Protein AF-A0A2V2F3V0-F1 (afdb_monomer_lite)

pLDDT: mean 86.84, std 13.09, range [30.78, 98.62]

Sequence (1234 aa):
MKKHTIRAAALLLCVLLLLSALSLGVFAAREARAEGDYYVLSKADYANKTRAAYLAKLTSFFTDYKFVWNRDGSPRVALPDSWYGVMKGSDTQNNPYHQKVAKLFKNETTGIWESYVADSFGIDILNLYILRDMYEQYGTVTTKVMTEDWVKYDVWDMGGGHRTMGAYALSKNKGYVAPYVGRAEYGNHYSWCEEPWIETNTLGMVAAGMPNVAVDLTSVFGPFTGDTDNLGWTDYIAAMYAMAYYESDIPTLIRDAAAIFAEDSWEREVIAICMKLYKENPTDWRRSIVLAEDLCTRRNYHYYSRQSTVNEQSRVDINMAFSILGLLYGNGDFDATCKIFSLAGYDARGVCFLPVLGIIGGTEVLPEETNTYLWQDGKGIIVNTYVEEAANDKGIWMHHAGLPENYKLTDIMDMFRENFERVLVENGGKIVGDNYYIPKTNFRTYDYVKINNYNFETGDLTGWTALGSTAPEKSTYAFYGEYALKVNGDPKGESGAYQTVSGLKVGSTYRLDAYALSSKDATGYLFAKDASGKTQTASVSGQTDFVKRDLVFRATAETMQIGLMLPACDSTCYAIADELTLYRVEETTPSGMQVTLPMEAATVGTILNAEGKYENSLRITVDGKSTHEVLLKCTFANPSNAIVDAKITVNGKSFGTVPFYKTGALGKNGVDVAYIPVVLDKDVNTVDLAYSGKTLYMKNVEAVIERTRTVEADLNAITFREDVSTTPKTDGKTQVENANVVYLGGTGAGDGSTPEKAFNNLMAAYDALDLSKDCTIVVCGEFTQAKSFNHTANFTGSVTLTSVYDGVDYRKNGAAIVSPGARFVCNGKTIFKDIDFRLTGKYYCVVAQHNPLVFDTGVTMTSTDPGFIGTSFANGFDIIGGYQNGQATLYNGQPASKTSNAPVDITIKSGSHYVIAAYSRQVTSPAYNGDAMIRIGGDAQVGTLYFAPVNTGEEKPFTSTADVTIELRDKASIANIFGTTNSATLGSLTLNWYGGTIDFFDLTNYDKATVKVTNGTTLNYSEAAEKTSFFTKIAAKFDRKNAATDDGKFSFTRNYADNFTDVPANAWFYTYVRDAYRIGLANGTSATKFSPDGSFTVAQALTAAANIHTIYNGKTVDTAGAKNWYDPYVSYCVANGIIKADQFKDYNAPITRGDMAIVFANILPDSEYAAVRDGSNPDVTSALACYAAVQKLYKAGIVGGDAGTGNYRPNDGIKRSEACVIFTRIAMADMRAK

Secondary structure (DSSP, 8-state):
--SHHHHHHHHHHHHHHHHHHHHHTTTTT-PPEEETTEEEEEHHHHHHHHHHHHHHHHHHHHH---S-B-TTS-B--S--GGG--TT-STTBTT-SSS--S--EEE-TTT--EEEEP-TTTHHHHHHHHHHHHHHHHHSS--HHHHHHHHHHTTEE-SGGG-TTTSHHHHHHHH-B-GGGTS-GGGT-TTTTSSHHHHHSTTHHHHTTT-HHHHHHHHHHHGGGT--STHHHHHHHHHHHHHHTTT---HHHHHHHHGGGS-TTSHHHHHHHHHHHHHHHSTT-HHHHHHHHHHHT--SEEHHHHHSTT--GGG-HHHHHHHHHHHHHHHTT-HHHHHHHHHHH-TT--HHHHHHHHHHHHGGGGS-HHHIIIIIGGGT-EEE-S--GGGGGSTT---EETTS-SEEEHHHHHHHHHHHHHHHHHHTT-EEETTEEEEEP---EEE-EE--TTTT-TTSS-TT-EEESSSPPEEES--SEES-EEEEE-BTTB-EEEEEEEE---TT-EEEEEEEEEE-TT-EEEEEEE-TT--EEEEEEES--S-EEEEEEEE-SSSEEEEEEEE-S--TT-EEEEEEEEEEEEEEEPPTT-EEE-------SS---TTTTEEEEEEEEEEES--SS-EEEEEEEE--SSS-EEEEEEETTEEEEEEEE-----GGGT--EEEEEEE---SSEEEEEEEEEEEEEEEEEEEEEEEEE-EEE--GGG----S-S--S---SSS---TTBSEEEE-TT--S-SSSGGG-BSSHHHHHHTB-TTSEEEEEE-SEEE--S-EE-SS--SSEEEEESEETTEEGGGGT-EEEESS-EEE-SSEEEEESEEEEESSS-EEEE-TTS-EEE-TTEEEEESSTT--SSSTTSSEEEESS-BTTPPPPTTS--S-SEE-SPEEEEE-S-S-EEEESS-BS-SS-EE-S-EEEEE-TT-EEEEEESS-BS--SSS-EE----EEEEE-TT-EEEEEES-SS-EEES-EEEEE-SSEEEEEESEETTTEEEEESS-EEEEE-HHHHTSTTHHHHHTT-SEEEE--TT-SS---S---S--TTS-TTSTTHHHHHHHHHHTS---SSSS---TTSBPBHHHHHHHHHHHHHHHHT-----TT-SSTTHHHHHHHHHTTSS-TTS-S-SSSBPBHHHHHHHHTTSS-GGGG--------TT--TTSTTHHHHHHHHHTTSS-PPTTT----TTSB-BHHHHHHHHHHHH-GGGS--

Foldseek 3Di:
DPPPVVVVVVVVVVVVVVVVCVVVVPQVPQFFDDDPQWGKHFLVLLLQLLLLLLLLLVQLVQFAAAPDADPVGHFDFQFDLVQGDTSQYQQDPNHPPNHDPHQWDQDPVVRAIAGADALQALLLLLLLVLLVVCCVPQVDDAQLSVLVSLQLLQFDHPQQRPCCFHLSVCSVVFQAGQLCSLWVQVRRLRQVPLSLQRHLLSVLSLLALNLQLLLVSSVSVSSSRHDDPSSLNNSLLSSLSNCLLRDVFLVLSLLLSCLQDDCPDLLLLLSLLLVLLCVVVVQCLRLSLVLSLFQQDFPDAQSCVVDPDDRPLRDPSSLVSQLSNLSSNCRLQLSSSSSSQNRRTRPNSSSRRSSSSSNSPGNVNDDPVSCRRACVVQAGKHAQFDDVVCVVPPDGTGHRNSDDRIHRSVVSSVSSVVSSQSSQVVVPWDDDPRMTTHGDDFDWYFQFFDDPCQQVQVVDDPQKDKDDDFDWDWDCSGNTHRTWIKWFAALVWKIWIWHKTAQDDAQFKKKKKKWKAKAQQWKKWFWKADPVGDIFTAIHHNGHGTTITIGIDGHHDRIIITGMMTTHDDRRIMMIIGNIIMGTKDKDFPPQKDKDWDPDDDDPDDDDSPQQKDPQKTKIKIAAADSGKKWWKWWKAFQDPAWFWWFKDKQNHGRGTHTDDHQHDVVVVRIGIDIDIDHGHDSMMMIMTGRGRGMMRTPDIGTIDMDRDIDRDPSVPRDRDPPRDSDGDDPDDDAQAADQEFEEEQVAPANRPDPNRHHQDPQSVVRRHNLQENHEYAQQYEHEPAEADDHLAAGEYEYEYANDDPNDRSVVVVRAYEYCEYEYEARAHYEYELHEHEYAHQEYEYADQLHAYYDAPNYEYDYPYPQQQLQDRVGFHEYAQRWEAPDPAHSVRHGRDLEEQREGHYYYADYESYAYAQHYELAANHHYAHAGEHEYHHAYEHNEYAQHYENHDAPHAAEYLYEYEYEYYYAYEYAEYEHYQAEYEYNEYEYHAEAHYYNYYDQDDDPHYHYHYDNFYEYEYEPRLCPYPCSVVRVVRGPYYHDDPPDQLQDQPDACPLQAPVLDPPPPLNVLQRVCVRSPLADAPDSHHNQQQDFDFQLNLLVSLQVLLCSNVVHDFDQPPDPDSRVSSVVSCCVVVLDPPPPDPDRRDFDFQLVSLSSLQPSDDLVLQDFPDDDAAPPQDPVDPSNVSRRSCVRSQQAWADPPRGHRRRGDGDGSSNVSSNSCCSSPVVSGHD

Structure (mmCIF, N/CA/C/O backbone):
data_AF-A0A2V2F3V0-F1
#
_entry.id   AF-A0A2V2F3V0-F1
#
loop_
_atom_site.group_PDB
_atom_site.id
_atom_site.type_symbol
_atom_site.label_atom_id
_atom_site.label_alt_id
_atom_site.label_comp_id
_atom_site.label_asym_id
_atom_site.label_entity_id
_atom_site.label_seq_id
_atom_site.pdbx_PDB_ins_code
_atom_site.Cartn_x
_atom_site.Cartn_y
_atom_site.Cartn_z
_atom_site.occupancy
_atom_site.B_iso_or_equiv
_atom_site.auth_seq_id
_atom_site.auth_comp_id
_atom_site.auth_asym_id
_atom_site.auth_atom_id
_atom_site.pdbx_PDB_model_num
ATOM 1 N N . MET A 1 1 ? -7.787 -29.450 -51.374 1.00 41.91 1 MET A N 1
ATOM 2 C CA . MET A 1 1 ? -7.921 -28.414 -50.319 1.00 41.91 1 MET A CA 1
ATOM 3 C C . MET A 1 1 ? -8.650 -28.854 -49.031 1.00 41.91 1 MET A C 1
ATOM 5 O O . MET A 1 1 ? -8.922 -27.994 -48.214 1.00 41.91 1 MET A O 1
ATOM 9 N N . LYS A 1 2 ? -8.923 -30.149 -48.761 1.00 45.22 2 LYS A N 1
ATOM 10 C CA . LYS A 1 2 ? -9.611 -30.574 -47.509 1.00 45.22 2 LYS A CA 1
ATOM 11 C C . LYS A 1 2 ? -8.779 -31.409 -46.514 1.00 45.22 2 LYS A C 1
ATOM 13 O O . LYS A 1 2 ? -9.260 -31.685 -45.428 1.00 45.22 2 LYS A O 1
ATOM 18 N N . LYS A 1 3 ? -7.533 -31.791 -46.837 1.00 39.12 3 LYS A N 1
ATOM 19 C CA . LYS A 1 3 ? -6.667 -32.583 -45.930 1.00 39.12 3 LYS A CA 1
ATOM 20 C C . LYS A 1 3 ? -5.617 -31.769 -45.157 1.00 39.12 3 LYS A C 1
ATOM 22 O O . LYS A 1 3 ? -5.161 -32.232 -44.118 1.00 39.12 3 LYS A O 1
ATOM 27 N N . HIS A 1 4 ? -5.268 -30.562 -45.611 1.00 42.28 4 HIS A N 1
ATOM 28 C CA . HIS A 1 4 ? -4.272 -29.715 -44.934 1.00 42.28 4 HIS A CA 1
ATOM 29 C C . HIS A 1 4 ? -4.873 -28.796 -43.859 1.00 42.28 4 HIS A C 1
ATOM 31 O O . HIS A 1 4 ? -4.230 -28.558 -42.844 1.00 42.28 4 HIS A O 1
ATOM 37 N N . THR A 1 5 ? -6.132 -28.382 -44.003 1.00 48.06 5 THR A N 1
ATOM 38 C CA . THR A 1 5 ? -6.828 -27.524 -43.028 1.00 48.06 5 THR A CA 1
ATOM 39 C C . THR A 1 5 ? -7.222 -28.272 -41.749 1.00 48.06 5 THR A C 1
ATOM 41 O O . THR A 1 5 ? -7.181 -27.702 -40.668 1.00 48.06 5 THR A O 1
ATOM 44 N N . ILE A 1 6 ? -7.517 -29.575 -41.846 1.00 53.19 6 ILE A N 1
ATOM 45 C CA . ILE A 1 6 ? -7.885 -30.411 -40.688 1.00 53.19 6 ILE A CA 1
ATOM 46 C C . ILE A 1 6 ? -6.656 -30.741 -39.826 1.00 53.19 6 ILE A C 1
ATOM 48 O O . ILE A 1 6 ? -6.755 -30.782 -38.606 1.00 53.19 6 ILE A O 1
ATOM 52 N N . ARG A 1 7 ? -5.474 -30.911 -40.438 1.00 45.62 7 ARG A N 1
ATOM 53 C CA . ARG A 1 7 ? -4.224 -31.141 -39.693 1.00 45.62 7 ARG A CA 1
ATOM 54 C C . ARG A 1 7 ? -3.719 -29.885 -38.989 1.00 45.62 7 ARG A C 1
ATOM 56 O O . ARG A 1 7 ? -3.236 -30.010 -37.876 1.00 45.62 7 ARG A O 1
ATOM 63 N N . ALA A 1 8 ? -3.872 -28.703 -39.587 1.00 49.50 8 ALA A N 1
ATOM 64 C CA . ALA A 1 8 ? -3.507 -27.443 -38.937 1.00 49.50 8 ALA A CA 1
ATOM 65 C C . ALA A 1 8 ? -4.435 -27.115 -37.754 1.00 49.50 8 ALA A C 1
ATOM 67 O O . ALA A 1 8 ? -3.948 -26.745 -36.693 1.00 49.50 8 ALA A O 1
ATOM 68 N N . ALA A 1 9 ? -5.748 -27.339 -37.894 1.00 53.31 9 ALA A N 1
ATOM 69 C CA . ALA A 1 9 ? -6.703 -27.148 -36.801 1.00 53.31 9 ALA A CA 1
ATOM 70 C C . ALA A 1 9 ? -6.518 -28.171 -35.664 1.00 53.31 9 ALA A C 1
ATOM 72 O O . ALA A 1 9 ? -6.596 -27.800 -34.499 1.00 53.31 9 ALA A O 1
ATOM 73 N N . ALA A 1 10 ? -6.209 -29.435 -35.980 1.00 54.59 10 ALA A N 1
ATOM 74 C CA . ALA A 1 10 ? -5.915 -30.454 -34.971 1.00 54.59 10 ALA A CA 1
ATOM 75 C C . ALA A 1 10 ? -4.581 -30.202 -34.248 1.00 54.59 10 ALA A C 1
ATOM 77 O O . ALA A 1 10 ? -4.500 -30.427 -33.047 1.00 54.59 10 ALA A O 1
ATOM 78 N N . LEU A 1 11 ? -3.555 -29.690 -34.943 1.00 56.56 11 LEU A N 1
ATOM 79 C CA . LEU A 1 11 ? -2.291 -29.306 -34.306 1.00 56.56 11 LEU A CA 1
ATOM 80 C C . LEU A 1 11 ? -2.473 -28.084 -33.399 1.00 56.56 11 LEU A C 1
ATOM 82 O O . LEU A 1 11 ? -1.921 -28.064 -32.309 1.00 56.56 11 LEU A O 1
ATOM 86 N N . LEU A 1 12 ? -3.279 -27.101 -33.817 1.00 57.53 12 LEU A N 1
ATOM 87 C CA . LEU A 1 12 ? -3.594 -25.927 -33.002 1.00 57.53 12 LEU A CA 1
ATOM 88 C C . LEU A 1 12 ? -4.415 -26.311 -31.764 1.00 57.53 12 LEU A C 1
ATOM 90 O O . LEU A 1 12 ? -4.128 -25.822 -30.681 1.00 57.53 12 LEU A O 1
ATOM 94 N N . LEU A 1 13 ? -5.379 -27.230 -31.903 1.00 54.91 13 LEU A N 1
ATOM 95 C CA . LEU A 1 13 ? -6.176 -27.747 -30.788 1.00 54.91 13 LEU A CA 1
ATOM 96 C C . LEU A 1 13 ? -5.332 -28.608 -29.838 1.00 54.91 13 LEU A C 1
ATOM 98 O O . LEU A 1 13 ? -5.490 -28.494 -28.632 1.00 54.91 13 LEU A O 1
ATOM 102 N N . CYS A 1 14 ? -4.404 -29.422 -30.352 1.00 52.41 14 CYS A N 1
ATOM 103 C CA . CYS A 1 14 ? -3.456 -30.167 -29.523 1.00 52.41 14 CYS A CA 1
ATOM 104 C C . CYS A 1 14 ? -2.461 -29.245 -28.818 1.00 52.41 14 CYS A C 1
ATOM 106 O O . CYS A 1 14 ? -2.153 -29.509 -27.670 1.00 52.41 14 CYS A O 1
ATOM 108 N N . VAL A 1 15 ? -1.986 -28.172 -29.457 1.00 58.81 15 VAL A N 1
ATOM 109 C CA . VAL A 1 15 ? -1.098 -27.180 -28.826 1.00 58.81 15 VAL A CA 1
ATOM 110 C C . VAL A 1 15 ? -1.854 -26.344 -27.792 1.00 58.81 15 VAL A C 1
ATOM 112 O O . VAL A 1 15 ? -1.304 -26.103 -26.730 1.00 58.81 15 VAL A O 1
ATOM 115 N N . LEU A 1 16 ? -3.120 -25.984 -28.032 1.00 48.06 16 LEU A N 1
ATOM 116 C CA . LEU A 1 16 ? -3.993 -25.345 -27.037 1.00 48.06 16 LEU A CA 1
ATOM 117 C C . LEU A 1 16 ? -4.328 -26.283 -25.871 1.00 48.06 16 LEU A C 1
ATOM 119 O O . LEU A 1 16 ? -4.288 -25.841 -24.732 1.00 48.06 16 LEU A O 1
ATOM 123 N N . LEU A 1 17 ? -4.582 -27.570 -26.136 1.00 44.25 17 LEU A N 1
ATOM 124 C CA . LEU A 1 17 ? -4.812 -28.590 -25.105 1.00 44.25 17 LEU A CA 1
ATOM 125 C C . LEU A 1 17 ? -3.534 -28.947 -24.337 1.00 44.25 17 LEU A C 1
ATOM 127 O O . LEU A 1 17 ? -3.614 -29.248 -23.154 1.00 44.25 17 LEU A O 1
ATOM 131 N N . LEU A 1 18 ? -2.360 -28.902 -24.976 1.00 41.38 18 LEU A N 1
ATOM 132 C CA . LEU A 1 18 ? -1.058 -29.076 -24.326 1.00 41.38 18 LEU A CA 1
ATOM 133 C C . LEU A 1 18 ? -0.647 -27.829 -23.546 1.00 41.38 18 LEU A C 1
ATOM 135 O O . LEU A 1 18 ? -0.080 -27.987 -22.480 1.00 41.38 18 LEU A O 1
ATOM 139 N N . LEU A 1 19 ? -0.958 -26.618 -24.015 1.00 42.94 19 LEU A N 1
ATOM 140 C CA . LEU A 1 19 ? -0.742 -25.378 -23.262 1.00 42.94 19 LEU A CA 1
ATOM 141 C C . LEU A 1 19 ? -1.691 -25.288 -22.064 1.00 42.94 19 LEU A C 1
ATOM 143 O O . LEU A 1 19 ? -1.233 -24.949 -20.980 1.00 42.94 19 LEU A O 1
ATOM 147 N N . SER A 1 20 ? -2.959 -25.691 -22.213 1.00 37.44 20 SER A N 1
ATOM 148 C CA . SER A 1 20 ? -3.879 -25.805 -21.077 1.00 37.44 20 SER A CA 1
ATOM 149 C C . SER A 1 20 ? -3.491 -26.953 -20.143 1.00 37.44 20 SER A C 1
ATOM 151 O O . SER A 1 20 ? -3.602 -26.812 -18.938 1.00 37.44 20 SER A O 1
ATOM 153 N N . ALA A 1 21 ? -2.993 -28.083 -20.657 1.00 31.47 21 ALA A N 1
ATOM 154 C CA . ALA A 1 21 ? -2.526 -29.195 -19.826 1.00 31.47 21 ALA A CA 1
ATOM 155 C C . ALA A 1 21 ? -1.137 -28.957 -19.208 1.00 31.47 21 ALA A C 1
ATOM 157 O O . ALA A 1 21 ? -0.820 -29.594 -18.216 1.00 31.47 21 ALA A O 1
ATOM 158 N N . LEU A 1 22 ? -0.314 -28.047 -19.735 1.00 37.38 22 LEU A N 1
ATOM 159 C CA . LEU A 1 22 ? 0.952 -27.634 -19.116 1.00 37.38 22 LEU A CA 1
ATOM 160 C C . LEU A 1 22 ? 0.740 -26.537 -18.062 1.00 37.38 22 LEU A C 1
ATOM 162 O O . LEU A 1 22 ? 1.533 -26.462 -17.132 1.00 37.38 22 LEU A O 1
ATOM 166 N N . SER A 1 23 ? -0.346 -25.757 -18.145 1.00 35.94 23 SER A N 1
ATOM 167 C CA . SER A 1 23 ? -0.772 -24.842 -17.074 1.00 35.94 23 SER A CA 1
ATOM 168 C C . SER A 1 23 ? -1.687 -25.494 -16.024 1.00 35.94 23 SER A C 1
ATOM 170 O O . SER A 1 23 ? -1.822 -24.957 -14.934 1.00 35.94 23 SER A O 1
ATOM 172 N N . LEU A 1 24 ? -2.304 -26.649 -16.317 1.00 36.53 24 LEU A N 1
ATOM 173 C CA . LEU A 1 24 ? -3.223 -27.365 -15.405 1.00 36.53 24 LEU A CA 1
ATOM 174 C C . LEU A 1 24 ? -2.724 -28.762 -14.971 1.00 36.53 24 LEU A C 1
ATOM 176 O O . LEU A 1 24 ? -3.393 -29.446 -14.202 1.00 36.53 24 LEU A O 1
ATOM 180 N N . GLY A 1 25 ? -1.568 -29.228 -15.454 1.00 32.19 25 GLY A N 1
ATOM 181 C CA . GLY A 1 25 ? -1.187 -30.651 -15.398 1.00 32.19 25 GLY A CA 1
ATOM 182 C C . GLY A 1 25 ? -0.316 -31.120 -14.236 1.00 32.19 25 GLY A C 1
ATOM 183 O O . GLY A 1 25 ? 0.005 -32.305 -14.201 1.00 32.19 25 GLY A O 1
ATOM 184 N N . VAL A 1 26 ? 0.070 -30.250 -13.298 1.00 36.75 26 VAL A N 1
ATOM 185 C CA . VAL A 1 26 ? 0.785 -30.668 -12.068 1.00 36.75 26 VAL A CA 1
ATOM 186 C C . VAL A 1 26 ? 0.015 -30.304 -10.791 1.00 36.75 26 VAL A C 1
ATOM 188 O O . VAL A 1 26 ? 0.166 -30.978 -9.779 1.00 36.75 26 VAL A O 1
ATOM 191 N N . PHE A 1 27 ? -0.909 -29.339 -10.846 1.00 40.53 27 PHE A N 1
ATOM 192 C CA . PHE A 1 27 ? -1.685 -28.905 -9.675 1.00 40.53 27 PHE A CA 1
ATOM 193 C C . PHE A 1 27 ? -3.019 -29.652 -9.472 1.00 40.53 27 PHE A C 1
ATOM 195 O O . PHE A 1 27 ? -3.536 -29.688 -8.360 1.00 40.53 27 PHE A O 1
ATOM 202 N N . ALA A 1 28 ? -3.551 -30.334 -10.492 1.00 35.00 28 ALA A N 1
ATOM 203 C CA . ALA A 1 28 ? -4.903 -30.914 -10.470 1.00 35.00 28 ALA A CA 1
ATOM 204 C C . ALA A 1 28 ? -5.087 -32.219 -9.647 1.00 35.00 28 ALA A C 1
ATOM 206 O O . ALA A 1 28 ? -6.072 -32.928 -9.847 1.00 35.00 28 ALA A O 1
ATOM 207 N N . ALA A 1 29 ? -4.168 -32.585 -8.743 1.00 37.44 29 ALA A N 1
ATOM 208 C CA . ALA A 1 29 ? -4.209 -33.876 -8.032 1.00 37.44 29 ALA A CA 1
ATOM 209 C C . ALA A 1 29 ? -4.195 -33.805 -6.489 1.00 37.44 29 ALA A C 1
ATOM 211 O O . ALA A 1 29 ? -4.070 -34.850 -5.851 1.00 37.44 29 ALA A O 1
ATOM 212 N N . ARG A 1 30 ? -4.327 -32.620 -5.868 1.00 50.72 30 ARG A N 1
ATOM 213 C CA . ARG A 1 30 ? -4.274 -32.459 -4.393 1.00 50.72 30 ARG A CA 1
ATOM 214 C C . ARG A 1 30 ? -5.354 -31.548 -3.796 1.00 50.72 30 ARG A C 1
ATOM 216 O O . ARG A 1 30 ? -5.175 -31.002 -2.708 1.00 50.72 30 ARG A O 1
ATOM 223 N N . GLU A 1 31 ? -6.463 -31.356 -4.499 1.00 52.94 31 GLU A N 1
ATOM 224 C CA . GLU A 1 31 ? -7.590 -30.597 -3.954 1.00 52.94 31 GLU A CA 1
ATOM 225 C C . GLU A 1 31 ? -8.404 -31.454 -2.980 1.00 52.94 31 GLU A C 1
ATOM 227 O O . GLU A 1 31 ? -8.617 -32.652 -3.200 1.00 52.94 31 GLU A O 1
ATOM 232 N N . ALA A 1 32 ? -8.853 -30.836 -1.884 1.00 58.69 32 ALA A N 1
ATOM 233 C CA . ALA A 1 32 ? -9.730 -31.481 -0.921 1.00 58.69 32 ALA A CA 1
ATOM 234 C C . ALA A 1 32 ? -10.999 -31.977 -1.630 1.00 58.69 32 ALA A C 1
ATOM 236 O O . ALA A 1 32 ? -11.715 -31.222 -2.288 1.00 58.69 32 ALA A O 1
ATOM 237 N N . ARG A 1 33 ? -11.304 -33.268 -1.494 1.00 72.00 33 ARG A N 1
ATOM 238 C CA . ARG A 1 33 ? -12.478 -33.858 -2.142 1.00 72.00 33 ARG A CA 1
ATOM 239 C C . ARG A 1 33 ? -13.734 -33.520 -1.345 1.00 72.00 33 ARG A C 1
ATOM 241 O O . ARG A 1 33 ? -13.774 -33.675 -0.131 1.00 72.00 33 ARG A O 1
ATOM 248 N N . ALA A 1 34 ? -14.800 -33.131 -2.032 1.00 78.75 34 ALA A N 1
ATOM 249 C CA . ALA A 1 34 ? -16.119 -32.982 -1.430 1.00 78.75 34 ALA A CA 1
ATOM 250 C C . ALA A 1 34 ? -16.783 -34.352 -1.174 1.00 78.75 34 ALA A C 1
ATOM 252 O O . ALA A 1 34 ? -17.022 -35.109 -2.117 1.00 78.75 34 ALA A O 1
ATOM 253 N N . GLU A 1 35 ? -17.162 -34.637 0.075 1.00 85.12 35 GLU A N 1
ATOM 254 C CA . GLU A 1 35 ? -17.992 -35.794 0.442 1.00 85.12 35 GLU A CA 1
ATOM 255 C C . GLU A 1 35 ? -19.152 -35.365 1.351 1.00 85.12 35 GLU A C 1
ATOM 257 O O . GLU A 1 35 ? -18.971 -35.095 2.539 1.00 85.12 35 GLU A O 1
ATOM 262 N N . GLY A 1 36 ? -20.362 -35.287 0.783 1.00 87.25 36 GLY A N 1
ATOM 263 C CA . GLY A 1 36 ? -21.530 -34.747 1.486 1.00 87.25 36 GLY A CA 1
ATOM 264 C C . GLY A 1 36 ? -21.256 -33.335 2.015 1.00 87.25 36 GLY A C 1
ATOM 265 O O . GLY A 1 36 ? -20.738 -32.483 1.282 1.00 87.25 36 GLY A O 1
ATOM 266 N N . ASP A 1 37 ? -21.533 -33.133 3.302 1.00 90.31 37 ASP A N 1
ATOM 267 C CA . ASP A 1 37 ? -21.366 -31.860 4.017 1.00 90.31 37 ASP A CA 1
ATOM 268 C C . ASP A 1 37 ? -19.920 -31.590 4.473 1.00 90.31 37 ASP A C 1
ATOM 270 O O . ASP A 1 37 ? -19.680 -30.674 5.255 1.00 90.31 37 ASP A O 1
ATOM 274 N N . TYR A 1 38 ? -18.942 -32.370 3.998 1.00 93.56 38 TYR A N 1
ATOM 275 C CA . TYR A 1 38 ? -17.540 -32.246 4.395 1.00 93.56 38 TYR A CA 1
ATOM 276 C C . TYR A 1 38 ? -16.604 -32.032 3.199 1.00 93.56 38 TYR A C 1
ATOM 278 O O . TYR A 1 38 ? -16.795 -32.602 2.117 1.00 93.56 38 TYR A O 1
ATOM 286 N N . TYR A 1 39 ? -15.567 -31.222 3.404 1.00 92.44 39 TYR A N 1
ATOM 287 C CA . TYR A 1 39 ? -14.313 -31.307 2.660 1.00 92.44 39 TYR A CA 1
ATOM 288 C C . TYR A 1 39 ? -13.449 -32.404 3.282 1.00 92.44 39 TYR A C 1
ATOM 290 O O . TYR A 1 39 ? -13.357 -32.510 4.504 1.00 92.44 39 TYR A O 1
ATOM 298 N N . VAL A 1 40 ? -12.820 -33.232 2.456 1.00 94.12 40 VAL A N 1
ATOM 299 C CA . VAL A 1 40 ? -11.943 -34.314 2.905 1.00 94.12 40 VAL A CA 1
ATOM 300 C C . VAL A 1 40 ? -10.503 -33.952 2.577 1.00 94.12 40 VAL A C 1
ATOM 302 O O . VAL A 1 40 ? -10.155 -33.798 1.406 1.00 94.12 40 VAL A O 1
ATOM 305 N N . LEU A 1 41 ? -9.677 -33.833 3.615 1.00 94.75 41 LEU A N 1
ATOM 306 C CA . LEU A 1 41 ? -8.252 -33.518 3.533 1.00 94.75 41 LEU A CA 1
ATOM 307 C C . LEU A 1 41 ? -7.453 -34.650 4.180 1.00 94.75 41 LEU A C 1
ATOM 309 O O . LEU A 1 41 ? -7.724 -35.019 5.322 1.00 94.75 41 LEU A O 1
ATOM 313 N N . SER A 1 42 ? -6.467 -35.213 3.482 1.00 95.75 42 SER A N 1
ATOM 314 C CA . SER A 1 42 ? -5.638 -36.260 4.084 1.00 95.75 42 SER A CA 1
ATOM 315 C C . SER A 1 42 ? -4.706 -35.681 5.156 1.00 95.75 42 SER A C 1
ATOM 317 O O . SER A 1 42 ? -4.292 -34.520 5.086 1.00 95.75 42 SER A O 1
ATOM 319 N N . LYS A 1 43 ? -4.319 -36.498 6.144 1.00 96.88 43 LYS A N 1
ATOM 320 C CA . LYS A 1 43 ? -3.321 -36.106 7.154 1.00 96.88 43 LYS A CA 1
ATOM 321 C C . LYS A 1 43 ? -1.997 -35.691 6.513 1.00 96.88 43 LYS A C 1
ATOM 323 O O . LYS A 1 43 ? -1.353 -34.756 6.984 1.00 96.88 43 LYS A O 1
ATOM 328 N N . ALA A 1 44 ? -1.614 -36.377 5.435 1.00 96.69 44 ALA A N 1
ATOM 329 C CA . ALA A 1 44 ? -0.404 -36.088 4.678 1.00 96.69 44 ALA A CA 1
ATOM 330 C C . ALA A 1 44 ? -0.495 -34.745 3.939 1.00 96.69 44 ALA A C 1
ATOM 332 O O . ALA A 1 44 ? 0.465 -33.978 3.975 1.00 96.69 44 ALA A O 1
ATOM 333 N N . ASP A 1 45 ? -1.639 -34.433 3.324 1.00 95.75 45 ASP A N 1
ATOM 334 C CA . ASP A 1 45 ? -1.836 -33.161 2.624 1.00 95.75 45 ASP A CA 1
ATOM 335 C C . ASP A 1 45 ? -1.885 -31.987 3.595 1.00 95.75 45 ASP A C 1
ATOM 337 O O . ASP A 1 45 ? -1.234 -30.979 3.333 1.00 95.75 45 ASP A O 1
ATOM 341 N N . TYR A 1 46 ? -2.572 -32.125 4.737 1.00 97.62 46 TYR A N 1
ATOM 342 C CA . TYR A 1 46 ? -2.510 -31.128 5.809 1.00 97.62 46 TYR A CA 1
ATOM 343 C C . TYR A 1 46 ? -1.054 -30.885 6.218 1.00 97.62 46 TYR A C 1
ATOM 345 O O . TYR A 1 46 ? -0.554 -29.776 6.071 1.00 97.62 46 TYR A O 1
ATOM 353 N N . ALA A 1 47 ? -0.327 -31.936 6.615 1.00 98.00 47 ALA A N 1
ATOM 354 C CA . ALA A 1 47 ? 1.065 -31.804 7.043 1.00 98.00 47 ALA A CA 1
ATOM 355 C C . ALA A 1 47 ? 1.958 -31.163 5.964 1.00 98.00 47 ALA A C 1
ATOM 357 O O . ALA A 1 47 ? 2.797 -30.321 6.277 1.00 98.00 47 ALA A O 1
ATOM 358 N N . ASN A 1 48 ? 1.768 -31.523 4.691 1.00 98.06 48 ASN A N 1
ATOM 359 C CA . ASN A 1 48 ? 2.511 -30.961 3.568 1.00 98.06 48 ASN A CA 1
ATOM 360 C C . ASN A 1 48 ? 2.219 -29.465 3.365 1.00 98.06 48 ASN A C 1
ATOM 362 O O . ASN A 1 48 ? 3.152 -28.662 3.314 1.00 98.06 48 ASN A O 1
ATOM 366 N N . LYS A 1 49 ? 0.937 -29.093 3.275 1.00 97.94 49 LYS A N 1
ATOM 367 C CA . LYS A 1 49 ? 0.474 -27.717 3.041 1.00 97.94 49 LYS A CA 1
ATOM 368 C C . LYS A 1 49 ? 0.807 -26.803 4.221 1.00 97.94 49 LYS A C 1
ATOM 370 O O . LYS A 1 49 ? 1.367 -25.731 4.022 1.00 97.94 49 LYS A O 1
ATOM 375 N N . THR A 1 50 ? 0.559 -27.250 5.452 1.00 98.19 50 THR A N 1
ATOM 376 C CA . THR A 1 50 ? 0.872 -26.502 6.679 1.00 98.19 50 THR A CA 1
ATOM 377 C C . THR A 1 50 ? 2.378 -26.275 6.823 1.00 98.19 50 THR A C 1
ATOM 379 O O . THR A 1 50 ? 2.812 -25.148 7.061 1.00 98.19 50 THR A O 1
ATOM 382 N N . ARG A 1 51 ? 3.203 -27.308 6.597 1.00 98.12 51 ARG A N 1
ATOM 383 C CA . ARG A 1 51 ? 4.666 -27.161 6.603 1.00 98.12 51 ARG A CA 1
ATOM 384 C C . ARG A 1 51 ? 5.137 -26.180 5.542 1.00 98.12 51 ARG A C 1
ATOM 386 O O . ARG A 1 51 ? 5.981 -25.336 5.827 1.00 98.12 51 ARG A O 1
ATOM 393 N N . ALA A 1 52 ? 4.595 -26.284 4.335 1.00 98.50 52 ALA A N 1
ATOM 394 C CA . ALA A 1 52 ? 4.950 -25.388 3.250 1.00 98.50 52 ALA A CA 1
ATOM 395 C C . ALA A 1 52 ? 4.595 -23.933 3.555 1.00 98.50 52 ALA A C 1
ATOM 397 O O . ALA A 1 52 ? 5.426 -23.056 3.353 1.00 98.50 52 ALA A O 1
ATOM 398 N N . ALA A 1 53 ? 3.412 -23.686 4.112 1.00 98.31 53 ALA A N 1
ATOM 399 C CA . ALA A 1 53 ? 2.965 -22.360 4.518 1.00 98.31 53 ALA A CA 1
ATOM 400 C C . ALA A 1 53 ? 3.884 -21.733 5.578 1.00 98.31 53 ALA A C 1
ATOM 402 O O . ALA A 1 53 ? 4.348 -20.606 5.411 1.00 98.31 53 ALA A O 1
ATOM 403 N N . TYR A 1 54 ? 4.216 -22.480 6.637 1.00 98.00 54 TYR A N 1
ATOM 404 C CA . TYR A 1 54 ? 5.088 -21.969 7.697 1.00 98.00 54 TYR A CA 1
ATOM 405 C C . TYR A 1 54 ? 6.523 -21.733 7.203 1.00 98.00 54 TYR A C 1
ATOM 407 O O . TYR A 1 54 ? 7.155 -20.736 7.539 1.00 98.00 54 TYR A O 1
ATOM 415 N N . LEU A 1 55 ? 7.045 -22.617 6.349 1.00 98.12 55 LEU A N 1
ATOM 416 C CA . LEU A 1 55 ? 8.362 -22.422 5.744 1.00 98.12 55 LEU A CA 1
ATOM 417 C C . LEU A 1 55 ? 8.375 -21.270 4.732 1.00 98.12 55 LEU A C 1
ATOM 419 O O . LEU A 1 55 ? 9.371 -20.555 4.657 1.00 98.12 55 LEU A O 1
ATOM 423 N N . ALA A 1 56 ? 7.288 -21.048 3.992 1.00 97.94 56 ALA A N 1
ATOM 424 C CA . ALA A 1 56 ? 7.128 -19.899 3.105 1.00 97.94 56 ALA A CA 1
ATOM 425 C C . ALA A 1 56 ? 7.127 -18.579 3.887 1.00 97.94 56 ALA A C 1
ATOM 427 O O . ALA A 1 56 ? 7.790 -17.630 3.470 1.00 97.94 56 ALA A O 1
ATOM 428 N N . LYS A 1 57 ? 6.467 -18.548 5.054 1.00 96.00 57 LYS A N 1
ATOM 429 C CA . LYS A 1 57 ? 6.487 -17.414 5.990 1.00 96.00 57 LYS A CA 1
ATOM 430 C C . LYS A 1 57 ? 7.923 -17.027 6.347 1.00 96.00 57 LYS A C 1
ATOM 432 O O . LYS A 1 57 ? 8.355 -15.907 6.079 1.00 96.00 57 LYS A O 1
ATOM 437 N N . LEU A 1 58 ? 8.690 -17.986 6.865 1.00 95.94 58 LEU A N 1
ATOM 438 C CA . LEU A 1 58 ? 10.096 -17.780 7.220 1.00 95.94 58 LEU A CA 1
ATOM 439 C C . LEU A 1 58 ? 10.955 -17.419 5.996 1.00 95.94 58 LEU A C 1
ATOM 441 O O . LEU A 1 58 ? 11.799 -16.530 6.071 1.00 95.94 58 LEU A O 1
ATOM 445 N N . THR A 1 59 ? 10.715 -18.068 4.853 1.00 96.38 59 THR A N 1
ATOM 446 C CA . THR A 1 59 ? 11.447 -17.799 3.604 1.00 96.38 59 THR A CA 1
ATOM 447 C C . THR A 1 59 ? 11.257 -16.354 3.151 1.00 96.38 59 THR A C 1
ATOM 449 O O . THR A 1 59 ? 12.243 -15.699 2.813 1.00 96.38 59 THR A O 1
ATOM 452 N N . SER A 1 60 ? 10.028 -15.826 3.188 1.00 95.19 60 SER A N 1
ATOM 453 C CA . SER A 1 60 ? 9.772 -14.422 2.849 1.00 95.19 60 SER A CA 1
ATOM 454 C C . SER A 1 60 ? 10.495 -13.488 3.809 1.00 95.19 60 SER A C 1
ATOM 456 O O . SER A 1 60 ? 11.244 -12.629 3.359 1.00 95.19 60 SER A O 1
ATOM 458 N N . PHE A 1 61 ? 10.371 -13.715 5.123 1.00 93.38 61 PHE A N 1
ATOM 459 C CA . PHE A 1 61 ? 11.018 -12.873 6.133 1.00 93.38 61 PHE A CA 1
ATOM 460 C C . PHE A 1 61 ? 12.523 -12.694 5.869 1.00 93.38 61 PHE A C 1
ATOM 462 O O . PHE A 1 61 ? 13.030 -11.575 5.888 1.00 93.38 61 PHE A O 1
ATOM 469 N N . PHE A 1 62 ? 13.230 -13.780 5.544 1.00 93.75 62 PHE A N 1
ATOM 470 C CA . PHE A 1 62 ? 14.665 -13.739 5.246 1.00 93.75 62 PHE A CA 1
ATOM 471 C C . PHE A 1 62 ? 15.014 -13.322 3.809 1.00 93.75 62 PHE A C 1
ATOM 473 O O . PHE A 1 62 ? 16.195 -13.188 3.478 1.00 93.75 62 PHE A O 1
ATOM 480 N N . THR A 1 63 ? 14.020 -13.109 2.951 1.00 93.94 63 THR A N 1
ATOM 481 C CA . THR A 1 63 ? 14.183 -12.633 1.569 1.00 93.94 63 THR A CA 1
ATOM 482 C C . THR A 1 63 ? 13.844 -11.144 1.422 1.00 93.94 63 THR A C 1
ATOM 484 O O . THR A 1 63 ? 14.351 -10.492 0.510 1.00 93.94 63 THR A O 1
ATOM 487 N N . ASP A 1 64 ? 13.046 -10.574 2.325 1.00 89.88 64 ASP A N 1
ATOM 488 C CA . ASP A 1 64 ? 12.485 -9.231 2.163 1.00 89.88 64 ASP A CA 1
ATOM 489 C C . ASP A 1 64 ? 13.493 -8.086 2.431 1.00 89.88 64 ASP A C 1
ATOM 491 O O . ASP A 1 64 ? 14.299 -8.110 3.374 1.00 89.88 64 ASP A O 1
ATOM 495 N N . TYR A 1 65 ? 13.430 -7.030 1.607 1.00 88.62 65 TYR A N 1
ATOM 496 C CA . TYR A 1 65 ? 14.130 -5.762 1.841 1.00 88.62 65 TYR A CA 1
ATOM 497 C C . TYR A 1 65 ? 13.182 -4.730 2.441 1.00 88.62 65 TYR A C 1
ATOM 499 O O . TYR A 1 65 ? 12.460 -4.039 1.727 1.00 88.62 65 TYR A O 1
ATOM 507 N N . LYS A 1 66 ? 13.217 -4.612 3.769 1.00 84.56 66 LYS A N 1
ATOM 508 C CA . LYS A 1 66 ? 12.279 -3.790 4.531 1.00 84.56 66 LYS A CA 1
ATOM 509 C C . LYS A 1 66 ? 12.901 -2.469 4.953 1.00 84.56 66 LYS A C 1
ATOM 511 O O . LYS A 1 66 ? 14.090 -2.416 5.289 1.00 84.56 66 LYS A O 1
ATOM 516 N N . PHE A 1 67 ? 12.076 -1.430 5.052 1.00 86.12 67 PHE A N 1
ATOM 517 C CA . PHE A 1 67 ? 12.465 -0.122 5.593 1.00 86.12 67 PHE A CA 1
ATOM 518 C C . PHE A 1 67 ? 13.627 0.533 4.834 1.00 86.12 67 PHE A C 1
ATOM 520 O O . PHE A 1 67 ? 14.548 1.089 5.437 1.00 86.12 67 PHE A O 1
ATOM 527 N N . VAL A 1 68 ? 13.607 0.435 3.505 1.00 85.38 68 VAL A N 1
ATOM 528 C CA . VAL A 1 68 ? 14.649 1.000 2.646 1.00 85.38 68 VAL A CA 1
ATOM 529 C C . VAL A 1 68 ? 14.314 2.458 2.354 1.00 85.38 68 VAL A C 1
ATOM 531 O O . VAL A 1 68 ? 13.206 2.783 1.940 1.00 85.38 68 VAL A O 1
ATOM 534 N N . TRP A 1 69 ? 15.279 3.353 2.548 1.00 82.25 69 TRP A N 1
ATOM 535 C CA . TRP A 1 69 ? 15.080 4.795 2.385 1.00 82.25 69 TRP A CA 1
ATOM 536 C C . TRP A 1 69 ? 15.843 5.351 1.185 1.00 82.25 69 TRP A C 1
ATOM 538 O O . TRP A 1 69 ? 16.952 4.918 0.853 1.00 82.25 69 TRP A O 1
ATOM 548 N N . ASN A 1 70 ? 15.264 6.360 0.541 1.00 71.62 70 ASN A N 1
ATOM 549 C CA . ASN A 1 70 ? 15.989 7.256 -0.344 1.00 71.62 70 ASN A CA 1
ATOM 550 C C . ASN A 1 70 ? 16.868 8.220 0.471 1.00 71.62 70 ASN A C 1
ATOM 552 O O . ASN A 1 70 ? 16.672 8.447 1.662 1.00 71.62 70 ASN A O 1
ATOM 556 N N . ARG A 1 71 ? 17.851 8.839 -0.193 1.00 65.25 71 ARG A N 1
ATOM 557 C CA . ARG A 1 71 ? 18.766 9.809 0.441 1.00 65.25 71 ARG A CA 1
ATOM 558 C C . ARG A 1 71 ? 18.057 11.071 0.959 1.00 65.25 71 ARG A C 1
ATOM 560 O O . ARG A 1 71 ? 18.606 11.749 1.819 1.00 65.25 71 ARG A O 1
ATOM 567 N N . ASP A 1 72 ? 16.891 11.395 0.411 1.00 62.81 72 ASP A N 1
ATOM 568 C CA . ASP A 1 72 ? 16.043 12.518 0.832 1.00 62.81 72 ASP A CA 1
ATOM 569 C C . ASP A 1 72 ? 15.142 12.180 2.033 1.00 62.81 72 ASP A C 1
ATOM 571 O O . ASP A 1 72 ? 14.438 13.059 2.519 1.00 62.81 72 ASP A O 1
ATOM 575 N N . GLY A 1 73 ? 15.189 10.941 2.532 1.00 67.25 73 GLY A N 1
ATOM 576 C CA . GLY A 1 73 ? 14.367 10.483 3.647 1.00 67.25 73 GLY A CA 1
ATOM 577 C C . GLY A 1 73 ? 12.990 9.954 3.246 1.00 67.25 73 GLY A C 1
ATOM 578 O O . GLY A 1 73 ? 12.266 9.515 4.128 1.00 67.25 73 GLY A O 1
ATOM 579 N N . SER A 1 74 ? 12.633 9.939 1.956 1.00 74.31 74 SER A N 1
ATOM 580 C CA . SER A 1 74 ? 11.407 9.273 1.489 1.00 74.31 74 SER A CA 1
ATOM 581 C C . SER A 1 74 ? 11.565 7.745 1.461 1.00 74.31 74 SER A C 1
ATOM 583 O O . SER A 1 74 ? 12.681 7.245 1.240 1.00 74.31 74 SER A O 1
ATOM 585 N N . PRO A 1 75 ? 10.482 6.974 1.654 1.00 80.75 75 PRO A N 1
ATOM 586 C CA . PRO A 1 75 ? 10.480 5.537 1.411 1.00 80.75 75 PRO A CA 1
ATOM 587 C C . PRO A 1 75 ? 10.957 5.180 -0.000 1.00 80.75 75 PRO A C 1
ATOM 589 O O . PRO A 1 75 ? 10.690 5.883 -0.976 1.00 80.75 75 PRO A O 1
ATOM 592 N N . ARG A 1 76 ? 11.705 4.083 -0.128 1.00 81.12 76 ARG A N 1
ATOM 593 C CA . ARG A 1 76 ? 12.150 3.584 -1.430 1.00 81.12 76 ARG A CA 1
ATOM 594 C C . ARG A 1 76 ? 11.288 2.407 -1.859 1.00 81.12 76 ARG A C 1
ATOM 596 O O . ARG A 1 76 ? 11.457 1.304 -1.348 1.00 81.12 76 ARG A O 1
ATOM 603 N N . VAL A 1 77 ? 10.448 2.638 -2.860 1.00 85.19 77 VAL A N 1
ATOM 604 C CA . VAL A 1 77 ? 9.607 1.611 -3.488 1.00 85.19 77 VAL A CA 1
ATOM 605 C C . VAL A 1 77 ? 10.213 1.053 -4.777 1.00 85.19 77 VAL A C 1
ATOM 607 O O . VAL A 1 77 ? 11.126 1.648 -5.359 1.00 85.19 77 VAL A O 1
ATOM 610 N N . ALA A 1 78 ? 9.701 -0.098 -5.224 1.00 82.88 78 ALA A N 1
ATOM 611 C CA . ALA A 1 78 ? 10.043 -0.743 -6.495 1.00 82.88 78 ALA A CA 1
ATOM 612 C C . ALA A 1 78 ? 11.565 -0.920 -6.711 1.00 82.88 78 ALA A C 1
ATOM 614 O O . ALA A 1 78 ? 12.147 -0.498 -7.718 1.00 82.88 78 ALA A O 1
ATOM 615 N N . LEU A 1 79 ? 12.218 -1.569 -5.746 1.00 82.38 79 LEU A N 1
ATOM 616 C CA . LEU A 1 79 ? 13.643 -1.887 -5.726 1.00 82.38 79 LEU A CA 1
ATOM 617 C C . LEU A 1 79 ? 14.091 -2.646 -6.997 1.00 82.38 79 LEU A C 1
ATOM 619 O O . LEU A 1 79 ? 13.302 -3.343 -7.651 1.00 82.38 79 LEU A O 1
ATOM 623 N N . PRO A 1 80 ? 15.367 -2.497 -7.405 1.00 79.00 80 PRO A N 1
ATOM 624 C CA . PRO A 1 80 ? 15.864 -3.087 -8.643 1.00 79.00 80 PRO A CA 1
ATOM 625 C C . PRO A 1 80 ? 15.995 -4.610 -8.540 1.00 79.00 80 PRO A C 1
ATOM 627 O O . PRO A 1 80 ? 16.392 -5.141 -7.508 1.00 79.00 80 PRO A O 1
ATOM 630 N N . ASP A 1 81 ? 15.779 -5.301 -9.662 1.00 81.06 81 ASP A N 1
ATOM 631 C CA . ASP A 1 81 ? 15.885 -6.766 -9.766 1.00 81.06 81 ASP A CA 1
ATOM 632 C C . ASP A 1 81 ? 17.218 -7.331 -9.258 1.00 81.06 81 ASP A C 1
ATOM 634 O O . ASP A 1 81 ? 17.256 -8.447 -8.754 1.00 81.06 81 ASP A O 1
ATOM 638 N N . SER A 1 82 ? 18.309 -6.564 -9.358 1.00 82.81 82 SER A N 1
ATOM 639 C CA . SER A 1 82 ? 19.632 -6.995 -8.900 1.00 82.81 82 SER A CA 1
ATOM 640 C C . SER A 1 82 ? 19.738 -7.183 -7.386 1.00 82.81 82 SER A C 1
ATOM 642 O O . SER A 1 82 ? 20.750 -7.704 -6.930 1.00 82.81 82 SER A O 1
ATOM 644 N N . TRP A 1 83 ? 18.760 -6.706 -6.611 1.00 85.12 83 TRP A N 1
ATOM 645 C CA . TRP A 1 83 ? 18.710 -6.930 -5.167 1.00 85.12 83 TRP A CA 1
ATOM 646 C C . TRP A 1 83 ? 18.084 -8.282 -4.834 1.00 85.12 83 TRP A C 1
ATOM 648 O O . TRP A 1 83 ? 18.436 -8.864 -3.820 1.00 85.12 83 TRP A O 1
ATOM 658 N N . TYR A 1 84 ? 17.216 -8.824 -5.690 1.00 91.69 84 TYR A N 1
ATOM 659 C CA . TYR A 1 84 ? 16.493 -10.042 -5.354 1.00 91.69 84 TYR A CA 1
ATOM 660 C C . TYR A 1 84 ? 17.405 -11.267 -5.256 1.00 91.69 84 TYR A C 1
ATOM 662 O O . TYR A 1 84 ? 18.206 -11.564 -6.147 1.00 91.69 84 TYR A O 1
ATOM 670 N N . GLY A 1 85 ? 17.209 -12.022 -4.182 1.00 92.12 85 GLY A N 1
ATOM 671 C CA . GLY A 1 85 ? 17.661 -13.394 -4.050 1.00 92.12 85 GLY A CA 1
ATOM 672 C C . GLY A 1 85 ? 17.036 -14.032 -2.818 1.00 92.12 85 GLY A C 1
ATOM 673 O O . GLY A 1 85 ? 16.996 -13.418 -1.753 1.00 92.12 85 GLY A O 1
ATOM 674 N N . VAL A 1 86 ? 16.564 -15.268 -2.966 1.00 94.06 86 VAL A N 1
ATOM 675 C CA . VAL A 1 86 ? 15.943 -16.028 -1.876 1.00 94.06 86 VAL A CA 1
ATOM 676 C C . VAL A 1 86 ? 16.923 -16.152 -0.704 1.00 94.06 86 VAL A C 1
ATOM 678 O O . VAL A 1 86 ? 18.095 -16.480 -0.898 1.00 94.06 86 VAL A O 1
ATOM 681 N N . MET A 1 87 ? 16.456 -15.860 0.512 1.00 92.06 87 MET A N 1
ATOM 682 C CA . MET A 1 87 ? 17.253 -15.847 1.750 1.00 92.06 87 MET A CA 1
ATOM 683 C C . MET A 1 87 ? 18.436 -14.851 1.750 1.00 92.06 87 MET A C 1
ATOM 685 O O . MET A 1 87 ? 19.442 -15.093 2.429 1.00 92.06 87 MET A O 1
ATOM 689 N N . LYS A 1 88 ? 18.344 -13.747 0.985 1.00 91.12 88 LYS A N 1
ATOM 690 C CA . LYS A 1 88 ? 19.359 -12.665 0.897 1.00 91.12 88 LYS A CA 1
ATOM 691 C C . LYS A 1 88 ? 18.861 -11.285 1.364 1.00 91.12 88 LYS A C 1
ATOM 693 O O . LYS A 1 88 ? 19.520 -10.284 1.089 1.00 91.12 88 LYS A O 1
ATOM 698 N N . GLY A 1 89 ? 17.718 -11.236 2.048 1.00 89.75 89 GLY A N 1
ATOM 699 C CA . GLY A 1 89 ? 17.063 -10.017 2.529 1.00 89.75 89 GLY A CA 1
ATOM 700 C C . GLY A 1 89 ? 17.743 -9.343 3.727 1.00 89.75 89 GLY A C 1
ATOM 701 O O . GLY A 1 89 ? 18.891 -9.615 4.068 1.00 89.75 89 GLY A O 1
ATOM 702 N N . SER A 1 90 ? 17.019 -8.443 4.392 1.00 87.44 90 SER A N 1
ATOM 703 C CA . SER A 1 90 ? 17.582 -7.522 5.400 1.00 87.44 90 SER A CA 1
ATOM 704 C C . SER A 1 90 ? 18.172 -8.222 6.632 1.00 87.44 90 SER A C 1
ATOM 706 O O . SER A 1 90 ? 19.209 -7.785 7.132 1.00 87.44 90 SER A O 1
ATOM 708 N N . ASP A 1 91 ? 17.546 -9.313 7.079 1.00 87.31 91 ASP A N 1
ATOM 709 C CA . ASP A 1 91 ? 17.799 -9.987 8.363 1.00 87.31 91 ASP A CA 1
ATOM 710 C C . ASP A 1 91 ? 18.639 -11.277 8.233 1.00 87.31 91 ASP A C 1
ATOM 712 O O . ASP A 1 91 ? 18.613 -12.147 9.103 1.00 87.31 91 ASP A O 1
ATOM 716 N N . THR A 1 92 ? 19.403 -11.440 7.153 1.00 87.19 92 THR A N 1
ATOM 717 C CA . THR A 1 92 ? 20.282 -12.607 6.929 1.00 87.19 92 THR A CA 1
ATOM 718 C C . THR A 1 92 ? 21.755 -12.208 6.885 1.00 87.19 92 THR A C 1
ATOM 720 O O . THR A 1 92 ? 22.114 -11.118 6.437 1.00 87.19 92 THR A O 1
ATOM 723 N N . GLN A 1 93 ? 22.643 -13.115 7.307 1.00 80.75 93 GLN A N 1
ATOM 724 C CA . GLN A 1 93 ? 24.091 -12.916 7.177 1.00 80.75 93 GLN A CA 1
ATOM 725 C C . GLN A 1 93 ? 24.551 -12.815 5.710 1.00 80.75 93 GLN A C 1
ATOM 727 O O . GLN A 1 93 ? 25.599 -12.245 5.423 1.00 80.75 93 GLN A O 1
ATOM 732 N N . ASN A 1 94 ? 23.780 -13.378 4.773 1.00 73.38 94 ASN A N 1
ATOM 733 C CA . ASN A 1 94 ? 24.139 -13.462 3.356 1.00 73.38 94 ASN A CA 1
ATOM 734 C C . ASN A 1 94 ? 23.611 -12.261 2.556 1.00 73.38 94 ASN A C 1
ATOM 736 O O . ASN A 1 94 ? 23.382 -12.383 1.351 1.00 73.38 94 ASN A O 1
ATOM 740 N N . ASN A 1 95 ? 23.388 -11.124 3.219 1.00 77.88 95 ASN A N 1
ATOM 741 C CA . ASN A 1 95 ? 22.806 -9.942 2.608 1.00 77.88 95 ASN A CA 1
ATOM 742 C C . ASN A 1 95 ? 23.855 -9.101 1.842 1.00 77.88 95 ASN A C 1
ATOM 744 O O . ASN A 1 95 ? 24.767 -8.547 2.459 1.00 77.88 95 ASN A O 1
ATOM 748 N N . PRO A 1 96 ? 23.723 -8.934 0.514 1.00 71.00 96 PRO A N 1
ATOM 749 C CA . PRO A 1 96 ? 24.587 -8.045 -0.260 1.00 71.00 96 PRO A CA 1
ATOM 750 C C . PRO A 1 96 ? 24.241 -6.543 -0.147 1.00 71.00 96 PRO A C 1
ATOM 752 O O . PRO A 1 96 ? 25.061 -5.709 -0.539 1.00 71.00 96 PRO A O 1
ATOM 755 N N . TYR A 1 97 ? 23.052 -6.175 0.348 1.00 69.06 97 TYR A N 1
ATOM 756 C CA . TYR A 1 97 ? 22.488 -4.819 0.311 1.00 69.06 97 TYR A CA 1
ATOM 757 C C . TYR A 1 97 ? 21.638 -4.483 1.557 1.00 69.06 97 TYR A C 1
ATOM 759 O O . TYR A 1 97 ? 20.690 -5.179 1.873 1.00 69.06 97 TYR A O 1
ATOM 767 N N . HIS A 1 98 ? 21.867 -3.348 2.229 1.00 71.44 98 HIS A N 1
ATOM 768 C CA . HIS A 1 98 ? 21.005 -2.904 3.350 1.00 71.44 98 HIS A CA 1
ATOM 769 C C . HIS A 1 98 ? 20.913 -3.932 4.505 1.00 71.44 98 HIS A C 1
ATOM 771 O O . HIS A 1 98 ? 19.834 -4.343 4.929 1.00 71.44 98 HIS A O 1
ATOM 777 N N . GLN A 1 99 ? 22.074 -4.375 4.992 1.00 70.75 99 GLN A N 1
ATOM 778 C CA . GLN A 1 99 ? 22.164 -5.352 6.074 1.00 70.75 99 GLN A CA 1
ATOM 779 C C . GLN A 1 99 ? 21.696 -4.751 7.407 1.00 70.75 99 GLN A C 1
ATOM 781 O O . GLN A 1 99 ? 22.228 -3.733 7.856 1.00 70.75 99 GLN A O 1
ATOM 786 N N . LYS A 1 100 ? 20.705 -5.397 8.029 1.00 75.81 100 LYS A N 1
ATOM 787 C CA . LYS A 1 100 ? 20.335 -5.203 9.435 1.00 75.81 100 LYS A CA 1
ATOM 788 C C . LYS A 1 100 ? 21.051 -6.243 10.301 1.00 75.81 100 LYS A C 1
ATOM 790 O O . LYS A 1 100 ? 21.880 -7.006 9.808 1.00 75.81 100 LYS A O 1
ATOM 795 N N . VAL A 1 101 ? 20.744 -6.277 11.596 1.00 79.25 101 VAL A N 1
ATOM 796 C CA . VAL A 1 101 ? 21.210 -7.363 12.466 1.00 79.25 101 VAL A CA 1
ATOM 797 C C . VAL A 1 101 ? 20.755 -8.699 11.875 1.00 79.25 101 VAL A C 1
ATOM 799 O O . VAL A 1 101 ? 19.563 -8.918 11.671 1.00 79.25 101 VAL A O 1
ATOM 802 N N . ALA A 1 102 ? 21.710 -9.578 11.575 1.00 83.56 102 ALA A N 1
ATOM 803 C CA . ALA A 1 102 ? 21.408 -10.883 11.011 1.00 83.56 102 ALA A CA 1
ATOM 804 C C . ALA A 1 102 ? 20.724 -11.769 12.064 1.00 83.56 102 ALA A C 1
ATOM 806 O O . ALA A 1 102 ? 21.240 -11.958 13.163 1.00 83.56 102 ALA A O 1
ATOM 807 N N . LYS A 1 103 ? 19.576 -12.343 11.701 1.00 87.75 103 LYS A N 1
ATOM 808 C CA . LYS A 1 103 ? 18.821 -13.325 12.492 1.00 87.75 103 LYS A CA 1
ATOM 809 C C . LYS A 1 103 ? 18.906 -14.736 11.907 1.00 87.75 103 LYS A C 1
ATOM 811 O O . LYS A 1 103 ? 18.387 -15.666 12.503 1.00 87.75 103 LYS A O 1
ATOM 816 N N . LEU A 1 104 ? 19.549 -14.917 10.758 1.00 90.81 104 LEU A N 1
ATOM 817 C CA . LEU A 1 104 ? 19.817 -16.228 10.170 1.00 90.81 104 LEU A CA 1
ATOM 818 C C . LEU A 1 104 ? 21.312 -16.390 9.939 1.00 90.81 104 LEU A C 1
ATOM 820 O O . LEU A 1 104 ? 21.893 -15.643 9.145 1.00 90.81 104 LEU A O 1
ATOM 824 N N . PHE A 1 105 ? 21.915 -17.382 10.590 1.00 88.25 105 PHE A N 1
ATOM 825 C CA . PHE A 1 105 ? 23.334 -17.681 10.431 1.00 88.25 105 PHE A CA 1
ATOM 826 C C . PHE A 1 105 ? 23.657 -19.158 10.589 1.00 88.25 105 PHE A C 1
ATOM 828 O O . PHE A 1 105 ? 22.873 -19.943 11.117 1.00 88.25 105 PHE A O 1
ATOM 835 N N . LYS A 1 106 ? 24.828 -19.550 10.087 1.00 89.75 106 LYS A N 1
ATOM 836 C CA . LYS A 1 106 ? 25.311 -20.922 10.208 1.00 89.75 106 LYS A CA 1
ATOM 837 C C . LYS A 1 106 ? 26.100 -21.073 11.499 1.00 89.75 106 LYS A C 1
ATOM 839 O O . LYS A 1 106 ? 27.156 -20.466 11.647 1.00 89.75 106 LYS A O 1
ATOM 844 N N . ASN A 1 107 ? 25.633 -21.926 12.397 1.00 88.56 107 ASN A N 1
ATOM 845 C CA . ASN A 1 107 ? 26.385 -22.280 13.587 1.00 88.56 107 ASN A CA 1
ATOM 846 C C . ASN A 1 107 ? 27.563 -23.180 13.193 1.00 88.56 107 ASN A C 1
ATOM 848 O O . ASN A 1 107 ? 27.386 -24.301 12.715 1.00 88.56 107 ASN A O 1
ATOM 852 N N . GLU A 1 108 ? 28.787 -22.687 13.377 1.00 89.44 108 GLU A N 1
ATOM 853 C CA . GLU A 1 108 ? 30.003 -23.406 12.979 1.00 89.44 108 GLU A CA 1
ATOM 854 C C . GLU A 1 108 ? 30.237 -24.687 13.792 1.00 89.44 108 GLU A C 1
ATOM 856 O O . GLU A 1 108 ? 30.864 -25.625 13.300 1.00 89.44 108 GLU A O 1
ATOM 861 N N . THR A 1 109 ? 29.708 -24.752 15.018 1.00 90.38 109 THR A N 1
ATOM 862 C CA . THR A 1 109 ? 29.873 -25.908 15.910 1.00 90.38 109 THR A CA 1
ATOM 863 C C . THR A 1 109 ? 28.918 -27.036 15.539 1.00 90.38 109 THR A C 1
ATOM 865 O O . THR A 1 109 ? 29.325 -28.196 15.472 1.00 90.38 109 THR A O 1
ATOM 868 N N . THR A 1 110 ? 27.642 -26.719 15.303 1.00 89.50 110 THR A N 1
ATOM 869 C CA . THR A 1 110 ? 26.613 -27.722 14.978 1.00 89.50 110 THR A CA 1
ATOM 870 C C . THR A 1 110 ? 26.528 -28.003 13.477 1.00 89.50 110 THR A C 1
ATOM 872 O O . THR A 1 110 ? 26.036 -29.054 13.068 1.00 89.50 110 THR A O 1
ATOM 875 N N . GLY A 1 111 ? 27.018 -27.079 12.647 1.00 90.50 111 GLY A N 1
ATOM 876 C CA . GLY A 1 111 ? 26.898 -27.106 11.191 1.00 90.50 111 GLY A CA 1
ATOM 877 C C . GLY A 1 111 ? 25.497 -26.769 10.672 1.00 90.50 111 GLY A C 1
ATOM 878 O O . GLY A 1 111 ? 25.294 -26.819 9.456 1.00 90.50 111 GLY A O 1
ATOM 879 N N . ILE A 1 112 ? 24.560 -26.439 11.566 1.00 92.81 112 ILE A N 1
ATOM 880 C CA . ILE A 1 112 ? 23.148 -26.158 11.285 1.00 92.81 112 ILE A CA 1
ATOM 881 C C . ILE A 1 112 ? 22.962 -24.651 11.075 1.00 92.81 112 ILE A C 1
ATOM 883 O O . ILE A 1 112 ? 23.617 -23.833 11.719 1.00 92.81 112 ILE A O 1
ATOM 887 N N . TRP A 1 113 ? 22.074 -24.280 10.160 1.00 94.12 113 TRP A N 1
ATOM 888 C CA . TRP A 1 113 ? 21.567 -22.916 10.049 1.00 94.12 113 TRP A CA 1
ATOM 889 C C . TRP A 1 113 ? 20.518 -22.651 11.125 1.00 94.12 113 TRP A C 1
ATOM 891 O O . TRP A 1 113 ? 19.550 -23.399 11.258 1.00 94.12 113 TRP A O 1
ATOM 901 N N . GLU A 1 114 ? 20.723 -21.593 11.892 1.00 92.50 114 GLU A N 1
ATOM 902 C CA . GLU A 1 114 ? 19.895 -21.214 13.028 1.00 92.50 114 GLU A CA 1
ATOM 903 C C . GLU A 1 114 ? 19.143 -19.927 12.691 1.00 92.50 114 GLU A C 1
ATOM 905 O O . GLU A 1 114 ? 19.746 -18.920 12.314 1.00 92.50 114 GLU A O 1
ATOM 910 N N . SER A 1 115 ? 17.813 -19.983 12.798 1.00 92.81 115 SER A N 1
ATOM 911 C CA . SER A 1 115 ? 16.925 -18.828 12.658 1.00 92.81 115 SER A CA 1
ATOM 912 C C . SER A 1 115 ? 16.596 -18.297 14.045 1.00 92.81 115 SER A C 1
ATOM 914 O O . SER A 1 115 ? 15.960 -18.986 14.827 1.00 92.81 115 SER A O 1
ATOM 916 N N . TYR A 1 116 ? 16.958 -17.070 14.364 1.00 91.75 116 TYR A N 1
ATOM 917 C CA . TYR A 1 116 ? 16.589 -16.431 15.621 1.00 91.75 116 TYR A CA 1
ATOM 918 C C . TYR A 1 116 ? 15.157 -15.918 15.541 1.00 91.75 116 TYR A C 1
ATOM 920 O O . TYR A 1 116 ? 14.686 -15.509 14.476 1.00 91.75 116 TYR A O 1
ATOM 928 N N . VAL A 1 117 ? 14.451 -15.980 16.667 1.00 89.62 117 VAL A N 1
ATOM 929 C CA . VAL A 1 117 ? 13.068 -15.513 16.758 1.00 89.62 117 VAL A CA 1
ATOM 930 C C . VAL A 1 117 ? 12.958 -14.021 16.403 1.00 89.62 117 VAL A C 1
ATOM 932 O O . VAL A 1 117 ? 13.863 -13.221 16.660 1.00 89.62 117 VAL A O 1
ATOM 935 N N . ALA A 1 118 ? 11.849 -13.648 15.766 1.00 86.31 118 ALA A N 1
ATOM 936 C CA . ALA A 1 118 ? 11.564 -12.289 15.329 1.00 86.31 118 ALA A CA 1
ATOM 937 C C . ALA A 1 118 ? 10.097 -11.923 15.577 1.00 86.31 118 ALA A C 1
ATOM 939 O O . ALA A 1 118 ? 9.246 -12.805 15.621 1.00 86.31 118 ALA A O 1
ATOM 940 N N . ASP A 1 119 ? 9.828 -10.623 15.598 1.00 81.75 119 ASP A N 1
ATOM 941 C CA . ASP A 1 119 ? 8.537 -9.918 15.657 1.00 81.75 119 ASP A CA 1
ATOM 942 C C . ASP A 1 119 ? 7.586 -10.222 14.482 1.00 81.75 119 ASP A C 1
ATOM 944 O O . ASP A 1 119 ? 6.581 -9.559 14.284 1.00 81.75 119 ASP A O 1
ATOM 948 N N . SER A 1 120 ? 7.922 -11.175 13.610 1.00 85.69 120 SER A N 1
ATOM 949 C CA . SER A 1 120 ? 7.071 -11.591 12.487 1.00 85.69 120 SER A CA 1
ATOM 950 C C . SER A 1 120 ? 6.627 -13.052 12.577 1.00 85.69 120 SER A C 1
ATOM 952 O O . SER A 1 120 ? 5.952 -13.524 11.664 1.00 85.69 120 SER A O 1
ATOM 954 N N . PHE A 1 121 ? 7.049 -13.787 13.613 1.00 88.88 121 PHE A N 1
ATOM 955 C CA . PHE A 1 121 ? 6.654 -15.185 13.841 1.00 88.88 121 PHE A CA 1
ATOM 956 C C . PHE A 1 121 ? 6.846 -15.680 15.287 1.00 88.88 121 PHE A C 1
ATOM 958 O O . PHE A 1 121 ? 6.562 -16.841 15.585 1.00 88.88 121 PHE A O 1
ATOM 965 N N . GLY A 1 122 ? 7.338 -14.847 16.205 1.00 89.88 122 GLY A N 1
ATOM 966 C CA . GLY A 1 122 ? 7.524 -15.199 17.607 1.00 89.88 122 GLY A CA 1
ATOM 967 C C . GLY A 1 122 ? 6.195 -15.330 18.344 1.00 89.88 122 GLY A C 1
ATOM 968 O O . GLY A 1 122 ? 6.008 -16.301 19.084 1.00 89.88 122 GLY A O 1
ATOM 969 N N . ILE A 1 123 ? 5.265 -14.394 18.138 1.00 91.06 123 ILE A N 1
ATOM 970 C CA . ILE A 1 123 ? 3.920 -14.471 18.727 1.00 91.06 123 ILE A CA 1
ATOM 971 C C . ILE A 1 123 ? 3.087 -15.587 18.070 1.00 91.06 123 ILE A C 1
ATOM 973 O O . ILE A 1 123 ? 2.311 -16.232 18.771 1.00 91.06 123 ILE A O 1
ATOM 977 N N . ASP A 1 124 ? 3.306 -15.937 16.795 1.00 91.88 124 ASP A N 1
ATOM 978 C CA . ASP A 1 124 ? 2.632 -17.100 16.184 1.00 91.88 124 ASP A CA 1
ATOM 979 C C . ASP A 1 124 ? 2.945 -18.395 16.939 1.00 91.88 124 ASP A C 1
ATOM 981 O O . ASP A 1 124 ? 2.049 -19.181 17.250 1.00 91.88 124 ASP A O 1
ATOM 985 N N . ILE A 1 125 ? 4.225 -18.617 17.262 1.00 94.56 125 ILE A N 1
ATOM 986 C CA . ILE A 1 125 ? 4.652 -19.797 18.020 1.00 94.56 125 ILE A CA 1
ATOM 987 C C . ILE A 1 125 ? 4.016 -19.763 19.410 1.00 94.56 125 ILE A C 1
ATOM 989 O O . ILE A 1 125 ? 3.446 -20.763 19.840 1.00 94.56 125 ILE A O 1
ATOM 993 N N . LEU A 1 126 ? 4.061 -18.614 20.092 1.00 94.94 126 LEU A N 1
ATOM 994 C CA . LEU A 1 126 ? 3.410 -18.424 21.389 1.00 94.94 126 LEU A CA 1
ATOM 995 C C . LEU A 1 126 ? 1.910 -18.761 21.329 1.00 94.94 126 LEU A C 1
ATOM 997 O O . LEU A 1 126 ? 1.413 -19.462 22.209 1.00 94.94 126 LEU A O 1
ATOM 1001 N N . ASN A 1 127 ? 1.202 -18.325 20.286 1.00 95.56 127 ASN A N 1
ATOM 1002 C CA . ASN A 1 127 ? -0.225 -18.583 20.107 1.00 95.56 127 ASN A CA 1
ATOM 1003 C C . ASN A 1 127 ? -0.532 -20.087 20.038 1.00 95.56 127 ASN A C 1
ATOM 1005 O O . ASN A 1 127 ? -1.547 -20.523 20.579 1.00 95.56 127 ASN A O 1
ATOM 1009 N N . LEU A 1 128 ? 0.361 -20.910 19.471 1.00 97.50 128 LEU A N 1
ATOM 1010 C CA . LEU A 1 128 ? 0.211 -22.372 19.489 1.00 97.50 128 LEU A CA 1
ATOM 1011 C C . LEU A 1 128 ? 0.310 -22.959 20.903 1.00 97.50 128 LEU A C 1
ATOM 1013 O O . LEU A 1 128 ? -0.452 -23.872 21.234 1.00 97.50 128 LEU A O 1
ATOM 1017 N N . TYR A 1 129 ? 1.220 -22.439 21.731 1.00 97.75 129 TYR A N 1
ATOM 1018 C CA . TYR A 1 129 ? 1.351 -22.843 23.134 1.00 97.75 129 TYR A CA 1
ATOM 1019 C C . TYR A 1 129 ? 0.131 -22.416 23.950 1.00 97.75 129 TYR A C 1
ATOM 1021 O O . TYR A 1 129 ? -0.442 -23.246 24.650 1.00 97.75 129 TYR A O 1
ATOM 1029 N N . ILE A 1 130 ? -0.304 -21.161 23.809 1.00 97.44 130 ILE A N 1
ATOM 1030 C CA . ILE A 1 130 ? -1.491 -20.638 24.498 1.00 97.44 130 ILE A CA 1
ATOM 1031 C C . ILE A 1 130 ? -2.725 -21.456 24.115 1.00 97.44 130 ILE A C 1
ATOM 1033 O O . ILE A 1 130 ? -3.486 -21.872 24.982 1.00 97.44 130 ILE A O 1
ATOM 1037 N N . LEU A 1 131 ? -2.923 -21.731 22.823 1.00 97.38 131 LEU A N 1
ATOM 1038 C CA . LEU A 1 131 ? -4.076 -22.499 22.366 1.00 97.38 131 LEU A CA 1
ATOM 1039 C C . LEU A 1 131 ? -4.046 -23.942 22.885 1.00 97.38 131 LEU A C 1
ATOM 1041 O O . LEU A 1 131 ? -5.076 -24.459 23.319 1.00 97.38 131 LEU A O 1
ATOM 1045 N N . ARG A 1 132 ? -2.874 -24.589 22.905 1.00 97.19 132 ARG A N 1
ATOM 1046 C CA . ARG A 1 132 ? -2.724 -25.912 23.526 1.00 97.19 132 ARG A CA 1
ATOM 1047 C C . ARG A 1 132 ? -3.126 -25.860 25.000 1.00 97.19 132 ARG A C 1
ATOM 1049 O O . ARG A 1 132 ? -3.918 -26.690 25.439 1.00 97.19 132 ARG A O 1
ATOM 1056 N N . ASP A 1 133 ? -2.625 -24.875 25.736 1.00 97.56 133 ASP A N 1
ATOM 1057 C CA . ASP A 1 133 ? -2.887 -24.713 27.163 1.00 97.56 133 ASP A CA 1
ATOM 1058 C C . ASP A 1 133 ? -4.367 -24.377 27.447 1.00 97.56 133 ASP A C 1
ATOM 1060 O O . ASP A 1 133 ? -4.920 -24.869 28.431 1.00 97.56 133 ASP A O 1
ATOM 1064 N N . MET A 1 134 ? -5.045 -23.623 26.568 1.00 95.56 134 MET A N 1
ATOM 1065 C CA . MET A 1 134 ? -6.502 -23.415 26.611 1.00 95.56 134 MET A CA 1
ATOM 1066 C C . MET A 1 134 ? -7.253 -24.750 26.570 1.00 95.56 134 MET A C 1
ATOM 1068 O O . MET A 1 134 ? -8.076 -25.028 27.445 1.00 95.56 134 MET A O 1
ATOM 1072 N N . TYR A 1 135 ? -6.933 -25.612 25.602 1.00 95.56 135 TYR A N 1
ATOM 1073 C CA . TYR A 1 135 ? -7.568 -26.924 25.486 1.00 95.56 135 TYR A CA 1
ATOM 1074 C C . TYR A 1 135 ? -7.190 -27.880 26.619 1.00 95.56 135 TYR A C 1
ATOM 1076 O O . TYR A 1 135 ? -8.046 -28.629 27.084 1.00 95.56 135 TYR A O 1
ATOM 1084 N N . GLU A 1 136 ? -5.942 -27.873 27.085 1.00 95.38 136 GLU A N 1
ATOM 1085 C CA . GLU A 1 136 ? -5.512 -28.724 28.201 1.00 95.38 136 GLU A CA 1
ATOM 1086 C C . GLU A 1 136 ? -6.209 -28.352 29.515 1.00 95.38 136 GLU A C 1
ATOM 1088 O O . GLU A 1 136 ? -6.559 -29.237 30.298 1.00 95.38 136 GLU A O 1
ATOM 1093 N N . GLN A 1 137 ? -6.430 -27.057 29.756 1.00 92.69 137 GLN A N 1
ATOM 1094 C CA . GLN A 1 137 ? -7.023 -26.572 31.001 1.00 92.69 137 GLN A CA 1
ATOM 1095 C C . GLN A 1 137 ? -8.556 -26.547 30.972 1.00 92.69 137 GLN A C 1
ATOM 1097 O O . GLN A 1 137 ? -9.185 -26.865 31.982 1.00 92.69 137 GLN A O 1
ATOM 1102 N N . TYR A 1 138 ? -9.159 -26.174 29.839 1.00 90.94 138 TYR A N 1
ATOM 1103 C CA . TYR A 1 138 ? -10.600 -25.909 29.740 1.00 90.94 138 TYR A CA 1
ATOM 1104 C C . TYR A 1 138 ? -11.316 -26.734 28.665 1.00 90.94 138 TYR A C 1
ATOM 1106 O O . TYR A 1 138 ? -12.543 -26.772 28.653 1.00 90.94 138 TYR A O 1
ATOM 1114 N N . GLY A 1 139 ? -10.589 -27.424 27.781 1.00 91.69 139 GLY A N 1
ATOM 1115 C CA . GLY A 1 139 ? -11.178 -28.223 26.699 1.00 91.69 139 GLY A CA 1
ATOM 1116 C C . GLY A 1 139 ? -11.792 -27.405 25.557 1.00 91.69 139 GLY A C 1
ATOM 1117 O O . GLY A 1 139 ? -12.420 -27.991 24.682 1.00 91.69 139 GLY A O 1
ATOM 1118 N N . THR A 1 140 ? -11.612 -26.083 25.565 1.00 91.06 140 THR A N 1
ATOM 1119 C CA . THR A 1 140 ? -12.171 -25.117 24.608 1.00 91.06 140 THR A CA 1
ATOM 1120 C C . THR A 1 140 ? -11.294 -23.866 24.578 1.00 91.06 140 THR A C 1
ATOM 1122 O O . THR A 1 140 ? -10.533 -23.613 25.517 1.00 91.06 140 THR A O 1
ATOM 1125 N N . VAL A 1 141 ? -11.438 -23.042 23.541 1.00 90.75 141 VAL A N 1
ATOM 1126 C CA . VAL A 1 141 ? -10.858 -21.690 23.502 1.00 90.75 141 VAL A CA 1
ATOM 1127 C C . VAL A 1 141 ? -11.437 -20.828 24.636 1.00 90.75 141 VAL A C 1
ATOM 1129 O O . VAL A 1 141 ? -12.648 -20.815 24.860 1.00 90.75 141 VAL A O 1
ATOM 1132 N N . THR A 1 142 ? -10.578 -20.105 25.363 1.00 90.31 142 THR A N 1
ATOM 1133 C CA . THR A 1 142 ? -10.971 -19.200 26.462 1.00 90.31 142 THR A CA 1
ATOM 1134 C C . THR A 1 142 ? -9.970 -18.059 26.625 1.00 90.31 142 THR A C 1
ATOM 1136 O O . THR A 1 142 ? -8.757 -18.274 26.609 1.00 90.31 142 THR A O 1
ATOM 1139 N N . THR A 1 143 ? -10.464 -16.837 26.843 1.00 90.88 143 THR A N 1
ATOM 1140 C CA . THR A 1 143 ? -9.592 -15.666 27.023 1.00 90.88 143 THR A CA 1
ATOM 1141 C C . THR A 1 143 ? -8.848 -15.676 28.358 1.00 90.88 143 THR A C 1
ATOM 1143 O O . THR A 1 143 ? -7.793 -15.051 28.483 1.00 90.88 143 THR A O 1
ATOM 1146 N N . LYS A 1 144 ? -9.344 -16.425 29.352 1.00 89.00 144 LYS A N 1
ATOM 1147 C CA . LYS A 1 144 ? -8.728 -16.556 30.679 1.00 89.00 144 LYS A CA 1
ATOM 1148 C C . LYS A 1 144 ? -7.242 -16.932 30.624 1.00 89.00 144 LYS A C 1
ATOM 1150 O O . LYS A 1 144 ? -6.439 -16.352 31.358 1.00 89.00 144 LYS A O 1
ATOM 1155 N N . VAL A 1 145 ? -6.885 -17.881 29.763 1.00 93.94 145 VAL A N 1
ATOM 1156 C CA . VAL A 1 145 ? -5.514 -18.403 29.662 1.00 93.94 145 VAL A CA 1
ATOM 1157 C C . VAL A 1 145 ? -4.564 -17.374 29.049 1.00 93.94 145 VAL A C 1
ATOM 1159 O O . VAL A 1 145 ? -3.406 -17.321 29.439 1.00 93.94 145 VAL A O 1
ATOM 1162 N N . MET A 1 146 ? -5.042 -16.483 28.174 1.00 92.44 146 MET A N 1
ATOM 1163 C CA . MET A 1 146 ? -4.187 -15.535 27.444 1.00 92.44 146 MET A CA 1
ATOM 1164 C C . MET A 1 146 ? -3.375 -14.623 28.368 1.00 92.44 146 MET A C 1
ATOM 1166 O O . MET A 1 146 ? -2.153 -14.550 28.252 1.00 92.44 146 MET A O 1
ATOM 1170 N N . THR A 1 147 ? -4.046 -13.950 29.311 1.00 91.69 147 THR A N 1
ATOM 1171 C CA . THR A 1 147 ? -3.386 -13.041 30.262 1.00 91.69 147 THR A CA 1
ATOM 1172 C C . THR A 1 147 ? -2.363 -13.786 31.120 1.00 91.69 147 THR A C 1
ATOM 1174 O O . THR A 1 147 ? -1.291 -13.254 31.409 1.00 91.69 147 THR A O 1
ATOM 1177 N N . GLU A 1 148 ? -2.685 -15.008 31.550 1.00 93.50 148 GLU A N 1
ATOM 1178 C CA . GLU A 1 148 ? -1.798 -15.810 32.397 1.00 93.50 148 GLU A CA 1
ATOM 1179 C C . GLU A 1 148 ? -0.591 -16.313 31.619 1.00 93.50 148 GLU A C 1
ATOM 1181 O O . GLU A 1 148 ? 0.534 -16.194 32.102 1.00 93.50 148 GLU A O 1
ATOM 1186 N N . ASP A 1 149 ? -0.808 -16.812 30.408 1.00 96.06 149 ASP A N 1
ATOM 1187 C CA . ASP A 1 149 ? 0.237 -17.441 29.620 1.00 96.06 149 ASP A CA 1
ATOM 1188 C C . ASP A 1 149 ? 1.223 -16.433 29.039 1.00 96.06 149 ASP A C 1
ATOM 1190 O O . ASP A 1 149 ? 2.419 -16.709 29.008 1.00 96.06 149 ASP A O 1
ATOM 1194 N N . TRP A 1 150 ? 0.784 -15.220 28.696 1.00 93.88 150 TRP A N 1
ATOM 1195 C CA . TRP A 1 150 ? 1.714 -14.141 28.354 1.00 93.88 150 TRP A CA 1
ATOM 1196 C C . TRP A 1 150 ? 2.684 -13.825 29.501 1.00 93.88 150 TRP A C 1
ATOM 1198 O O . TRP A 1 150 ? 3.863 -13.554 29.268 1.00 93.88 150 TRP A O 1
ATOM 1208 N N . VAL A 1 151 ? 2.217 -13.896 30.753 1.00 94.56 151 VAL A N 1
ATOM 1209 C CA . VAL A 1 151 ? 3.068 -13.704 31.938 1.00 94.56 151 VAL A CA 1
ATOM 1210 C C . VAL A 1 151 ? 3.913 -14.949 32.222 1.00 94.56 151 VAL A C 1
ATOM 1212 O O . VAL A 1 151 ? 5.108 -14.818 32.480 1.00 94.56 151 VAL A O 1
ATOM 1215 N N . LYS A 1 152 ? 3.318 -16.145 32.150 1.00 95.75 152 LYS A N 1
ATOM 1216 C CA . LYS A 1 152 ? 3.964 -17.454 32.359 1.00 95.75 152 LYS A CA 1
ATOM 1217 C C . LYS A 1 152 ? 5.121 -17.680 31.394 1.00 95.75 152 LYS A C 1
ATOM 1219 O O . LYS A 1 152 ? 6.190 -18.108 31.819 1.00 95.75 152 LYS A O 1
ATOM 1224 N N . TYR A 1 153 ? 4.904 -17.393 30.113 1.00 95.19 153 TYR A N 1
ATOM 1225 C CA . TYR A 1 153 ? 5.894 -17.571 29.056 1.00 95.19 153 TYR A CA 1
ATOM 1226 C C . TYR A 1 153 ? 6.883 -16.415 28.952 1.00 95.19 153 TYR A C 1
ATOM 1228 O O . TYR A 1 153 ? 7.809 -16.472 28.148 1.00 95.19 153 TYR A O 1
ATOM 1236 N N . ASP A 1 154 ? 6.741 -15.422 29.831 1.00 92.25 154 ASP A N 1
ATOM 1237 C CA . ASP A 1 154 ? 7.642 -14.290 29.957 1.00 92.25 154 ASP A CA 1
ATOM 1238 C C . ASP A 1 154 ? 7.921 -13.620 28.606 1.00 92.25 154 ASP A C 1
ATOM 1240 O O . ASP A 1 154 ? 9.069 -13.466 28.190 1.00 92.25 154 ASP A O 1
ATOM 1244 N N . VAL A 1 155 ? 6.839 -13.266 27.910 1.00 90.50 155 VAL A N 1
ATOM 1245 C CA . VAL A 1 155 ? 6.880 -12.750 26.540 1.00 90.50 155 VAL A CA 1
ATOM 1246 C C . VAL A 1 155 ? 7.695 -11.466 26.479 1.00 90.50 155 VAL A C 1
ATOM 1248 O O . VAL A 1 155 ? 7.438 -10.510 27.217 1.00 90.50 155 VAL A O 1
ATOM 1251 N N . TRP A 1 156 ? 8.676 -11.440 25.583 1.00 87.19 156 TRP A N 1
ATOM 1252 C CA . TRP A 1 156 ? 9.344 -10.227 25.149 1.00 87.19 156 TRP A CA 1
ATOM 1253 C C . TRP A 1 156 ? 9.225 -10.112 23.635 1.00 87.19 156 TRP A C 1
ATOM 1255 O O . TRP A 1 156 ? 9.766 -10.935 22.901 1.00 87.19 156 TRP A O 1
ATOM 1265 N N . ASP A 1 157 ? 8.584 -9.038 23.191 1.00 83.56 157 ASP A N 1
ATOM 1266 C CA . ASP A 1 157 ? 8.493 -8.654 21.787 1.00 83.56 157 ASP A CA 1
ATOM 1267 C C . ASP A 1 157 ? 8.453 -7.117 21.653 1.00 83.56 157 ASP A C 1
ATOM 1269 O O . ASP A 1 157 ? 8.192 -6.411 22.640 1.00 83.56 157 ASP A O 1
ATOM 1273 N N . MET A 1 158 ? 8.751 -6.595 20.460 1.00 73.44 158 MET A N 1
ATOM 1274 C CA . MET A 1 158 ? 8.428 -5.205 20.116 1.00 73.44 158 MET A CA 1
ATOM 1275 C C . MET A 1 158 ? 6.897 -5.042 20.108 1.00 73.44 158 MET A C 1
ATOM 1277 O O . MET A 1 158 ? 6.167 -5.996 19.906 1.00 73.44 158 MET A O 1
ATOM 1281 N N . GLY A 1 159 ? 6.370 -3.862 20.435 1.00 76.12 159 GLY A N 1
ATOM 1282 C CA . GLY A 1 159 ? 4.914 -3.674 20.436 1.00 76.12 159 GLY A CA 1
ATOM 1283 C C . GLY A 1 159 ? 4.179 -4.386 21.585 1.00 76.12 159 GLY A C 1
ATOM 1284 O O . GLY A 1 159 ? 4.410 -4.084 22.765 1.00 76.12 159 GLY A O 1
ATOM 1285 N N . GLY A 1 160 ? 3.268 -5.312 21.270 1.00 77.12 160 GLY A N 1
ATOM 1286 C CA . GLY A 1 160 ? 2.453 -6.048 22.247 1.00 77.12 160 GLY A CA 1
ATOM 1287 C C . GLY A 1 160 ? 3.258 -6.673 23.402 1.00 77.12 160 GLY A C 1
ATOM 1288 O O . GLY A 1 160 ? 2.860 -6.571 24.568 1.00 77.12 160 GLY A O 1
ATOM 1289 N N . GLY A 1 161 ? 4.434 -7.247 23.131 1.00 81.75 161 GLY A N 1
ATOM 1290 C CA . GLY A 1 161 ? 5.320 -7.851 24.144 1.00 81.75 161 GLY A CA 1
ATOM 1291 C C . GLY A 1 161 ? 6.114 -6.874 25.015 1.00 81.75 161 GLY A C 1
ATOM 1292 O O . GLY A 1 161 ? 6.894 -7.306 25.870 1.00 81.75 161 GLY A O 1
ATOM 1293 N N . HIS A 1 162 ? 5.938 -5.560 24.846 1.00 85.56 162 HIS A N 1
ATOM 1294 C CA . HIS A 1 162 ? 6.777 -4.575 25.519 1.00 85.56 162 HIS A CA 1
ATOM 1295 C C . HIS A 1 162 ? 6.599 -4.584 27.046 1.00 85.56 162 HIS A C 1
ATOM 1297 O O . HIS A 1 162 ? 5.500 -4.410 27.586 1.00 85.56 162 HIS A O 1
ATOM 1303 N N . ARG A 1 163 ? 7.718 -4.695 27.774 1.00 84.38 163 ARG A N 1
ATOM 1304 C CA . ARG A 1 163 ? 7.723 -4.973 29.223 1.00 84.38 163 ARG A CA 1
ATOM 1305 C C . ARG A 1 163 ? 7.192 -3.858 30.121 1.00 84.38 163 ARG A C 1
ATOM 1307 O O . ARG A 1 163 ? 6.813 -4.134 31.259 1.00 84.38 163 ARG A O 1
ATOM 1314 N N . THR A 1 164 ? 7.165 -2.613 29.647 1.00 85.12 164 THR A N 1
ATOM 1315 C CA . THR A 1 164 ? 6.719 -1.464 30.459 1.00 85.12 164 THR A CA 1
ATOM 1316 C C . THR A 1 164 ? 5.392 -0.857 30.016 1.00 85.12 164 THR A C 1
ATOM 1318 O O . THR A 1 164 ? 4.742 -0.206 30.829 1.00 85.12 164 THR A O 1
ATOM 1321 N N . MET A 1 165 ? 5.006 -1.019 28.746 1.00 84.31 165 MET A N 1
ATOM 1322 C CA . MET A 1 165 ? 3.992 -0.170 28.094 1.00 84.31 165 MET A CA 1
ATOM 1323 C C . MET A 1 165 ? 3.160 -0.907 27.021 1.00 84.31 165 MET A C 1
ATOM 1325 O O . MET A 1 165 ? 2.432 -0.253 26.280 1.00 84.31 165 MET A O 1
ATOM 1329 N N . GLY A 1 166 ? 3.277 -2.240 26.925 1.00 88.75 166 GLY A N 1
ATOM 1330 C CA . GLY A 1 166 ? 2.515 -3.091 25.998 1.00 88.75 166 GLY A CA 1
ATOM 1331 C C . GLY A 1 166 ? 1.546 -4.050 26.703 1.00 88.75 166 GLY A C 1
ATOM 1332 O O . GLY A 1 166 ? 1.366 -3.993 27.927 1.00 88.75 166 GLY A O 1
ATOM 1333 N N . ALA A 1 167 ? 0.968 -4.975 25.938 1.00 91.50 167 ALA A N 1
ATOM 1334 C CA . ALA A 1 167 ? 0.061 -6.022 26.411 1.00 91.50 167 ALA A CA 1
ATOM 1335 C C . ALA A 1 167 ? 0.668 -6.880 27.537 1.00 91.50 167 ALA A C 1
ATOM 1337 O O . ALA A 1 167 ? 0.012 -7.135 28.555 1.00 91.50 167 ALA A O 1
ATOM 1338 N N . TYR A 1 168 ? 1.950 -7.250 27.426 1.00 92.94 168 TYR A N 1
ATOM 1339 C CA . TYR A 1 168 ? 2.653 -7.966 28.499 1.00 92.94 168 TYR A CA 1
ATOM 1340 C C . TYR A 1 168 ? 2.695 -7.150 29.802 1.00 92.94 168 TYR A C 1
ATOM 1342 O O . TYR A 1 168 ? 2.417 -7.675 30.882 1.00 92.94 168 TYR A O 1
ATOM 1350 N N . ALA A 1 169 ? 3.019 -5.853 29.729 1.00 92.25 169 ALA A N 1
ATOM 1351 C CA . ALA A 1 169 ? 3.115 -4.993 30.909 1.00 92.25 169 ALA A CA 1
ATOM 1352 C C . ALA A 1 169 ? 1.771 -4.852 31.631 1.00 92.25 169 ALA A C 1
ATOM 1354 O O . ALA A 1 169 ? 1.725 -4.887 32.863 1.00 92.25 169 ALA A O 1
ATOM 1355 N N . LEU A 1 170 ? 0.678 -4.715 30.878 1.00 94.38 170 LEU A N 1
ATOM 1356 C CA . LEU A 1 170 ? -0.672 -4.667 31.437 1.00 94.38 170 LEU A CA 1
ATOM 1357 C C . LEU A 1 170 ? -1.065 -6.014 32.050 1.00 94.38 170 LEU A C 1
ATOM 1359 O O . LEU A 1 170 ? -1.552 -6.057 33.181 1.00 94.38 170 LEU A O 1
ATOM 1363 N N . SER A 1 171 ? -0.759 -7.119 31.376 1.00 94.50 171 SER A N 1
ATOM 1364 C CA . SER A 1 171 ? -1.000 -8.467 31.901 1.00 94.50 171 SER A CA 1
ATOM 1365 C C . SER A 1 171 ? -0.240 -8.707 33.211 1.00 94.50 171 SER A C 1
ATOM 1367 O O . SER A 1 171 ? -0.833 -9.116 34.206 1.00 94.50 171 SER A O 1
ATOM 1369 N N . LYS A 1 172 ? 1.048 -8.350 33.277 1.00 94.62 172 LYS A N 1
ATOM 1370 C CA . LYS A 1 172 ? 1.892 -8.550 34.466 1.00 94.62 172 LYS A CA 1
ATOM 1371 C C . LYS A 1 172 ? 1.562 -7.608 35.622 1.00 94.62 172 LYS A C 1
ATOM 1373 O O . LYS A 1 172 ? 1.468 -8.043 36.766 1.00 94.62 172 LYS A O 1
ATOM 1378 N N . ASN A 1 173 ? 1.443 -6.310 35.345 1.00 94.44 173 ASN A N 1
ATOM 1379 C CA . ASN A 1 173 ? 1.373 -5.287 36.392 1.00 94.44 173 ASN A CA 1
ATOM 1380 C C . ASN A 1 173 ? -0.064 -4.992 36.834 1.00 94.44 173 ASN A C 1
ATOM 1382 O O . ASN A 1 173 ? -0.279 -4.553 37.966 1.00 94.44 173 ASN A O 1
ATOM 1386 N N . LYS A 1 174 ? -1.043 -5.197 35.945 1.00 93.31 174 LYS A N 1
ATOM 1387 C CA . LYS A 1 174 ? -2.464 -4.945 36.216 1.00 93.31 174 LYS A CA 1
ATOM 1388 C C . LYS A 1 174 ? -3.293 -6.223 36.290 1.00 93.31 174 LYS A C 1
ATOM 1390 O O . LYS A 1 174 ? -4.316 -6.228 36.977 1.00 93.31 174 LYS A O 1
ATOM 1395 N N . GLY A 1 175 ? -2.861 -7.300 35.633 1.00 94.69 175 GLY A N 1
ATOM 1396 C CA . GLY A 1 175 ? -3.641 -8.533 35.538 1.00 94.69 175 GLY A CA 1
ATOM 1397 C C . GLY A 1 175 ? -4.920 -8.342 34.732 1.00 94.69 175 GLY A C 1
ATOM 1398 O O . GLY A 1 175 ? -5.922 -8.977 35.055 1.00 94.69 175 GLY A O 1
ATOM 1399 N N . TYR A 1 176 ? -4.932 -7.419 33.762 1.00 95.88 176 TYR A N 1
ATOM 1400 C CA . TYR A 1 176 ? -6.141 -7.148 32.987 1.00 95.88 176 TYR A CA 1
ATOM 1401 C C . TYR A 1 176 ? -6.594 -8.377 32.207 1.00 95.88 176 TYR A C 1
ATOM 1403 O O . TYR A 1 176 ? -5.785 -9.082 31.604 1.00 95.88 176 TYR A O 1
ATOM 1411 N N . VAL A 1 177 ? -7.902 -8.625 32.224 1.00 95.12 177 VAL A N 1
ATOM 1412 C CA . VAL A 1 177 ? -8.506 -9.680 31.408 1.00 95.12 177 VAL A CA 1
ATOM 1413 C C . VAL A 1 177 ? -8.382 -9.336 29.922 1.00 95.12 177 VAL A C 1
ATOM 1415 O O . VAL A 1 177 ? -8.482 -8.167 29.541 1.00 95.12 177 VAL A O 1
ATOM 1418 N N . ALA A 1 178 ? -8.157 -10.367 29.107 1.00 92.56 178 ALA A N 1
ATOM 1419 C CA . ALA A 1 178 ? -7.720 -10.279 27.712 1.00 92.56 178 ALA A CA 1
ATOM 1420 C C . ALA A 1 178 ? -8.425 -9.202 26.854 1.00 92.56 178 ALA A C 1
ATOM 1422 O O . ALA A 1 178 ? -7.710 -8.423 26.222 1.00 92.56 178 ALA A O 1
ATOM 1423 N N . PRO A 1 179 ? -9.772 -9.051 26.887 1.00 89.69 179 PRO A N 1
ATOM 1424 C CA . PRO A 1 179 ? -10.486 -8.074 26.049 1.00 89.69 179 PRO A CA 1
ATOM 1425 C C . PRO A 1 179 ? -10.095 -6.598 26.250 1.00 89.69 179 PRO A C 1
ATOM 1427 O O . PRO A 1 179 ? -10.446 -5.744 25.433 1.00 89.69 179 PRO A O 1
ATOM 1430 N N . TYR A 1 180 ? -9.400 -6.276 27.345 1.00 92.31 180 TYR A N 1
ATOM 1431 C CA . TYR A 1 180 ? -8.984 -4.911 27.683 1.00 92.31 180 TYR A CA 1
ATOM 1432 C C . TYR A 1 180 ? -7.477 -4.684 27.545 1.00 92.31 180 TYR A C 1
ATOM 1434 O O . TYR A 1 180 ? -7.022 -3.552 27.695 1.00 92.31 180 TYR A O 1
ATOM 1442 N N . VAL A 1 181 ? -6.696 -5.735 27.285 1.00 93.19 181 VAL A N 1
ATOM 1443 C CA . VAL A 1 181 ? -5.229 -5.663 27.284 1.00 93.19 181 VAL A CA 1
ATOM 1444 C C . VAL A 1 181 ? -4.712 -4.876 26.079 1.00 93.19 181 VAL A C 1
ATOM 1446 O O . VAL A 1 181 ? -3.862 -4.006 26.249 1.00 93.19 181 VAL A O 1
ATOM 1449 N N . GLY A 1 182 ? -5.259 -5.109 24.884 1.00 91.00 182 GLY A N 1
ATOM 1450 C CA . GLY A 1 182 ? -4.793 -4.448 23.663 1.00 91.00 182 GLY A CA 1
ATOM 1451 C C . GLY A 1 182 ? -5.175 -2.972 23.550 1.00 91.00 182 GLY A C 1
ATOM 1452 O O . GLY A 1 182 ? -4.636 -2.278 22.693 1.00 91.00 182 GLY A O 1
ATOM 1453 N N . ARG A 1 183 ? -6.057 -2.457 24.417 1.00 90.19 183 ARG A N 1
ATOM 1454 C CA . ARG A 1 183 ? -6.688 -1.143 24.229 1.00 90.19 183 ARG A CA 1
ATOM 1455 C C . ARG A 1 183 ? -5.829 0.040 24.680 1.00 90.19 183 ARG A C 1
ATOM 1457 O O . ARG A 1 183 ? -5.301 0.065 25.798 1.00 90.19 183 ARG A O 1
ATOM 1464 N N . ALA A 1 184 ? -5.786 1.087 23.853 1.00 89.25 184 ALA A N 1
ATOM 1465 C CA . ALA A 1 184 ? -5.022 2.310 24.128 1.00 89.25 184 ALA A CA 1
ATOM 1466 C C . ALA A 1 184 ? -5.466 3.010 25.426 1.00 89.25 184 ALA A C 1
ATOM 1468 O O . ALA A 1 184 ? -4.641 3.517 26.190 1.00 89.25 184 ALA A O 1
ATOM 1469 N N . GLU A 1 185 ? -6.776 3.005 25.694 1.00 90.44 185 GLU A N 1
ATOM 1470 C CA . GLU A 1 185 ? -7.395 3.663 26.850 1.00 90.44 185 GLU A CA 1
ATOM 1471 C C . GLU A 1 185 ? -6.821 3.194 28.195 1.00 90.44 185 GLU A C 1
ATOM 1473 O O . GLU A 1 185 ? -6.706 3.986 29.134 1.00 90.44 185 GLU A O 1
ATOM 1478 N N . TYR A 1 186 ? -6.431 1.923 28.293 1.00 91.69 186 TYR A N 1
ATOM 1479 C CA . TYR A 1 186 ? -5.978 1.323 29.549 1.00 91.69 186 TYR A CA 1
ATOM 1480 C C . TYR A 1 186 ? -4.457 1.294 29.702 1.00 91.69 186 TYR A C 1
ATOM 1482 O O . TYR A 1 186 ? -3.950 0.729 30.674 1.00 91.69 186 TYR A O 1
ATOM 1490 N N . GLY A 1 187 ? -3.739 1.957 28.791 1.00 88.38 187 GLY A N 1
ATOM 1491 C CA . GLY A 1 187 ? -2.295 2.147 28.869 1.00 88.38 187 GLY A CA 1
ATOM 1492 C C . GLY A 1 187 ? -1.476 1.248 27.946 1.00 88.38 187 GLY A C 1
ATOM 1493 O O . GLY A 1 187 ? -0.284 1.093 28.205 1.00 88.38 187 GLY A O 1
ATOM 1494 N N . ASN A 1 188 ? -2.062 0.668 26.890 1.00 89.69 188 ASN A N 1
ATOM 1495 C CA . ASN A 1 188 ? -1.277 0.034 25.829 1.00 89.69 188 ASN A CA 1
ATOM 1496 C C . ASN A 1 188 ? -0.789 1.098 24.832 1.00 89.69 188 ASN A C 1
ATOM 1498 O O . ASN A 1 188 ? -1.554 1.601 24.004 1.00 89.69 188 ASN A O 1
ATOM 1502 N N . HIS A 1 189 ? 0.497 1.438 24.894 1.00 86.62 189 HIS A N 1
ATOM 1503 C CA . HIS A 1 189 ? 1.110 2.428 24.001 1.00 86.62 189 HIS A CA 1
ATOM 1504 C C . HIS A 1 189 ? 1.377 1.890 22.588 1.00 86.62 189 HIS A C 1
ATOM 1506 O O . HIS A 1 189 ? 1.673 2.676 21.686 1.00 86.62 189 HIS A O 1
ATOM 1512 N N . TYR A 1 190 ? 1.256 0.576 22.412 1.00 84.12 190 TYR A N 1
ATOM 1513 C CA . TYR A 1 190 ? 1.490 -0.156 21.171 1.00 84.12 190 TYR A CA 1
ATOM 1514 C C . TYR A 1 190 ? 0.195 -0.746 20.601 1.00 84.12 190 TYR A C 1
ATOM 1516 O O . TYR A 1 190 ? 0.213 -1.650 19.784 1.00 84.12 190 TYR A O 1
ATOM 1524 N N . SER A 1 191 ? -0.949 -0.198 21.001 1.00 85.19 191 SER A N 1
ATOM 1525 C CA . SER A 1 191 ? -2.284 -0.565 20.504 1.00 85.19 191 SER A CA 1
ATOM 1526 C C . SER A 1 191 ? -2.458 -0.443 18.976 1.00 85.19 191 SER A C 1
ATOM 1528 O O . SER A 1 191 ? -3.359 -1.045 18.389 1.00 85.19 191 SER A O 1
ATOM 1530 N N . TRP A 1 192 ? -1.586 0.338 18.339 1.00 81.06 192 TRP A N 1
ATOM 1531 C CA . TRP A 1 192 ? -1.504 0.564 16.895 1.00 81.06 192 TRP A CA 1
ATOM 1532 C C . TRP A 1 192 ? -0.531 -0.368 16.173 1.00 81.06 192 TRP A C 1
ATOM 1534 O O . TRP A 1 192 ? -0.485 -0.348 14.945 1.00 81.06 192 TRP A O 1
ATOM 1544 N N . CYS A 1 193 ? 0.289 -1.119 16.909 1.00 79.81 193 CYS A N 1
ATOM 1545 C CA . CYS A 1 193 ? 1.331 -1.932 16.311 1.00 79.81 193 CYS A CA 1
ATOM 1546 C C . CYS A 1 193 ? 0.756 -3.065 15.456 1.00 79.81 193 CYS A C 1
ATOM 1548 O O . CYS A 1 193 ? -0.398 -3.477 15.595 1.00 79.81 193 CYS A O 1
ATOM 1550 N N . GLU A 1 194 ? 1.593 -3.541 14.540 1.00 82.75 194 GLU A N 1
ATOM 1551 C CA . GLU A 1 194 ? 1.215 -4.454 13.464 1.00 82.75 194 GLU A CA 1
ATOM 1552 C C . GLU A 1 194 ? 1.047 -5.911 13.935 1.00 82.75 194 GLU A C 1
ATOM 1554 O O . GLU A 1 194 ? 0.497 -6.716 13.184 1.00 82.75 194 GLU A O 1
ATOM 1559 N N . GLU A 1 195 ? 1.434 -6.249 15.177 1.00 84.50 195 GLU A N 1
ATOM 1560 C CA . GLU A 1 195 ? 1.435 -7.625 15.719 1.00 84.50 195 GLU A CA 1
ATOM 1561 C C . GLU A 1 195 ? 0.166 -8.447 15.427 1.00 84.50 195 GLU A C 1
ATOM 1563 O O . GLU A 1 195 ? 0.321 -9.616 15.051 1.00 84.50 195 GLU A O 1
ATOM 1568 N N . PRO A 1 196 ? -1.075 -7.905 15.530 1.00 88.56 196 PRO A N 1
ATOM 1569 C CA . PRO A 1 196 ? -2.269 -8.676 15.198 1.00 88.56 196 PRO A CA 1
ATOM 1570 C C . PRO A 1 196 ? -2.164 -9.364 13.832 1.00 88.56 196 PRO A C 1
ATOM 1572 O O . PRO A 1 196 ? -2.284 -10.586 13.739 1.00 88.56 196 PRO A O 1
ATOM 1575 N N . TRP A 1 197 ? -1.841 -8.623 12.773 1.00 87.06 197 TRP A N 1
ATOM 1576 C CA . TRP A 1 197 ? -1.927 -9.156 11.415 1.00 87.06 197 TRP A CA 1
ATOM 1577 C C . TRP A 1 197 ? -0.639 -9.816 10.938 1.00 87.06 197 TRP A C 1
ATOM 1579 O O . TRP A 1 197 ? -0.682 -10.539 9.943 1.00 87.06 197 TRP A O 1
ATOM 1589 N N . ILE A 1 198 ? 0.485 -9.621 11.634 1.00 87.00 198 ILE A N 1
ATOM 1590 C CA . ILE A 1 198 ? 1.770 -10.241 11.280 1.00 87.00 198 ILE A CA 1
ATOM 1591 C C . ILE A 1 198 ? 2.017 -11.567 12.001 1.00 87.00 198 ILE A C 1
ATOM 1593 O O . ILE A 1 198 ? 2.629 -12.457 11.404 1.00 87.00 198 ILE A O 1
ATOM 1597 N N . GLU A 1 199 ? 1.462 -11.751 13.204 1.00 89.12 199 GLU A N 1
ATOM 1598 C CA . GLU A 1 199 ? 1.751 -12.905 14.073 1.00 89.12 199 GLU A CA 1
ATOM 1599 C C . GLU A 1 199 ? 0.520 -13.619 14.662 1.00 89.12 199 GLU A C 1
ATOM 1601 O O . GLU A 1 199 ? 0.638 -14.480 15.537 1.00 89.12 199 GLU A O 1
ATOM 1606 N N . THR A 1 200 ? -0.681 -13.293 14.178 1.00 92.50 200 THR A N 1
ATOM 1607 C CA . THR A 1 200 ? -1.910 -14.043 14.517 1.00 92.50 200 THR A CA 1
ATOM 1608 C C . THR A 1 200 ? -2.515 -14.755 13.300 1.00 92.50 200 THR A C 1
ATOM 1610 O O . THR A 1 200 ? -3.342 -15.656 13.439 1.00 92.50 200 THR A O 1
ATOM 1613 N N . ASN A 1 201 ? -2.059 -14.426 12.085 1.00 92.38 201 ASN A N 1
ATOM 1614 C CA . ASN A 1 201 ? -2.579 -14.995 10.836 1.00 92.38 201 ASN A CA 1
ATOM 1615 C C . ASN A 1 201 ? -2.404 -16.523 10.715 1.00 92.38 201 ASN A C 1
ATOM 1617 O O . ASN A 1 201 ? -3.217 -17.181 10.060 1.00 92.38 201 ASN A O 1
ATOM 1621 N N . THR A 1 202 ? -1.402 -17.123 11.373 1.00 95.81 202 THR A N 1
ATOM 1622 C CA . THR A 1 202 ? -1.174 -18.580 11.306 1.00 95.81 202 THR A CA 1
ATOM 1623 C C . THR A 1 202 ? -2.267 -19.400 11.992 1.00 95.81 202 THR A C 1
ATOM 1625 O O . THR A 1 202 ? -2.379 -20.599 11.729 1.00 95.81 202 THR A O 1
ATOM 1628 N N . LEU A 1 203 ? -3.159 -18.780 12.775 1.00 97.56 203 LEU A N 1
ATOM 1629 C CA . LEU A 1 203 ? -4.371 -19.441 13.268 1.00 97.56 203 LEU A CA 1
ATOM 1630 C C . LEU A 1 203 ? -5.286 -19.904 12.119 1.00 97.56 203 LEU A C 1
ATOM 1632 O O . LEU A 1 203 ? -5.991 -20.898 12.272 1.00 97.56 203 LEU A O 1
ATOM 1636 N N . GLY A 1 204 ? -5.189 -19.302 10.927 1.00 97.62 204 GLY A N 1
ATOM 1637 C CA . GLY A 1 204 ? -5.829 -19.825 9.714 1.00 97.62 204 GLY A CA 1
ATOM 1638 C C . GLY A 1 204 ? -5.313 -21.207 9.284 1.00 97.62 204 GLY A C 1
ATOM 1639 O O . GLY A 1 204 ? -6.045 -21.983 8.673 1.00 97.62 204 GLY A O 1
ATOM 1640 N N . MET A 1 205 ? -4.080 -21.571 9.654 1.00 98.25 205 MET A N 1
ATOM 1641 C CA . MET A 1 205 ? -3.536 -22.920 9.451 1.00 98.25 205 MET A CA 1
ATOM 1642 C C . MET A 1 205 ? -4.076 -23.903 10.497 1.00 98.25 205 MET A C 1
ATOM 1644 O O . MET A 1 205 ? -4.347 -25.053 10.166 1.00 98.25 205 MET A O 1
ATOM 1648 N N . VAL A 1 206 ? -4.287 -23.437 11.732 1.00 98.38 206 VAL A N 1
ATOM 1649 C CA . VAL A 1 206 ? -4.949 -24.202 12.804 1.00 98.38 206 VAL A CA 1
ATOM 1650 C C . VAL A 1 206 ? -6.442 -24.406 12.516 1.00 98.38 206 VAL A C 1
ATOM 1652 O O . VAL A 1 206 ? -7.031 -25.377 12.973 1.00 98.38 206 VAL A O 1
ATOM 1655 N N . ALA A 1 207 ? -7.055 -23.530 11.724 1.00 97.88 207 ALA A N 1
ATOM 1656 C CA . ALA A 1 207 ? -8.430 -23.639 11.247 1.00 97.88 207 ALA A CA 1
ATOM 1657 C C . ALA A 1 207 ? -8.499 -24.026 9.757 1.00 97.88 207 ALA A C 1
ATOM 1659 O O . ALA A 1 207 ? -9.368 -23.549 9.027 1.00 97.88 207 ALA A O 1
ATOM 1660 N N . ALA A 1 208 ? -7.585 -24.886 9.287 1.00 97.31 208 ALA A N 1
ATOM 1661 C CA . ALA A 1 208 ? -7.510 -25.301 7.885 1.00 97.31 208 ALA A CA 1
ATOM 1662 C C . ALA A 1 208 ? -8.876 -25.743 7.328 1.00 97.31 208 ALA A C 1
ATOM 1664 O O . ALA A 1 208 ? -9.545 -26.616 7.884 1.00 97.31 208 ALA A O 1
ATOM 1665 N N . GLY A 1 209 ? -9.301 -25.132 6.220 1.00 95.19 209 GLY A N 1
ATOM 1666 C CA . GLY A 1 209 ? -10.595 -25.398 5.591 1.00 95.19 209 GLY A CA 1
ATOM 1667 C C . GLY A 1 209 ? -11.818 -24.799 6.305 1.00 95.19 209 GLY A C 1
ATOM 1668 O O . GLY A 1 209 ? -12.933 -24.963 5.814 1.00 95.19 209 GLY A O 1
ATOM 1669 N N . MET A 1 210 ? -11.642 -24.102 7.435 1.00 97.19 210 MET A N 1
ATOM 1670 C CA . MET A 1 210 ? -12.711 -23.533 8.269 1.00 97.19 210 MET A CA 1
ATOM 1671 C C . MET A 1 210 ? -12.539 -22.011 8.438 1.00 97.19 210 MET A C 1
ATOM 1673 O O . MET A 1 210 ? -12.203 -21.543 9.526 1.00 97.19 210 MET A O 1
ATOM 1677 N N . PRO A 1 211 ? -12.789 -21.199 7.394 1.00 95.81 211 PRO A N 1
ATOM 1678 C CA . PRO A 1 211 ? -12.486 -19.765 7.432 1.00 95.81 211 PRO A CA 1
ATOM 1679 C C . PRO A 1 211 ? -13.270 -18.983 8.491 1.00 95.81 211 PRO A C 1
ATOM 1681 O O . PRO A 1 211 ? -12.723 -18.062 9.081 1.00 95.81 211 PRO A O 1
ATOM 1684 N N . ASN A 1 212 ? -14.505 -19.382 8.814 1.00 94.88 212 ASN A N 1
ATOM 1685 C CA . ASN A 1 212 ? -15.250 -18.772 9.924 1.00 94.88 212 ASN A CA 1
ATOM 1686 C C . ASN A 1 212 ? -14.564 -19.015 11.280 1.00 94.88 212 ASN A C 1
ATOM 1688 O O . ASN A 1 212 ? -14.473 -18.108 12.095 1.00 94.88 212 ASN A O 1
ATOM 1692 N N . VAL A 1 213 ? -14.037 -20.224 11.496 1.00 95.81 213 VAL A N 1
ATOM 1693 C CA . VAL A 1 213 ? -13.320 -20.578 12.730 1.00 95.81 213 VAL A CA 1
ATOM 1694 C C . VAL A 1 213 ? -11.982 -19.844 12.803 1.00 95.81 213 VAL A C 1
ATOM 1696 O O . VAL A 1 213 ? -11.561 -19.446 13.883 1.00 95.81 213 VAL A O 1
ATOM 1699 N N . ALA A 1 214 ? -11.326 -19.624 11.659 1.00 96.62 214 ALA A N 1
ATOM 1700 C CA . ALA A 1 214 ? -10.120 -18.807 11.589 1.00 96.62 214 ALA A CA 1
ATOM 1701 C C . ALA A 1 214 ? -10.389 -17.375 12.082 1.00 96.62 214 ALA A C 1
ATOM 1703 O O . ALA A 1 214 ? -9.646 -16.894 12.932 1.00 96.62 214 ALA A O 1
ATOM 1704 N N . VAL A 1 215 ? -11.477 -16.750 11.614 1.00 94.44 215 VAL A N 1
ATOM 1705 C CA . VAL A 1 215 ? -11.917 -15.414 12.060 1.00 94.44 215 VAL A CA 1
ATOM 1706 C C . VAL A 1 215 ? -12.300 -15.412 13.544 1.00 94.44 215 VAL A C 1
ATOM 1708 O O . VAL A 1 215 ? -11.908 -14.515 14.286 1.00 94.44 215 VAL A O 1
ATOM 1711 N N . ASP A 1 216 ? -13.010 -16.438 14.023 1.00 92.38 216 ASP A N 1
ATOM 1712 C CA . ASP A 1 216 ? -13.363 -16.544 15.444 1.00 92.38 216 ASP A CA 1
ATOM 1713 C C . ASP A 1 216 ? -12.099 -16.613 16.326 1.00 92.38 216 ASP A C 1
ATOM 1715 O O . ASP A 1 216 ? -12.011 -15.924 17.344 1.00 92.38 216 ASP A O 1
ATOM 1719 N N . LEU A 1 217 ? -11.079 -17.376 15.913 1.00 94.94 217 LEU A N 1
ATOM 1720 C CA . LEU A 1 217 ? -9.791 -17.447 16.606 1.00 94.94 217 LEU A CA 1
ATOM 1721 C C . LEU A 1 217 ? -9.048 -16.102 16.578 1.00 94.94 217 LEU A C 1
ATOM 1723 O O . LEU A 1 217 ? -8.574 -15.646 17.619 1.00 94.94 217 LEU A O 1
ATOM 1727 N N . THR A 1 218 ? -8.955 -15.430 15.429 1.00 94.50 218 THR A N 1
ATOM 1728 C CA . THR A 1 218 ? -8.270 -14.129 15.346 1.00 94.50 218 THR A CA 1
ATOM 1729 C C . THR A 1 218 ? -9.001 -13.030 16.114 1.00 94.50 218 THR A C 1
ATOM 1731 O O . THR A 1 218 ? -8.338 -12.183 16.709 1.00 94.50 218 THR A O 1
ATOM 1734 N N . SER A 1 219 ? -10.331 -13.097 16.231 1.00 89.69 219 SER A N 1
ATOM 1735 C CA . SER A 1 219 ? -11.124 -12.182 17.065 1.00 89.69 219 SER A CA 1
ATOM 1736 C C . SER A 1 219 ? -10.835 -12.318 18.569 1.00 89.69 219 SER A C 1
ATOM 1738 O O . SER A 1 219 ? -11.067 -11.382 19.334 1.00 89.69 219 SER A O 1
ATOM 1740 N N . VAL A 1 220 ? -10.291 -13.463 18.999 1.00 90.75 220 VAL A N 1
ATOM 1741 C CA . VAL A 1 220 ? -9.833 -13.697 20.375 1.00 90.75 220 VAL A CA 1
ATOM 1742 C C . VAL A 1 220 ? -8.392 -13.217 20.553 1.00 90.75 220 VAL A C 1
ATOM 1744 O O . VAL A 1 220 ? -8.090 -12.512 21.515 1.00 90.75 220 VAL A O 1
ATOM 1747 N N . PHE A 1 221 ? -7.501 -13.585 19.631 1.00 93.69 221 PHE A N 1
ATOM 1748 C CA . PHE A 1 221 ? -6.063 -13.350 19.775 1.00 93.69 221 PHE A CA 1
ATOM 1749 C C . PHE A 1 221 ? -5.608 -11.946 19.352 1.00 93.69 221 PHE A C 1
ATOM 1751 O O . PHE A 1 221 ? -4.816 -11.328 20.060 1.00 93.69 221 PHE A O 1
ATOM 1758 N N . GLY A 1 222 ? -6.129 -11.409 18.248 1.00 92.38 222 GLY A N 1
ATOM 1759 C CA . GLY A 1 222 ? -5.724 -10.112 17.697 1.00 92.38 222 GLY A CA 1
ATOM 1760 C C . GLY A 1 222 ? -5.965 -8.934 18.653 1.00 92.38 222 GLY A C 1
ATOM 1761 O O . GLY A 1 222 ? -5.026 -8.180 18.922 1.00 92.38 222 GLY A O 1
ATOM 1762 N N . PRO A 1 223 ? -7.170 -8.783 19.247 1.00 91.25 223 PRO A N 1
ATOM 1763 C CA . PRO A 1 223 ? -7.468 -7.682 20.169 1.00 91.25 223 PRO A CA 1
ATOM 1764 C C . PRO A 1 223 ? -6.633 -7.661 21.456 1.00 91.25 223 PRO A C 1
ATOM 1766 O O . PRO A 1 223 ? -6.722 -6.717 22.243 1.00 91.25 223 PRO A O 1
ATOM 1769 N N . PHE A 1 224 ? -5.842 -8.706 21.713 1.00 92.62 224 PHE A N 1
ATOM 1770 C CA . PHE A 1 224 ? -4.957 -8.761 22.868 1.00 92.62 224 PHE A CA 1
ATOM 1771 C C . PHE A 1 224 ? -3.755 -7.825 22.733 1.00 92.62 224 PHE A C 1
ATOM 1773 O O . PHE A 1 224 ? -3.297 -7.274 23.734 1.00 92.62 224 PHE A O 1
ATOM 1780 N N . THR A 1 225 ? -3.247 -7.629 21.514 1.00 90.00 225 THR A N 1
ATOM 1781 C CA . THR A 1 225 ? -2.061 -6.802 21.249 1.00 90.00 225 THR A CA 1
ATOM 1782 C C . THR A 1 225 ? -2.409 -5.418 20.704 1.00 90.00 225 THR A C 1
ATOM 1784 O O . THR A 1 225 ? -1.681 -4.471 21.003 1.00 90.00 225 THR A O 1
ATOM 1787 N N . GLY A 1 226 ? -3.551 -5.258 20.021 1.00 89.12 226 GLY A N 1
ATOM 1788 C CA . GLY A 1 226 ? -3.980 -3.975 19.453 1.00 89.12 226 GLY A CA 1
ATOM 1789 C C . GLY A 1 226 ? -5.493 -3.743 19.422 1.00 89.12 226 GLY A C 1
ATOM 1790 O O . GLY A 1 226 ? -6.281 -4.656 19.643 1.00 89.12 226 GLY A O 1
ATOM 1791 N N . ASP A 1 227 ? -5.911 -2.504 19.150 1.00 87.94 227 ASP A N 1
ATOM 1792 C CA . ASP A 1 227 ? -7.326 -2.102 19.043 1.00 87.94 227 ASP A CA 1
ATOM 1793 C C . ASP A 1 227 ? -7.623 -1.223 17.814 1.00 87.94 227 ASP A C 1
ATOM 1795 O O . ASP A 1 227 ? -8.610 -0.484 17.796 1.00 87.94 227 ASP A O 1
ATOM 1799 N N . THR A 1 228 ? -6.781 -1.329 16.784 1.00 86.75 228 THR A N 1
ATOM 1800 C CA . THR A 1 228 ? -6.806 -0.562 15.525 1.00 86.75 228 THR A CA 1
ATOM 1801 C C . THR A 1 228 ? -7.363 -1.367 14.339 1.00 86.75 228 THR A C 1
ATOM 1803 O O . THR A 1 228 ? -7.778 -2.517 14.491 1.00 86.75 228 THR A O 1
ATOM 1806 N N . ASP A 1 229 ? -7.394 -0.770 13.146 1.00 79.25 229 ASP A N 1
ATOM 1807 C CA . ASP A 1 229 ? -7.825 -1.393 11.880 1.00 79.25 229 ASP A CA 1
ATOM 1808 C C . ASP A 1 229 ? -6.994 -2.619 11.459 1.00 79.25 229 ASP A C 1
ATOM 1810 O O . ASP A 1 229 ? -7.474 -3.473 10.712 1.00 79.25 229 ASP A O 1
ATOM 1814 N N . ASN A 1 230 ? -5.802 -2.792 12.038 1.00 85.38 230 ASN A N 1
ATOM 1815 C CA . ASN A 1 230 ? -5.004 -4.021 11.958 1.00 85.38 230 ASN A CA 1
ATOM 1816 C C . ASN A 1 230 ? -5.821 -5.299 12.240 1.00 85.38 230 ASN A C 1
ATOM 1818 O O . ASN A 1 230 ? -5.524 -6.361 11.690 1.00 85.38 230 ASN A O 1
ATOM 1822 N N . LEU A 1 231 ? -6.853 -5.219 13.087 1.00 89.44 231 LEU A N 1
ATOM 1823 C CA . LEU A 1 231 ? -7.696 -6.363 13.440 1.00 89.44 231 LEU A CA 1
ATOM 1824 C C . LEU A 1 231 ? -8.479 -6.907 12.238 1.00 89.44 231 LEU A C 1
ATOM 1826 O O . LEU A 1 231 ? -8.479 -8.114 12.013 1.00 89.44 231 LEU A O 1
ATOM 1830 N N . GLY A 1 232 ? -9.074 -6.032 11.422 1.00 90.62 232 GLY A N 1
ATOM 1831 C CA . GLY A 1 232 ? -9.818 -6.458 10.234 1.00 90.62 232 GLY A CA 1
ATOM 1832 C C . GLY A 1 232 ? -8.906 -7.136 9.209 1.00 90.62 232 GLY A C 1
ATOM 1833 O O . GLY A 1 232 ? -9.229 -8.194 8.675 1.00 90.62 232 GLY A O 1
ATOM 1834 N N . TRP A 1 233 ? -7.710 -6.590 8.992 1.00 93.31 233 TRP A N 1
ATOM 1835 C CA . TRP A 1 233 ? -6.721 -7.224 8.119 1.00 93.31 233 TRP A CA 1
ATOM 1836 C C . TRP A 1 233 ? -6.201 -8.564 8.651 1.00 93.31 233 TRP A C 1
ATOM 1838 O O . TRP A 1 233 ? -5.894 -9.459 7.864 1.00 93.31 233 TRP A O 1
ATOM 1848 N N . THR A 1 234 ? -6.141 -8.737 9.973 1.00 94.06 234 THR A N 1
ATOM 1849 C CA . THR A 1 234 ? -5.799 -10.025 10.596 1.00 94.06 234 THR A CA 1
ATOM 1850 C C . THR A 1 234 ? -6.820 -11.097 10.220 1.00 94.06 234 THR A C 1
ATOM 1852 O O . THR A 1 234 ? -6.437 -12.170 9.744 1.00 94.06 234 THR A O 1
ATOM 1855 N N . ASP A 1 235 ? -8.108 -10.781 10.379 1.00 94.38 235 ASP A N 1
ATOM 1856 C CA . ASP A 1 235 ? -9.221 -11.665 10.024 1.00 94.38 235 ASP A CA 1
ATOM 1857 C C . ASP A 1 235 ? -9.180 -12.026 8.528 1.00 94.38 235 ASP A C 1
ATOM 1859 O O . ASP A 1 235 ? -9.335 -13.193 8.163 1.00 94.38 235 ASP A O 1
ATOM 1863 N N . TYR A 1 236 ? -8.895 -11.045 7.661 1.00 95.94 236 TYR A N 1
ATOM 1864 C CA . TYR A 1 236 ? -8.796 -11.233 6.210 1.00 95.94 236 TYR A CA 1
ATOM 1865 C C . TYR A 1 236 ? -7.720 -12.259 5.832 1.00 95.94 236 TYR A C 1
ATOM 1867 O O . TYR A 1 236 ? -7.980 -13.193 5.069 1.00 95.94 236 TYR A O 1
ATOM 1875 N N . ILE A 1 237 ? -6.515 -12.124 6.393 1.00 96.50 237 ILE A N 1
ATOM 1876 C CA . ILE A 1 237 ? -5.385 -13.006 6.070 1.00 96.50 237 ILE A CA 1
ATOM 1877 C C . ILE A 1 237 ? -5.624 -14.419 6.623 1.00 96.50 237 ILE A C 1
ATOM 1879 O O . ILE A 1 237 ? -5.401 -15.403 5.915 1.00 96.50 237 ILE A O 1
ATOM 1883 N N . ALA A 1 238 ? -6.122 -14.544 7.858 1.00 97.31 238 ALA A N 1
ATOM 1884 C CA . ALA A 1 238 ? -6.446 -15.842 8.453 1.00 97.31 238 ALA A CA 1
ATOM 1885 C C . ALA A 1 238 ? -7.566 -16.576 7.694 1.00 97.31 238 ALA A C 1
ATOM 1887 O O . ALA A 1 238 ? -7.456 -17.784 7.454 1.00 97.31 238 ALA A O 1
ATOM 1888 N N . ALA A 1 239 ? -8.611 -15.861 7.262 1.00 97.25 239 ALA A N 1
ATOM 1889 C CA . ALA A 1 239 ? -9.656 -16.422 6.409 1.00 97.25 239 ALA A CA 1
ATOM 1890 C C . ALA A 1 239 ? -9.074 -16.914 5.078 1.00 97.25 239 ALA A C 1
ATOM 1892 O O . ALA A 1 239 ? -9.333 -18.051 4.678 1.00 97.25 239 ALA A O 1
ATOM 1893 N N . MET A 1 240 ? -8.227 -16.106 4.436 1.00 97.19 240 MET A N 1
ATOM 1894 C CA . MET A 1 240 ? -7.560 -16.466 3.185 1.00 97.19 240 MET A CA 1
ATOM 1895 C C . MET A 1 240 ? -6.679 -17.719 3.339 1.00 97.19 240 MET A C 1
ATOM 1897 O O . MET A 1 240 ? -6.723 -18.600 2.483 1.00 97.19 240 MET A O 1
ATOM 1901 N N . TYR A 1 241 ? -5.943 -17.868 4.449 1.00 98.00 241 TYR A N 1
ATOM 1902 C CA . TYR A 1 241 ? -5.180 -19.090 4.746 1.00 98.00 241 TYR A CA 1
ATOM 1903 C C . TYR A 1 241 ? -6.083 -20.321 4.856 1.00 98.00 241 TYR A C 1
ATOM 1905 O O . TYR A 1 241 ? -5.792 -21.363 4.269 1.00 98.00 241 TYR A O 1
ATOM 1913 N N . ALA A 1 242 ? -7.185 -20.215 5.598 1.00 97.88 242 ALA A N 1
ATOM 1914 C CA . ALA A 1 242 ? -8.115 -21.324 5.768 1.00 97.88 242 ALA A CA 1
ATOM 1915 C C . ALA A 1 242 ? -8.799 -21.714 4.443 1.00 97.88 242 ALA A C 1
ATOM 1917 O O . ALA A 1 242 ? -8.975 -22.908 4.187 1.00 97.88 242 ALA A O 1
ATOM 1918 N N . MET A 1 243 ? -9.141 -20.736 3.595 1.00 96.25 243 MET A N 1
ATOM 1919 C CA . MET A 1 243 ? -9.708 -20.950 2.255 1.00 96.25 243 MET A CA 1
ATOM 1920 C C . MET A 1 243 ? -8.709 -21.599 1.286 1.00 96.25 243 MET A C 1
ATOM 1922 O O . MET A 1 243 ? -9.076 -22.508 0.542 1.00 96.25 243 MET A O 1
ATOM 1926 N N . ALA A 1 244 ? -7.429 -21.217 1.344 1.00 96.81 244 ALA A N 1
ATOM 1927 C CA . ALA A 1 244 ? -6.379 -21.698 0.439 1.00 96.81 244 ALA A CA 1
ATOM 1928 C C . ALA A 1 244 ? -6.132 -23.224 0.488 1.00 96.81 244 ALA A C 1
ATOM 1930 O O . ALA A 1 244 ? -5.476 -23.793 -0.388 1.00 96.81 244 ALA A O 1
ATOM 1931 N N . TYR A 1 245 ? -6.658 -23.928 1.500 1.00 95.75 245 TYR A N 1
ATOM 1932 C CA . TYR A 1 245 ? -6.620 -25.395 1.544 1.00 95.75 245 TYR A CA 1
ATOM 1933 C C . TYR A 1 245 ? -7.487 -26.055 0.459 1.00 95.75 245 TYR A C 1
ATOM 1935 O O . TYR A 1 245 ? -7.232 -27.216 0.126 1.00 95.75 245 TYR A O 1
ATOM 1943 N N . TYR A 1 246 ? -8.482 -25.346 -0.084 1.00 90.50 246 TYR A N 1
ATOM 1944 C CA . TYR A 1 246 ? -9.407 -25.857 -1.101 1.00 90.50 246 TYR A CA 1
ATOM 1945 C C . TYR A 1 246 ? -9.669 -24.901 -2.274 1.00 90.50 246 TYR A C 1
ATOM 1947 O O . TYR A 1 246 ? -10.234 -25.344 -3.266 1.00 90.50 246 TYR A O 1
ATOM 1955 N N . GLU A 1 247 ? -9.262 -23.636 -2.186 1.00 92.25 247 GLU A N 1
ATOM 1956 C CA . GLU A 1 247 ? -9.301 -22.678 -3.292 1.00 92.25 247 GLU A CA 1
ATOM 1957 C C . GLU A 1 247 ? -7.870 -22.338 -3.728 1.00 92.25 247 GLU A C 1
ATOM 1959 O O . GLU A 1 247 ? -7.015 -22.026 -2.899 1.00 92.25 247 GLU A O 1
ATOM 1964 N N . SER A 1 248 ? -7.600 -22.431 -5.029 1.00 92.31 248 SER A N 1
ATOM 1965 C CA . SER A 1 248 ? -6.271 -22.225 -5.613 1.00 92.31 248 SER A CA 1
ATOM 1966 C C . SER A 1 248 ? -6.185 -20.987 -6.509 1.00 92.31 248 SER A C 1
ATOM 1968 O O . SER A 1 248 ? -5.079 -20.532 -6.810 1.00 92.31 248 SER A O 1
ATOM 1970 N N . ASP A 1 249 ? -7.320 -20.404 -6.903 1.00 93.62 249 ASP A N 1
ATOM 1971 C CA . ASP A 1 249 ? -7.382 -19.177 -7.687 1.00 93.62 249 ASP A CA 1
ATOM 1972 C C . ASP A 1 249 ? -7.179 -17.945 -6.792 1.00 93.62 249 ASP A C 1
ATOM 1974 O O . ASP A 1 249 ? -8.018 -17.586 -5.965 1.00 93.62 249 ASP A O 1
ATOM 1978 N N . ILE A 1 250 ? -6.041 -17.270 -6.968 1.00 94.81 250 ILE A N 1
ATOM 1979 C CA . ILE A 1 250 ? -5.638 -16.115 -6.151 1.00 94.81 250 ILE A CA 1
ATOM 1980 C C . ILE A 1 250 ? -6.641 -14.952 -6.228 1.00 94.81 250 ILE A C 1
ATOM 1982 O O . ILE A 1 250 ? -7.010 -14.436 -5.170 1.00 94.81 250 ILE A O 1
ATOM 1986 N N . PRO A 1 251 ? -7.109 -14.510 -7.416 1.00 94.56 251 PRO A N 1
ATOM 1987 C CA . PRO A 1 251 ? -8.125 -13.464 -7.491 1.00 94.56 251 PRO A CA 1
ATOM 1988 C C . PRO A 1 251 ? -9.415 -13.832 -6.750 1.00 94.56 251 PRO A C 1
ATOM 1990 O O . PRO A 1 251 ? -10.006 -12.973 -6.096 1.00 94.56 251 PRO A O 1
ATOM 1993 N N . THR A 1 252 ? -9.837 -15.098 -6.818 1.00 93.94 252 THR A N 1
ATOM 1994 C CA . THR A 1 252 ? -10.994 -15.607 -6.074 1.00 93.94 252 THR A CA 1
ATOM 1995 C C . THR A 1 252 ? -10.751 -15.600 -4.568 1.00 93.94 252 THR A C 1
ATOM 1997 O O . THR A 1 252 ? -11.600 -15.085 -3.848 1.00 93.94 252 THR A O 1
ATOM 2000 N N . LEU A 1 253 ? -9.585 -16.045 -4.086 1.00 95.12 253 LEU A N 1
ATOM 2001 C CA . LEU A 1 253 ? -9.220 -15.952 -2.664 1.00 95.12 253 LEU A CA 1
ATOM 2002 C C . LEU A 1 253 ? -9.282 -14.514 -2.142 1.00 95.12 253 LEU A C 1
ATOM 2004 O O . LEU A 1 253 ? -9.896 -14.263 -1.108 1.00 95.12 253 LEU A O 1
ATOM 2008 N N . ILE A 1 254 ? -8.677 -13.571 -2.874 1.00 96.56 254 ILE A N 1
ATOM 2009 C CA . ILE A 1 254 ? -8.682 -12.142 -2.526 1.00 96.56 254 ILE A CA 1
ATOM 2010 C C . ILE A 1 254 ? -10.119 -11.612 -2.479 1.00 96.56 254 ILE A C 1
ATOM 2012 O O . ILE A 1 254 ? -10.505 -10.933 -1.528 1.00 96.56 254 ILE A O 1
ATOM 2016 N N . ARG A 1 255 ? -10.936 -11.940 -3.489 1.00 95.44 255 ARG A N 1
ATOM 2017 C CA . ARG A 1 255 ? -12.344 -11.527 -3.558 1.00 95.44 255 ARG A CA 1
ATOM 2018 C C . ARG A 1 255 ? -13.163 -12.086 -2.396 1.00 95.44 255 ARG A C 1
ATOM 2020 O O . ARG A 1 255 ? -13.880 -11.328 -1.746 1.00 95.44 255 ARG A O 1
ATOM 2027 N N . ASP A 1 256 ? -13.071 -13.386 -2.150 1.00 95.12 256 ASP A N 1
ATOM 2028 C CA . ASP A 1 256 ? -13.954 -14.090 -1.222 1.00 95.12 256 ASP A CA 1
ATOM 2029 C C . ASP A 1 256 ? -13.583 -13.812 0.235 1.00 95.12 256 ASP A C 1
ATOM 2031 O O . ASP A 1 256 ? -14.469 -13.574 1.057 1.00 95.12 256 ASP A O 1
ATOM 2035 N N . ALA A 1 257 ? -12.288 -13.734 0.558 1.00 95.38 257 ALA A N 1
ATOM 2036 C CA . ALA A 1 257 ? -11.846 -13.316 1.886 1.00 95.38 257 ALA A CA 1
ATOM 2037 C C . ALA A 1 257 ? -12.258 -11.864 2.187 1.00 95.38 257 ALA A C 1
ATOM 2039 O O . ALA A 1 257 ? -12.592 -11.544 3.327 1.00 95.38 257 ALA A O 1
ATOM 2040 N N . ALA A 1 258 ? -12.338 -10.992 1.172 1.00 95.31 258 ALA A N 1
ATOM 2041 C CA . ALA A 1 258 ? -12.761 -9.600 1.341 1.00 95.31 258 ALA A CA 1
ATOM 2042 C C . ALA A 1 258 ? -14.240 -9.451 1.737 1.00 95.31 258 ALA A C 1
ATOM 2044 O O . ALA A 1 258 ? -14.691 -8.324 1.952 1.00 95.31 258 ALA A O 1
ATOM 2045 N N . ALA A 1 259 ? -15.006 -10.546 1.821 1.00 92.62 259 ALA A N 1
ATOM 2046 C CA . ALA A 1 259 ? -16.369 -10.538 2.342 1.00 92.62 259 ALA A CA 1
ATOM 2047 C C . ALA A 1 259 ? -16.445 -10.082 3.803 1.00 92.62 259 ALA A C 1
ATOM 2049 O O . ALA A 1 259 ? -17.500 -9.617 4.219 1.00 92.62 259 ALA A O 1
ATOM 2050 N N . ILE A 1 260 ? -15.368 -10.217 4.588 1.00 90.56 260 ILE A N 1
ATOM 2051 C CA . ILE A 1 260 ? -15.385 -9.826 6.005 1.00 90.56 260 ILE A CA 1
ATOM 2052 C C . ILE A 1 260 ? -15.565 -8.321 6.212 1.00 90.56 260 ILE A C 1
ATOM 2054 O O . ILE A 1 260 ? -16.041 -7.910 7.263 1.00 90.56 260 ILE A O 1
ATOM 2058 N N . PHE A 1 261 ? -15.183 -7.508 5.228 1.00 90.38 261 PHE A N 1
ATOM 2059 C CA . PHE A 1 261 ? -15.223 -6.056 5.316 1.00 90.38 261 PHE A CA 1
ATOM 2060 C C . PHE A 1 261 ? -16.586 -5.527 4.867 1.00 90.38 261 PHE A C 1
ATOM 2062 O O . PHE A 1 261 ? -17.220 -6.094 3.973 1.00 90.38 261 PHE A O 1
ATOM 2069 N N . ALA A 1 262 ? -17.021 -4.405 5.444 1.00 86.38 262 ALA A N 1
ATOM 2070 C CA . ALA A 1 262 ? -18.199 -3.692 4.956 1.00 86.38 262 ALA A CA 1
ATOM 2071 C C . ALA A 1 262 ? -17.970 -3.219 3.511 1.00 86.38 262 ALA A C 1
ATOM 2073 O O . ALA A 1 262 ? -16.875 -2.784 3.177 1.00 86.38 262 ALA A O 1
ATOM 2074 N N . GLU A 1 263 ? -18.989 -3.287 2.648 1.00 86.06 263 GLU A N 1
ATOM 2075 C CA . GLU A 1 263 ? -18.850 -3.036 1.201 1.00 86.06 263 GLU A CA 1
ATOM 2076 C C . GLU A 1 263 ? -18.249 -1.660 0.860 1.00 86.06 263 GLU A C 1
ATOM 2078 O O . GLU A 1 263 ? -17.481 -1.539 -0.096 1.00 86.06 263 GLU A O 1
ATOM 2083 N N . ASP A 1 264 ? -18.584 -0.637 1.646 1.00 85.56 264 ASP A N 1
ATOM 2084 C CA . ASP A 1 264 ? -18.118 0.742 1.507 1.00 85.56 264 ASP A CA 1
ATOM 2085 C C . ASP A 1 264 ? -16.902 1.077 2.383 1.00 85.56 264 ASP A C 1
ATOM 2087 O O . ASP A 1 264 ? -16.551 2.251 2.504 1.00 85.56 264 ASP A O 1
ATOM 2091 N N . SER A 1 265 ? -16.246 0.069 2.970 1.00 88.94 265 SER A N 1
ATOM 2092 C CA . SER A 1 265 ? -15.082 0.279 3.823 1.00 88.94 265 SER A CA 1
ATOM 2093 C C . SER A 1 265 ? -13.832 0.691 3.044 1.00 88.94 265 SER A C 1
ATOM 2095 O O . SER A 1 265 ? -13.684 0.452 1.840 1.00 88.94 265 SER A O 1
ATOM 2097 N N . TRP A 1 266 ? -12.879 1.273 3.765 1.00 90.50 266 TRP A N 1
ATOM 2098 C CA . TRP A 1 266 ? -11.572 1.618 3.218 1.00 90.50 266 TRP A CA 1
ATOM 2099 C C . TRP A 1 266 ? -10.765 0.403 2.774 1.00 90.50 266 TRP A C 1
ATOM 2101 O O . TRP A 1 266 ? -10.127 0.443 1.729 1.00 90.50 266 TRP A O 1
ATOM 2111 N N . GLU A 1 267 ? -10.832 -0.702 3.509 1.00 92.50 267 GLU A N 1
ATOM 2112 C CA . GLU A 1 267 ? -10.166 -1.950 3.141 1.00 92.50 267 GLU A CA 1
ATOM 2113 C C . GLU A 1 267 ? -10.692 -2.474 1.799 1.00 92.50 267 GLU A C 1
ATOM 2115 O O . GLU A 1 267 ? -9.907 -2.852 0.925 1.00 92.50 267 GLU A O 1
ATOM 2120 N N . ARG A 1 268 ? -12.014 -2.408 1.575 1.00 92.31 268 ARG A N 1
ATOM 2121 C CA . ARG A 1 268 ? -12.624 -2.719 0.270 1.00 92.31 268 ARG A CA 1
ATOM 2122 C C . ARG A 1 268 ? -12.171 -1.767 -0.828 1.00 92.31 268 ARG A C 1
ATOM 2124 O O . ARG A 1 268 ? -12.010 -2.206 -1.967 1.00 92.31 268 ARG A O 1
ATOM 2131 N N . GLU A 1 269 ? -11.970 -0.491 -0.511 1.00 92.94 269 GLU A N 1
ATOM 2132 C CA . GLU A 1 269 ? -11.441 0.495 -1.454 1.00 92.94 269 GLU A CA 1
ATOM 2133 C C . GLU A 1 269 ? -9.984 0.203 -1.833 1.00 92.94 269 GLU A C 1
ATOM 2135 O O . GLU A 1 269 ? -9.678 0.163 -3.023 1.00 92.94 269 GLU A O 1
ATOM 2140 N N . VAL A 1 270 ? -9.115 -0.106 -0.864 1.00 94.94 270 VAL A N 1
ATOM 2141 C CA . VAL A 1 270 ? -7.719 -0.513 -1.105 1.00 94.94 270 VAL A CA 1
ATOM 2142 C C . VAL A 1 270 ? -7.665 -1.750 -2.003 1.00 94.94 270 VAL A C 1
ATOM 2144 O O . VAL A 1 270 ? -6.959 -1.749 -3.013 1.00 94.94 270 VAL A O 1
ATOM 2147 N N . ILE A 1 271 ? -8.459 -2.785 -1.705 1.00 96.88 271 ILE A N 1
ATOM 2148 C CA . ILE A 1 271 ? -8.514 -3.998 -2.536 1.00 96.88 271 ILE A CA 1
ATOM 2149 C C . ILE A 1 271 ? -9.024 -3.662 -3.946 1.00 96.88 271 ILE A C 1
ATOM 2151 O O . ILE A 1 271 ? -8.448 -4.125 -4.931 1.00 96.88 271 ILE A O 1
ATOM 2155 N N . ALA A 1 272 ? -10.060 -2.827 -4.072 1.00 96.31 272 ALA A N 1
ATOM 2156 C CA . ALA A 1 272 ? -10.581 -2.399 -5.369 1.00 96.31 272 ALA A CA 1
ATOM 2157 C C . ALA A 1 272 ? -9.531 -1.639 -6.199 1.00 96.31 272 ALA A C 1
ATOM 2159 O O . ALA A 1 272 ? -9.387 -1.918 -7.392 1.00 96.31 272 ALA A O 1
ATOM 2160 N N . ILE A 1 273 ? -8.760 -0.740 -5.574 1.00 96.75 273 ILE A N 1
ATOM 2161 C CA . ILE A 1 273 ? -7.636 -0.040 -6.210 1.00 96.75 273 ILE A CA 1
ATOM 2162 C C . ILE A 1 273 ? -6.611 -1.059 -6.713 1.00 96.75 273 ILE A C 1
ATOM 2164 O O . ILE A 1 273 ? -6.244 -1.012 -7.885 1.00 96.75 273 ILE A O 1
ATOM 2168 N N . CYS A 1 274 ? -6.198 -2.025 -5.888 1.00 97.44 274 CYS A N 1
ATOM 2169 C CA . CYS A 1 274 ? -5.246 -3.061 -6.298 1.00 97.44 274 CYS A CA 1
ATOM 2170 C C . CYS A 1 274 ? -5.754 -3.895 -7.483 1.00 97.44 274 CYS A C 1
ATOM 2172 O O . CYS A 1 274 ? -5.025 -4.096 -8.455 1.00 97.44 274 CYS A O 1
ATOM 2174 N N . MET A 1 275 ? -7.013 -4.340 -7.438 1.00 95.75 275 MET A N 1
ATOM 2175 C CA . MET A 1 275 ? -7.638 -5.113 -8.518 1.00 95.75 275 MET A CA 1
ATOM 2176 C C . MET A 1 275 ? -7.720 -4.303 -9.819 1.00 95.75 275 MET A C 1
ATOM 2178 O O . MET A 1 275 ? -7.467 -4.833 -10.905 1.00 95.75 275 MET A O 1
ATOM 2182 N N . LYS A 1 276 ? -8.029 -3.004 -9.726 1.00 95.12 276 LYS A N 1
ATOM 2183 C CA . LYS A 1 276 ? -8.081 -2.103 -10.880 1.00 95.12 276 LYS A CA 1
ATOM 2184 C C . LYS A 1 276 ? -6.690 -1.817 -11.447 1.00 95.12 276 LYS A C 1
ATOM 2186 O O . LYS A 1 276 ? -6.507 -1.936 -12.655 1.00 95.12 276 LYS A O 1
ATOM 2191 N N . LEU A 1 277 ? -5.699 -1.536 -10.601 1.00 89.19 277 LEU A N 1
ATOM 2192 C CA . LEU A 1 277 ? -4.303 -1.355 -11.012 1.00 89.19 277 LEU A CA 1
ATOM 2193 C C . LEU A 1 277 ? -3.745 -2.603 -11.702 1.00 89.19 277 LEU A C 1
ATOM 2195 O O . LEU A 1 277 ? -3.078 -2.484 -12.727 1.00 89.19 277 LEU A O 1
ATOM 2199 N N . TYR A 1 278 ? -4.061 -3.795 -11.190 1.00 94.56 278 TYR A N 1
ATOM 2200 C CA . TYR A 1 278 ? -3.695 -5.060 -11.824 1.00 94.56 278 TYR A CA 1
ATOM 2201 C C . TYR A 1 278 ? -4.311 -5.205 -13.225 1.00 94.56 278 TYR A C 1
ATOM 2203 O O . TYR A 1 278 ? -3.619 -5.574 -14.173 1.00 94.56 278 TYR A O 1
ATOM 2211 N N . LYS A 1 279 ? -5.589 -4.840 -13.387 1.00 90.06 279 LYS A N 1
ATOM 2212 C CA . LYS A 1 279 ? -6.291 -4.841 -14.683 1.00 90.06 279 LYS A CA 1
ATOM 2213 C C . LYS A 1 279 ? -5.715 -3.812 -15.667 1.00 90.06 279 LYS A C 1
ATOM 2215 O O . LYS A 1 279 ? -5.604 -4.109 -16.855 1.00 90.06 279 LYS A O 1
ATOM 2220 N N . GLU A 1 280 ? -5.372 -2.615 -15.195 1.00 84.56 280 GLU A N 1
ATOM 2221 C CA . GLU A 1 280 ? -4.883 -1.501 -16.024 1.00 84.56 280 GLU A CA 1
ATOM 2222 C C . GLU A 1 280 ? -3.397 -1.622 -16.386 1.00 84.56 280 GLU A C 1
ATOM 2224 O O . GLU A 1 280 ? -2.995 -1.221 -17.479 1.00 84.56 280 GLU A O 1
ATOM 2229 N N . ASN A 1 281 ? -2.588 -2.227 -15.514 1.00 81.56 281 ASN A N 1
ATOM 2230 C CA . ASN A 1 281 ? -1.147 -2.406 -15.697 1.00 81.56 281 ASN A CA 1
ATOM 2231 C C . ASN A 1 281 ? -0.770 -3.903 -15.691 1.00 81.56 281 ASN A C 1
ATOM 2233 O O . ASN A 1 281 ? 0.032 -4.319 -14.855 1.00 81.56 281 ASN A O 1
ATOM 2237 N N . PRO A 1 282 ? -1.288 -4.747 -16.601 1.00 77.50 282 PRO A N 1
ATOM 2238 C CA . PRO A 1 282 ? -1.273 -6.212 -16.463 1.00 77.50 282 PRO A CA 1
ATOM 2239 C C . PRO A 1 282 ? 0.117 -6.861 -16.382 1.00 77.50 282 PRO A C 1
ATOM 2241 O O . PRO A 1 282 ? 0.239 -8.004 -15.952 1.00 77.50 282 PRO A O 1
ATOM 2244 N N . THR A 1 283 ? 1.178 -6.158 -16.784 1.00 76.44 283 THR A N 1
ATOM 2245 C CA . THR A 1 283 ? 2.559 -6.670 -16.760 1.00 76.44 283 THR A CA 1
ATOM 2246 C C . THR A 1 283 ? 3.532 -5.792 -15.975 1.00 76.44 283 THR A C 1
ATOM 2248 O O . THR A 1 283 ? 4.722 -6.095 -15.949 1.00 76.44 283 THR A O 1
ATOM 2251 N N . ASP A 1 284 ? 3.067 -4.694 -15.374 1.00 78.12 284 ASP A N 1
ATOM 2252 C CA . ASP A 1 284 ? 3.930 -3.703 -14.722 1.00 78.12 284 ASP A CA 1
ATOM 2253 C C . ASP A 1 284 ? 3.563 -3.528 -13.248 1.00 78.12 284 ASP A C 1
ATOM 2255 O O . ASP A 1 284 ? 2.936 -2.553 -12.827 1.00 78.12 284 ASP A O 1
ATOM 2259 N N . TRP A 1 285 ? 3.986 -4.504 -12.446 1.00 88.69 285 TRP A N 1
ATOM 2260 C CA . TRP A 1 285 ? 3.793 -4.464 -11.001 1.00 88.69 285 TRP A CA 1
ATOM 2261 C C . TRP A 1 285 ? 4.490 -3.263 -10.358 1.00 88.69 285 TRP A C 1
ATOM 2263 O O . TRP A 1 285 ? 3.986 -2.734 -9.374 1.00 88.69 285 TRP A O 1
ATOM 2273 N N . ARG A 1 286 ? 5.614 -2.784 -10.914 1.00 83.69 286 ARG A N 1
ATOM 2274 C CA . ARG A 1 286 ? 6.355 -1.645 -10.351 1.00 83.69 286 ARG A CA 1
ATOM 2275 C C . ARG A 1 286 ? 5.552 -0.364 -10.457 1.00 83.69 286 ARG A C 1
ATOM 2277 O O . ARG A 1 286 ? 5.478 0.379 -9.482 1.00 83.69 286 ARG A O 1
ATOM 2284 N N . ARG A 1 287 ? 4.922 -0.131 -11.610 1.00 80.75 287 ARG A N 1
ATOM 2285 C CA . ARG A 1 287 ? 3.987 0.981 -11.786 1.00 80.75 287 ARG A CA 1
ATOM 2286 C C . ARG A 1 287 ? 2.834 0.888 -10.794 1.00 80.75 287 ARG A C 1
ATOM 2288 O O . ARG A 1 287 ? 2.527 1.882 -10.150 1.00 80.75 287 ARG A O 1
ATOM 2295 N N . SER A 1 288 ? 2.246 -0.293 -10.622 1.00 85.00 288 SER A N 1
ATOM 2296 C CA . SER A 1 288 ? 1.157 -0.483 -9.659 1.00 85.00 288 SER A CA 1
ATOM 2297 C C . SER A 1 288 ? 1.592 -0.273 -8.208 1.00 85.00 288 SER A C 1
ATOM 2299 O O . SER A 1 288 ? 0.830 0.311 -7.455 1.00 85.00 288 SER A O 1
ATOM 2301 N N . ILE A 1 289 ? 2.811 -0.665 -7.820 1.00 86.88 289 ILE A N 1
ATOM 2302 C CA . ILE A 1 289 ? 3.372 -0.377 -6.489 1.00 86.88 289 ILE A CA 1
ATOM 2303 C C . ILE A 1 289 ? 3.546 1.132 -6.278 1.00 86.88 289 ILE A C 1
ATOM 2305 O O . ILE A 1 289 ? 3.097 1.654 -5.266 1.00 86.88 289 ILE A O 1
ATOM 2309 N N . VAL A 1 290 ? 4.127 1.849 -7.246 1.00 83.44 290 VAL A N 1
ATOM 2310 C CA . VAL A 1 290 ? 4.297 3.313 -7.161 1.00 83.44 290 VAL A CA 1
ATOM 2311 C C . VAL A 1 290 ? 2.947 4.032 -7.091 1.00 83.44 290 VAL A C 1
ATOM 2313 O O . VAL A 1 290 ? 2.785 4.965 -6.315 1.00 83.44 290 VAL A O 1
ATOM 2316 N N . LEU A 1 291 ? 1.962 3.597 -7.881 1.00 82.94 291 LEU A N 1
ATOM 2317 C CA . LEU A 1 291 ? 0.616 4.168 -7.837 1.00 82.94 291 LEU A CA 1
ATOM 2318 C C . LEU A 1 291 ? -0.093 3.837 -6.521 1.00 82.94 291 LEU A C 1
ATOM 2320 O O . LEU A 1 291 ? -0.726 4.711 -5.944 1.00 82.94 291 LEU A O 1
ATOM 2324 N N . ALA A 1 292 ? 0.019 2.601 -6.033 1.00 90.06 292 ALA A N 1
ATOM 2325 C CA . ALA A 1 292 ? -0.600 2.180 -4.781 1.00 90.06 292 ALA A CA 1
ATOM 2326 C C . ALA A 1 292 ? -0.001 2.885 -3.559 1.00 90.06 292 ALA A C 1
ATOM 2328 O O . ALA A 1 292 ? -0.748 3.158 -2.626 1.00 90.06 292 ALA A O 1
ATOM 2329 N N . GLU A 1 293 ? 1.297 3.217 -3.570 1.00 88.50 293 GLU A N 1
ATOM 2330 C CA . GLU A 1 293 ? 1.924 4.014 -2.505 1.00 88.50 293 GLU A CA 1
ATOM 2331 C C . GLU A 1 293 ? 1.141 5.307 -2.270 1.00 88.50 293 GLU A C 1
ATOM 2333 O O . GLU A 1 293 ? 0.822 5.650 -1.141 1.00 88.50 293 GLU A O 1
ATOM 2338 N N . ASP A 1 294 ? 0.758 5.996 -3.338 1.00 83.56 294 ASP A N 1
ATOM 2339 C CA . ASP A 1 294 ? 0.034 7.256 -3.249 1.00 83.56 294 ASP A CA 1
ATOM 2340 C C . ASP A 1 294 ? -1.490 7.049 -3.099 1.00 83.56 294 ASP A C 1
ATOM 2342 O O . ASP A 1 294 ? -2.116 7.578 -2.177 1.00 83.56 294 ASP A O 1
ATOM 2346 N N . LEU A 1 295 ? -2.095 6.207 -3.941 1.00 87.19 295 LEU A N 1
ATOM 2347 C CA . LEU A 1 295 ? -3.544 5.973 -3.975 1.00 87.19 295 LEU A CA 1
ATOM 2348 C C . LEU A 1 295 ? -4.077 5.330 -2.694 1.00 87.19 295 LEU A C 1
ATOM 2350 O O . LEU A 1 295 ? -5.164 5.686 -2.234 1.00 87.19 295 LEU A O 1
ATOM 2354 N N . CYS A 1 296 ? -3.324 4.405 -2.104 1.00 90.62 296 CYS A N 1
ATOM 2355 C CA . CYS A 1 296 ? -3.735 3.690 -0.903 1.00 90.62 296 CYS A CA 1
ATOM 2356 C C . CYS A 1 296 ? -3.273 4.383 0.382 1.00 90.62 296 CYS A C 1
ATOM 2358 O O . CYS A 1 296 ? -3.501 3.828 1.444 1.00 90.62 296 CYS A O 1
ATOM 2360 N N . THR A 1 297 ? -2.683 5.584 0.323 1.00 83.25 297 THR A N 1
ATOM 2361 C CA . THR A 1 297 ? -2.298 6.328 1.532 1.00 83.25 297 THR A CA 1
ATOM 2362 C C . THR A 1 297 ? -3.476 7.090 2.144 1.00 83.25 297 THR A C 1
ATOM 2364 O O . THR A 1 297 ? -4.135 7.899 1.474 1.00 83.25 297 THR A O 1
ATOM 2367 N N . ARG A 1 298 ? -3.674 6.917 3.458 1.00 79.12 298 ARG A N 1
ATOM 2368 C CA . ARG A 1 298 ? -4.358 7.880 4.342 1.00 79.12 298 ARG A CA 1
ATOM 2369 C C . ARG A 1 298 ? -3.346 8.803 5.031 1.00 79.12 298 ARG A C 1
ATOM 2371 O O . ARG A 1 298 ? -2.503 8.361 5.811 1.00 79.12 298 ARG A O 1
ATOM 2378 N N . ARG A 1 299 ? -3.400 10.107 4.731 1.00 67.44 299 ARG A N 1
ATOM 2379 C CA . ARG A 1 299 ? -2.317 11.058 5.059 1.00 67.44 299 ARG A CA 1
ATOM 2380 C C . ARG A 1 299 ? -2.088 11.252 6.560 1.00 67.44 299 ARG A C 1
ATOM 2382 O O . ARG A 1 299 ? -0.931 11.167 6.979 1.00 67.44 299 ARG A O 1
ATOM 2389 N N . ASN A 1 300 ? -3.139 11.436 7.371 1.00 68.56 300 ASN A N 1
ATOM 2390 C CA . ASN A 1 300 ? -2.982 11.413 8.828 1.00 68.56 300 ASN A CA 1
ATOM 2391 C C . ASN A 1 300 ? -3.311 10.042 9.399 1.00 68.56 300 ASN A C 1
ATOM 2393 O O . ASN A 1 300 ? -4.284 9.385 9.038 1.00 68.56 300 ASN A O 1
ATOM 2397 N N . TYR A 1 301 ? -2.473 9.645 10.341 1.00 72.56 301 TYR A N 1
ATOM 2398 C CA . TYR A 1 301 ? -2.642 8.442 11.123 1.00 72.56 301 TYR A CA 1
ATOM 2399 C C . TYR A 1 301 ? -2.280 8.832 12.547 1.00 72.56 301 TYR A C 1
ATOM 2401 O O . TYR A 1 301 ? -1.119 9.113 12.857 1.00 72.56 301 TYR A O 1
ATOM 2409 N N . HIS A 1 302 ? -3.288 8.963 13.401 1.00 71.94 302 HIS A N 1
ATOM 2410 C CA . HIS A 1 302 ? -3.175 9.653 14.682 1.00 71.94 302 HIS A CA 1
ATOM 2411 C C . HIS A 1 302 ? -2.010 9.152 15.547 1.00 71.94 302 HIS A C 1
ATOM 2413 O O . HIS A 1 302 ? -1.256 9.950 16.107 1.00 71.94 302 HIS A O 1
ATOM 2419 N N . TYR A 1 303 ? -1.753 7.844 15.582 1.00 65.75 303 TYR A N 1
ATOM 2420 C CA . TYR A 1 303 ? -0.633 7.292 16.353 1.00 65.75 303 TYR A CA 1
ATOM 2421 C C . TYR A 1 303 ? 0.753 7.625 15.793 1.00 65.75 303 TYR A C 1
ATOM 2423 O O . TYR A 1 303 ? 1.687 7.782 16.581 1.00 65.75 303 TYR A O 1
ATOM 2431 N N . TYR A 1 304 ? 0.887 7.831 14.480 1.00 59.66 304 TYR A N 1
ATOM 2432 C CA . TYR A 1 304 ? 2.140 8.297 13.877 1.00 59.66 304 TYR A CA 1
ATOM 2433 C C . TYR A 1 304 ? 2.474 9.727 14.321 1.00 59.66 304 TYR A C 1
ATOM 2435 O O . TYR A 1 304 ? 3.642 10.091 14.398 1.00 59.66 304 TYR A O 1
ATOM 2443 N N . SER A 1 305 ? 1.463 10.516 14.707 1.00 52.38 305 SER A N 1
ATOM 2444 C CA . SER A 1 305 ? 1.658 11.849 15.291 1.00 52.38 305 SER A CA 1
ATOM 2445 C C . SER A 1 305 ? 2.027 11.830 16.785 1.00 52.38 305 SER A C 1
ATOM 2447 O O . SER A 1 305 ? 2.607 12.795 17.287 1.00 52.38 305 SER A O 1
ATOM 2449 N N . ARG A 1 306 ? 1.729 10.737 17.512 1.00 56.44 306 ARG A N 1
ATOM 2450 C CA . ARG A 1 306 ? 1.998 10.606 18.959 1.00 56.44 306 ARG A CA 1
ATOM 2451 C C . ARG A 1 306 ? 3.452 10.271 19.295 1.00 56.44 306 ARG A C 1
ATOM 2453 O O . ARG A 1 306 ? 3.866 10.515 20.429 1.00 56.44 306 ARG A O 1
ATOM 2460 N N . GLN A 1 307 ? 4.226 9.709 18.367 1.00 53.22 307 GLN A N 1
ATOM 2461 C CA . GLN A 1 307 ? 5.647 9.434 18.590 1.00 53.22 307 GLN A CA 1
ATOM 2462 C C . GLN A 1 307 ? 6.479 10.065 17.478 1.00 53.22 307 GLN A C 1
ATOM 2464 O O . GLN A 1 307 ? 6.219 9.851 16.302 1.00 53.22 307 GLN A O 1
ATOM 2469 N N . SER A 1 308 ? 7.542 10.783 17.841 1.00 43.84 308 SER A N 1
ATOM 2470 C CA . SER A 1 308 ? 8.475 11.415 16.896 1.00 43.84 308 SER A CA 1
ATOM 2471 C C . SER A 1 308 ? 9.309 10.419 16.065 1.00 43.84 308 SER A C 1
ATOM 2473 O O . SER A 1 308 ? 10.305 10.817 15.467 1.00 43.84 308 SER A O 1
ATOM 2475 N N . THR A 1 309 ? 8.975 9.126 16.102 1.00 48.59 309 THR A N 1
ATOM 2476 C CA . T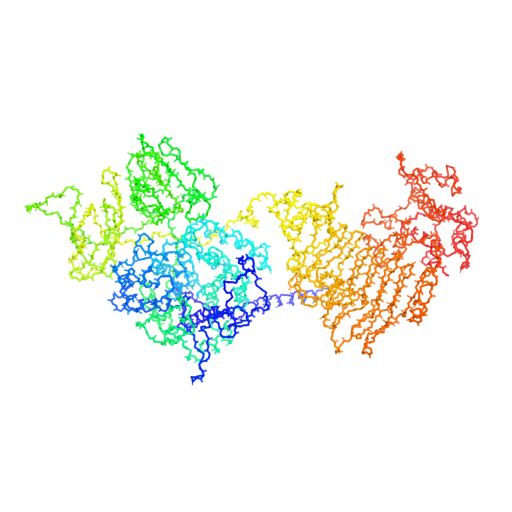HR A 1 309 ? 9.785 8.004 15.606 1.00 48.59 309 THR A CA 1
ATOM 2477 C C . THR A 1 309 ? 8.977 6.924 14.878 1.00 48.59 309 THR A C 1
ATOM 2479 O O . THR A 1 309 ? 9.565 5.901 14.534 1.00 48.59 309 THR A O 1
ATOM 2482 N N . VAL A 1 310 ? 7.662 7.087 14.657 1.00 56.16 310 VAL A N 1
ATOM 2483 C CA . VAL A 1 310 ? 6.896 6.059 13.926 1.00 56.16 310 VAL A CA 1
ATOM 2484 C C . VAL A 1 310 ? 7.288 6.083 12.449 1.00 56.16 310 VAL A C 1
ATOM 2486 O O . VAL A 1 310 ? 7.340 7.138 11.818 1.00 56.16 310 VAL A O 1
ATOM 2489 N N . ASN A 1 311 ? 7.626 4.910 11.925 1.00 72.81 311 ASN A N 1
ATOM 2490 C CA . ASN A 1 311 ? 8.205 4.735 10.605 1.00 72.81 311 ASN A CA 1
ATOM 2491 C C . ASN A 1 311 ? 7.116 4.769 9.529 1.00 72.81 311 ASN A C 1
ATOM 2493 O O . ASN A 1 311 ? 6.294 3.868 9.488 1.00 72.81 311 ASN A O 1
ATOM 2497 N N . GLU A 1 312 ? 7.139 5.749 8.623 1.00 77.00 312 GLU A N 1
ATOM 2498 C CA . GLU A 1 312 ? 6.185 5.850 7.504 1.00 77.00 312 GLU A CA 1
ATOM 2499 C C . GLU A 1 312 ? 6.048 4.555 6.677 1.00 77.00 312 GLU A C 1
ATOM 2501 O O . GLU A 1 312 ? 4.989 4.285 6.121 1.00 77.00 312 GLU A O 1
ATOM 2506 N N . GLN A 1 313 ? 7.075 3.701 6.665 1.00 83.19 313 GLN A N 1
ATOM 2507 C CA . GLN A 1 313 ? 7.052 2.413 5.973 1.00 83.19 313 GLN A CA 1
ATOM 2508 C C . GLN A 1 313 ? 6.243 1.298 6.673 1.00 83.19 313 GLN A C 1
ATOM 2510 O O . GLN A 1 313 ? 6.103 0.211 6.117 1.00 83.19 313 GLN A O 1
ATOM 2515 N N . SER A 1 314 ? 5.686 1.570 7.857 1.00 82.12 314 SER A N 1
ATOM 2516 C CA . SER A 1 314 ? 4.795 0.680 8.627 1.00 82.12 314 SER A CA 1
ATOM 2517 C C . SER A 1 314 ? 3.301 0.867 8.316 1.00 82.12 314 SER A C 1
ATOM 2519 O O . SER A 1 314 ? 2.441 0.261 8.956 1.00 82.12 314 SER A O 1
ATOM 2521 N N . ARG A 1 315 ? 2.953 1.731 7.355 1.00 83.00 315 ARG A N 1
ATOM 2522 C CA . ARG A 1 315 ? 1.556 2.016 6.996 1.00 83.00 315 ARG A CA 1
ATOM 2523 C C . ARG A 1 315 ? 0.838 0.751 6.513 1.00 83.00 315 ARG A C 1
ATOM 2525 O O . ARG A 1 315 ? 1.238 0.140 5.522 1.00 83.00 315 ARG A O 1
ATOM 2532 N N . VAL A 1 316 ? -0.218 0.359 7.232 1.00 86.25 316 VAL A N 1
ATOM 2533 C CA . VAL A 1 316 ? -0.927 -0.909 7.000 1.00 86.25 316 VAL A CA 1
ATOM 2534 C C . VAL A 1 316 ? -1.610 -0.935 5.636 1.00 86.25 316 VAL A C 1
ATOM 2536 O O . VAL A 1 316 ? -1.464 -1.908 4.908 1.00 86.25 316 VAL A O 1
ATOM 2539 N N . ASP A 1 317 ? -2.272 0.148 5.237 1.00 88.25 317 ASP A N 1
ATOM 2540 C CA . ASP A 1 317 ? -2.956 0.292 3.949 1.00 88.25 317 ASP A CA 1
ATOM 2541 C C . ASP A 1 317 ? -2.003 0.095 2.757 1.00 88.25 317 ASP A C 1
ATOM 2543 O O . ASP A 1 317 ? -2.297 -0.686 1.847 1.00 88.25 317 ASP A O 1
ATOM 2547 N N . ILE A 1 318 ? -0.819 0.712 2.802 1.00 90.56 318 ILE A N 1
ATOM 2548 C CA . ILE A 1 318 ? 0.228 0.552 1.780 1.00 90.56 318 ILE A CA 1
ATOM 2549 C C . ILE A 1 318 ? 0.803 -0.870 1.794 1.00 90.56 318 ILE A C 1
ATOM 2551 O O . ILE A 1 318 ? 0.902 -1.509 0.744 1.00 90.56 318 ILE A O 1
ATOM 2555 N N . ASN A 1 319 ? 1.146 -1.403 2.972 1.00 91.88 319 ASN A N 1
ATOM 2556 C CA . ASN A 1 319 ? 1.724 -2.744 3.092 1.00 91.88 319 ASN A CA 1
ATOM 2557 C C . ASN A 1 319 ? 0.747 -3.836 2.618 1.00 91.88 319 ASN A C 1
ATOM 2559 O O . ASN A 1 319 ? 1.164 -4.793 1.954 1.00 91.88 319 ASN A O 1
ATOM 2563 N N . MET A 1 320 ? -0.552 -3.679 2.890 1.00 93.50 320 MET A N 1
ATOM 2564 C CA . MET A 1 320 ? -1.608 -4.554 2.373 1.00 93.50 320 MET A CA 1
ATOM 2565 C C . MET A 1 320 ? -1.737 -4.426 0.862 1.00 93.50 320 MET A C 1
ATOM 2567 O O . MET A 1 320 ? -1.751 -5.444 0.169 1.00 93.50 320 MET A O 1
ATOM 2571 N N . ALA A 1 321 ? -1.757 -3.200 0.331 1.00 95.81 321 ALA A N 1
ATOM 2572 C CA . ALA A 1 321 ? -1.838 -2.971 -1.105 1.00 95.81 321 ALA A CA 1
ATOM 2573 C C . ALA A 1 321 ? -0.670 -3.631 -1.854 1.00 95.81 321 ALA A C 1
ATOM 2575 O O . ALA A 1 321 ? -0.876 -4.329 -2.849 1.00 95.81 321 ALA A O 1
ATOM 2576 N N . PHE A 1 322 ? 0.556 -3.477 -1.348 1.00 96.12 322 PHE A N 1
ATOM 2577 C CA . PHE A 1 322 ? 1.748 -4.087 -1.939 1.00 96.12 322 PHE A CA 1
ATOM 2578 C C . PHE A 1 322 ? 1.686 -5.615 -1.885 1.00 96.12 322 PHE A C 1
ATOM 2580 O O . PHE A 1 322 ? 2.046 -6.283 -2.856 1.00 96.12 322 PHE A O 1
ATOM 2587 N N . SER A 1 323 ? 1.174 -6.170 -0.785 1.00 95.62 323 SER A N 1
ATOM 2588 C CA . SER A 1 323 ? 1.045 -7.618 -0.606 1.00 95.62 323 SER A CA 1
ATOM 2589 C C . SER A 1 323 ? -0.050 -8.228 -1.497 1.00 95.62 323 SER A C 1
ATOM 2591 O O . SER A 1 323 ? 0.142 -9.282 -2.104 1.00 95.62 323 SER A O 1
ATOM 2593 N N . ILE A 1 324 ? -1.181 -7.542 -1.666 1.00 97.44 324 ILE A N 1
ATOM 2594 C CA . ILE A 1 324 ? -2.243 -7.952 -2.597 1.00 97.44 324 ILE A CA 1
ATOM 2595 C C . ILE A 1 324 ? -1.728 -7.902 -4.040 1.00 97.44 324 ILE A C 1
ATOM 2597 O O . ILE A 1 324 ? -1.890 -8.865 -4.789 1.00 97.44 324 ILE A O 1
ATOM 2601 N N . LEU A 1 325 ? -1.059 -6.811 -4.430 1.00 97.62 325 LEU A N 1
ATOM 2602 C CA . LEU A 1 325 ? -0.468 -6.686 -5.764 1.00 97.62 325 LEU A CA 1
ATOM 2603 C C . LEU A 1 325 ? 0.589 -7.767 -6.013 1.00 97.62 325 LEU A C 1
ATOM 2605 O O . LEU A 1 325 ? 0.605 -8.353 -7.093 1.00 97.62 325 LEU A O 1
ATOM 2609 N N . GLY A 1 326 ? 1.434 -8.082 -5.029 1.00 96.88 326 GLY A N 1
ATOM 2610 C CA . GLY A 1 326 ? 2.423 -9.149 -5.171 1.00 96.88 326 GLY A CA 1
ATOM 2611 C C . GLY A 1 326 ? 1.799 -10.525 -5.410 1.00 96.88 326 GLY A C 1
ATOM 2612 O O . GLY A 1 326 ? 2.271 -11.234 -6.296 1.00 96.88 326 GLY A O 1
ATOM 2613 N N . LEU A 1 327 ? 0.695 -10.868 -4.731 1.00 97.00 327 LEU A N 1
ATOM 2614 C CA . LEU A 1 327 ? -0.061 -12.093 -5.030 1.00 97.00 327 LEU A CA 1
ATOM 2615 C C . LEU A 1 327 ? -0.647 -12.085 -6.451 1.00 97.00 327 LEU A C 1
ATOM 2617 O O . LEU A 1 327 ? -0.502 -13.065 -7.183 1.00 97.00 327 LEU A O 1
ATOM 2621 N N . LEU A 1 328 ? -1.287 -10.983 -6.856 1.00 97.31 328 LEU A N 1
ATOM 2622 C CA . LEU A 1 328 ? -1.934 -10.860 -8.168 1.00 97.31 328 LEU A CA 1
ATOM 2623 C C . LEU A 1 328 ? -0.931 -10.969 -9.325 1.00 97.31 328 LEU A C 1
ATOM 2625 O O . LEU A 1 328 ? -1.151 -11.715 -10.279 1.00 97.31 328 LEU A O 1
ATOM 2629 N N . TYR A 1 329 ? 0.184 -10.242 -9.244 1.00 95.94 329 TYR A N 1
ATOM 2630 C CA . TYR A 1 329 ? 1.222 -10.252 -10.278 1.00 95.94 329 TYR A CA 1
ATOM 2631 C C . TYR A 1 329 ? 2.096 -11.501 -10.246 1.00 95.94 329 TYR A C 1
ATOM 2633 O O . TYR A 1 329 ? 2.594 -11.916 -11.291 1.00 95.94 329 TYR A O 1
ATOM 2641 N N . GLY A 1 330 ? 2.279 -12.098 -9.069 1.00 94.69 330 GLY A N 1
ATOM 2642 C CA . GLY A 1 330 ? 2.948 -13.381 -8.927 1.00 94.69 330 GLY A CA 1
ATOM 2643 C C . GLY A 1 330 ? 2.136 -14.541 -9.507 1.00 94.69 330 GLY A C 1
ATOM 2644 O O . GLY A 1 330 ? 2.718 -15.503 -9.999 1.00 94.69 330 GLY A O 1
ATOM 2645 N N . ASN A 1 331 ? 0.801 -14.425 -9.530 1.00 91.38 331 ASN A N 1
ATOM 2646 C CA . ASN A 1 331 ? -0.117 -15.316 -10.250 1.00 91.38 331 ASN A CA 1
ATOM 2647 C C . ASN A 1 331 ? 0.133 -16.817 -9.981 1.00 91.38 331 ASN A C 1
ATOM 2649 O O . ASN A 1 331 ? 0.152 -17.641 -10.896 1.00 91.38 331 ASN A O 1
ATOM 2653 N N . GLY A 1 332 ? 0.375 -17.164 -8.716 1.00 89.69 332 GLY A N 1
ATOM 2654 C CA . GLY A 1 332 ? 0.603 -18.542 -8.267 1.00 89.69 332 GLY A CA 1
ATOM 2655 C C . GLY A 1 332 ? 2.056 -19.005 -8.330 1.00 89.69 332 GLY A C 1
ATOM 2656 O O . GLY A 1 332 ? 2.371 -20.055 -7.777 1.00 89.69 332 GLY A O 1
ATOM 2657 N N . ASP A 1 333 ? 2.953 -18.230 -8.944 1.00 95.25 333 ASP A N 1
ATOM 2658 C CA . ASP A 1 333 ? 4.382 -18.530 -8.972 1.00 95.25 333 ASP A CA 1
ATOM 2659 C C . ASP A 1 333 ? 5.066 -18.035 -7.690 1.00 95.25 333 ASP A C 1
ATOM 2661 O O . ASP A 1 333 ? 5.034 -16.846 -7.356 1.00 95.25 333 ASP A O 1
ATOM 2665 N N . PHE A 1 334 ? 5.674 -18.962 -6.948 1.00 95.56 334 PHE A N 1
ATOM 2666 C CA . PHE A 1 334 ? 6.271 -18.677 -5.645 1.00 95.56 334 PHE A CA 1
ATOM 2667 C C . PHE A 1 334 ? 7.456 -17.710 -5.735 1.00 95.56 334 PHE A C 1
ATOM 2669 O O . PHE A 1 334 ? 7.525 -16.764 -4.950 1.00 95.56 334 PHE A O 1
ATOM 2676 N N . ASP A 1 335 ? 8.371 -17.922 -6.686 1.00 94.75 335 ASP A N 1
ATOM 2677 C CA . ASP A 1 335 ? 9.579 -17.103 -6.851 1.00 94.75 335 ASP A CA 1
ATOM 2678 C C . ASP A 1 335 ? 9.211 -15.691 -7.317 1.00 94.75 335 ASP A C 1
ATOM 2680 O O . ASP A 1 335 ? 9.638 -14.707 -6.715 1.00 94.75 335 ASP A O 1
ATOM 2684 N N . ALA A 1 336 ? 8.320 -15.571 -8.305 1.00 95.88 336 ALA A N 1
ATOM 2685 C CA . ALA A 1 336 ? 7.834 -14.286 -8.794 1.00 95.88 336 ALA A CA 1
ATOM 2686 C C . ALA A 1 336 ? 7.107 -13.495 -7.699 1.00 95.88 336 ALA A C 1
ATOM 2688 O O . ALA A 1 336 ? 7.366 -12.302 -7.528 1.00 95.88 336 ALA A O 1
ATOM 2689 N N . THR A 1 337 ? 6.242 -14.154 -6.924 1.00 96.94 337 THR A N 1
ATOM 2690 C CA . THR A 1 337 ? 5.533 -13.534 -5.794 1.00 96.94 337 THR A CA 1
ATOM 2691 C C . THR A 1 337 ? 6.518 -13.070 -4.720 1.00 96.94 337 THR A C 1
ATOM 2693 O O . THR A 1 337 ? 6.492 -11.912 -4.303 1.00 96.94 337 THR A O 1
ATOM 2696 N N . CYS A 1 338 ? 7.439 -13.950 -4.312 1.00 96.19 338 CYS A N 1
ATOM 2697 C CA . CYS A 1 338 ? 8.468 -13.653 -3.317 1.00 96.19 338 CYS A CA 1
ATOM 2698 C C . CYS A 1 338 ? 9.387 -12.506 -3.772 1.00 96.19 338 CYS A C 1
ATOM 2700 O O . CYS A 1 338 ? 9.720 -11.621 -2.985 1.00 96.19 338 CYS A O 1
ATOM 2702 N N . LYS A 1 339 ? 9.737 -12.460 -5.062 1.00 95.19 339 LYS A N 1
ATOM 2703 C CA . LYS A 1 339 ? 10.483 -11.358 -5.674 1.00 95.19 339 LYS A CA 1
ATOM 2704 C C . LYS A 1 339 ? 9.749 -10.034 -5.571 1.00 95.19 339 LYS A C 1
ATOM 2706 O O . LYS A 1 339 ? 10.375 -9.028 -5.246 1.00 95.19 339 LYS A O 1
ATOM 2711 N N . ILE A 1 340 ? 8.451 -10.010 -5.863 1.00 95.75 340 ILE A N 1
ATOM 2712 C CA . ILE A 1 340 ? 7.676 -8.769 -5.797 1.00 95.75 340 ILE A CA 1
ATOM 2713 C C . ILE A 1 340 ? 7.603 -8.271 -4.354 1.00 95.75 340 ILE A C 1
ATOM 2715 O O . ILE A 1 340 ? 7.893 -7.101 -4.129 1.00 95.75 340 ILE A O 1
ATOM 2719 N N . PHE A 1 341 ? 7.315 -9.143 -3.381 1.00 95.44 341 PHE A N 1
ATOM 2720 C CA . PHE A 1 341 ? 7.323 -8.765 -1.962 1.00 95.44 341 PHE A CA 1
ATOM 2721 C C . PHE A 1 341 ? 8.672 -8.201 -1.524 1.00 95.44 341 PHE A C 1
ATOM 2723 O O . PHE A 1 341 ? 8.733 -7.094 -0.994 1.00 95.44 341 PHE A O 1
ATOM 2730 N N . SER A 1 342 ? 9.759 -8.898 -1.858 1.00 93.75 342 SER A N 1
ATOM 2731 C CA . SER A 1 342 ? 11.115 -8.479 -1.512 1.00 93.75 342 SER A CA 1
ATOM 2732 C C . SER A 1 342 ? 11.500 -7.127 -2.114 1.00 93.75 342 SER A C 1
ATOM 2734 O O . SER A 1 342 ? 12.256 -6.370 -1.505 1.00 93.75 342 SER A O 1
ATOM 2736 N N . LEU A 1 343 ? 10.982 -6.804 -3.303 1.00 91.56 343 LEU A N 1
ATOM 2737 C CA . LEU A 1 343 ? 11.358 -5.607 -4.048 1.00 91.56 343 LEU A CA 1
ATOM 2738 C C . LEU A 1 343 ? 10.327 -4.471 -3.995 1.00 91.56 343 LEU A C 1
ATOM 2740 O O . LEU A 1 343 ? 10.601 -3.402 -4.538 1.00 91.56 343 LEU A O 1
ATOM 2744 N N . ALA A 1 344 ? 9.162 -4.649 -3.376 1.00 90.69 344 ALA A N 1
ATOM 2745 C CA . ALA A 1 344 ? 8.129 -3.615 -3.340 1.00 90.69 344 ALA A CA 1
ATOM 2746 C C . ALA A 1 344 ? 8.582 -2.354 -2.577 1.00 90.69 344 ALA A C 1
ATOM 2748 O O . ALA A 1 344 ? 8.223 -1.247 -2.979 1.00 90.69 344 ALA A O 1
ATOM 2749 N N . GLY A 1 345 ? 9.447 -2.506 -1.567 1.00 87.31 345 GLY A N 1
ATOM 2750 C CA . GLY A 1 345 ? 9.797 -1.455 -0.605 1.00 87.31 345 GLY A CA 1
ATOM 2751 C C . GLY A 1 345 ? 8.876 -1.493 0.615 1.00 87.31 345 GLY A C 1
ATOM 2752 O O . GLY A 1 345 ? 8.134 -2.455 0.790 1.00 87.31 345 GLY A O 1
ATOM 2753 N N . TYR A 1 346 ? 8.909 -0.455 1.456 1.00 90.06 346 TYR A N 1
ATOM 2754 C CA . TYR A 1 346 ? 8.155 -0.417 2.719 1.00 90.06 346 TYR A CA 1
ATOM 2755 C C . TYR A 1 346 ? 8.489 -1.612 3.629 1.00 90.06 346 TYR A C 1
ATOM 2757 O O . TYR A 1 346 ? 9.545 -2.231 3.489 1.00 90.06 346 TYR A O 1
ATOM 2765 N N . ASP A 1 347 ? 7.638 -1.918 4.601 1.00 83.88 347 ASP A N 1
ATOM 2766 C CA . ASP A 1 347 ? 7.588 -3.235 5.223 1.00 83.88 347 ASP A CA 1
ATOM 2767 C C . ASP A 1 347 ? 6.584 -4.124 4.474 1.00 83.88 347 ASP A C 1
ATOM 2769 O O . ASP A 1 347 ? 5.653 -4.659 5.072 1.00 83.88 347 ASP A O 1
ATOM 2773 N N . ALA A 1 348 ? 6.734 -4.251 3.144 1.00 72.69 348 ALA A N 1
ATOM 2774 C CA . ALA A 1 348 ? 5.889 -5.125 2.333 1.00 72.69 348 ALA A CA 1
ATOM 2775 C C . ALA A 1 348 ? 5.910 -6.544 2.924 1.00 72.69 348 ALA A C 1
ATOM 2777 O O . ALA A 1 348 ? 6.910 -7.261 2.854 1.00 72.69 348 ALA A O 1
ATOM 2778 N N . ARG A 1 349 ? 4.810 -6.932 3.581 1.00 80.25 349 ARG A N 1
ATOM 2779 C CA . ARG A 1 349 ? 4.753 -8.109 4.455 1.00 80.25 349 ARG A CA 1
ATOM 2780 C C . ARG A 1 349 ? 4.489 -9.387 3.659 1.00 80.25 349 ARG A C 1
ATOM 2782 O O . ARG A 1 349 ? 3.504 -10.090 3.897 1.00 80.25 349 ARG A O 1
ATOM 2789 N N . GLY A 1 350 ? 5.421 -9.759 2.781 1.00 86.06 350 GLY A N 1
ATOM 2790 C CA . GLY A 1 350 ? 5.393 -11.064 2.115 1.00 86.06 350 GLY A CA 1
ATOM 2791 C C . GLY A 1 350 ? 5.309 -12.233 3.104 1.00 86.06 350 GLY A C 1
ATOM 2792 O O . GLY A 1 350 ? 4.634 -13.227 2.843 1.00 86.06 350 GLY A O 1
ATOM 2793 N N . VAL A 1 351 ? 5.873 -12.052 4.303 1.00 91.12 351 VAL A N 1
ATOM 2794 C CA . VAL A 1 351 ? 5.760 -12.951 5.465 1.00 91.12 351 VAL A CA 1
ATOM 2795 C C . VAL A 1 351 ? 4.314 -13.359 5.817 1.00 91.12 351 VAL A C 1
ATOM 2797 O O . VAL A 1 351 ? 4.107 -14.456 6.330 1.00 91.12 351 VAL A O 1
ATOM 2800 N N . CYS A 1 352 ? 3.309 -12.538 5.495 1.00 94.19 352 CYS A N 1
ATOM 2801 C CA . CYS A 1 352 ? 1.892 -12.815 5.764 1.00 94.19 352 CYS A CA 1
ATOM 2802 C C . CYS A 1 352 ? 1.101 -13.299 4.542 1.00 94.19 352 CYS A C 1
ATOM 2804 O O . CYS A 1 352 ? -0.011 -13.786 4.694 1.00 94.19 352 CYS A O 1
ATOM 2806 N N . PHE A 1 353 ? 1.620 -13.137 3.324 1.00 96.12 353 PHE A N 1
ATOM 2807 C CA . PHE A 1 353 ? 0.861 -13.424 2.099 1.00 96.12 353 PHE A CA 1
ATOM 2808 C C . PHE A 1 353 ? 1.473 -14.561 1.278 1.00 96.12 353 PHE A C 1
ATOM 2810 O O . PHE A 1 353 ? 0.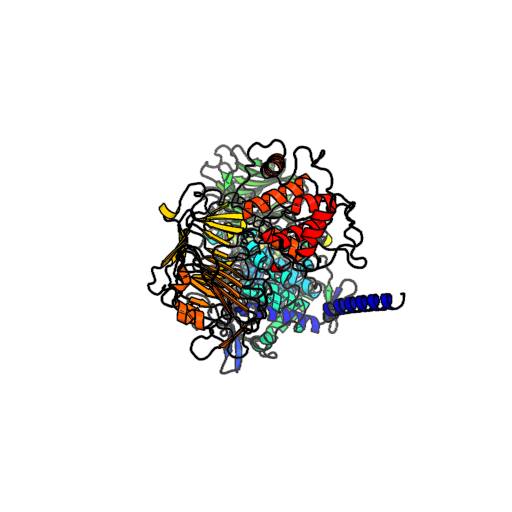741 -15.369 0.710 1.00 96.12 353 PHE A O 1
ATOM 2817 N N . LEU A 1 354 ? 2.800 -14.717 1.281 1.00 96.75 354 LEU A N 1
ATOM 2818 C CA . LEU A 1 354 ? 3.483 -15.837 0.628 1.00 96.75 354 LEU A CA 1
ATOM 2819 C C . LEU A 1 354 ? 3.055 -17.222 1.159 1.00 96.75 354 LEU A C 1
ATOM 2821 O O . LEU A 1 354 ? 3.010 -18.163 0.360 1.00 96.75 354 LEU A O 1
ATOM 2825 N N . PRO A 1 355 ? 2.680 -17.392 2.448 1.00 97.75 355 PRO A N 1
ATOM 2826 C CA . PRO A 1 355 ? 2.173 -18.670 2.943 1.00 97.75 355 PRO A CA 1
ATOM 2827 C C . PRO A 1 355 ? 0.939 -19.187 2.208 1.00 97.75 355 PRO A C 1
ATOM 2829 O O . PRO A 1 355 ? 0.795 -20.402 2.115 1.00 97.75 355 PRO A O 1
ATOM 2832 N N . VAL A 1 356 ? 0.111 -18.315 1.613 1.00 97.94 356 VAL A N 1
ATOM 2833 C CA . VAL A 1 356 ? -1.020 -18.723 0.758 1.00 97.94 356 VAL A CA 1
ATOM 2834 C C . VAL A 1 356 ? -0.547 -19.674 -0.343 1.00 97.94 356 VAL A C 1
ATOM 2836 O O . VAL A 1 356 ? -1.135 -20.737 -0.535 1.00 97.94 356 VAL A O 1
ATOM 2839 N N . LEU A 1 357 ? 0.571 -19.364 -1.006 1.00 97.56 357 LEU A N 1
ATOM 2840 C CA . LEU A 1 357 ? 1.126 -20.218 -2.061 1.00 97.56 357 LEU A CA 1
ATOM 2841 C C . LEU A 1 357 ? 1.702 -21.524 -1.510 1.00 97.56 357 LEU A C 1
ATOM 2843 O O . LEU A 1 357 ? 1.586 -22.565 -2.155 1.00 97.56 357 LEU A O 1
ATOM 2847 N N . GLY A 1 358 ? 2.263 -21.493 -0.298 1.00 97.56 358 GLY A N 1
ATOM 2848 C CA . GLY A 1 358 ? 2.669 -22.701 0.419 1.00 97.56 358 GLY A CA 1
ATOM 2849 C C . GLY A 1 358 ? 1.481 -23.622 0.721 1.00 97.56 358 GLY A C 1
ATOM 2850 O O . GLY A 1 358 ? 1.575 -24.831 0.515 1.00 97.56 358 GLY A O 1
ATOM 2851 N N . ILE A 1 359 ? 0.337 -23.069 1.139 1.00 98.31 359 ILE A N 1
ATOM 2852 C CA . ILE A 1 359 ? -0.893 -23.843 1.368 1.00 98.31 359 ILE A CA 1
ATOM 2853 C C . ILE A 1 359 ? -1.417 -24.417 0.046 1.00 98.31 359 ILE A C 1
ATOM 2855 O O . ILE A 1 359 ? -1.760 -25.599 -0.013 1.00 98.31 359 ILE A O 1
ATOM 2859 N N . ILE A 1 360 ? -1.455 -23.624 -1.027 1.00 96.00 360 ILE A N 1
ATOM 2860 C CA . ILE A 1 360 ? -1.957 -24.071 -2.334 1.00 96.00 360 ILE A CA 1
ATOM 2861 C C . ILE A 1 360 ? -1.072 -25.194 -2.893 1.00 96.00 360 ILE A C 1
ATOM 2863 O O . ILE A 1 360 ? -1.569 -26.289 -3.169 1.00 96.00 360 ILE A O 1
ATOM 2867 N N . GLY A 1 361 ? 0.238 -24.953 -2.999 1.00 93.06 361 GLY A N 1
ATOM 2868 C CA . GLY A 1 361 ? 1.181 -25.827 -3.701 1.00 93.06 361 GLY A CA 1
ATOM 2869 C C . GLY A 1 361 ? 1.874 -26.902 -2.855 1.00 93.06 361 GLY A C 1
ATOM 2870 O O . GLY A 1 361 ? 2.448 -27.842 -3.406 1.00 93.06 361 GLY A O 1
ATOM 2871 N N . GLY A 1 362 ? 1.824 -26.818 -1.523 1.00 96.69 362 GLY A N 1
ATOM 2872 C CA . GLY A 1 362 ? 2.591 -27.706 -0.642 1.00 96.69 362 GLY A CA 1
ATOM 2873 C C . GLY A 1 362 ? 4.105 -27.500 -0.781 1.00 96.69 362 GLY A C 1
ATOM 2874 O O . GLY A 1 362 ? 4.564 -26.511 -1.341 1.00 96.69 362 GLY A O 1
ATOM 2875 N N . THR A 1 363 ? 4.933 -28.422 -0.274 1.00 96.44 363 THR A N 1
ATOM 2876 C CA . THR A 1 363 ? 6.393 -28.187 -0.253 1.00 96.44 363 THR A CA 1
ATOM 2877 C C . THR A 1 363 ? 7.065 -28.185 -1.624 1.00 96.44 363 THR A C 1
ATOM 2879 O O . THR A 1 363 ? 8.250 -27.893 -1.704 1.00 96.44 363 THR A O 1
ATOM 2882 N N . GLU A 1 364 ? 6.341 -28.513 -2.693 1.00 94.69 364 GLU A N 1
ATOM 2883 C CA . GLU A 1 364 ? 6.866 -28.528 -4.064 1.00 94.69 364 GLU A CA 1
ATOM 2884 C C . GLU A 1 364 ? 7.102 -27.128 -4.633 1.00 94.69 364 GLU A C 1
ATOM 2886 O O . GLU A 1 364 ? 7.920 -26.985 -5.535 1.00 94.69 364 GLU A O 1
ATOM 2891 N N . VAL A 1 365 ? 6.422 -26.105 -4.103 1.00 95.62 365 VAL A N 1
ATOM 2892 C CA . VAL A 1 365 ? 6.635 -24.715 -4.539 1.00 95.62 365 VAL A CA 1
ATOM 2893 C C . VAL A 1 365 ? 7.792 -24.030 -3.816 1.00 95.62 365 VAL A C 1
ATOM 2895 O O . VAL A 1 365 ? 8.184 -22.932 -4.200 1.00 95.62 365 VAL A O 1
ATOM 2898 N N . LEU A 1 366 ? 8.328 -24.646 -2.757 1.00 97.19 366 LEU A N 1
ATOM 2899 C CA . LEU A 1 366 ? 9.405 -24.049 -1.978 1.00 97.19 366 LEU A CA 1
ATOM 2900 C C . LEU A 1 366 ? 10.743 -24.152 -2.727 1.00 97.19 366 LEU A C 1
ATOM 2902 O O . LEU A 1 366 ? 11.066 -25.221 -3.252 1.00 97.19 366 LEU A O 1
ATOM 2906 N N . PRO A 1 367 ? 11.559 -23.088 -2.720 1.00 96.50 367 PRO A N 1
ATOM 2907 C CA . PRO A 1 367 ? 12.896 -23.119 -3.298 1.00 96.50 367 PRO A CA 1
ATOM 2908 C C . PRO A 1 367 ? 13.852 -24.005 -2.476 1.00 96.50 367 PRO A C 1
ATOM 2910 O O . PRO A 1 367 ? 13.640 -24.262 -1.286 1.00 96.50 367 PRO A O 1
ATOM 2913 N N . GLU A 1 368 ? 14.939 -24.470 -3.099 1.00 96.31 368 GLU A N 1
ATOM 2914 C CA . GLU A 1 368 ? 15.943 -25.346 -2.465 1.00 96.31 368 GLU A CA 1
ATOM 2915 C C . GLU A 1 368 ? 16.591 -24.684 -1.235 1.00 96.31 368 GLU A C 1
ATOM 2917 O O . GLU A 1 368 ? 16.892 -25.338 -0.228 1.00 96.31 368 GLU A O 1
ATOM 2922 N N . GLU A 1 369 ? 16.747 -23.362 -1.286 1.00 95.88 369 GLU A N 1
ATOM 2923 C CA . GLU A 1 369 ? 17.226 -22.519 -0.201 1.00 95.88 369 GLU A CA 1
ATOM 2924 C C . GLU A 1 369 ? 16.399 -22.720 1.075 1.00 95.88 369 GLU A C 1
ATOM 2926 O O . GLU A 1 369 ? 16.963 -22.820 2.164 1.00 95.88 369 GLU A O 1
ATOM 2931 N N . THR A 1 370 ? 15.077 -22.875 0.972 1.00 97.12 370 THR A N 1
ATOM 2932 C CA . THR A 1 370 ? 14.221 -23.102 2.141 1.00 97.12 370 THR A CA 1
ATOM 2933 C C . THR A 1 370 ? 14.605 -24.387 2.878 1.00 97.12 370 THR A C 1
ATOM 2935 O O . THR A 1 370 ? 14.655 -24.397 4.111 1.00 97.12 370 THR A O 1
ATOM 2938 N N . ASN A 1 371 ? 14.943 -25.470 2.165 1.00 97.62 371 ASN A N 1
ATOM 2939 C CA . ASN A 1 371 ? 15.470 -26.664 2.829 1.00 97.62 371 ASN A CA 1
ATOM 2940 C C . ASN A 1 371 ? 16.877 -26.424 3.379 1.00 97.62 371 ASN A C 1
ATOM 2942 O O . ASN A 1 371 ? 17.162 -26.785 4.514 1.00 97.62 371 ASN A O 1
ATOM 2946 N N . THR A 1 372 ? 17.742 -25.782 2.601 1.00 95.56 372 THR A N 1
ATOM 2947 C CA . THR A 1 372 ? 19.144 -25.554 2.972 1.00 95.56 372 THR A CA 1
ATOM 2948 C C . THR A 1 372 ? 19.297 -24.739 4.257 1.00 95.56 372 THR A C 1
ATOM 2950 O O . THR A 1 372 ? 20.144 -25.060 5.090 1.00 95.56 372 THR A O 1
ATOM 2953 N N . TYR A 1 373 ? 18.491 -23.689 4.416 1.00 95.50 373 TYR A N 1
ATOM 2954 C CA . TYR A 1 373 ? 18.650 -22.702 5.484 1.00 95.50 373 TYR A CA 1
ATOM 2955 C C . TYR A 1 373 ? 17.656 -22.868 6.633 1.00 95.50 373 TYR A C 1
ATOM 2957 O O . TYR A 1 373 ? 17.969 -22.478 7.753 1.00 95.50 373 TYR A O 1
ATOM 2965 N N . LEU A 1 374 ? 16.466 -23.420 6.379 1.00 96.69 374 LEU A N 1
ATOM 2966 C CA . LEU A 1 374 ? 15.405 -23.499 7.384 1.00 96.69 374 LEU A CA 1
ATOM 2967 C C . LEU A 1 374 ? 15.110 -24.949 7.756 1.00 96.69 374 LEU A C 1
ATOM 2969 O O . LEU A 1 374 ? 15.450 -25.358 8.860 1.00 96.69 374 LEU A O 1
ATOM 2973 N N . TRP A 1 375 ? 14.526 -25.748 6.857 1.00 97.62 375 TRP A N 1
ATOM 2974 C CA . TRP A 1 375 ? 14.031 -27.093 7.203 1.00 97.62 375 TRP A CA 1
ATOM 2975 C C . TRP A 1 375 ? 15.143 -28.103 7.525 1.00 97.62 375 TRP A C 1
ATOM 2977 O O . TRP A 1 375 ? 15.025 -28.867 8.487 1.00 97.62 375 TRP A O 1
ATOM 2987 N N . GLN A 1 376 ? 16.223 -28.095 6.743 1.00 97.06 376 GLN A N 1
ATOM 2988 C CA . GLN A 1 376 ? 17.439 -28.898 6.909 1.00 97.06 376 GLN A CA 1
ATOM 2989 C C . GLN A 1 376 ? 17.155 -30.386 7.125 1.00 97.06 376 GLN A C 1
ATOM 2991 O O . GLN A 1 376 ? 17.619 -30.996 8.092 1.00 97.06 376 GLN A O 1
ATOM 2996 N N . ASP A 1 377 ? 16.333 -30.958 6.242 1.00 95.31 377 ASP A N 1
ATOM 2997 C CA . ASP A 1 377 ? 15.874 -32.350 6.316 1.00 95.31 377 ASP A CA 1
ATOM 2998 C C . ASP A 1 377 ? 15.248 -32.707 7.682 1.00 95.31 377 ASP A C 1
ATOM 3000 O O . ASP A 1 377 ? 15.428 -33.807 8.209 1.00 95.31 377 ASP A O 1
ATOM 3004 N N . GLY A 1 378 ? 14.521 -31.755 8.279 1.00 95.69 378 GLY A N 1
ATOM 3005 C CA . GLY A 1 378 ? 13.837 -31.897 9.568 1.00 95.69 378 GLY A CA 1
ATOM 3006 C C . GLY A 1 378 ? 14.696 -31.580 10.795 1.00 95.69 378 GLY A C 1
ATOM 3007 O O . GLY A 1 378 ? 14.248 -31.806 11.916 1.00 95.69 378 GLY A O 1
ATOM 3008 N N . LYS A 1 379 ? 15.919 -31.068 10.613 1.00 96.19 379 LYS A N 1
ATOM 3009 C CA . LYS A 1 379 ? 16.818 -30.671 11.715 1.00 96.19 379 LYS A CA 1
ATOM 3010 C C . LYS A 1 379 ? 16.724 -29.191 12.079 1.00 96.19 379 LYS A C 1
ATOM 3012 O O . LYS A 1 379 ? 17.342 -28.780 13.056 1.00 96.19 379 LYS A O 1
ATOM 3017 N N . GLY A 1 380 ? 15.998 -28.406 11.287 1.00 96.31 380 GLY A N 1
ATOM 3018 C CA . GLY A 1 380 ? 15.859 -26.969 11.468 1.00 96.31 380 GLY A CA 1
ATOM 3019 C C . GLY A 1 380 ? 15.315 -26.561 12.831 1.00 96.31 380 GLY A C 1
ATOM 3020 O O . GLY A 1 380 ? 14.385 -27.187 13.355 1.00 96.31 380 GLY A O 1
ATOM 3021 N N . ILE A 1 381 ? 15.866 -25.475 13.369 1.00 95.81 381 ILE A N 1
ATOM 3022 C CA . ILE A 1 381 ? 15.452 -24.890 14.642 1.00 95.81 381 ILE A CA 1
ATOM 3023 C C . ILE A 1 381 ? 15.243 -23.380 14.521 1.00 95.81 381 ILE A C 1
ATOM 3025 O O . ILE A 1 381 ? 15.919 -22.707 13.738 1.00 95.81 381 ILE A O 1
ATOM 3029 N N . ILE A 1 382 ? 14.323 -22.861 15.334 1.00 95.56 382 ILE A N 1
ATOM 3030 C CA . ILE A 1 382 ? 14.231 -21.442 15.663 1.00 95.56 382 ILE A CA 1
ATOM 3031 C C . ILE A 1 382 ? 14.802 -21.246 17.070 1.00 95.56 382 ILE A C 1
ATOM 3033 O O . ILE A 1 382 ? 14.342 -21.890 18.013 1.00 95.56 382 ILE A O 1
ATOM 3037 N N . VAL A 1 383 ? 15.790 -20.370 17.216 1.00 93.62 383 VAL A N 1
ATOM 3038 C CA . VAL A 1 383 ? 16.433 -20.051 18.493 1.00 93.62 383 VAL A CA 1
ATOM 3039 C C . VAL A 1 383 ? 15.630 -18.953 19.193 1.00 93.62 383 VAL A C 1
ATOM 3041 O O . VAL A 1 383 ? 15.520 -17.825 18.713 1.00 93.62 383 VAL A O 1
ATOM 3044 N N . ASN A 1 384 ? 15.050 -19.296 20.337 1.00 92.94 384 ASN A N 1
ATOM 3045 C CA . ASN A 1 384 ? 14.246 -18.441 21.204 1.00 92.94 384 ASN A CA 1
ATOM 3046 C C . ASN A 1 384 ? 15.132 -17.698 22.213 1.00 92.94 384 ASN A C 1
ATOM 3048 O O . ASN A 1 384 ? 15.029 -17.860 23.430 1.00 92.94 384 ASN A O 1
ATOM 3052 N N . THR A 1 385 ? 16.052 -16.905 21.685 1.00 87.25 385 THR A N 1
ATOM 3053 C CA . THR A 1 385 ? 16.890 -16.000 22.466 1.00 87.25 385 THR A CA 1
ATOM 3054 C C . THR A 1 385 ? 17.208 -14.770 21.627 1.00 87.25 385 THR A C 1
ATOM 3056 O O . THR A 1 385 ? 16.940 -14.731 20.425 1.00 87.25 385 THR A O 1
ATOM 3059 N N . TYR A 1 386 ? 17.775 -13.747 22.253 1.00 77.19 386 TYR A N 1
ATOM 3060 C CA . TYR A 1 386 ? 18.213 -12.555 21.540 1.00 77.19 386 TYR A CA 1
ATOM 3061 C C . TYR A 1 386 ? 19.547 -12.798 20.817 1.00 77.19 386 TYR A C 1
ATOM 3063 O O . TYR A 1 386 ? 20.372 -13.606 21.242 1.00 77.19 386 TYR A O 1
ATOM 3071 N N . VAL A 1 387 ? 19.795 -12.051 19.741 1.00 76.56 387 VAL A N 1
ATOM 3072 C CA . VAL A 1 387 ? 21.112 -12.011 19.086 1.00 76.56 387 VAL A CA 1
ATOM 3073 C C . VAL A 1 387 ? 22.017 -11.063 19.881 1.00 76.56 387 VAL A C 1
ATOM 3075 O O . VAL A 1 387 ? 21.675 -9.894 20.042 1.00 76.56 387 VAL A O 1
ATOM 3078 N N . GLU A 1 388 ? 23.168 -11.526 20.385 1.00 68.88 388 GLU A N 1
ATOM 3079 C CA . GLU A 1 388 ? 24.054 -10.704 21.237 1.00 68.88 388 GLU A CA 1
ATOM 3080 C C . GLU A 1 388 ? 24.542 -9.415 20.551 1.00 68.88 388 GLU A C 1
ATOM 3082 O O . GLU A 1 388 ? 24.671 -8.384 21.205 1.00 68.88 388 GLU A O 1
ATOM 3087 N N . GLU A 1 389 ? 24.746 -9.421 19.231 1.00 61.66 389 GLU A N 1
ATOM 3088 C CA . GLU A 1 389 ? 25.118 -8.219 18.466 1.00 61.66 389 GLU A CA 1
ATOM 3089 C C . GLU A 1 389 ? 24.024 -7.132 18.491 1.00 61.66 389 GLU A C 1
ATOM 3091 O O . GLU A 1 389 ? 24.341 -5.943 18.424 1.00 61.66 389 GLU A O 1
ATOM 3096 N N . ALA A 1 390 ? 22.753 -7.514 18.682 1.00 55.00 390 ALA A N 1
ATOM 3097 C CA . ALA A 1 390 ? 21.637 -6.585 18.877 1.00 55.00 390 ALA A CA 1
ATOM 3098 C C . ALA A 1 390 ? 21.643 -5.923 20.266 1.00 55.00 390 ALA A C 1
ATOM 3100 O O . ALA A 1 390 ? 20.960 -4.923 20.463 1.00 55.00 390 ALA A O 1
ATOM 3101 N N . ALA A 1 391 ? 22.408 -6.444 21.235 1.00 49.53 391 ALA A N 1
ATOM 3102 C CA . ALA A 1 391 ? 22.394 -5.971 22.622 1.00 49.53 391 ALA A CA 1
ATOM 3103 C C . ALA A 1 391 ? 22.921 -4.535 22.794 1.00 49.53 391 ALA A C 1
ATOM 3105 O O . ALA A 1 391 ? 22.605 -3.873 23.786 1.00 49.53 391 ALA A O 1
ATOM 3106 N N . ASN A 1 392 ? 23.723 -4.050 21.839 1.00 48.06 392 ASN A N 1
ATOM 3107 C CA . ASN A 1 392 ? 24.288 -2.699 21.849 1.00 48.06 392 ASN A CA 1
ATOM 3108 C C . ASN A 1 392 ? 23.374 -1.649 21.199 1.00 48.06 392 ASN A C 1
ATOM 3110 O O . ASN A 1 392 ? 23.594 -0.453 21.406 1.00 48.06 392 ASN A O 1
ATOM 3114 N N . ASP A 1 393 ? 22.345 -2.077 20.460 1.00 44.09 393 ASP A N 1
ATOM 3115 C CA . ASP A 1 393 ? 21.324 -1.199 19.898 1.00 44.09 393 ASP A CA 1
ATOM 3116 C C . ASP A 1 393 ? 20.077 -1.277 20.781 1.00 44.09 393 ASP A C 1
ATOM 3118 O O . ASP A 1 393 ? 19.548 -2.346 21.076 1.00 44.09 393 ASP A O 1
ATOM 3122 N N . LYS A 1 394 ? 19.634 -0.136 21.299 1.00 46.19 394 LYS A N 1
ATOM 3123 C CA . LYS A 1 394 ? 18.615 -0.046 22.353 1.00 46.19 394 LYS A CA 1
ATOM 3124 C C . LYS A 1 394 ? 17.252 -0.637 21.929 1.00 46.19 394 LYS A C 1
ATOM 3126 O O . LYS A 1 394 ? 16.355 0.130 21.596 1.00 46.19 394 LYS A O 1
ATOM 3131 N N . GLY A 1 395 ? 17.042 -1.954 22.055 1.00 49.06 395 GLY A N 1
ATOM 3132 C CA . GLY A 1 395 ? 15.705 -2.506 22.317 1.00 49.06 395 GLY A CA 1
ATOM 3133 C C . GLY A 1 395 ? 15.184 -3.714 21.534 1.00 49.06 395 GLY A C 1
ATOM 3134 O O . GLY A 1 395 ? 14.031 -4.049 21.776 1.00 49.06 395 GLY A O 1
ATOM 3135 N N . ILE A 1 396 ? 15.934 -4.405 20.668 1.00 56.75 396 ILE A N 1
ATOM 3136 C CA . ILE A 1 396 ? 15.364 -5.543 19.905 1.00 56.75 396 ILE A CA 1
ATOM 3137 C C . ILE A 1 396 ? 15.650 -6.900 20.565 1.00 56.75 396 ILE A C 1
ATOM 3139 O O . ILE A 1 396 ? 16.315 -7.769 20.006 1.00 56.75 396 ILE A O 1
ATOM 3143 N N . TRP A 1 397 ? 15.141 -7.086 21.779 1.00 67.31 397 TRP A N 1
ATOM 3144 C CA . TRP A 1 397 ? 15.072 -8.406 22.407 1.00 67.31 397 TRP A CA 1
ATOM 3145 C C . TRP A 1 397 ? 13.745 -9.004 21.951 1.00 67.31 397 TRP A C 1
ATOM 3147 O O . TRP A 1 397 ? 12.719 -8.396 22.190 1.00 67.31 397 TRP A O 1
ATOM 3157 N N . MET A 1 398 ? 13.725 -10.126 21.249 1.00 79.44 398 MET A N 1
ATOM 3158 C CA . MET A 1 398 ? 12.483 -10.858 20.972 1.00 79.44 398 MET A CA 1
ATOM 3159 C C . MET A 1 398 ? 12.765 -12.265 21.461 1.00 79.44 398 MET A C 1
ATOM 3161 O O . MET A 1 398 ? 13.732 -12.859 21.001 1.00 79.44 398 MET A O 1
ATOM 3165 N N . HIS A 1 399 ? 12.062 -12.717 22.496 1.00 88.06 399 HIS A N 1
ATOM 3166 C CA . HIS A 1 399 ? 12.139 -14.081 23.028 1.00 88.06 399 HIS A CA 1
ATOM 3167 C C . HIS A 1 399 ? 11.107 -14.274 24.139 1.00 88.06 399 HIS A C 1
ATOM 3169 O O . HIS A 1 399 ? 10.704 -13.332 24.823 1.00 88.06 399 HIS A O 1
ATOM 3175 N N . HIS A 1 400 ? 10.756 -15.529 24.381 1.00 91.38 400 HIS A N 1
ATOM 3176 C CA . HIS A 1 400 ? 9.802 -15.933 25.405 1.00 91.38 400 HIS A CA 1
ATOM 3177 C C . HIS A 1 400 ? 10.535 -16.806 26.415 1.00 91.38 400 HIS A C 1
ATOM 3179 O O . HIS A 1 400 ? 10.677 -18.011 26.209 1.00 91.38 400 HIS A O 1
ATOM 3185 N N . ALA A 1 401 ? 11.069 -16.209 27.482 1.00 90.44 401 ALA A N 1
ATOM 3186 C CA . ALA A 1 401 ? 12.002 -16.900 28.381 1.00 90.44 401 ALA A CA 1
ATOM 3187 C C . ALA A 1 401 ? 11.375 -18.089 29.137 1.00 90.44 401 ALA A C 1
ATOM 3189 O O . ALA A 1 401 ? 12.093 -18.952 29.641 1.00 90.44 401 ALA A O 1
ATOM 3190 N N . GLY A 1 402 ? 10.042 -18.150 29.222 1.00 93.06 402 GLY A N 1
ATOM 3191 C CA . GLY A 1 402 ? 9.324 -19.295 29.785 1.00 93.06 402 GLY A CA 1
ATOM 3192 C C . GLY A 1 402 ? 9.108 -20.457 28.804 1.00 93.06 402 GLY A C 1
ATOM 3193 O O . GLY A 1 402 ? 8.546 -21.477 29.200 1.00 93.06 402 GLY A O 1
ATOM 3194 N N . LEU A 1 403 ? 9.521 -20.321 27.541 1.00 94.00 403 LEU A N 1
ATOM 3195 C CA . LEU A 1 403 ? 9.449 -21.358 26.508 1.00 94.00 403 LEU A CA 1
ATOM 3196 C C . LEU A 1 403 ? 10.833 -21.976 26.223 1.00 94.00 403 LEU A C 1
ATOM 3198 O O . LEU A 1 403 ? 11.850 -21.406 26.618 1.00 94.00 403 LEU A O 1
ATOM 3202 N N . PRO A 1 404 ? 10.907 -23.146 25.548 1.00 95.06 404 PRO A N 1
ATOM 3203 C CA . PRO A 1 404 ? 12.185 -23.761 25.191 1.00 95.06 404 PRO A CA 1
ATOM 3204 C C . PRO A 1 404 ? 13.107 -22.805 24.428 1.00 95.06 404 PRO A C 1
ATOM 3206 O O . PRO A 1 404 ? 12.645 -22.050 23.578 1.00 95.06 404 PRO A O 1
ATOM 3209 N N . GLU A 1 405 ? 14.412 -22.882 24.694 1.00 93.75 405 GLU A N 1
ATOM 3210 C CA . GLU A 1 405 ? 15.428 -22.063 24.013 1.00 93.75 405 GLU A CA 1
ATOM 3211 C C . GLU A 1 405 ? 15.535 -22.383 22.515 1.00 93.75 405 GLU A C 1
ATOM 3213 O O . GLU A 1 405 ? 15.883 -21.521 21.722 1.00 93.75 405 GLU A O 1
ATOM 3218 N N . ASN A 1 406 ? 15.198 -23.608 22.106 1.00 94.56 406 ASN A N 1
ATOM 3219 C CA . ASN A 1 406 ? 15.207 -24.024 20.707 1.00 94.56 406 ASN A CA 1
ATOM 3220 C C . ASN A 1 406 ? 13.858 -24.637 20.332 1.00 94.56 406 ASN A C 1
ATOM 3222 O O . ASN A 1 406 ? 13.488 -25.695 20.851 1.00 94.56 406 ASN A O 1
ATOM 3226 N N . TYR A 1 407 ? 13.152 -24.012 19.394 1.00 95.94 407 TYR A N 1
ATOM 3227 C CA . TYR A 1 407 ? 11.963 -24.578 18.772 1.00 95.94 407 TYR A CA 1
ATOM 3228 C C . TYR A 1 407 ? 12.374 -25.425 17.577 1.00 95.94 407 TYR A C 1
ATOM 3230 O O . TYR A 1 407 ? 12.818 -24.900 16.557 1.00 95.94 407 TYR A O 1
ATOM 3238 N N . LYS A 1 408 ? 12.206 -26.743 17.658 1.00 96.69 408 LYS A N 1
ATOM 3239 C CA . LYS A 1 408 ? 12.371 -27.578 16.467 1.00 96.69 408 LYS A CA 1
ATOM 3240 C C . LYS A 1 408 ? 11.212 -27.319 15.522 1.00 96.69 408 LYS A C 1
ATOM 3242 O O . LYS A 1 408 ? 10.055 -27.343 15.941 1.00 96.69 408 LYS A O 1
ATOM 3247 N N . LEU A 1 409 ? 11.508 -27.136 14.238 1.00 97.56 409 LEU A N 1
ATOM 3248 C CA . LEU A 1 409 ? 10.460 -26.916 13.241 1.00 97.56 409 LEU A CA 1
ATOM 3249 C C . LEU A 1 409 ? 9.487 -28.103 13.177 1.00 97.56 409 LEU A C 1
ATOM 3251 O O . LEU A 1 409 ? 8.296 -27.895 12.978 1.00 97.56 409 LEU A O 1
ATOM 3255 N N . THR A 1 410 ? 9.964 -29.330 13.411 1.00 97.69 410 THR A N 1
ATOM 3256 C CA . THR A 1 410 ? 9.117 -30.532 13.517 1.00 97.69 410 THR A CA 1
ATOM 3257 C C . THR A 1 410 ? 8.106 -30.437 14.654 1.00 97.69 410 THR A C 1
ATOM 3259 O O . THR A 1 410 ? 6.941 -30.755 14.449 1.00 97.69 410 THR A O 1
ATOM 3262 N N . ASP A 1 411 ? 8.526 -29.939 15.817 1.00 98.12 411 ASP A N 1
ATOM 3263 C CA . ASP A 1 411 ? 7.677 -29.850 17.007 1.00 98.12 411 ASP A CA 1
ATOM 3264 C C . ASP A 1 411 ? 6.611 -28.756 16.811 1.00 98.12 411 ASP A C 1
ATOM 3266 O O . ASP A 1 411 ? 5.462 -28.919 17.213 1.00 98.12 411 ASP A O 1
ATOM 3270 N N . ILE A 1 412 ? 6.954 -27.668 16.107 1.00 98.00 412 ILE A N 1
ATOM 3271 C CA . ILE A 1 412 ? 5.978 -26.658 15.669 1.00 98.00 412 ILE A CA 1
ATOM 3272 C C . ILE A 1 412 ? 4.933 -27.286 14.734 1.00 98.00 412 ILE A C 1
ATOM 3274 O O . ILE A 1 412 ? 3.741 -27.019 14.887 1.00 98.00 412 ILE A O 1
ATOM 3278 N N . MET A 1 413 ? 5.344 -28.143 13.790 1.00 98.12 413 MET A N 1
ATOM 3279 C CA . MET A 1 413 ? 4.399 -28.814 12.884 1.00 98.12 413 MET A CA 1
ATOM 3280 C C . MET A 1 413 ? 3.464 -29.767 13.635 1.00 98.12 413 MET A C 1
ATOM 3282 O O . MET A 1 413 ? 2.272 -29.829 13.323 1.00 98.12 413 MET A O 1
ATOM 3286 N N . ASP A 1 414 ? 3.978 -30.470 14.646 1.00 98.19 414 ASP A N 1
ATOM 3287 C CA . ASP A 1 414 ? 3.160 -31.309 15.520 1.00 98.19 414 ASP A CA 1
ATOM 3288 C C . ASP A 1 414 ? 2.151 -30.474 16.316 1.00 98.19 414 ASP A C 1
ATOM 3290 O O . ASP A 1 414 ? 0.975 -30.832 16.352 1.00 98.19 414 ASP A O 1
ATOM 3294 N N . MET A 1 415 ? 2.552 -29.318 16.856 1.00 98.12 415 MET A N 1
ATOM 3295 C CA . MET A 1 415 ? 1.629 -28.415 17.556 1.00 98.12 415 MET A CA 1
ATOM 3296 C C . MET A 1 415 ? 0.538 -27.856 16.638 1.00 98.12 415 MET A C 1
ATOM 3298 O O . MET A 1 415 ? -0.627 -27.827 17.034 1.00 98.12 415 MET A O 1
ATOM 3302 N N . PHE A 1 416 ? 0.870 -27.464 15.401 1.00 98.62 416 PHE A N 1
ATOM 3303 C CA . PHE A 1 416 ? -0.146 -27.082 14.414 1.00 98.62 416 PHE A CA 1
ATOM 3304 C C . PHE A 1 416 ? -1.145 -28.216 14.184 1.00 98.62 416 PHE A C 1
ATOM 3306 O O . PHE A 1 416 ? -2.349 -27.975 14.167 1.00 98.62 416 PHE A O 1
ATOM 3313 N N . ARG A 1 417 ? -0.670 -29.455 14.005 1.00 98.31 417 ARG A N 1
ATOM 3314 C CA . ARG A 1 417 ? -1.538 -30.627 13.819 1.00 98.31 417 ARG A CA 1
ATOM 3315 C C . ARG A 1 417 ? -2.426 -30.875 15.033 1.00 98.31 417 ARG A C 1
ATOM 3317 O O . ARG A 1 417 ? -3.624 -31.052 14.863 1.00 98.31 417 ARG A O 1
ATOM 3324 N N . GLU A 1 418 ? -1.861 -30.888 16.234 1.00 98.25 418 GLU A N 1
ATOM 3325 C CA . GLU A 1 418 ? -2.603 -31.155 17.470 1.00 98.25 418 GLU A CA 1
ATOM 3326 C C . GLU A 1 418 ? -3.673 -30.097 17.740 1.00 98.25 418 GLU A C 1
ATOM 3328 O O . GLU A 1 418 ? -4.807 -30.434 18.079 1.00 98.25 418 GLU A O 1
ATOM 3333 N N . ASN A 1 419 ? -3.338 -28.819 17.556 1.00 98.50 419 ASN A N 1
ATOM 3334 C CA . ASN A 1 419 ? -4.300 -27.737 17.717 1.00 98.50 419 ASN A CA 1
ATOM 3335 C C . ASN A 1 419 ? -5.376 -27.777 16.626 1.00 98.50 419 ASN A C 1
ATOM 3337 O O . ASN A 1 419 ? -6.551 -27.636 16.954 1.00 98.50 419 ASN A O 1
ATOM 3341 N N . PHE A 1 420 ? -5.017 -28.059 15.369 1.00 98.50 420 PHE A N 1
ATOM 3342 C CA . PHE A 1 420 ? -6.006 -28.252 14.306 1.00 98.50 420 PHE A CA 1
ATOM 3343 C C . PHE A 1 420 ? -6.939 -29.426 14.600 1.00 98.50 420 PHE A C 1
ATOM 3345 O O . PHE A 1 420 ? -8.146 -29.279 14.462 1.00 98.50 420 PHE A O 1
ATOM 3352 N N . GLU A 1 421 ? -6.428 -30.576 15.050 1.00 98.38 421 GLU A N 1
ATOM 3353 C CA . GLU A 1 421 ? -7.261 -31.736 15.387 1.00 98.38 421 GLU A CA 1
ATOM 3354 C C . GLU A 1 421 ? -8.267 -31.404 16.513 1.00 98.38 421 GLU A C 1
ATOM 3356 O O . GLU A 1 421 ? -9.421 -31.831 16.439 1.00 98.38 421 GLU A O 1
ATOM 3361 N N . ARG A 1 422 ? -7.874 -30.600 17.514 1.00 97.62 422 ARG A N 1
ATOM 3362 C CA . ARG A 1 422 ? -8.769 -30.119 18.587 1.00 97.62 422 ARG A CA 1
ATOM 3363 C C . ARG A 1 422 ? -9.831 -29.151 18.060 1.00 97.62 422 ARG A C 1
ATOM 3365 O O . ARG A 1 422 ? -11.021 -29.391 18.265 1.00 97.62 422 ARG A O 1
ATOM 3372 N N . VAL A 1 423 ? -9.406 -28.120 17.328 1.00 97.62 423 VAL A N 1
ATOM 3373 C CA . VAL A 1 423 ? -10.287 -27.101 16.731 1.00 97.62 423 VAL A CA 1
ATOM 3374 C C . VAL A 1 423 ? -11.268 -27.735 15.741 1.00 97.62 423 VAL A C 1
ATOM 3376 O O . VAL A 1 423 ? -12.454 -27.409 15.745 1.00 97.62 423 VAL A O 1
ATOM 3379 N N . LEU A 1 424 ? -10.808 -28.688 14.929 1.00 97.94 424 LEU A N 1
ATOM 3380 C CA . LEU A 1 424 ? -11.627 -29.445 13.985 1.00 97.94 424 LEU A CA 1
ATOM 3381 C C . LEU A 1 424 ? -12.757 -30.193 14.695 1.00 97.94 424 LEU A C 1
ATOM 3383 O O . LEU A 1 424 ? -13.905 -30.112 14.261 1.00 97.94 424 LEU A O 1
ATOM 3387 N N . VAL A 1 425 ? -12.443 -30.930 15.764 1.00 96.81 425 VAL A N 1
ATOM 3388 C CA . VAL A 1 425 ? -13.435 -31.728 16.499 1.00 96.81 425 VAL A CA 1
ATOM 3389 C C . VAL A 1 425 ? -14.435 -30.833 17.230 1.00 96.81 425 VAL A C 1
ATOM 3391 O O . VAL A 1 425 ? -15.634 -31.103 17.168 1.00 96.81 425 VAL A O 1
ATOM 3394 N N . GLU A 1 426 ? -13.974 -29.753 17.868 1.00 94.75 426 GLU A N 1
ATOM 3395 C CA . GLU A 1 426 ? -14.855 -28.781 18.531 1.00 94.75 426 GLU A CA 1
ATOM 3396 C C . GLU A 1 426 ? -15.872 -28.171 17.554 1.00 94.75 426 GLU A C 1
ATOM 3398 O O . GLU A 1 426 ? -17.040 -27.988 17.896 1.00 94.75 426 GLU A O 1
ATOM 3403 N N . ASN A 1 427 ? -15.460 -27.942 16.305 1.00 94.81 427 ASN A N 1
ATOM 3404 C CA . ASN A 1 427 ? -16.285 -27.312 15.277 1.00 94.81 427 ASN A CA 1
ATOM 3405 C C . ASN A 1 427 ? -17.059 -28.309 14.394 1.00 94.81 427 ASN A C 1
ATOM 3407 O O . ASN A 1 427 ? -17.525 -27.953 13.314 1.00 94.81 427 ASN A O 1
ATOM 3411 N N . GLY A 1 428 ? -17.247 -29.555 14.849 1.00 95.12 428 GLY A N 1
ATOM 3412 C CA . GLY A 1 428 ? -18.111 -30.550 14.194 1.00 95.12 428 GLY A CA 1
ATOM 3413 C C . GLY A 1 428 ? -17.446 -31.370 13.081 1.00 95.12 428 GLY A C 1
ATOM 3414 O O . GLY A 1 428 ? -18.117 -32.133 12.374 1.00 95.12 428 GLY A O 1
ATOM 3415 N N . GLY A 1 429 ? -16.131 -31.231 12.917 1.00 96.88 429 GLY A N 1
ATOM 3416 C CA . GLY A 1 429 ? -15.316 -32.088 12.068 1.00 96.88 429 GLY A CA 1
ATOM 3417 C C . GLY A 1 429 ? -15.037 -33.452 12.696 1.00 96.88 429 GLY A C 1
ATOM 3418 O O . GLY A 1 429 ? -15.320 -33.712 13.866 1.00 96.88 429 GLY A O 1
ATOM 3419 N N . LYS A 1 430 ? -14.480 -34.366 11.898 1.00 96.38 430 LYS A N 1
ATOM 3420 C CA . LYS A 1 430 ? -14.135 -35.722 12.357 1.00 96.38 430 LYS A CA 1
ATOM 3421 C C . LYS A 1 430 ? -12.839 -36.224 11.730 1.00 96.38 430 LYS A C 1
ATOM 3423 O O . LYS A 1 430 ? -12.516 -35.904 10.589 1.00 96.38 430 LYS A O 1
ATOM 3428 N N . ILE A 1 431 ? -12.134 -37.068 12.476 1.00 97.69 431 ILE A N 1
ATOM 3429 C CA . ILE A 1 431 ? -10.886 -37.714 12.062 1.00 97.69 431 ILE A CA 1
ATOM 3430 C C . ILE A 1 431 ? -11.189 -39.196 11.842 1.00 97.69 431 ILE A C 1
ATOM 3432 O O . ILE A 1 431 ? -11.590 -39.889 12.777 1.00 97.69 431 ILE A O 1
ATOM 3436 N N . VAL A 1 432 ? -11.039 -39.690 10.611 1.00 96.44 432 VAL A N 1
ATOM 3437 C CA . VAL A 1 432 ? -11.344 -41.088 10.266 1.00 96.44 432 VAL A CA 1
ATOM 3438 C C . VAL A 1 432 ? -10.207 -41.671 9.435 1.00 96.44 432 VAL A C 1
ATOM 3440 O O . VAL A 1 432 ? -10.007 -41.288 8.282 1.00 96.44 432 VAL A O 1
ATOM 3443 N N . GLY A 1 433 ? -9.474 -42.621 10.022 1.00 95.06 433 GLY A N 1
ATOM 3444 C CA . GLY A 1 433 ? -8.258 -43.168 9.418 1.00 95.06 433 GLY A CA 1
ATOM 3445 C C . GLY A 1 433 ? -7.236 -42.061 9.150 1.00 95.06 433 GLY A C 1
ATOM 3446 O O . GLY A 1 433 ? -6.945 -41.254 10.035 1.00 95.06 433 GLY A O 1
ATOM 3447 N N . ASP A 1 434 ? -6.752 -41.995 7.912 1.00 95.12 434 ASP A N 1
ATOM 3448 C CA . ASP A 1 434 ? -5.765 -41.008 7.460 1.00 95.12 434 ASP A CA 1
ATOM 3449 C C . ASP A 1 434 ? -6.393 -39.728 6.884 1.00 95.12 434 ASP A C 1
ATOM 3451 O O . ASP A 1 434 ? -5.706 -38.953 6.220 1.00 95.12 434 ASP A O 1
ATOM 3455 N N . ASN A 1 435 ? -7.683 -39.481 7.135 1.00 96.44 435 ASN A N 1
ATOM 3456 C CA . ASN A 1 435 ? -8.405 -38.333 6.591 1.00 96.44 435 ASN A CA 1
ATOM 3457 C C . ASN A 1 435 ? -9.084 -37.488 7.675 1.00 96.44 435 ASN A C 1
ATOM 3459 O O . ASN A 1 435 ? -9.678 -38.000 8.629 1.00 96.44 435 ASN A O 1
ATOM 3463 N N . TYR A 1 436 ? -9.053 -36.179 7.456 1.00 97.81 436 TYR A N 1
ATOM 3464 C CA . TYR A 1 436 ? -9.846 -35.170 8.138 1.00 97.81 436 TYR A CA 1
ATOM 3465 C C . TYR A 1 436 ? -11.088 -34.855 7.311 1.00 97.81 436 TYR A C 1
ATOM 3467 O O . TYR A 1 436 ? -11.001 -34.608 6.111 1.00 97.81 436 TYR A O 1
ATOM 3475 N N . TYR A 1 437 ? -12.244 -34.849 7.962 1.00 97.00 437 TYR A N 1
ATOM 3476 C CA . TYR A 1 437 ? -13.512 -34.427 7.381 1.00 97.00 437 TYR A CA 1
ATOM 3477 C C . TYR A 1 437 ? -13.866 -33.082 8.003 1.00 97.00 437 TYR A C 1
ATOM 3479 O O . TYR A 1 437 ? -14.292 -33.012 9.160 1.00 97.00 437 TYR A O 1
ATOM 3487 N N . ILE A 1 438 ? -13.654 -32.031 7.224 1.00 97.25 438 ILE A N 1
ATOM 3488 C CA . ILE A 1 438 ? -13.798 -30.630 7.601 1.00 97.25 438 ILE A CA 1
ATOM 3489 C C . ILE A 1 438 ? -15.203 -30.159 7.208 1.00 97.25 438 ILE A C 1
ATOM 3491 O O . ILE A 1 438 ? -15.568 -30.312 6.041 1.00 97.25 438 ILE A O 1
ATOM 3495 N N . PRO A 1 439 ? -16.024 -29.635 8.132 1.00 95.25 439 PRO A N 1
ATOM 3496 C CA . PRO A 1 439 ? -17.387 -29.217 7.819 1.00 95.25 439 PRO A CA 1
ATOM 3497 C C . PRO A 1 439 ? -17.417 -28.110 6.768 1.00 95.25 439 PRO A C 1
ATOM 3499 O O . PRO A 1 439 ? -16.711 -27.108 6.879 1.00 95.25 439 PRO A O 1
ATOM 3502 N N . LYS A 1 440 ? -18.281 -28.262 5.765 1.00 89.25 440 LYS A N 1
ATOM 3503 C CA . LYS A 1 440 ? -18.574 -27.186 4.822 1.00 89.25 440 LYS A CA 1
ATOM 3504 C C . LYS A 1 440 ? -19.471 -26.172 5.505 1.00 89.25 440 LYS A C 1
ATOM 3506 O O . LYS A 1 440 ? -20.582 -26.495 5.920 1.00 89.25 440 LYS A O 1
ATOM 3511 N N . THR A 1 441 ? -18.998 -24.938 5.595 1.00 88.81 441 THR A N 1
ATOM 3512 C CA . THR A 1 441 ? -19.806 -23.813 6.059 1.00 88.81 441 THR A CA 1
ATOM 3513 C C . THR A 1 441 ? -19.738 -22.703 5.028 1.00 88.81 441 THR A C 1
ATOM 3515 O O . THR A 1 441 ? -18.676 -22.460 4.456 1.00 88.81 441 THR A O 1
ATOM 3518 N N . ASN A 1 442 ? -20.868 -22.038 4.787 1.00 89.50 442 ASN A N 1
ATOM 3519 C CA . ASN A 1 442 ? -20.862 -20.798 4.024 1.00 89.50 442 ASN A CA 1
ATOM 3520 C C . ASN A 1 442 ? -20.019 -19.781 4.794 1.00 89.50 442 ASN A C 1
ATOM 3522 O O . ASN A 1 442 ? -20.148 -19.662 6.021 1.00 89.50 442 ASN A O 1
ATOM 3526 N N . PHE A 1 443 ? -19.128 -19.085 4.090 1.00 92.50 443 PHE A N 1
ATOM 3527 C CA . PHE A 1 443 ? -18.367 -18.013 4.711 1.00 92.50 443 PHE A CA 1
ATOM 3528 C C . PHE A 1 443 ? -19.325 -16.917 5.165 1.00 92.50 443 PHE A C 1
ATOM 3530 O O . PHE A 1 443 ? -20.354 -16.679 4.525 1.00 92.50 443 PHE A O 1
ATOM 3537 N N . ARG A 1 444 ? -19.035 -16.300 6.306 1.00 89.69 444 ARG A N 1
ATOM 3538 C CA . ARG A 1 444 ? -19.923 -15.313 6.902 1.00 89.69 444 ARG A CA 1
ATOM 3539 C C . ARG A 1 444 ? -19.254 -13.949 6.927 1.00 89.69 444 ARG A C 1
ATOM 3541 O O . ARG A 1 444 ? -18.051 -13.838 7.128 1.00 89.69 444 ARG A O 1
ATOM 3548 N N . THR A 1 445 ? -20.066 -12.919 6.752 1.00 87.75 445 THR A N 1
ATOM 3549 C CA . THR A 1 445 ? -19.677 -11.519 6.930 1.00 87.75 445 THR A CA 1
ATOM 3550 C C . THR A 1 445 ? -20.375 -10.947 8.154 1.00 87.75 445 THR A C 1
ATOM 3552 O O . THR A 1 445 ? -21.403 -11.479 8.591 1.00 87.75 445 THR A O 1
ATOM 3555 N N . TYR A 1 446 ? -19.834 -9.878 8.727 1.00 86.06 446 TYR A N 1
ATOM 3556 C CA . TYR A 1 446 ? -20.505 -9.160 9.801 1.00 86.06 446 TYR A CA 1
ATOM 3557 C C . TYR A 1 446 ? -21.823 -8.541 9.292 1.00 86.06 446 TYR A C 1
ATOM 3559 O O . TYR A 1 446 ? -21.933 -8.081 8.157 1.00 86.06 446 TYR A O 1
ATOM 3567 N N . ASP A 1 447 ? -22.863 -8.552 10.130 1.00 89.38 447 ASP A N 1
ATOM 3568 C CA . ASP A 1 447 ? -24.198 -8.018 9.802 1.00 89.38 447 ASP A CA 1
ATOM 3569 C C . ASP A 1 447 ? -24.201 -6.477 9.898 1.00 89.38 447 ASP A C 1
ATOM 3571 O O . ASP A 1 447 ? -24.750 -5.892 10.841 1.00 89.38 447 ASP A O 1
ATOM 3575 N N . TYR A 1 448 ? -23.499 -5.832 8.960 1.00 89.62 448 TYR A N 1
ATOM 3576 C CA . TYR A 1 448 ? -23.295 -4.386 8.900 1.00 89.62 448 TYR A CA 1
ATOM 3577 C C . TYR A 1 448 ? -24.580 -3.612 8.587 1.00 89.62 448 TYR A C 1
ATOM 3579 O O . TYR A 1 448 ? -25.409 -4.009 7.767 1.00 89.62 448 TYR A O 1
ATOM 3587 N N . VAL A 1 449 ? -24.710 -2.439 9.204 1.00 91.38 449 VAL A N 1
ATOM 3588 C CA . VAL A 1 449 ? -25.727 -1.439 8.880 1.00 91.38 449 VAL A CA 1
ATOM 3589 C C . VAL A 1 449 ? -25.014 -0.201 8.363 1.00 91.38 449 VAL A C 1
ATOM 3591 O O . VAL A 1 449 ? -24.219 0.411 9.072 1.00 91.38 449 VAL A O 1
ATOM 3594 N N . LYS A 1 450 ? -25.328 0.179 7.124 1.00 90.75 450 LYS A N 1
ATOM 3595 C CA . LYS A 1 450 ? -24.668 1.286 6.435 1.00 90.75 450 LYS A CA 1
ATOM 3596 C C . LYS A 1 450 ? -24.780 2.607 7.204 1.00 90.75 450 LYS A C 1
ATOM 3598 O O . LYS A 1 450 ? -25.882 3.031 7.563 1.00 90.75 450 LYS A O 1
ATOM 3603 N N . ILE A 1 451 ? -23.645 3.287 7.346 1.00 91.62 451 ILE A N 1
ATOM 3604 C CA . ILE A 1 451 ? -23.527 4.689 7.758 1.00 91.62 451 ILE A CA 1
ATOM 3605 C C . ILE A 1 451 ? -22.861 5.426 6.601 1.00 91.62 451 ILE A C 1
ATOM 3607 O O . ILE A 1 451 ? -21.783 5.048 6.160 1.00 91.62 451 ILE A O 1
ATOM 3611 N N . ASN A 1 452 ? -23.491 6.475 6.074 1.00 91.56 452 ASN A N 1
ATOM 3612 C CA . ASN A 1 452 ? -22.885 7.216 4.967 1.00 91.56 452 ASN A CA 1
ATOM 3613 C C . ASN A 1 452 ? -21.774 8.126 5.497 1.00 91.56 452 ASN A C 1
ATOM 3615 O O . ASN A 1 452 ? -21.962 8.749 6.540 1.00 91.56 452 ASN A O 1
ATOM 3619 N N . ASN A 1 453 ? -20.672 8.281 4.756 1.00 91.81 453 ASN A N 1
ATOM 3620 C CA . ASN A 1 453 ? -19.574 9.176 5.149 1.00 91.81 453 ASN A CA 1
ATOM 3621 C C . ASN A 1 453 ? -19.118 8.904 6.600 1.00 91.81 453 ASN A C 1
ATOM 3623 O O . ASN A 1 453 ? -19.090 9.808 7.433 1.00 91.81 453 ASN A O 1
ATOM 3627 N N . TYR A 1 454 ? -18.897 7.625 6.915 1.00 91.81 454 TYR A N 1
ATOM 3628 C CA . TYR A 1 454 ? -18.669 7.127 8.273 1.00 91.81 454 TYR A CA 1
ATOM 3629 C C . TYR A 1 454 ? -17.270 7.454 8.823 1.00 91.81 454 TYR A C 1
ATOM 3631 O O . TYR A 1 454 ? -17.088 7.532 10.037 1.00 91.81 454 TYR A O 1
ATOM 3639 N N . ASN A 1 455 ? -16.317 7.662 7.915 1.00 91.25 455 ASN A N 1
ATOM 3640 C CA . ASN A 1 455 ? -14.930 8.062 8.146 1.00 91.25 455 ASN A CA 1
ATOM 3641 C C . ASN A 1 455 ? -14.664 9.534 7.784 1.00 91.25 455 ASN A C 1
ATOM 3643 O O . ASN A 1 455 ? -13.532 9.974 7.821 1.00 91.25 455 ASN A O 1
ATOM 3647 N N . PHE A 1 456 ? -15.686 10.290 7.362 1.00 93.25 456 PHE A N 1
ATOM 3648 C CA . PHE A 1 456 ? -15.619 11.737 7.086 1.00 93.25 456 PHE A CA 1
ATOM 3649 C C . PHE A 1 456 ? -14.655 12.206 5.974 1.00 93.25 456 PHE A C 1
ATOM 3651 O O . PHE A 1 456 ? -14.570 13.407 5.703 1.00 93.25 456 PHE A O 1
ATOM 3658 N N . GLU A 1 457 ? -14.034 11.285 5.235 1.00 89.81 457 GLU A N 1
ATOM 3659 C CA . GLU A 1 457 ? -13.016 11.571 4.210 1.00 89.81 457 GLU A CA 1
ATOM 3660 C C . GLU A 1 457 ? -13.545 12.265 2.942 1.00 89.81 457 GLU A C 1
ATOM 3662 O O . GLU A 1 457 ? -12.773 12.667 2.073 1.00 89.81 457 GLU A O 1
ATOM 3667 N N . THR A 1 458 ? -14.858 12.489 2.833 1.00 87.62 458 THR A N 1
ATOM 3668 C CA . THR A 1 458 ? -15.431 13.343 1.774 1.00 87.62 458 THR A CA 1
ATOM 3669 C C . THR A 1 458 ? -15.088 14.829 1.949 1.00 87.62 458 THR A C 1
ATOM 3671 O O . THR A 1 458 ? -15.269 15.620 1.023 1.00 87.62 458 THR A O 1
ATOM 3674 N N . GLY A 1 459 ? -14.589 15.234 3.125 1.00 84.00 459 GLY A N 1
ATOM 3675 C CA . GLY A 1 459 ? -14.190 16.614 3.414 1.00 84.00 459 GLY A CA 1
ATOM 3676 C C . GLY A 1 459 ? -15.348 17.564 3.735 1.00 84.00 459 GLY A C 1
ATOM 3677 O O . GLY A 1 459 ? -15.116 18.768 3.937 1.00 84.00 459 GLY A O 1
ATOM 3678 N N . ASP A 1 460 ? -16.570 17.031 3.826 1.00 88.81 460 ASP A N 1
ATOM 3679 C CA . ASP A 1 460 ? -17.773 17.700 4.310 1.00 88.81 460 ASP A CA 1
ATOM 3680 C C . ASP A 1 460 ? -18.646 16.765 5.177 1.00 88.81 460 ASP A C 1
ATOM 3682 O O . ASP A 1 460 ? -18.322 15.602 5.409 1.00 88.81 460 ASP A O 1
ATOM 3686 N N . LEU A 1 461 ? -19.739 17.306 5.726 1.00 90.75 461 LEU A N 1
ATOM 3687 C CA . LEU A 1 461 ? -20.683 16.577 6.585 1.00 90.75 461 LEU A CA 1
ATOM 3688 C C . LEU A 1 461 ? -21.990 16.239 5.849 1.00 90.75 461 LEU A C 1
ATOM 3690 O O . LEU A 1 461 ? -23.057 16.159 6.460 1.00 90.75 461 LEU A O 1
ATOM 3694 N N . THR A 1 462 ? -21.939 16.057 4.527 1.00 87.88 462 THR A N 1
ATOM 3695 C CA . THR A 1 462 ? -23.110 15.673 3.733 1.00 87.88 462 THR A CA 1
ATOM 3696 C C . THR A 1 462 ? -23.699 14.364 4.262 1.00 87.88 462 THR A C 1
ATOM 3698 O O . THR A 1 462 ? -22.987 13.412 4.578 1.00 87.88 462 THR A O 1
ATOM 3701 N N . GLY A 1 463 ? -25.026 14.328 4.403 1.00 88.44 463 GLY A N 1
ATOM 3702 C CA . GLY A 1 463 ? -25.757 13.194 4.978 1.00 88.44 463 GLY A CA 1
ATOM 3703 C C . GLY A 1 463 ? -25.869 13.209 6.506 1.00 88.44 463 GLY A C 1
ATOM 3704 O O . GLY A 1 463 ? -26.708 12.491 7.046 1.00 88.44 463 GLY A O 1
ATOM 3705 N N . TRP A 1 464 ? -25.110 14.057 7.207 1.00 95.50 464 TRP A N 1
ATOM 3706 C CA . TRP A 1 464 ? -25.197 14.226 8.658 1.00 95.50 464 TRP A CA 1
ATOM 3707 C C . TRP A 1 464 ? -26.103 15.403 9.035 1.00 95.50 464 TRP A C 1
ATOM 3709 O O . TRP A 1 464 ? -26.052 16.479 8.443 1.00 95.50 464 TRP A O 1
ATOM 3719 N N . THR A 1 465 ? -26.953 15.201 10.041 1.00 96.69 465 THR A N 1
ATOM 3720 C CA . THR A 1 465 ? -27.887 16.214 10.550 1.00 96.69 465 THR A CA 1
ATOM 3721 C C . THR A 1 465 ? -27.383 16.777 11.869 1.00 96.69 465 THR A C 1
ATOM 3723 O O . THR A 1 465 ? -27.017 16.018 12.765 1.00 96.69 465 THR A O 1
ATOM 3726 N N . ALA A 1 466 ? -27.392 18.104 12.009 1.00 96.44 466 ALA A N 1
ATOM 3727 C CA . ALA A 1 466 ? -27.062 18.763 13.266 1.00 96.44 466 ALA A CA 1
ATOM 3728 C C . ALA A 1 466 ? -28.087 18.416 14.359 1.00 96.44 466 ALA A C 1
ATOM 3730 O O . ALA A 1 466 ? -29.300 18.427 14.133 1.00 96.44 466 ALA A O 1
ATOM 3731 N N . LEU A 1 467 ? -27.591 18.141 15.560 1.00 93.44 467 LEU A N 1
ATOM 3732 C CA . LEU A 1 467 ? -28.380 18.087 16.782 1.00 93.44 467 LEU A CA 1
ATOM 3733 C C . LEU A 1 467 ? -28.198 19.422 17.512 1.00 93.44 467 LEU A C 1
ATOM 3735 O O . LEU A 1 467 ? -27.065 19.834 17.741 1.00 93.44 467 LEU A O 1
ATOM 3739 N N . GLY A 1 468 ? -29.291 20.094 17.875 1.00 91.31 468 GLY A N 1
ATOM 3740 C CA . GLY A 1 468 ? -29.233 21.394 18.555 1.00 91.31 468 GLY A CA 1
ATOM 3741 C C . GLY A 1 468 ? -29.036 22.597 17.627 1.00 91.31 468 GLY A C 1
ATOM 3742 O O . GLY A 1 468 ? -29.265 22.517 16.422 1.00 91.31 468 GLY A O 1
ATOM 3743 N N . SER A 1 469 ? -28.666 23.744 18.212 1.00 89.62 469 SER A N 1
ATOM 3744 C CA . SER A 1 469 ? -28.498 25.014 17.476 1.00 89.62 469 SER A CA 1
ATOM 3745 C C . SER A 1 469 ? -27.071 25.244 16.969 1.00 89.62 469 SER A C 1
ATOM 3747 O O . SER A 1 469 ? -26.879 25.985 16.005 1.00 89.62 469 SER A O 1
ATOM 3749 N N . THR A 1 470 ? -26.073 24.629 17.607 1.00 92.88 470 THR A N 1
ATOM 3750 C CA . THR A 1 470 ? -24.669 24.704 17.184 1.00 92.88 470 THR A CA 1
ATOM 3751 C C . THR A 1 470 ? -24.411 23.697 16.071 1.00 92.88 470 THR A C 1
ATOM 3753 O O . THR A 1 470 ? -24.629 22.500 16.247 1.00 92.88 470 THR A O 1
ATOM 3756 N N . ALA A 1 471 ? -23.937 24.185 14.924 1.00 92.69 471 ALA A N 1
ATOM 3757 C CA . ALA A 1 471 ? -23.609 23.332 13.790 1.00 92.69 471 ALA A CA 1
ATOM 3758 C C . ALA A 1 471 ? -22.373 22.459 14.089 1.00 92.69 471 ALA A C 1
ATOM 3760 O O . ALA A 1 471 ? -21.418 22.952 14.698 1.00 92.69 471 ALA A O 1
ATOM 3761 N N . PRO A 1 472 ? -22.362 21.185 13.657 1.00 95.69 472 PRO A N 1
ATOM 3762 C CA . PRO A 1 472 ? -21.153 20.378 13.665 1.00 95.69 472 PRO A CA 1
ATOM 3763 C C . PRO A 1 472 ? -20.145 20.898 12.634 1.00 95.69 472 PRO A C 1
ATOM 3765 O O . PRO A 1 472 ? -20.502 21.549 11.651 1.00 95.69 472 PRO A O 1
ATOM 3768 N N . GLU A 1 473 ? -18.877 20.586 12.860 1.00 95.31 473 GLU A N 1
ATOM 3769 C CA . GLU A 1 473 ? -17.745 21.024 12.052 1.00 95.31 473 GLU A CA 1
ATOM 3770 C C . GLU A 1 473 ? -16.910 19.821 11.621 1.00 95.31 473 GLU A C 1
ATOM 3772 O O . GLU A 1 473 ? -16.904 18.775 12.272 1.00 95.31 473 GLU A O 1
ATOM 3777 N N . LYS A 1 474 ? -16.144 19.993 10.545 1.00 93.31 474 LYS A N 1
ATOM 3778 C CA . LYS A 1 474 ? -15.055 19.073 10.234 1.00 93.31 474 LYS A CA 1
ATOM 3779 C C . LYS A 1 474 ? -13.829 19.396 11.084 1.00 93.31 474 LYS A C 1
ATOM 3781 O O . LYS A 1 474 ? -13.470 20.562 11.255 1.00 93.31 474 LYS A O 1
ATOM 3786 N N . SER A 1 475 ? -13.181 18.360 11.590 1.00 91.62 475 SER A N 1
ATOM 3787 C CA . SER A 1 475 ? -11.882 18.421 12.254 1.00 91.62 475 SER A CA 1
ATOM 3788 C C . SER A 1 475 ? -10.799 17.940 11.305 1.00 91.62 475 SER A C 1
ATOM 3790 O O . SER A 1 475 ? -11.003 16.928 10.656 1.00 91.62 475 SER A O 1
ATOM 3792 N N . THR A 1 476 ? -9.642 18.602 11.272 1.00 89.62 476 THR A N 1
ATOM 3793 C CA . THR A 1 476 ? -8.416 18.038 10.668 1.00 89.62 476 THR A CA 1
ATOM 3794 C C . THR A 1 476 ? -7.595 17.223 11.670 1.00 89.62 476 THR A C 1
ATOM 3796 O O . THR A 1 476 ? -6.553 16.674 11.334 1.00 89.62 476 THR A O 1
ATOM 3799 N N . TYR A 1 477 ? -8.026 17.194 12.933 1.00 89.31 477 TYR A N 1
ATOM 3800 C CA . TYR A 1 477 ? -7.548 16.238 13.921 1.00 89.31 477 TYR A CA 1
ATOM 3801 C C . TYR A 1 477 ? -8.427 14.995 13.811 1.00 89.31 477 TYR A C 1
ATOM 3803 O O . TYR A 1 477 ? -9.513 14.954 14.399 1.00 89.31 477 TYR A O 1
ATOM 3811 N N . ALA A 1 478 ? -7.977 14.070 12.972 1.00 90.38 478 ALA A N 1
ATOM 3812 C CA . ALA A 1 478 ? -8.648 12.827 12.627 1.00 90.38 478 ALA A CA 1
ATOM 3813 C C . ALA A 1 478 ? -7.871 11.636 13.188 1.00 90.38 478 ALA A C 1
ATOM 3815 O O . ALA A 1 478 ? -6.665 11.738 13.442 1.00 90.38 478 ALA A O 1
ATOM 3816 N N . PHE A 1 479 ? -8.568 10.527 13.410 1.00 89.00 479 PHE A N 1
ATOM 3817 C CA . PHE A 1 479 ? -7.926 9.288 13.811 1.00 89.00 479 PHE A CA 1
ATOM 3818 C C . PHE A 1 479 ? -7.200 8.672 12.617 1.00 89.00 479 PHE A C 1
ATOM 3820 O O . PHE A 1 479 ? -5.999 8.394 12.703 1.00 89.00 479 PHE A O 1
ATOM 3827 N N . TYR A 1 480 ? -7.909 8.566 11.492 1.00 87.44 480 TYR A N 1
ATOM 3828 C CA . TYR A 1 480 ? -7.378 8.178 10.192 1.00 87.44 480 TYR A CA 1
ATOM 3829 C C . TYR A 1 480 ? -7.786 9.193 9.127 1.00 87.44 480 TYR A C 1
ATOM 3831 O O . TYR A 1 480 ? -8.820 9.832 9.234 1.00 87.44 480 TYR A O 1
ATOM 3839 N N . GLY A 1 481 ? -6.967 9.342 8.088 1.00 86.56 481 GLY A N 1
ATOM 3840 C CA . GLY A 1 481 ? -7.310 10.200 6.957 1.00 86.56 481 GLY A CA 1
ATOM 3841 C C . GLY A 1 481 ? -7.153 11.696 7.236 1.00 86.56 481 GLY A C 1
ATOM 3842 O O . GLY A 1 481 ? -6.287 12.112 8.002 1.00 86.56 481 GLY A O 1
ATOM 3843 N N . GLU A 1 482 ? -7.898 12.540 6.536 1.00 87.56 482 GLU A N 1
ATOM 3844 C CA . GLU A 1 482 ? -7.804 13.998 6.634 1.00 87.56 482 GLU A CA 1
ATOM 3845 C C . GLU A 1 482 ? -8.846 14.620 7.564 1.00 87.56 482 GLU A C 1
ATOM 3847 O O . GLU A 1 482 ? -8.593 15.707 8.101 1.00 87.56 482 GLU A O 1
ATOM 3852 N N . TYR A 1 483 ? -10.000 13.976 7.754 1.00 92.94 483 TYR A N 1
ATOM 3853 C CA . TYR A 1 483 ? -11.152 14.609 8.380 1.00 92.94 483 TYR A CA 1
ATOM 3854 C C . TYR A 1 483 ? -11.834 13.722 9.419 1.00 92.94 483 TYR A C 1
ATOM 3856 O O . TYR A 1 483 ? -11.947 12.522 9.272 1.00 92.94 483 TYR A O 1
ATOM 3864 N N . ALA A 1 484 ? -12.365 14.352 10.464 1.00 94.75 484 ALA A N 1
ATOM 3865 C CA . ALA A 1 484 ? -13.237 13.710 11.443 1.00 94.75 484 ALA A CA 1
ATOM 3866 C C . ALA A 1 484 ? -14.427 14.613 11.789 1.00 94.75 484 ALA A C 1
ATOM 3868 O O . ALA A 1 484 ? -14.398 15.831 11.567 1.00 94.75 484 ALA A O 1
ATOM 3869 N N . LEU A 1 485 ? -15.473 14.044 12.387 1.00 97.12 485 LEU A N 1
ATOM 3870 C CA . LEU A 1 485 ? -16.612 14.806 12.892 1.00 97.12 485 LEU A CA 1
ATOM 3871 C C . LEU A 1 485 ? -16.251 15.492 14.206 1.00 97.12 485 LEU A C 1
ATOM 3873 O O . LEU A 1 485 ? -15.925 14.822 15.182 1.00 97.12 485 LEU A O 1
ATOM 3877 N N . LYS A 1 486 ? -16.418 16.815 14.278 1.00 96.88 486 LYS A N 1
ATOM 3878 C CA . LYS A 1 486 ? -16.319 17.592 15.516 1.00 96.88 486 LYS A CA 1
ATOM 3879 C C . LYS A 1 486 ? -17.639 18.254 15.870 1.00 96.88 486 LYS A C 1
ATOM 3881 O O . LYS A 1 486 ? -18.316 18.849 15.036 1.00 96.88 486 LYS A O 1
ATOM 3886 N N . VAL A 1 487 ? -17.970 18.209 17.152 1.00 97.44 487 VAL A N 1
ATOM 3887 C CA . VAL A 1 487 ? -19.130 18.891 17.729 1.00 97.44 487 VAL A CA 1
ATOM 3888 C C . VAL A 1 487 ? -18.644 19.837 18.826 1.00 97.44 487 VAL A C 1
ATOM 3890 O O . VAL A 1 487 ? -17.825 19.449 19.660 1.00 97.44 487 VAL A O 1
ATOM 3893 N N . ASN A 1 488 ? -19.106 21.090 18.808 1.00 96.75 488 ASN A N 1
ATOM 3894 C CA . ASN A 1 488 ? -18.755 22.112 19.802 1.00 96.75 488 ASN A CA 1
ATOM 3895 C C . ASN A 1 488 ? -19.903 22.309 20.799 1.00 96.75 488 ASN A C 1
ATOM 3897 O O . ASN A 1 488 ? -21.072 22.135 20.450 1.00 96.75 488 ASN A O 1
ATOM 3901 N N . GLY A 1 489 ? -19.578 22.681 22.034 1.00 95.00 489 GLY A N 1
ATOM 3902 C CA . GLY A 1 489 ? -20.551 22.890 23.102 1.00 95.00 489 GLY A CA 1
ATOM 3903 C C . GLY A 1 489 ? -21.512 24.053 22.841 1.00 95.00 489 GLY A C 1
ATOM 3904 O O . GLY A 1 489 ? -21.144 25.069 22.249 1.00 95.00 489 GLY A O 1
ATOM 3905 N N . ASP A 1 490 ? -22.750 23.910 23.315 1.00 94.50 490 ASP A N 1
ATOM 3906 C CA . ASP A 1 490 ? -23.741 24.987 23.388 1.00 94.50 490 ASP A CA 1
ATOM 3907 C C . ASP A 1 490 ? -24.187 25.175 24.850 1.00 94.50 490 ASP A C 1
ATOM 3909 O O . ASP A 1 490 ? -24.747 24.253 25.449 1.00 94.50 490 ASP A O 1
ATOM 3913 N N . PRO A 1 491 ? -24.004 26.361 25.458 1.00 92.19 491 PRO A N 1
ATOM 3914 C CA . PRO A 1 491 ? -24.506 26.621 26.805 1.00 92.19 491 PRO A CA 1
ATOM 3915 C C . PRO A 1 491 ? -26.037 26.545 26.920 1.00 92.19 491 PRO A C 1
ATOM 3917 O O . PRO A 1 491 ? -26.563 26.453 28.029 1.00 92.19 491 PRO A O 1
ATOM 3920 N N . LYS A 1 492 ? -26.765 26.631 25.797 1.00 91.19 492 LYS A N 1
ATOM 3921 C CA . LYS A 1 492 ? -28.232 26.689 25.750 1.00 91.19 492 LYS A CA 1
ATOM 3922 C C . LYS A 1 492 ? -28.905 25.327 25.579 1.00 91.19 492 LYS A C 1
ATOM 3924 O O . LYS A 1 492 ? -30.118 25.251 25.769 1.00 91.19 492 LYS A O 1
ATOM 3929 N N . GLY A 1 493 ? -28.174 24.271 25.225 1.00 91.94 493 GLY A N 1
ATOM 3930 C CA . GLY A 1 493 ? -28.774 22.967 24.943 1.00 91.94 493 GLY A CA 1
ATOM 3931 C C . GLY A 1 493 ? -27.772 21.908 24.500 1.00 91.94 493 GLY A C 1
ATOM 3932 O O . GLY A 1 493 ? -26.571 22.142 24.483 1.00 91.94 493 GLY A O 1
ATOM 3933 N N . GLU A 1 494 ? -28.273 20.719 24.166 1.00 92.81 494 GLU A N 1
ATOM 3934 C CA . GLU A 1 494 ? -27.443 19.693 23.530 1.00 92.81 494 GLU A CA 1
ATOM 3935 C C . GLU A 1 494 ? -26.999 20.137 22.132 1.00 92.81 494 GLU A C 1
ATOM 3937 O O . GLU A 1 494 ? -27.747 20.809 21.420 1.00 92.81 494 GLU A O 1
ATOM 3942 N N . SER A 1 495 ? -25.790 19.742 21.749 1.00 95.62 495 SER A N 1
ATOM 3943 C CA . SER A 1 495 ? -25.245 19.888 20.403 1.00 95.62 495 SER A CA 1
ATOM 3944 C C . SER A 1 495 ? -24.755 18.536 19.885 1.00 95.62 495 SER A C 1
ATOM 3946 O O . SER A 1 495 ? -24.507 17.610 20.660 1.00 95.62 495 SER A O 1
ATOM 3948 N N . GLY A 1 496 ? -24.630 18.372 18.572 1.00 96.25 496 GLY A N 1
ATOM 3949 C CA . GLY A 1 496 ? -24.152 17.110 18.015 1.00 96.25 496 GLY A CA 1
ATOM 3950 C C . GLY A 1 496 ? -24.345 16.970 16.513 1.00 96.25 496 GLY A C 1
ATOM 3951 O O . GLY A 1 496 ? -24.772 17.902 15.831 1.00 96.25 496 GLY A O 1
ATOM 3952 N N . ALA A 1 497 ? -24.086 15.767 16.014 1.00 97.62 497 ALA A N 1
ATOM 3953 C CA . ALA A 1 497 ? -24.461 15.353 14.670 1.00 97.62 497 ALA A CA 1
ATOM 3954 C C . ALA A 1 497 ? -24.921 13.896 14.662 1.00 97.62 497 ALA A C 1
ATOM 3956 O O . ALA A 1 497 ? -24.409 13.076 15.427 1.00 97.62 497 ALA A O 1
ATOM 3957 N N . TYR A 1 498 ? -25.876 13.574 13.792 1.00 97.50 498 TYR A N 1
ATOM 3958 C CA . TYR A 1 498 ? -26.403 12.221 13.654 1.00 97.50 498 TYR A CA 1
ATOM 3959 C C . TYR A 1 498 ? -26.794 11.865 12.223 1.00 97.50 498 TYR A C 1
ATOM 3961 O O . TYR A 1 498 ? -27.108 12.737 11.410 1.00 97.50 498 TYR A O 1
ATOM 3969 N N . GLN A 1 499 ? -26.858 10.563 11.955 1.00 96.69 499 GLN A N 1
ATOM 3970 C CA . GLN A 1 499 ? -27.608 9.998 10.838 1.00 96.69 499 GLN A CA 1
ATOM 3971 C C . GLN A 1 499 ? -28.819 9.229 11.346 1.00 96.69 499 GLN A C 1
ATOM 3973 O O . GLN A 1 499 ? -28.806 8.632 12.420 1.00 96.69 499 GLN A O 1
ATOM 3978 N N . THR A 1 500 ? -29.891 9.255 10.558 1.00 96.06 500 THR A N 1
ATOM 3979 C CA . THR A 1 500 ? -31.063 8.415 10.803 1.00 96.06 500 THR A CA 1
ATOM 3980 C C . THR A 1 500 ? -30.873 7.099 10.061 1.00 96.06 500 THR A C 1
ATOM 3982 O O . THR A 1 500 ? -30.985 7.059 8.838 1.00 96.06 500 THR A O 1
ATOM 3985 N N . VAL A 1 501 ? -30.591 6.026 10.796 1.00 95.19 501 VAL A N 1
ATOM 3986 C CA . VAL A 1 501 ? -30.486 4.667 10.249 1.00 95.19 501 VAL A CA 1
ATOM 3987 C C . VAL A 1 501 ? -31.842 3.974 10.304 1.00 95.19 501 VAL A C 1
ATOM 3989 O O . VAL A 1 501 ? -32.591 4.130 11.268 1.00 95.19 501 VAL A O 1
ATOM 3992 N N . SER A 1 502 ? -32.170 3.222 9.254 1.00 93.44 502 SER A N 1
ATOM 3993 C CA . SER A 1 502 ? -33.437 2.491 9.104 1.00 93.44 502 SER A CA 1
ATOM 3994 C C . SER A 1 502 ? -33.187 1.007 8.840 1.00 93.44 502 SER A C 1
ATOM 3996 O O . SER A 1 502 ? -32.080 0.619 8.480 1.00 93.44 502 SER A O 1
ATOM 3998 N N . GLY A 1 503 ? -34.218 0.174 9.004 1.00 91.44 503 GLY A N 1
ATOM 3999 C CA . GLY A 1 503 ? -34.112 -1.279 8.820 1.00 91.44 503 GLY A CA 1
ATOM 4000 C C . GLY A 1 503 ? -33.573 -2.016 10.049 1.00 91.44 503 GLY A C 1
ATOM 4001 O O . GLY A 1 503 ? -33.192 -3.185 9.962 1.00 91.44 503 GLY A O 1
ATOM 4002 N N . LEU A 1 504 ? -33.552 -1.359 11.213 1.00 94.75 504 LEU A N 1
ATOM 4003 C CA . LEU A 1 504 ? -33.162 -2.003 12.459 1.00 94.75 504 LEU A CA 1
ATOM 4004 C C . LEU A 1 504 ? -34.240 -3.005 12.886 1.00 94.75 504 LEU A C 1
ATOM 4006 O O . LEU A 1 504 ? -35.409 -2.678 13.057 1.00 94.75 504 LEU A O 1
ATOM 4010 N N . LYS A 1 505 ? -33.852 -4.252 13.133 1.00 93.75 505 LYS A N 1
ATOM 4011 C CA . LYS A 1 505 ? -34.747 -5.233 13.752 1.00 93.75 505 LYS A CA 1
ATOM 4012 C C . LYS A 1 505 ? -35.000 -4.883 15.224 1.00 93.75 505 LYS A C 1
ATOM 4014 O O . LYS A 1 505 ? -34.113 -5.083 16.059 1.00 93.75 505 LYS A O 1
ATOM 4019 N N . VAL A 1 506 ? -36.211 -4.416 15.541 1.00 94.75 506 VAL A N 1
ATOM 4020 C CA . VAL A 1 506 ? -36.644 -4.096 16.914 1.00 94.75 506 VAL A CA 1
ATOM 4021 C C . VAL A 1 506 ? -36.366 -5.270 17.854 1.00 94.75 506 VAL A C 1
ATOM 4023 O O . VAL A 1 506 ? -36.657 -6.427 17.548 1.00 94.75 506 VAL A O 1
ATOM 4026 N N . GLY A 1 507 ? -35.768 -4.968 19.004 1.00 91.31 507 GLY A N 1
ATOM 4027 C CA . GLY A 1 507 ? -35.358 -5.951 20.000 1.00 91.31 507 GLY A CA 1
ATOM 4028 C C . GLY A 1 507 ? -34.050 -6.683 19.689 1.00 91.31 507 GLY A C 1
ATOM 4029 O O . GLY A 1 507 ? -33.638 -7.498 20.502 1.00 91.31 507 GLY A O 1
ATOM 4030 N N . SER A 1 508 ? -33.374 -6.419 18.571 1.00 91.81 508 SER A N 1
ATOM 4031 C CA . SER A 1 508 ? -32.004 -6.917 18.359 1.00 91.81 508 SER A CA 1
ATOM 4032 C C . SER A 1 508 ? -30.976 -5.960 18.968 1.00 91.81 508 SER A C 1
ATOM 4034 O O . SER A 1 508 ? -31.239 -4.758 19.072 1.00 91.81 508 SER A O 1
ATOM 4036 N N . THR A 1 509 ? -29.821 -6.492 19.364 1.00 92.19 509 THR A N 1
ATOM 4037 C CA . THR A 1 509 ? -28.674 -5.703 19.832 1.00 92.19 509 THR A CA 1
ATOM 4038 C C . THR A 1 509 ? -27.823 -5.260 18.640 1.00 92.19 509 THR A C 1
ATOM 4040 O O . THR A 1 509 ? -27.645 -6.009 17.678 1.00 92.19 509 THR A O 1
ATOM 4043 N N . TYR A 1 510 ? -27.305 -4.040 18.709 1.00 93.69 510 TYR A N 1
ATOM 4044 C CA . TYR A 1 510 ? -26.361 -3.460 17.761 1.00 93.69 510 TYR A CA 1
ATOM 4045 C C . TYR A 1 510 ? -25.168 -2.877 18.512 1.00 93.69 510 TYR A C 1
ATOM 4047 O O . TYR A 1 510 ? -25.308 -2.460 19.666 1.00 93.69 510 TYR A O 1
ATOM 4055 N N . ARG A 1 511 ? -24.019 -2.830 17.841 1.00 93.62 511 ARG A N 1
ATOM 4056 C CA . ARG A 1 511 ? -22.793 -2.206 18.330 1.00 93.62 511 ARG A CA 1
ATOM 4057 C C . ARG A 1 511 ? -22.341 -1.140 17.333 1.00 93.62 511 ARG A C 1
ATOM 4059 O O . ARG A 1 511 ? -22.226 -1.427 16.144 1.00 93.62 511 ARG A O 1
ATOM 4066 N N . LEU A 1 512 ? -22.187 0.087 17.824 1.00 95.44 512 LEU A N 1
ATOM 4067 C CA . LEU A 1 512 ? -21.606 1.219 17.108 1.00 95.44 512 LEU A CA 1
ATOM 4068 C C . LEU A 1 512 ? -20.199 1.455 17.658 1.00 95.44 512 LEU A C 1
ATOM 4070 O O . LEU A 1 512 ? -20.066 1.951 18.776 1.00 95.44 512 LEU A O 1
ATOM 4074 N N . ASP A 1 513 ? -19.188 1.127 16.868 1.00 93.50 513 ASP A N 1
ATOM 4075 C CA . ASP A 1 513 ? -17.793 1.417 17.188 1.00 93.50 513 ASP A CA 1
ATOM 4076 C C . ASP A 1 513 ? -17.403 2.769 16.591 1.00 93.50 513 ASP A C 1
ATOM 4078 O O . ASP A 1 513 ? -17.845 3.112 15.494 1.00 93.50 513 ASP A O 1
ATOM 4082 N N . ALA A 1 514 ? -16.578 3.532 17.304 1.00 95.62 514 ALA A N 1
ATOM 4083 C CA . ALA A 1 514 ? -15.919 4.725 16.781 1.00 95.62 514 ALA A CA 1
ATOM 4084 C C . ALA A 1 514 ? -14.618 4.996 17.542 1.00 95.62 514 ALA A C 1
ATOM 4086 O O . ALA A 1 514 ? -14.500 4.666 18.728 1.00 95.62 514 ALA A O 1
ATOM 4087 N N . TYR A 1 515 ? -13.678 5.697 16.912 1.00 94.94 515 TYR A N 1
ATOM 4088 C CA . TYR A 1 515 ? -12.615 6.370 17.652 1.00 94.94 515 TYR A CA 1
ATOM 4089 C C . TYR A 1 515 ? -13.111 7.736 18.074 1.00 94.94 515 TYR A C 1
ATOM 4091 O O . TYR A 1 515 ? -13.467 8.563 17.241 1.00 94.94 515 TYR A O 1
ATOM 4099 N N . ALA A 1 516 ? -13.151 7.983 19.379 1.00 96.00 516 ALA A N 1
ATOM 4100 C CA . ALA A 1 516 ? -13.734 9.203 19.909 1.00 96.00 516 ALA A CA 1
ATOM 4101 C C . ALA A 1 516 ? -12.886 9.830 21.016 1.00 96.00 516 ALA A C 1
ATOM 4103 O O . ALA A 1 516 ? -12.141 9.158 21.729 1.00 96.00 516 ALA A O 1
ATOM 4104 N N . LEU A 1 517 ? -13.021 11.147 21.159 1.00 96.06 517 LEU A N 1
ATOM 4105 C CA . LEU A 1 517 ? -12.384 11.948 22.202 1.00 96.06 517 LEU A CA 1
ATOM 4106 C C . LEU A 1 517 ? -13.298 13.096 22.647 1.00 96.06 517 LEU A C 1
ATOM 4108 O O . LEU A 1 517 ? -14.278 13.441 21.982 1.00 96.06 517 LEU A O 1
ATOM 4112 N N . SER A 1 518 ? -12.960 13.721 23.770 1.00 95.62 518 SER A N 1
ATOM 4113 C CA . SER A 1 518 ? -13.618 14.920 24.281 1.00 95.62 518 SER A CA 1
ATOM 4114 C C . SER A 1 518 ? -12.607 15.899 24.871 1.00 95.62 518 SER A C 1
ATOM 4116 O O . SER A 1 518 ? -11.564 15.511 25.395 1.00 95.62 518 SER A O 1
ATOM 4118 N N . SER A 1 519 ? -12.945 17.185 24.894 1.00 95.62 519 SER A N 1
ATOM 4119 C CA . SER A 1 519 ? -12.195 18.157 25.685 1.00 95.62 519 SER A CA 1
ATOM 4120 C C . SER A 1 519 ? -12.208 17.778 27.172 1.00 95.62 519 SER A C 1
ATOM 4122 O O . SER A 1 519 ? -13.102 17.076 27.655 1.00 95.62 519 SER A O 1
ATOM 4124 N N . LYS A 1 520 ? -11.209 18.266 27.915 1.00 92.50 520 LYS A N 1
ATOM 4125 C CA . LYS A 1 520 ? -10.954 17.906 29.320 1.00 92.50 520 LYS A CA 1
ATOM 4126 C C . LYS A 1 520 ? -12.176 18.063 30.234 1.00 92.50 520 LYS A C 1
ATOM 4128 O O . LYS A 1 520 ? -12.401 17.217 31.094 1.00 92.50 520 LYS A O 1
ATOM 4133 N N . ASP A 1 521 ? -12.958 19.117 30.020 1.00 89.12 521 ASP A N 1
ATOM 4134 C CA . ASP A 1 521 ? -14.104 19.479 30.863 1.00 89.12 521 ASP A CA 1
ATOM 4135 C C . ASP A 1 521 ? -15.460 19.041 30.267 1.00 89.12 521 ASP A C 1
ATOM 4137 O O . ASP A 1 521 ? -16.526 19.422 30.760 1.00 89.12 521 ASP A O 1
ATOM 4141 N N . ALA A 1 522 ? -15.432 18.215 29.215 1.00 92.31 522 ALA A N 1
ATOM 4142 C CA . ALA A 1 522 ? -16.614 17.716 28.523 1.00 92.31 522 ALA A CA 1
ATOM 4143 C C . ALA A 1 522 ? -16.817 16.207 28.707 1.00 92.31 522 ALA A C 1
ATOM 4145 O O . ALA A 1 522 ? -15.881 15.443 28.947 1.00 92.31 522 ALA A O 1
ATOM 4146 N N . THR A 1 523 ? -18.070 15.790 28.536 1.00 93.06 523 THR A N 1
ATOM 4147 C CA . THR A 1 523 ? -18.455 14.389 28.364 1.00 93.06 523 THR A CA 1
ATOM 4148 C C . THR A 1 523 ? -19.244 14.303 27.068 1.00 93.06 523 THR A C 1
ATOM 4150 O O . THR A 1 523 ? -20.366 14.807 27.005 1.00 93.06 523 THR A O 1
ATOM 4153 N N . GLY A 1 524 ? -18.625 13.734 26.037 1.00 94.06 524 GLY A N 1
ATOM 4154 C CA . GLY A 1 524 ? -19.283 13.395 24.781 1.00 94.06 524 GLY A CA 1
ATOM 4155 C C . GLY A 1 524 ? -19.937 12.020 24.860 1.00 94.06 524 GLY A C 1
ATOM 4156 O O . GLY A 1 524 ? -19.550 11.187 25.683 1.00 94.06 524 GLY A O 1
ATOM 4157 N N . TYR A 1 525 ? -20.918 11.789 23.996 1.00 94.56 525 TYR A N 1
ATOM 4158 C CA . TYR A 1 525 ? -21.630 10.523 23.898 1.00 94.56 525 TYR A CA 1
ATOM 4159 C C . TYR A 1 525 ? -21.740 10.075 22.451 1.00 94.56 525 TYR A C 1
ATOM 4161 O O . TYR A 1 525 ? -22.328 10.788 21.634 1.00 94.56 525 TYR A O 1
ATOM 4169 N N . LEU A 1 526 ? -21.272 8.861 22.163 1.00 97.00 526 LEU A N 1
ATOM 4170 C CA . LEU A 1 526 ? -21.904 8.091 21.098 1.00 97.00 526 LEU A CA 1
ATOM 4171 C C . LEU A 1 526 ? -23.329 7.801 21.559 1.00 97.00 526 LEU A C 1
ATOM 4173 O O . LEU A 1 526 ? -23.532 7.456 22.728 1.00 97.00 526 LEU A O 1
ATOM 4177 N N . PHE A 1 527 ? -24.320 7.965 20.689 1.00 95.50 527 PHE A N 1
ATOM 4178 C CA . PHE A 1 527 ? -25.713 7.763 21.075 1.00 95.50 527 PHE A CA 1
ATOM 4179 C C . PHE A 1 527 ? -26.534 7.039 20.015 1.00 95.50 527 PHE A C 1
ATOM 4181 O O . PHE A 1 527 ? -26.239 7.113 18.826 1.00 95.50 527 PHE A O 1
ATOM 4188 N N . ALA A 1 528 ? -27.603 6.390 20.477 1.00 96.25 528 ALA A N 1
ATOM 4189 C CA . ALA A 1 528 ? -28.699 5.867 19.674 1.00 96.25 528 ALA A CA 1
ATOM 4190 C C . ALA A 1 528 ? -30.031 6.336 20.283 1.00 96.25 528 ALA A C 1
ATOM 4192 O O . ALA A 1 528 ? -30.310 6.050 21.451 1.00 96.25 528 ALA A O 1
ATOM 4193 N N . LYS A 1 529 ? -30.846 7.068 19.518 1.00 95.69 529 LYS A N 1
ATOM 4194 C CA . LYS A 1 529 ? -32.078 7.735 19.977 1.00 95.69 529 LYS A CA 1
ATOM 4195 C C . LYS A 1 529 ? -33.256 7.384 19.071 1.00 95.69 529 LYS A C 1
ATOM 4197 O O . LYS A 1 529 ? -33.167 7.532 17.855 1.00 95.69 529 LYS A O 1
ATOM 4202 N N . ASP A 1 530 ? -34.359 6.909 19.644 1.00 95.88 530 ASP A N 1
ATOM 4203 C CA . ASP A 1 530 ? -35.600 6.702 18.884 1.00 95.88 530 ASP A CA 1
ATOM 4204 C C . ASP A 1 530 ? -36.461 7.974 18.806 1.00 95.88 530 ASP A C 1
ATOM 4206 O O . ASP A 1 530 ? -36.210 8.970 19.486 1.00 95.88 530 ASP A O 1
ATOM 4210 N N . ALA A 1 531 ? -37.514 7.937 17.985 1.00 92.50 531 ALA A N 1
ATOM 4211 C CA . ALA A 1 531 ? -38.424 9.069 17.792 1.00 92.50 531 ALA A CA 1
ATOM 4212 C C . ALA A 1 531 ? -39.204 9.479 19.060 1.00 92.50 531 ALA A C 1
ATOM 4214 O O . ALA A 1 531 ? -39.754 10.577 19.103 1.00 92.50 531 ALA A O 1
ATOM 4215 N N . SER A 1 532 ? -39.254 8.626 20.094 1.00 92.19 532 SER A N 1
ATOM 4216 C CA . SER A 1 532 ? -39.851 8.961 21.396 1.00 92.19 532 SER A CA 1
ATOM 4217 C C . SER A 1 532 ? -38.879 9.701 22.326 1.00 92.19 532 SER A C 1
ATOM 4219 O O . SER A 1 532 ? -39.273 10.141 23.405 1.00 92.19 532 SER A O 1
ATOM 4221 N N . GLY A 1 533 ? -37.613 9.844 21.914 1.00 88.19 533 GLY A N 1
ATOM 4222 C CA . GLY A 1 533 ? -36.539 10.460 22.691 1.00 88.19 533 GLY A CA 1
ATOM 4223 C C . GLY A 1 533 ? -35.789 9.483 23.600 1.00 88.19 533 GLY A C 1
ATOM 4224 O O . GLY A 1 533 ? -34.893 9.902 24.339 1.00 88.19 533 GLY A O 1
ATOM 4225 N N . LYS A 1 534 ? -36.101 8.179 23.559 1.00 89.75 534 LYS A N 1
ATOM 4226 C CA . LYS A 1 534 ? -35.380 7.183 24.357 1.00 89.75 534 LYS A CA 1
ATOM 4227 C C . LYS A 1 534 ? -33.970 7.024 23.798 1.00 89.75 534 LYS A C 1
ATOM 4229 O O . LYS A 1 534 ? -33.794 6.611 22.654 1.00 89.75 534 LYS A O 1
ATOM 4234 N N . THR A 1 535 ? -32.981 7.358 24.624 1.00 89.88 535 THR A N 1
ATOM 4235 C CA . THR A 1 535 ? -31.569 7.436 24.231 1.00 89.88 535 THR A CA 1
ATOM 4236 C C . THR A 1 535 ? -30.737 6.404 24.989 1.00 89.88 535 THR A C 1
ATOM 4238 O O . THR A 1 535 ? -30.889 6.249 26.200 1.00 89.88 535 THR A O 1
ATOM 4241 N N . GLN A 1 536 ? -29.859 5.708 24.272 1.00 91.88 536 GLN A N 1
ATOM 4242 C CA . GLN A 1 536 ? -28.800 4.844 24.802 1.00 91.88 536 GLN A CA 1
ATOM 4243 C C . GLN A 1 536 ? -27.454 5.453 24.406 1.00 91.88 536 GLN A C 1
ATOM 4245 O O . GLN A 1 536 ? -27.346 6.001 23.309 1.00 91.88 536 GLN A O 1
ATOM 4250 N N . THR A 1 537 ? -26.458 5.409 25.290 1.00 92.25 537 THR A N 1
ATOM 4251 C CA . THR A 1 537 ? -25.208 6.163 25.118 1.00 92.25 537 THR A CA 1
ATOM 4252 C C . THR A 1 537 ? -23.982 5.369 25.531 1.00 92.25 537 THR A C 1
ATOM 4254 O O . THR A 1 537 ? -24.084 4.552 26.439 1.00 92.25 537 THR A O 1
ATOM 4257 N N . ALA A 1 538 ? -22.840 5.683 24.920 1.00 93.12 538 ALA A N 1
ATOM 4258 C CA . ALA A 1 538 ? -21.513 5.310 25.397 1.00 93.12 538 ALA A CA 1
ATOM 4259 C C . ALA A 1 538 ? -20.668 6.572 25.544 1.00 93.12 538 ALA A C 1
ATOM 4261 O O . ALA A 1 538 ? -20.663 7.446 24.674 1.00 93.12 538 ALA A O 1
ATOM 4262 N N . SER A 1 539 ? -20.012 6.706 26.687 1.00 93.12 539 SER A N 1
ATOM 4263 C CA . SER A 1 539 ? -19.430 7.971 27.133 1.00 93.12 539 SER A CA 1
ATOM 4264 C C . SER A 1 539 ? -17.956 8.102 26.772 1.00 93.12 539 SER A C 1
ATOM 4266 O O . SER A 1 539 ? -17.185 7.149 26.859 1.00 93.12 539 SER A O 1
ATOM 4268 N N . VAL A 1 540 ? -17.546 9.326 26.456 1.00 93.81 540 VAL A N 1
ATOM 4269 C CA . VAL A 1 540 ? -16.147 9.726 26.306 1.00 93.81 540 VAL A CA 1
ATOM 4270 C C . VAL A 1 540 ? -15.953 10.992 27.134 1.00 93.81 540 VAL A C 1
ATOM 4272 O O . VAL A 1 540 ? -16.414 12.069 26.758 1.00 93.81 540 VAL A O 1
ATOM 4275 N N . SER A 1 541 ? -15.365 10.845 28.327 1.00 92.69 541 SER A N 1
ATOM 4276 C CA . SER A 1 541 ? -15.347 11.899 29.349 1.00 92.69 541 SER A CA 1
ATOM 4277 C C . SER A 1 541 ? -13.939 12.356 29.703 1.00 92.69 541 SER A C 1
ATOM 4279 O O . SER A 1 541 ? -13.144 11.583 30.242 1.00 92.69 541 SER A O 1
ATOM 4281 N N . GLY A 1 542 ? -13.657 13.642 29.479 1.00 92.12 542 GLY A N 1
ATOM 4282 C CA . GLY A 1 542 ? -12.345 14.241 29.730 1.00 92.12 542 GLY A CA 1
ATOM 4283 C C . GLY A 1 542 ? -11.206 13.471 29.059 1.00 92.12 542 GLY A C 1
ATOM 4284 O O . GLY A 1 542 ? -10.116 13.354 29.626 1.00 92.12 542 GLY A O 1
ATOM 4285 N N . GLN A 1 543 ? -11.491 12.873 27.904 1.00 92.88 543 GLN A N 1
ATOM 4286 C CA . GLN A 1 543 ? -10.589 11.991 27.183 1.00 92.88 543 GLN A CA 1
ATOM 4287 C C . GLN A 1 543 ? -10.038 12.773 26.000 1.00 92.88 543 GLN A C 1
ATOM 4289 O O . GLN A 1 543 ? -10.594 12.730 24.915 1.00 92.88 543 GLN A O 1
ATOM 4294 N N . THR A 1 544 ? -8.975 13.541 26.233 1.00 91.69 544 THR A N 1
ATOM 4295 C CA . THR A 1 544 ? -8.446 14.544 25.286 1.00 91.69 544 THR A CA 1
ATOM 4296 C C . THR A 1 544 ? -7.691 13.955 24.102 1.00 91.69 544 THR A C 1
ATOM 4298 O O . THR A 1 544 ? -6.959 14.666 23.424 1.00 91.69 544 THR A O 1
ATOM 4301 N N . ASP A 1 545 ? -7.811 12.653 23.900 1.00 90.62 545 ASP A N 1
ATOM 4302 C CA . ASP A 1 545 ? -7.072 11.907 22.909 1.00 90.62 545 ASP A CA 1
ATOM 4303 C C . ASP A 1 545 ? -7.886 10.673 22.500 1.00 90.62 545 ASP A C 1
ATOM 4305 O O . ASP A 1 545 ? -8.600 10.124 23.345 1.00 90.62 545 ASP A O 1
ATOM 4309 N N . PHE A 1 546 ? -7.796 10.255 21.235 1.00 92.12 546 PHE A N 1
ATOM 4310 C CA . PHE A 1 546 ? -8.644 9.201 20.677 1.00 92.12 546 PHE A CA 1
ATOM 4311 C C . PHE A 1 546 ? -8.532 7.887 21.455 1.00 92.12 546 PHE A C 1
ATOM 4313 O O . PHE A 1 546 ? -7.438 7.428 21.806 1.00 92.12 546 PHE A O 1
ATOM 4320 N N . VAL A 1 547 ? -9.698 7.290 21.700 1.00 92.06 547 VAL A N 1
ATOM 4321 C CA . VAL A 1 547 ? -9.881 5.937 22.231 1.00 92.06 547 VAL A CA 1
ATOM 4322 C C . VAL A 1 547 ? -10.943 5.221 21.411 1.00 92.06 547 VAL A C 1
ATOM 4324 O O . VAL A 1 547 ? -11.899 5.855 20.958 1.00 92.06 547 VAL A O 1
ATOM 4327 N N . LYS A 1 548 ? -10.806 3.903 21.259 1.00 92.56 548 LYS A N 1
ATOM 4328 C CA . LYS A 1 548 ? -11.882 3.075 20.718 1.00 92.56 548 LYS A CA 1
ATOM 4329 C C . LYS A 1 548 ? -13.039 3.032 21.712 1.00 92.56 548 LYS A C 1
ATOM 4331 O O . LYS A 1 548 ? -12.844 2.672 22.877 1.00 92.56 548 LYS A O 1
ATOM 4336 N N . ARG A 1 549 ? -14.233 3.413 21.265 1.00 93.25 549 ARG A N 1
ATOM 4337 C CA . ARG A 1 549 ? -15.453 3.383 22.069 1.00 93.25 549 ARG A CA 1
ATOM 4338 C C . ARG A 1 549 ? -16.538 2.608 21.346 1.00 93.25 549 ARG A C 1
ATOM 4340 O O . ARG A 1 549 ? -16.816 2.868 20.182 1.00 93.25 549 ARG A O 1
ATOM 4347 N N . ASP A 1 550 ? -17.193 1.736 22.102 1.00 91.81 550 ASP A N 1
ATOM 4348 C CA . ASP A 1 550 ? -18.211 0.831 21.591 1.00 91.81 550 ASP A CA 1
ATOM 4349 C C . ASP A 1 550 ? -19.548 1.165 22.278 1.00 91.81 550 ASP A C 1
ATOM 4351 O O . ASP A 1 550 ? -19.694 0.993 23.488 1.00 91.81 550 ASP A O 1
ATOM 4355 N N . LEU A 1 551 ? -20.535 1.663 21.529 1.00 94.44 551 LEU A N 1
ATOM 4356 C CA . LEU A 1 551 ? -21.915 1.798 22.001 1.00 94.44 551 LEU A CA 1
ATOM 4357 C C . LEU A 1 551 ? -22.692 0.527 21.680 1.00 94.44 551 LEU A C 1
ATOM 4359 O O . LEU A 1 551 ? -23.065 0.293 20.532 1.00 94.44 551 LEU A O 1
ATOM 4363 N N . VAL A 1 552 ? -23.026 -0.244 22.712 1.00 91.50 552 VAL A N 1
ATOM 4364 C CA . VAL A 1 552 ? -23.944 -1.380 22.590 1.00 91.50 552 VAL A CA 1
ATOM 4365 C C . VAL A 1 552 ? -25.358 -0.949 22.960 1.00 91.50 552 VAL A C 1
ATOM 4367 O O . VAL A 1 552 ? -25.616 -0.528 24.087 1.00 91.50 552 VAL A O 1
ATOM 4370 N N . PHE A 1 553 ? -26.298 -1.078 22.025 1.00 91.62 553 PHE A N 1
ATOM 4371 C CA . PHE A 1 553 ? -27.684 -0.665 22.233 1.00 91.62 553 PHE A CA 1
ATOM 4372 C C . PHE A 1 553 ? -28.685 -1.679 21.683 1.00 91.62 553 PHE A C 1
ATOM 4374 O O . PHE A 1 553 ? -28.452 -2.351 20.679 1.00 91.62 553 PHE A O 1
ATOM 4381 N N . ARG A 1 554 ? -29.850 -1.769 22.328 1.00 92.06 554 ARG A N 1
ATOM 4382 C CA . ARG A 1 554 ? -30.977 -2.561 21.822 1.00 92.06 554 ARG A CA 1
ATOM 4383 C C . ARG A 1 554 ? -31.880 -1.674 20.976 1.00 92.06 554 ARG A C 1
ATOM 4385 O O . ARG A 1 554 ? -32.348 -0.648 21.470 1.00 92.06 554 ARG A O 1
ATOM 4392 N N . ALA A 1 555 ? -32.157 -2.067 19.734 1.00 95.00 555 ALA A N 1
ATOM 4393 C CA . ALA A 1 555 ? -33.035 -1.296 18.858 1.00 95.00 555 ALA A CA 1
ATOM 4394 C C . ALA A 1 555 ? -34.461 -1.249 19.428 1.00 95.00 555 ALA A C 1
ATOM 4396 O O . ALA A 1 555 ? -35.095 -2.288 19.632 1.00 95.00 555 ALA A O 1
ATOM 4397 N N . THR A 1 556 ? -34.969 -0.047 19.696 1.00 96.44 556 THR A N 1
ATOM 4398 C CA . THR A 1 556 ? -36.328 0.180 20.221 1.00 96.44 556 THR A CA 1
ATOM 4399 C C . THR A 1 556 ? -37.328 0.554 19.132 1.00 96.44 556 THR A C 1
ATOM 4401 O O . THR A 1 556 ? -38.532 0.477 19.361 1.00 96.44 556 THR A O 1
ATOM 4404 N N . ALA A 1 557 ? -36.835 0.898 17.945 1.00 96.50 557 ALA A N 1
ATOM 4405 C CA . ALA A 1 557 ? -37.610 1.208 16.755 1.00 96.50 557 ALA A CA 1
ATOM 4406 C C . ALA A 1 557 ? -36.863 0.717 15.505 1.00 96.50 557 ALA A C 1
ATOM 4408 O O . ALA A 1 557 ? -35.659 0.466 15.558 1.00 96.50 557 ALA A O 1
ATOM 4409 N N . GLU A 1 558 ? -37.577 0.594 14.383 1.00 96.31 558 GLU A N 1
ATOM 4410 C CA . GLU A 1 558 ? -36.976 0.224 13.089 1.00 96.31 558 GLU A CA 1
ATOM 4411 C C . GLU A 1 558 ? -36.084 1.323 12.504 1.00 96.31 558 GLU A C 1
ATOM 4413 O O . GLU A 1 558 ? -35.213 1.056 11.673 1.00 96.31 558 GLU A O 1
ATOM 4418 N N . THR A 1 559 ? -36.287 2.550 12.980 1.00 96.69 559 THR A N 1
ATOM 4419 C CA . THR A 1 559 ? -35.531 3.739 12.613 1.00 96.69 559 THR A CA 1
ATOM 4420 C C . THR A 1 559 ? -35.048 4.433 13.880 1.00 96.69 559 THR A C 1
ATOM 4422 O O . THR A 1 559 ? -35.846 4.720 14.776 1.00 96.69 559 THR A O 1
ATOM 4425 N N . MET A 1 560 ? -33.748 4.714 13.962 1.00 97.94 560 MET A N 1
ATOM 4426 C CA . MET A 1 560 ? -33.131 5.409 15.095 1.00 97.94 560 MET A CA 1
ATOM 4427 C C . MET A 1 560 ? -32.079 6.408 14.607 1.00 97.94 560 MET A C 1
ATOM 4429 O O . MET A 1 560 ? -31.453 6.224 13.566 1.00 97.94 560 MET A O 1
ATOM 4433 N N . GLN A 1 561 ? -31.889 7.479 15.368 1.00 97.44 561 GLN A N 1
ATOM 4434 C CA . GLN A 1 561 ? -30.802 8.434 15.180 1.00 97.44 561 GLN A CA 1
ATOM 4435 C C . GLN A 1 561 ? -29.553 7.899 15.869 1.00 97.44 561 GLN A C 1
ATOM 4437 O O . GLN A 1 561 ? -29.628 7.549 17.046 1.00 97.44 561 GLN A O 1
ATOM 4442 N N . ILE A 1 562 ? -28.425 7.870 15.169 1.00 97.50 562 ILE A N 1
ATOM 4443 C CA . ILE A 1 562 ? -27.129 7.492 15.734 1.00 97.50 562 ILE A CA 1
ATOM 4444 C C . ILE A 1 562 ? -26.083 8.558 15.431 1.00 97.50 562 ILE A C 1
ATOM 4446 O O . ILE A 1 562 ? -26.104 9.155 14.353 1.00 97.50 562 ILE A O 1
ATOM 4450 N N . GLY A 1 563 ? -25.163 8.803 16.356 1.00 97.12 563 GLY A N 1
ATOM 4451 C CA . GLY A 1 563 ? -24.085 9.758 16.123 1.00 97.12 563 GLY A CA 1
ATOM 4452 C C . GLY A 1 563 ? -23.367 10.188 17.388 1.00 97.12 563 GLY A C 1
ATOM 4453 O O . GLY A 1 563 ? -23.314 9.440 18.365 1.00 97.12 563 GLY A O 1
ATOM 4454 N N . LEU A 1 564 ? -22.832 11.408 17.359 1.00 97.62 564 LEU A N 1
ATOM 4455 C CA . LEU A 1 564 ? -22.071 12.017 18.445 1.00 97.62 564 LEU A CA 1
ATOM 4456 C C . LEU A 1 564 ? -22.841 13.207 19.028 1.00 97.62 564 LEU A C 1
ATOM 4458 O O . LEU A 1 564 ? -23.299 14.087 18.297 1.00 97.62 564 LEU A O 1
ATOM 4462 N N . MET A 1 565 ? -22.959 13.248 20.352 1.00 94.81 565 MET A N 1
ATOM 4463 C CA . MET A 1 565 ? -23.674 14.284 21.094 1.00 94.81 565 MET A CA 1
ATOM 4464 C C . MET A 1 565 ? -22.818 14.846 22.231 1.00 94.81 565 MET A C 1
ATOM 4466 O O . MET A 1 565 ? -22.134 14.111 22.942 1.00 94.81 565 MET A O 1
ATOM 4470 N N . LEU A 1 566 ? -22.933 16.151 22.451 1.00 94.12 566 LEU A N 1
ATOM 4471 C CA . LEU A 1 566 ? -22.498 16.857 23.647 1.00 94.12 566 LEU A CA 1
ATOM 4472 C C . LEU A 1 566 ? -23.723 17.421 24.377 1.00 94.12 566 LEU A C 1
ATOM 4474 O O . LEU A 1 566 ? -24.514 18.150 23.780 1.00 94.12 566 LEU A O 1
ATOM 4478 N N . PRO A 1 567 ? -23.892 17.149 25.680 1.00 91.69 567 PRO A N 1
ATOM 4479 C CA . PRO A 1 567 ? -24.851 17.886 26.496 1.00 91.69 567 PRO A CA 1
ATOM 4480 C C . PRO A 1 567 ? -24.474 19.365 26.603 1.00 91.69 567 PRO A C 1
ATOM 4482 O O . PRO A 1 567 ? -23.333 19.740 26.328 1.00 91.69 567 PRO A O 1
ATOM 4485 N N . ALA A 1 568 ? -25.399 20.179 27.120 1.00 91.94 568 ALA A N 1
ATOM 4486 C CA . ALA A 1 568 ? -25.150 21.594 27.378 1.00 91.94 568 ALA A CA 1
ATOM 4487 C C . ALA A 1 568 ? -23.847 21.808 28.170 1.00 91.94 568 ALA A C 1
ATOM 4489 O O . ALA A 1 568 ? -23.656 21.278 29.274 1.00 91.94 568 ALA A O 1
ATOM 4490 N N . CYS A 1 569 ? -22.931 22.562 27.571 1.00 91.50 569 CYS A N 1
ATOM 4491 C CA . CYS A 1 569 ? -21.612 22.867 28.110 1.00 91.50 569 CYS A CA 1
ATOM 4492 C C . CYS A 1 569 ? -21.073 24.164 27.495 1.00 91.50 569 CYS A C 1
ATOM 4494 O O . CYS A 1 569 ? -21.676 24.734 26.589 1.00 91.50 569 CYS A O 1
ATOM 4496 N N . ASP A 1 570 ? -19.966 24.670 28.036 1.00 92.62 570 ASP A N 1
ATOM 4497 C CA . ASP A 1 570 ? -19.341 25.892 27.529 1.00 92.62 570 ASP A CA 1
ATOM 4498 C C . ASP A 1 570 ? -18.924 25.742 26.054 1.00 92.62 570 ASP A C 1
ATOM 4500 O O . ASP A 1 570 ? -18.559 24.652 25.621 1.00 92.62 570 ASP A O 1
ATOM 4504 N N . SER A 1 571 ? -18.919 26.834 25.288 1.00 89.25 571 SER A N 1
ATOM 4505 C CA . SER A 1 571 ? -18.513 26.832 23.872 1.00 89.25 571 SER A CA 1
ATOM 4506 C C . SER A 1 571 ? -17.077 26.354 23.613 1.00 89.25 571 SER A C 1
ATOM 4508 O O . SER A 1 571 ? -16.738 26.005 22.488 1.00 89.25 571 SER A O 1
ATOM 4510 N N . THR A 1 572 ? -16.221 26.338 24.638 1.00 93.94 572 THR A N 1
ATOM 4511 C CA . THR A 1 572 ? -14.865 25.771 24.577 1.00 93.94 572 THR A CA 1
ATOM 4512 C C . THR A 1 572 ? -14.841 24.243 24.663 1.00 93.94 572 THR A C 1
ATOM 4514 O O . THR A 1 572 ? -13.822 23.627 24.345 1.00 93.94 572 THR A O 1
ATOM 4517 N N . CYS A 1 573 ? -15.941 23.618 25.090 1.00 95.94 573 CYS A N 1
ATOM 4518 C CA . CYS A 1 573 ? -16.074 22.171 25.126 1.00 95.94 573 CYS A CA 1
ATOM 4519 C C . CYS A 1 573 ? -16.266 21.608 23.717 1.00 95.94 573 CYS A C 1
ATOM 4521 O O . CYS A 1 573 ? -16.960 22.200 22.893 1.00 95.94 573 CYS A O 1
ATOM 4523 N N . TYR A 1 574 ? -15.694 20.437 23.450 1.00 97.31 574 TYR A N 1
ATOM 4524 C CA . TYR A 1 574 ? -15.889 19.739 22.183 1.00 97.31 574 TYR A CA 1
ATOM 4525 C C . TYR A 1 574 ? -15.774 18.220 22.342 1.00 97.31 574 TYR A C 1
ATOM 4527 O O . TYR A 1 574 ? -15.234 17.719 23.330 1.00 97.31 574 TYR A O 1
ATOM 4535 N N . ALA A 1 575 ? -16.271 17.493 21.346 1.00 97.50 575 ALA A N 1
ATOM 4536 C CA . ALA A 1 575 ? -16.043 16.069 21.152 1.00 97.50 575 ALA A CA 1
ATOM 4537 C C . ALA A 1 575 ? -15.768 15.809 19.673 1.00 97.50 575 ALA A C 1
ATOM 4539 O O . ALA A 1 575 ? -16.254 16.547 18.811 1.00 97.50 575 ALA A O 1
ATOM 4540 N N . ILE A 1 576 ? -14.960 14.790 19.398 1.00 97.56 576 ILE A N 1
ATOM 4541 C CA . ILE A 1 576 ? -14.597 14.380 18.041 1.00 97.56 576 ILE A CA 1
ATOM 4542 C C . ILE A 1 576 ? -14.829 12.877 17.931 1.00 97.56 576 ILE A C 1
ATOM 4544 O O . ILE A 1 576 ? -14.549 12.157 18.891 1.00 97.56 576 ILE A O 1
ATOM 4548 N N . ALA A 1 577 ? -15.358 12.425 16.797 1.00 97.12 577 ALA A N 1
ATOM 4549 C CA . ALA A 1 577 ? -15.486 11.012 16.464 1.00 97.12 577 ALA A CA 1
ATOM 4550 C C . ALA A 1 577 ? -15.062 10.752 15.017 1.00 97.12 577 ALA A C 1
ATOM 4552 O O . ALA A 1 577 ? -15.239 11.611 14.152 1.00 97.12 577 ALA A O 1
ATOM 4553 N N . ASP A 1 578 ? -14.529 9.560 14.790 1.00 95.06 578 ASP A N 1
ATOM 4554 C CA . ASP A 1 578 ? -14.013 9.094 13.512 1.00 95.06 578 ASP A CA 1
ATOM 4555 C C . ASP A 1 578 ? -14.229 7.577 13.350 1.00 95.06 578 ASP A C 1
ATOM 4557 O O . ASP A 1 578 ? -14.418 6.875 14.350 1.00 95.06 578 ASP A O 1
ATOM 4561 N N . GLU A 1 579 ? -14.218 7.088 12.107 1.00 92.62 579 GLU A N 1
ATOM 4562 C CA . GLU A 1 579 ? -14.362 5.670 11.722 1.00 92.62 579 GLU A CA 1
ATOM 4563 C C . GLU A 1 579 ? -15.571 4.959 12.360 1.00 92.62 579 GLU A C 1
ATOM 4565 O O . GLU A 1 579 ? -15.449 3.947 13.057 1.00 92.62 579 GLU A O 1
ATOM 4570 N N . LEU A 1 580 ? -16.774 5.499 12.145 1.00 94.25 580 LEU A N 1
ATOM 4571 C CA . LEU A 1 580 ? -17.991 4.939 12.733 1.00 94.25 580 LEU A CA 1
ATOM 4572 C C . LEU A 1 580 ? -18.410 3.648 12.025 1.00 94.25 580 LEU A C 1
ATOM 4574 O O . LEU A 1 580 ? -18.717 3.657 10.841 1.00 94.25 580 LEU A O 1
ATOM 4578 N N . THR A 1 581 ? -18.548 2.548 12.756 1.00 92.62 581 THR A N 1
ATOM 4579 C CA . THR A 1 581 ? -19.022 1.279 12.181 1.00 92.62 581 THR A CA 1
ATOM 4580 C C . THR A 1 581 ? -20.195 0.740 12.984 1.00 92.62 581 THR A C 1
ATOM 4582 O O . THR A 1 581 ? -20.092 0.576 14.196 1.00 92.62 581 THR A O 1
ATOM 4585 N N . LEU A 1 582 ? -21.320 0.449 12.320 1.00 93.88 582 LEU A N 1
ATOM 4586 C CA . LEU A 1 582 ? -22.508 -0.130 12.950 1.00 93.88 582 LEU A CA 1
ATOM 4587 C C . LEU A 1 582 ? -22.774 -1.534 12.421 1.00 93.88 582 LEU A C 1
ATOM 4589 O O . LEU A 1 582 ? -22.864 -1.750 11.216 1.00 93.88 582 LEU A O 1
ATOM 4593 N N . TYR A 1 583 ? -22.982 -2.479 13.329 1.00 92.31 583 TYR A N 1
ATOM 4594 C CA . TYR A 1 583 ? -23.367 -3.845 12.983 1.00 92.31 583 TYR A CA 1
ATOM 4595 C C . TYR A 1 583 ? -24.235 -4.471 14.068 1.00 92.31 583 TYR A C 1
ATOM 4597 O O . TYR A 1 583 ? -24.282 -4.028 15.221 1.00 92.31 583 TYR A O 1
ATOM 4605 N N . ARG A 1 584 ? -24.988 -5.499 13.679 1.00 91.56 584 ARG A N 1
ATOM 4606 C CA . ARG A 1 584 ? -25.814 -6.275 14.601 1.00 91.56 584 ARG A CA 1
ATOM 4607 C C . ARG A 1 584 ? -24.930 -7.219 15.417 1.00 91.56 584 ARG A C 1
ATOM 4609 O O . ARG A 1 584 ? -23.989 -7.814 14.904 1.00 91.56 584 ARG A O 1
ATOM 4616 N N . VAL A 1 585 ? -25.276 -7.400 16.685 1.00 89.31 585 VAL A N 1
ATOM 4617 C CA . VAL A 1 585 ? -24.613 -8.347 17.590 1.00 89.31 585 VAL A CA 1
ATOM 4618 C C . VAL A 1 585 ? -25.632 -9.374 18.058 1.00 89.31 585 VAL A C 1
ATOM 4620 O O . VAL A 1 585 ? -26.812 -9.061 18.258 1.00 89.31 585 VAL A O 1
ATOM 4623 N N . GLU A 1 586 ? -25.197 -10.622 18.188 1.00 84.94 586 GLU A N 1
ATOM 4624 C CA . GLU A 1 586 ? -25.995 -11.677 18.783 1.00 84.94 586 GLU A CA 1
ATOM 4625 C C . GLU A 1 586 ? -25.595 -11.828 20.249 1.00 84.94 586 GLU A C 1
ATOM 4627 O O . GLU A 1 586 ? -24.526 -12.329 20.583 1.00 84.94 586 GLU A O 1
ATOM 4632 N N . GLU A 1 587 ? -26.478 -11.380 21.136 1.00 85.62 587 GLU A N 1
ATOM 4633 C CA . GLU A 1 587 ? -26.358 -11.630 22.567 1.00 85.62 587 GLU A CA 1
ATOM 4634 C C . GLU A 1 587 ? -27.398 -12.665 22.963 1.00 85.62 587 GLU A C 1
ATOM 4636 O O . GLU A 1 587 ? -28.607 -12.433 22.850 1.00 85.62 587 GLU A O 1
ATOM 4641 N N . THR A 1 588 ? -26.925 -13.814 23.434 1.00 83.12 588 THR A N 1
ATOM 4642 C CA . THR A 1 588 ? -27.790 -14.862 23.970 1.00 83.12 588 THR A CA 1
ATOM 4643 C C . THR A 1 588 ? -27.546 -15.007 25.459 1.00 83.12 588 THR A C 1
ATOM 4645 O O . THR A 1 588 ? -26.409 -15.115 25.909 1.00 83.12 588 THR A O 1
ATOM 4648 N N . THR A 1 589 ? -28.616 -15.016 26.248 1.00 82.06 589 THR A N 1
ATOM 4649 C CA . THR A 1 589 ? -28.522 -15.424 27.650 1.00 82.06 589 THR A CA 1
ATOM 4650 C C . THR A 1 589 ? -28.341 -16.941 27.686 1.00 82.06 589 THR A C 1
ATOM 4652 O O . THR A 1 589 ? -29.196 -17.649 27.138 1.00 82.06 589 THR A O 1
ATOM 4655 N N . PRO A 1 590 ? -27.273 -17.470 28.308 1.00 81.94 590 PRO A N 1
ATOM 4656 C CA . PRO A 1 590 ? -27.109 -18.909 28.446 1.00 81.94 590 PRO A CA 1
ATOM 4657 C C . PRO A 1 590 ? -28.326 -19.519 29.147 1.00 81.94 590 PRO A C 1
ATOM 4659 O O . PRO A 1 590 ? -28.807 -19.004 30.160 1.00 81.94 590 PRO A O 1
ATOM 4662 N N . SER A 1 591 ? -28.854 -20.612 28.593 1.00 78.69 591 SER A N 1
ATOM 4663 C CA . SER A 1 591 ? -30.077 -21.233 29.105 1.00 78.69 591 SER A CA 1
ATOM 4664 C C . SER A 1 591 ? -29.930 -21.622 30.577 1.00 78.69 591 SER A C 1
ATOM 4666 O O . SER A 1 591 ? -29.007 -22.342 30.947 1.00 78.69 591 SER A O 1
ATOM 4668 N N . GLY A 1 592 ? -30.884 -21.190 31.405 1.00 79.12 592 GLY A N 1
ATOM 4669 C CA . GLY A 1 592 ? -30.911 -21.499 32.835 1.00 79.12 592 GLY A CA 1
ATOM 4670 C C . GLY A 1 592 ? -29.982 -20.644 33.698 1.00 79.12 592 GLY A C 1
ATOM 4671 O O . GLY A 1 592 ? -29.957 -20.871 34.905 1.00 79.12 592 GLY A O 1
ATOM 4672 N N . MET A 1 593 ? -29.265 -19.666 33.125 1.00 88.12 593 MET A N 1
ATOM 4673 C CA . MET A 1 593 ? -28.477 -18.729 33.923 1.00 88.12 593 MET A CA 1
ATOM 4674 C C . MET A 1 593 ? -29.313 -17.570 34.453 1.00 88.12 593 MET A C 1
ATOM 4676 O O . MET A 1 593 ? -30.016 -16.899 33.694 1.00 88.12 593 MET A O 1
ATOM 4680 N N . GLN A 1 594 ? -29.203 -17.308 35.755 1.00 88.44 594 GLN A N 1
ATOM 4681 C CA . GLN A 1 594 ? -29.774 -16.123 36.392 1.00 88.44 594 GLN A CA 1
ATOM 4682 C C . GLN A 1 594 ? -28.700 -15.378 37.173 1.00 88.44 594 GLN A C 1
ATOM 4684 O O . GLN A 1 594 ? -27.936 -15.972 37.930 1.00 88.44 594 GLN A O 1
ATOM 4689 N N . VAL A 1 595 ? -28.637 -14.063 36.971 1.00 87.19 595 VAL A N 1
ATOM 4690 C CA . VAL A 1 595 ? -27.706 -13.190 37.684 1.00 87.19 595 VAL A CA 1
ATOM 4691 C C . VAL A 1 595 ? -28.455 -12.480 38.799 1.00 87.19 595 VAL A C 1
ATOM 4693 O O . VAL A 1 595 ? -29.446 -11.794 38.559 1.00 87.19 595 VAL A O 1
ATOM 4696 N N . THR A 1 596 ? -27.948 -12.619 40.017 1.00 86.75 596 THR A N 1
ATOM 4697 C CA . THR A 1 596 ? -28.457 -11.939 41.203 1.00 86.75 596 THR A CA 1
ATOM 4698 C C . THR A 1 596 ? -27.394 -10.988 41.737 1.00 86.75 596 THR A C 1
ATOM 4700 O O . THR A 1 596 ? -26.280 -11.391 42.086 1.00 86.75 596 THR A O 1
ATOM 4703 N N . LEU A 1 597 ? -27.751 -9.708 41.831 1.00 80.94 597 LEU A N 1
ATOM 4704 C CA . LEU A 1 597 ? -26.963 -8.705 42.540 1.00 80.94 597 LEU A CA 1
ATOM 4705 C C . LEU A 1 597 ? -27.430 -8.622 44.000 1.00 80.94 597 LEU A C 1
ATOM 4707 O O . LEU A 1 597 ? -28.623 -8.784 44.265 1.00 80.94 597 LEU A O 1
ATOM 4711 N N . PRO A 1 598 ? -26.530 -8.347 44.959 1.00 70.19 598 PRO A N 1
ATOM 4712 C CA . PRO A 1 598 ? -26.886 -8.136 46.348 1.00 70.19 598 PRO A CA 1
ATOM 4713 C C . PRO A 1 598 ? -27.721 -6.861 46.444 1.00 70.19 598 PRO A C 1
ATOM 4715 O O . PRO A 1 598 ? -27.203 -5.747 46.507 1.00 70.19 598 PRO A O 1
ATOM 4718 N N . MET A 1 599 ? -29.037 -7.031 46.444 1.00 58.34 599 MET A N 1
ATOM 4719 C CA . MET A 1 599 ? -29.962 -6.086 47.045 1.00 58.34 599 MET A CA 1
ATOM 4720 C C . MET A 1 599 ? -30.188 -6.561 48.475 1.00 58.34 599 MET A C 1
ATOM 4722 O O . MET A 1 599 ? -31.138 -7.294 48.724 1.00 58.34 599 MET A O 1
ATOM 4726 N N . GLU A 1 600 ? -29.328 -6.189 49.423 1.00 47.19 600 GLU A N 1
ATOM 4727 C CA . GLU A 1 600 ? -29.610 -6.503 50.828 1.00 47.19 600 GLU A CA 1
ATOM 4728 C C . GLU A 1 600 ? -29.780 -5.275 51.709 1.00 47.19 600 GLU A C 1
ATOM 4730 O O . GLU A 1 600 ? -29.140 -4.234 51.551 1.00 47.19 600 GLU A O 1
ATOM 4735 N N . ALA A 1 601 ? -30.763 -5.425 52.594 1.00 38.00 601 ALA A N 1
ATOM 4736 C CA . ALA A 1 601 ? -31.310 -4.426 53.475 1.00 38.00 601 ALA A CA 1
ATOM 4737 C C . ALA A 1 601 ? -30.237 -3.798 54.367 1.00 38.00 601 ALA A C 1
ATOM 4739 O O . ALA A 1 601 ? -29.342 -4.454 54.897 1.00 38.00 601 ALA A O 1
ATOM 4740 N N . ALA A 1 602 ? -30.394 -2.491 54.535 1.00 40.25 602 ALA A N 1
ATOM 4741 C CA . ALA A 1 602 ? -29.661 -1.640 55.446 1.00 40.25 602 ALA A CA 1
ATOM 4742 C C . ALA A 1 602 ? -29.253 -2.335 56.755 1.00 40.25 602 ALA A C 1
ATOM 4744 O O . ALA A 1 602 ? -30.110 -2.684 57.564 1.00 40.25 602 ALA A O 1
ATOM 4745 N N . THR A 1 603 ? -27.948 -2.392 57.029 1.00 30.78 603 THR A N 1
ATOM 4746 C CA . THR A 1 603 ? -27.472 -2.394 58.416 1.00 30.78 603 THR A CA 1
ATOM 4747 C C . THR A 1 603 ? -26.312 -1.407 58.578 1.00 30.78 603 THR A C 1
ATOM 4749 O O . THR A 1 603 ? -25.183 -1.667 58.186 1.00 30.78 603 THR A O 1
ATOM 4752 N N . VAL A 1 604 ? -26.678 -0.236 59.112 1.00 32.19 604 VAL A N 1
ATOM 4753 C CA . VAL A 1 604 ? -25.897 0.784 59.842 1.00 32.19 604 VAL A CA 1
ATOM 4754 C C . VAL A 1 604 ? -24.492 1.112 59.308 1.00 32.19 604 VAL A C 1
ATOM 4756 O O . VAL A 1 604 ? -23.485 0.601 59.789 1.00 32.19 604 VAL A O 1
ATOM 4759 N N . GLY A 1 605 ? -24.436 2.073 58.379 1.00 37.81 605 GLY A N 1
ATOM 4760 C CA . GLY A 1 605 ? -23.203 2.773 57.996 1.00 37.81 605 GLY A CA 1
ATOM 4761 C C . GLY A 1 605 ? -23.334 3.603 56.721 1.00 37.81 605 GLY A C 1
ATOM 4762 O O . GLY A 1 605 ? -23.016 4.785 56.740 1.00 37.81 605 GLY A O 1
ATOM 4763 N N . THR A 1 606 ? -23.899 3.020 55.659 1.00 33.12 606 THR A N 1
ATOM 4764 C CA . THR A 1 606 ? -24.252 3.723 54.413 1.00 33.12 606 THR A CA 1
ATOM 4765 C C . THR A 1 606 ? -25.236 2.854 53.618 1.00 33.12 606 THR A C 1
ATOM 4767 O O . THR A 1 606 ? -24.888 1.768 53.175 1.00 33.12 606 THR A O 1
ATOM 4770 N N . ILE A 1 607 ? -26.485 3.295 53.452 1.00 35.03 607 ILE A N 1
ATOM 4771 C CA . ILE A 1 607 ? -27.444 2.721 52.485 1.00 35.03 607 ILE A CA 1
ATOM 4772 C C . ILE A 1 607 ? -27.289 3.516 51.193 1.00 35.03 607 ILE A C 1
ATOM 4774 O O . ILE A 1 607 ? -27.344 4.728 51.333 1.00 35.03 607 ILE A O 1
ATOM 4778 N N . LEU A 1 608 ? -27.242 2.917 49.990 1.00 42.88 608 LEU A N 1
ATOM 4779 C CA . LEU A 1 608 ? -27.776 3.560 48.763 1.00 42.88 608 LEU A CA 1
ATOM 4780 C C . LEU A 1 608 ? -28.308 2.527 47.725 1.00 42.88 608 LEU A C 1
ATOM 4782 O O . LEU A 1 608 ? -28.027 2.606 46.531 1.00 42.88 608 LEU A O 1
ATOM 4786 N N . ASN A 1 609 ? -29.134 1.562 48.159 1.00 53.62 609 ASN A N 1
ATOM 4787 C CA . ASN A 1 609 ? -29.716 0.498 47.308 1.00 53.62 609 ASN A CA 1
ATOM 4788 C C . ASN A 1 609 ? -30.954 0.929 46.480 1.00 53.62 609 ASN A C 1
ATOM 4790 O O . ASN A 1 609 ? -31.877 0.143 46.288 1.00 53.62 609 ASN A O 1
ATOM 4794 N N . ALA A 1 610 ? -30.980 2.163 45.969 1.00 50.50 610 ALA A N 1
ATOM 4795 C CA . ALA A 1 610 ? -31.969 2.608 44.971 1.00 50.50 610 ALA A CA 1
ATOM 4796 C C . ALA A 1 610 ? -31.327 3.071 43.645 1.00 50.50 610 ALA A C 1
ATOM 4798 O O . ALA A 1 610 ? -32.002 3.118 42.622 1.00 50.50 610 ALA A O 1
ATOM 4799 N N . GLU A 1 611 ? -30.023 3.376 43.648 1.00 63.25 611 GLU A N 1
ATOM 4800 C CA . GLU A 1 611 ? -29.300 3.978 42.511 1.00 63.25 611 GLU A CA 1
ATOM 4801 C C . GLU A 1 611 ? -28.210 3.053 41.926 1.00 63.25 611 GLU A C 1
ATOM 4803 O O . GLU A 1 611 ? -27.514 3.434 40.985 1.00 63.25 611 GLU A O 1
ATOM 4808 N N . GLY A 1 612 ? -28.046 1.840 42.477 1.00 77.75 612 GLY A N 1
ATOM 4809 C CA . GLY A 1 612 ? -27.036 0.862 42.046 1.00 77.75 612 GLY A CA 1
ATOM 4810 C C . GLY A 1 612 ? -25.603 1.189 42.488 1.00 77.75 612 GLY A C 1
ATOM 4811 O O . GLY A 1 612 ? -24.658 0.776 41.828 1.00 77.75 612 GLY A O 1
ATOM 4812 N N . LYS A 1 613 ? -25.403 1.963 43.561 1.00 86.31 613 LYS A N 1
ATOM 4813 C CA . LYS A 1 613 ? -24.075 2.389 44.035 1.00 86.31 613 LYS A CA 1
ATOM 4814 C C . LYS A 1 613 ? -23.387 1.307 44.879 1.00 86.31 613 LYS A C 1
ATOM 4816 O O . LYS A 1 613 ? -23.924 0.899 45.903 1.00 86.31 613 LYS A O 1
ATOM 4821 N N . TYR A 1 614 ? -22.148 0.959 44.534 1.00 85.56 614 TYR A N 1
ATOM 4822 C CA . TYR A 1 614 ? -21.308 0.013 45.270 1.00 85.56 614 TYR A CA 1
ATOM 4823 C C . TYR A 1 614 ? -19.955 0.641 45.638 1.00 85.56 614 TYR A C 1
ATOM 4825 O O . TYR A 1 614 ? -19.224 1.158 44.785 1.00 85.56 614 TYR A O 1
ATOM 4833 N N . GLU A 1 615 ? -19.588 0.584 46.917 1.00 88.31 615 GLU A N 1
ATOM 4834 C CA . GLU A 1 615 ? -18.320 1.107 47.441 1.00 88.31 615 GLU A CA 1
ATOM 4835 C C . GLU A 1 615 ? -17.359 -0.038 47.753 1.00 88.31 615 GLU A C 1
ATOM 4837 O O . GLU A 1 615 ? -17.750 -1.030 48.361 1.00 88.31 615 GLU A O 1
ATOM 4842 N N . ASN A 1 616 ? -16.086 0.126 47.384 1.00 88.31 616 ASN A N 1
ATOM 4843 C CA . ASN A 1 616 ? -14.987 -0.830 47.579 1.00 88.31 616 ASN A CA 1
ATOM 4844 C C . ASN A 1 616 ? -15.110 -2.177 46.848 1.00 88.31 616 ASN A C 1
ATOM 4846 O O . ASN A 1 616 ? -14.087 -2.687 46.393 1.00 88.31 616 ASN A O 1
ATOM 4850 N N . SER A 1 617 ? -16.301 -2.767 46.753 1.00 90.94 617 SER A N 1
ATOM 4851 C CA . SER A 1 617 ? -16.518 -4.063 46.114 1.00 90.94 617 SER A CA 1
ATOM 4852 C C . SER A 1 617 ? -17.975 -4.314 45.717 1.00 90.94 617 SER A C 1
ATOM 4854 O O . SER A 1 617 ? -18.891 -3.747 46.310 1.00 90.94 617 SER A O 1
ATOM 4856 N N . LEU A 1 618 ? -18.177 -5.247 44.787 1.00 90.31 618 LEU A N 1
ATOM 4857 C CA . LEU A 1 618 ? -19.464 -5.807 44.380 1.00 90.31 618 LEU A CA 1
ATOM 4858 C C . LEU A 1 618 ? -19.344 -7.335 44.290 1.00 90.31 618 LEU A C 1
ATOM 4860 O O . LEU A 1 618 ? -18.472 -7.832 43.587 1.00 90.31 618 LEU A O 1
ATOM 4864 N N . ARG A 1 619 ? -20.236 -8.077 44.951 1.00 91.75 619 ARG A N 1
ATOM 4865 C CA . ARG A 1 619 ? -20.411 -9.523 44.733 1.00 91.75 619 ARG A CA 1
ATOM 4866 C C . ARG A 1 619 ? -21.536 -9.744 43.731 1.00 91.75 619 ARG A C 1
ATOM 4868 O O . ARG A 1 619 ? -22.585 -9.141 43.882 1.00 91.75 619 ARG A O 1
ATOM 4875 N N . ILE A 1 620 ? -21.351 -10.616 42.754 1.00 93.25 620 ILE A N 1
ATOM 4876 C CA . ILE A 1 620 ? -22.360 -11.018 41.769 1.00 93.25 620 ILE A CA 1
ATOM 4877 C C . ILE A 1 620 ? -22.594 -12.515 41.961 1.00 93.25 620 ILE A C 1
ATOM 4879 O O . ILE A 1 620 ? -21.633 -13.279 42.016 1.00 93.25 620 ILE A O 1
ATOM 4883 N N . THR A 1 621 ? -23.846 -12.946 42.088 1.00 93.62 621 THR A N 1
ATOM 4884 C CA . THR A 1 621 ? -24.189 -14.375 42.133 1.00 93.62 621 THR A CA 1
ATOM 4885 C C . THR A 1 621 ? -24.730 -14.788 40.775 1.00 93.62 621 THR A C 1
ATOM 4887 O O . THR A 1 621 ? -25.582 -14.093 40.228 1.00 93.62 621 THR A O 1
ATOM 4890 N N . VAL A 1 622 ? -24.227 -15.887 40.220 1.00 93.25 622 VAL A N 1
ATOM 4891 C CA . VAL A 1 622 ? -24.677 -16.424 38.932 1.00 93.25 622 VAL A CA 1
ATOM 4892 C C . VAL A 1 622 ? -25.101 -17.871 39.125 1.00 93.25 622 VAL A C 1
ATOM 4894 O O . VAL A 1 622 ? -24.261 -18.739 39.374 1.00 93.25 622 VAL A O 1
ATOM 4897 N N . ASP A 1 623 ? -26.400 -18.120 39.023 1.00 93.00 623 ASP A N 1
ATOM 4898 C CA . ASP A 1 623 ? -26.961 -19.465 39.004 1.00 93.00 623 ASP A CA 1
ATOM 4899 C C . ASP A 1 623 ? -26.696 -20.097 37.635 1.00 93.00 623 ASP A C 1
ATOM 4901 O O . ASP A 1 623 ? -26.868 -19.447 36.607 1.00 93.00 623 ASP A O 1
ATOM 4905 N N . GLY A 1 624 ? -26.287 -21.362 37.621 1.00 90.56 624 GLY A N 1
ATOM 4906 C CA . GLY A 1 624 ? -25.956 -22.128 36.422 1.00 90.56 624 GLY A CA 1
ATOM 4907 C C . GLY A 1 624 ? -24.456 -22.218 36.125 1.00 90.56 624 GLY A C 1
ATOM 4908 O O . GLY A 1 624 ? -23.665 -21.351 36.488 1.00 90.56 624 GLY A O 1
ATOM 4909 N N . LYS A 1 625 ? -24.079 -23.287 35.418 1.00 89.94 625 LYS A N 1
ATOM 4910 C CA . LYS A 1 625 ? -22.716 -23.559 34.938 1.00 89.94 625 LYS A CA 1
ATOM 4911 C C . LYS A 1 625 ? -22.638 -23.478 33.421 1.00 89.94 625 LYS A C 1
ATOM 4913 O O . LYS A 1 625 ? -23.632 -23.722 32.738 1.00 89.94 625 LYS A O 1
ATOM 4918 N N . SER A 1 626 ? -21.449 -23.201 32.903 1.00 87.25 626 SER A N 1
ATOM 4919 C CA . SER A 1 626 ? -21.148 -23.230 31.473 1.00 87.25 626 SER A CA 1
ATOM 4920 C C . SER A 1 626 ? -19.862 -24.003 31.222 1.00 87.25 626 SER A C 1
ATOM 4922 O O . SER A 1 626 ? -18.903 -23.898 31.982 1.00 87.25 626 SER A O 1
ATOM 4924 N N . THR A 1 627 ? -19.842 -24.775 30.138 1.00 81.25 627 THR A N 1
ATOM 4925 C CA . THR A 1 627 ? -18.623 -25.426 29.634 1.00 81.25 627 THR A CA 1
ATOM 4926 C C . THR A 1 627 ? -17.739 -24.470 28.832 1.00 81.25 627 THR A C 1
ATOM 4928 O O . THR A 1 627 ? -16.610 -24.818 28.525 1.00 81.25 627 THR A O 1
ATOM 4931 N N . HIS A 1 628 ? -18.251 -23.284 28.497 1.00 83.81 628 HIS A N 1
ATOM 4932 C CA . HIS A 1 628 ? -17.540 -22.228 27.780 1.00 83.81 628 HIS A CA 1
ATOM 4933 C C . HIS A 1 628 ? -17.482 -20.960 28.634 1.00 83.81 628 HIS A C 1
ATOM 4935 O O . HIS A 1 628 ? -18.285 -20.777 29.556 1.00 83.81 628 HIS A O 1
ATOM 4941 N N . GLU A 1 629 ? -16.557 -20.068 28.304 1.00 89.12 629 GLU A N 1
ATOM 4942 C CA . GLU A 1 629 ? -16.489 -18.740 28.907 1.00 89.12 629 GLU A CA 1
ATOM 4943 C C . GLU A 1 629 ? -17.806 -17.971 28.700 1.00 89.12 629 GLU A C 1
ATOM 4945 O O . GLU A 1 629 ? -18.424 -18.023 27.636 1.00 89.12 629 GLU A O 1
ATOM 4950 N N . VAL A 1 630 ? -18.258 -17.287 29.750 1.00 91.44 630 VAL A N 1
ATOM 4951 C CA . VAL A 1 630 ? -19.454 -16.437 29.753 1.00 91.44 630 VAL A CA 1
ATOM 4952 C C . VAL A 1 630 ? -19.009 -15.002 29.986 1.00 91.44 630 VAL A C 1
ATOM 4954 O O . VAL A 1 630 ? -18.102 -14.756 30.779 1.00 91.44 630 VAL A O 1
ATOM 4957 N N . LEU A 1 631 ? -19.660 -14.044 29.332 1.00 93.06 631 LEU A N 1
ATOM 4958 C CA . LEU A 1 631 ? -19.436 -12.627 29.587 1.00 93.06 631 LEU A CA 1
ATOM 4959 C C . LEU A 1 631 ? -20.492 -12.118 30.568 1.00 93.06 631 LEU A C 1
ATOM 4961 O O . LEU A 1 631 ? -21.694 -12.265 30.345 1.00 93.06 631 LEU A O 1
ATOM 4965 N N . LEU A 1 632 ? -20.059 -11.479 31.652 1.00 93.44 632 LEU A N 1
ATOM 4966 C CA . LEU A 1 632 ? -20.950 -10.655 32.461 1.00 93.44 632 LEU A CA 1
ATOM 4967 C C . LEU A 1 632 ? -21.016 -9.266 31.833 1.00 93.44 632 LEU A C 1
ATOM 4969 O O . LEU A 1 632 ? -20.061 -8.494 31.916 1.00 93.44 632 LEU A O 1
ATOM 4973 N N . LYS A 1 633 ? -22.146 -8.962 31.197 1.00 91.56 633 LYS A N 1
ATOM 4974 C CA . LYS A 1 633 ? -22.456 -7.649 30.639 1.00 91.56 633 LYS A CA 1
ATOM 4975 C C . LYS A 1 633 ? -22.875 -6.715 31.766 1.00 91.56 633 LYS A C 1
ATOM 4977 O O . LYS A 1 633 ? -24.004 -6.765 32.251 1.00 91.56 633 LYS A O 1
ATOM 4982 N N . CYS A 1 634 ? -21.955 -5.867 32.190 1.00 91.06 634 CYS A N 1
ATOM 4983 C CA . CYS A 1 634 ? -22.117 -4.921 33.280 1.00 91.06 634 CYS A CA 1
ATOM 4984 C C . CYS A 1 634 ? -22.498 -3.542 32.736 1.00 91.06 634 CYS A C 1
ATOM 4986 O O . CYS A 1 634 ? -21.663 -2.849 32.161 1.00 91.06 634 CYS A O 1
ATOM 4988 N N . THR A 1 635 ? -23.742 -3.112 32.954 1.00 88.25 635 THR A N 1
ATOM 4989 C CA . THR A 1 635 ? -24.147 -1.719 32.725 1.00 88.25 635 THR A CA 1
ATOM 4990 C C . THR A 1 635 ? -23.708 -0.873 33.914 1.00 88.25 635 THR A C 1
ATOM 4992 O O . THR A 1 635 ? -24.262 -1.010 35.010 1.00 88.25 635 THR A O 1
ATOM 4995 N N . PHE A 1 636 ? -22.731 0.007 33.712 1.00 90.31 636 PHE A N 1
ATOM 4996 C CA . PHE A 1 636 ? -22.050 0.709 34.792 1.00 90.31 636 PHE A CA 1
ATOM 4997 C C . PHE A 1 636 ? -21.991 2.228 34.594 1.00 90.31 636 PHE A C 1
ATOM 4999 O O . PHE A 1 636 ? -22.172 2.749 33.497 1.00 90.31 636 PHE A O 1
ATOM 5006 N N . ALA A 1 637 ? -21.710 2.948 35.679 1.00 90.00 637 ALA A N 1
ATOM 5007 C CA . ALA A 1 637 ? -21.211 4.313 35.640 1.00 90.00 637 ALA A CA 1
ATOM 5008 C C . ALA A 1 637 ? -20.022 4.466 36.596 1.00 90.00 637 ALA A C 1
ATOM 5010 O O . ALA A 1 637 ? -20.073 4.058 37.762 1.00 90.00 637 ALA A O 1
ATOM 5011 N N . ASN A 1 638 ? -18.959 5.090 36.102 1.00 92.25 638 ASN A N 1
ATOM 5012 C CA . ASN A 1 638 ? -17.780 5.466 36.866 1.00 92.25 638 ASN A CA 1
ATOM 5013 C C . ASN A 1 638 ? -17.641 6.996 36.815 1.00 92.25 638 ASN A C 1
ATOM 5015 O O . ASN A 1 638 ? -17.006 7.537 35.905 1.00 92.25 638 ASN A O 1
ATOM 5019 N N . PRO A 1 639 ? -18.212 7.711 37.800 1.00 86.81 639 PRO A N 1
ATOM 5020 C CA . PRO A 1 639 ? -18.127 9.164 37.852 1.00 86.81 639 PRO A CA 1
ATOM 5021 C C . PRO A 1 639 ? -16.781 9.671 38.372 1.00 86.81 639 PRO A C 1
ATOM 5023 O O . PRO A 1 639 ? -16.600 10.879 38.529 1.00 86.81 639 PRO A O 1
ATOM 5026 N N . SER A 1 640 ? -15.844 8.775 38.697 1.00 84.19 640 SER A N 1
ATOM 5027 C CA . SER A 1 640 ? -14.517 9.190 39.122 1.00 84.19 640 SER A CA 1
ATOM 5028 C C . SER A 1 640 ? -13.724 9.740 37.935 1.00 84.19 640 SER A C 1
ATOM 5030 O O . SER A 1 640 ? -13.928 9.362 36.784 1.00 84.19 640 SER A O 1
ATOM 5032 N N . ASN A 1 641 ? -12.772 10.628 38.217 1.00 83.25 641 ASN A N 1
ATOM 5033 C CA . ASN A 1 641 ? -11.891 11.181 37.189 1.00 83.25 641 ASN A CA 1
ATOM 5034 C C . ASN A 1 641 ? -10.713 10.240 36.843 1.00 83.25 641 ASN A C 1
ATOM 5036 O O . ASN A 1 641 ? -9.649 10.691 36.426 1.00 83.25 641 ASN A O 1
ATOM 5040 N N . ALA A 1 642 ? -10.863 8.935 37.081 1.00 90.31 642 ALA A N 1
ATOM 5041 C CA . ALA A 1 642 ? -9.836 7.925 36.855 1.00 90.31 642 ALA A CA 1
ATOM 5042 C C . ALA A 1 642 ? -10.460 6.586 36.435 1.00 90.31 642 ALA A C 1
ATOM 5044 O O . ALA A 1 642 ? -11.640 6.330 36.670 1.00 90.31 642 ALA A O 1
ATOM 5045 N N . ILE A 1 643 ? -9.647 5.717 35.837 1.00 93.56 643 ILE A N 1
ATOM 5046 C CA . ILE A 1 643 ? -10.018 4.314 35.633 1.00 93.56 643 ILE A CA 1
ATOM 5047 C C . ILE A 1 643 ? -10.142 3.637 37.006 1.00 93.56 643 ILE A C 1
ATOM 5049 O O . ILE A 1 643 ? -9.334 3.889 37.909 1.00 93.56 643 ILE A O 1
ATOM 5053 N N . VAL A 1 644 ? -11.168 2.804 37.173 1.00 95.44 644 VAL A N 1
ATOM 5054 C CA . VAL A 1 644 ? -11.350 1.962 38.360 1.00 95.44 644 VAL A CA 1
ATOM 5055 C C . VAL A 1 644 ? -10.984 0.527 38.003 1.00 95.44 644 VAL A C 1
ATOM 5057 O O . VAL A 1 644 ? -11.728 -0.156 37.305 1.00 95.44 644 VAL A O 1
ATOM 5060 N N . ASP A 1 645 ? -9.842 0.079 38.516 1.00 96.12 645 ASP A N 1
ATOM 5061 C CA . ASP A 1 645 ? -9.363 -1.295 38.369 1.00 96.12 645 ASP A CA 1
ATOM 5062 C C . ASP A 1 645 ? -10.068 -2.192 39.397 1.00 96.12 645 ASP A C 1
ATOM 5064 O O . ASP A 1 645 ? -9.823 -2.074 40.602 1.00 96.12 645 ASP A O 1
ATOM 5068 N N . ALA A 1 646 ? -10.947 -3.085 38.938 1.00 97.25 646 ALA A N 1
ATOM 5069 C CA . ALA A 1 646 ? -11.660 -4.027 39.794 1.00 97.25 646 ALA A CA 1
ATOM 5070 C C . ALA A 1 646 ? -11.077 -5.437 39.662 1.00 97.25 646 ALA A C 1
ATOM 5072 O O . ALA A 1 646 ? -11.180 -6.073 38.615 1.00 97.25 646 ALA A O 1
ATOM 5073 N N . LYS A 1 647 ? -10.479 -5.941 40.745 1.00 97.44 647 LYS A N 1
ATOM 5074 C CA . LYS A 1 647 ? -9.976 -7.316 40.829 1.00 97.44 647 LYS A CA 1
ATOM 5075 C C . LYS A 1 647 ? -11.139 -8.294 40.852 1.00 97.44 647 LYS A C 1
ATOM 5077 O O . LYS A 1 647 ? -12.040 -8.146 41.673 1.00 97.44 647 LYS A O 1
ATOM 5082 N N . ILE A 1 648 ? -11.077 -9.298 39.992 1.00 97.25 648 ILE A N 1
ATOM 5083 C CA . ILE A 1 648 ? -12.097 -10.319 39.798 1.00 97.25 648 ILE A CA 1
ATOM 5084 C C . ILE A 1 648 ? -11.673 -11.580 40.542 1.00 97.25 648 ILE A C 1
ATOM 5086 O O . ILE A 1 648 ? -10.573 -12.102 40.340 1.00 97.25 648 ILE A O 1
ATOM 5090 N N . THR A 1 649 ? -12.569 -12.097 41.371 1.00 96.31 649 THR A N 1
ATOM 5091 C CA . THR A 1 649 ? -12.448 -13.423 41.976 1.00 96.31 649 THR A CA 1
ATOM 5092 C C . THR A 1 649 ? -13.684 -14.236 41.616 1.00 96.31 649 THR A C 1
ATOM 5094 O O . THR A 1 649 ? -14.795 -13.808 41.904 1.00 96.31 649 THR A O 1
ATOM 5097 N N . VAL A 1 650 ? -13.509 -15.409 41.011 1.00 95.75 650 VAL A N 1
ATOM 5098 C CA . VAL A 1 650 ? -14.604 -16.339 40.703 1.00 95.75 650 VAL A CA 1
ATOM 5099 C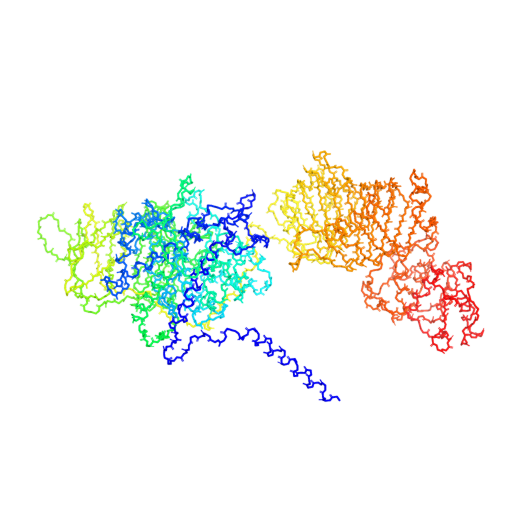 C . VAL A 1 650 ? -14.530 -17.502 41.682 1.00 95.75 650 VAL A C 1
ATOM 5101 O O . VAL A 1 650 ? -13.502 -18.165 41.802 1.00 95.75 650 VAL A O 1
ATOM 5104 N N . ASN A 1 651 ? -15.606 -17.747 42.428 1.00 95.69 651 ASN A N 1
ATOM 5105 C CA . ASN A 1 651 ? -15.702 -18.835 43.402 1.00 95.69 651 ASN A CA 1
ATOM 5106 C C . ASN A 1 651 ? -14.557 -18.848 44.440 1.00 95.69 651 ASN A C 1
ATOM 5108 O O . ASN A 1 651 ? -14.112 -19.916 44.869 1.00 95.69 651 ASN A O 1
ATOM 5112 N N . GLY A 1 652 ? -14.073 -17.665 44.836 1.00 93.62 652 GLY A N 1
ATOM 5113 C CA . GLY A 1 652 ? -12.948 -17.493 45.763 1.00 93.62 652 GLY A CA 1
ATOM 5114 C C . GLY A 1 652 ? -11.552 -17.616 45.130 1.00 93.62 652 GLY A C 1
ATOM 5115 O O . GLY A 1 652 ? -10.561 -17.430 45.832 1.00 93.62 652 GLY A O 1
ATOM 5116 N N . LYS A 1 653 ? -11.451 -17.895 43.823 1.00 93.56 653 LYS A N 1
ATOM 5117 C CA . LYS A 1 653 ? -10.186 -17.971 43.075 1.00 93.56 653 LYS A CA 1
ATOM 5118 C C . LYS A 1 653 ? -9.953 -16.705 42.252 1.00 93.56 653 LYS A C 1
ATOM 5120 O O . LYS A 1 653 ? -10.871 -16.210 41.606 1.00 93.56 653 LYS A O 1
ATOM 5125 N N . SER A 1 654 ? -8.723 -16.192 42.265 1.00 93.00 654 SER A N 1
ATOM 5126 C CA . SER A 1 654 ? -8.336 -15.031 41.453 1.00 93.00 654 SER A CA 1
ATOM 5127 C C . SER A 1 654 ? -8.558 -15.313 39.967 1.00 93.00 654 SER A C 1
ATOM 5129 O O . SER A 1 654 ? -8.149 -16.364 39.482 1.00 93.00 654 SER A O 1
ATOM 5131 N N . PHE A 1 655 ? -9.172 -14.373 39.250 1.00 93.38 655 PHE A N 1
ATOM 5132 C CA . PHE A 1 655 ? -9.428 -14.495 37.813 1.00 93.38 655 PHE A CA 1
ATOM 5133 C C . PHE A 1 655 ? -8.679 -13.436 36.996 1.00 93.38 655 PHE A C 1
ATOM 5135 O O . PHE A 1 655 ? -8.138 -13.753 35.944 1.00 93.38 655 PHE A O 1
ATOM 5142 N N . GLY A 1 656 ? -8.581 -12.203 37.486 1.00 95.06 656 GLY A N 1
ATOM 5143 C CA . GLY A 1 656 ? -7.899 -11.113 36.787 1.00 95.06 656 GLY A CA 1
ATOM 5144 C C . GLY A 1 656 ? -8.378 -9.762 37.295 1.00 95.06 656 GLY A C 1
ATOM 5145 O O . GLY A 1 656 ? -8.854 -9.657 38.423 1.00 95.06 656 GLY A O 1
ATOM 5146 N N . THR A 1 657 ? -8.294 -8.742 36.456 1.00 97.00 657 THR A N 1
ATOM 5147 C CA . THR A 1 657 ? -8.751 -7.382 36.745 1.00 97.00 657 THR A CA 1
ATOM 5148 C C . THR A 1 657 ? -9.535 -6.860 35.544 1.00 97.00 657 THR A C 1
ATOM 5150 O O . THR A 1 657 ? -9.089 -7.004 34.409 1.00 97.00 657 THR A O 1
ATOM 5153 N N . VAL A 1 658 ? -10.685 -6.228 35.770 1.00 96.88 658 VAL A N 1
ATOM 5154 C CA . VAL A 1 658 ? -11.402 -5.471 34.733 1.00 96.88 658 VAL A CA 1
ATOM 5155 C C . VAL A 1 658 ? -11.241 -3.968 34.991 1.00 96.88 658 VAL A C 1
ATOM 5157 O O . VAL A 1 658 ? -11.480 -3.521 36.119 1.00 96.88 658 VAL A O 1
ATOM 5160 N N . PRO A 1 659 ? -10.830 -3.177 33.987 1.00 96.12 659 PRO A N 1
ATOM 5161 C CA . PRO A 1 659 ? -10.775 -1.728 34.109 1.00 96.12 659 PRO A CA 1
ATOM 5162 C C . PRO A 1 659 ? -12.096 -1.064 33.684 1.00 96.12 659 PRO A C 1
ATOM 5164 O O . PRO A 1 659 ? -12.547 -1.187 32.546 1.00 96.12 659 PRO A O 1
ATOM 5167 N N . PHE A 1 660 ? -12.694 -0.280 34.581 1.00 94.88 660 PHE A N 1
ATOM 5168 C CA . PHE A 1 660 ? -13.859 0.558 34.278 1.00 94.88 660 PHE A CA 1
ATOM 5169 C C . PHE A 1 660 ? -13.414 1.989 33.954 1.00 94.88 660 PHE A C 1
ATOM 5171 O O . PHE A 1 660 ? -12.892 2.697 34.820 1.00 94.88 660 PHE A O 1
ATOM 5178 N N . TYR A 1 661 ? -13.621 2.433 32.714 1.00 93.75 661 TYR A N 1
ATOM 5179 C CA . TYR A 1 661 ? -13.259 3.781 32.257 1.00 93.75 661 TYR A CA 1
ATOM 5180 C C . TYR A 1 661 ? -14.180 4.864 32.819 1.00 93.75 661 TYR A C 1
ATOM 5182 O O . TYR A 1 661 ? -15.194 4.569 33.440 1.00 93.75 661 TYR A O 1
ATOM 5190 N N . LYS A 1 662 ? -13.801 6.132 32.644 1.00 92.25 662 LYS A N 1
ATOM 5191 C CA . LYS A 1 662 ? -14.529 7.298 33.167 1.00 92.25 662 LYS A CA 1
ATOM 5192 C C . LYS A 1 662 ? -15.811 7.506 32.360 1.00 92.25 662 LYS A C 1
ATOM 5194 O O . LYS A 1 662 ? -15.726 7.713 31.153 1.00 92.25 662 LYS A O 1
ATOM 5199 N N . THR A 1 663 ? -16.968 7.562 33.019 1.00 90.88 663 THR A N 1
ATOM 5200 C CA . THR A 1 663 ? -18.250 7.830 32.337 1.00 90.88 663 THR A CA 1
ATOM 5201 C C . THR A 1 663 ? -18.788 9.246 32.541 1.00 90.88 663 THR A C 1
ATOM 5203 O O . THR A 1 663 ? -19.800 9.624 31.956 1.00 90.88 663 THR A O 1
ATOM 5206 N N . GLY A 1 664 ? -18.091 10.067 33.331 1.00 85.94 664 GLY A N 1
ATOM 5207 C CA . GLY A 1 664 ? -18.499 11.438 33.640 1.00 85.94 664 GLY A CA 1
ATOM 5208 C C . GLY A 1 664 ? -19.494 11.530 34.802 1.00 85.94 664 GLY A C 1
ATOM 5209 O O . GLY A 1 664 ? -19.854 10.543 35.440 1.00 85.94 664 GLY A O 1
ATOM 5210 N N . ALA A 1 665 ? -19.914 12.751 35.140 1.00 77.50 665 ALA A N 1
ATOM 5211 C CA . ALA A 1 665 ? -20.769 12.990 36.304 1.00 77.50 665 ALA A CA 1
ATOM 5212 C C . ALA A 1 665 ? -22.161 12.338 36.154 1.00 77.50 665 ALA A C 1
ATOM 5214 O O . ALA A 1 665 ? -22.799 12.454 35.109 1.00 77.50 665 ALA A O 1
ATOM 5215 N N . LEU A 1 666 ? -22.685 11.740 37.233 1.00 71.81 666 LEU A N 1
ATOM 5216 C CA . LEU A 1 666 ? -23.964 11.002 37.234 1.00 71.81 666 LEU A CA 1
ATOM 5217 C C . LEU A 1 666 ? -25.159 11.825 36.729 1.00 71.81 666 LEU A C 1
ATOM 5219 O O . LEU A 1 666 ? -26.017 11.293 36.031 1.00 71.81 666 LEU A O 1
ATOM 5223 N N . GLY A 1 667 ? -25.192 13.129 37.028 1.00 60.97 667 GLY A N 1
ATOM 5224 C CA . GLY A 1 667 ? -26.246 14.044 36.568 1.00 60.97 667 GLY A CA 1
ATOM 5225 C C . GLY A 1 667 ? -26.269 14.288 35.052 1.00 60.97 667 GLY A C 1
ATOM 5226 O O . GLY A 1 667 ? -27.187 14.938 34.565 1.00 60.97 667 GLY A O 1
ATOM 5227 N N . LYS A 1 668 ? -25.279 13.780 34.305 1.00 59.78 668 LYS A N 1
ATOM 5228 C CA . LYS A 1 668 ? -25.197 13.866 32.840 1.00 59.78 668 LYS A CA 1
ATOM 5229 C C . LYS A 1 668 ? -25.580 12.559 32.129 1.00 59.78 668 LYS A C 1
ATOM 5231 O O . LYS A 1 668 ? -25.332 12.456 30.935 1.00 59.78 668 LYS A O 1
ATOM 5236 N N . ASN A 1 669 ? -26.173 11.584 32.831 1.00 61.97 669 ASN A N 1
ATOM 5237 C CA . ASN A 1 669 ? -26.572 10.268 32.301 1.00 61.97 669 ASN A CA 1
ATOM 5238 C C . ASN A 1 669 ? -25.421 9.391 31.761 1.00 61.97 669 ASN A C 1
ATOM 5240 O O . ASN A 1 669 ? -25.658 8.535 30.916 1.00 61.97 669 ASN A O 1
ATOM 5244 N N . GLY A 1 670 ? -24.196 9.551 32.270 1.00 67.38 670 GLY A N 1
ATOM 5245 C CA . GLY A 1 670 ? -23.039 8.758 31.844 1.00 67.38 670 GLY A CA 1
ATOM 5246 C C . GLY A 1 670 ? -23.110 7.297 32.284 1.00 67.38 670 GLY A C 1
ATOM 5247 O O . GLY A 1 670 ? -22.632 6.959 33.366 1.00 67.38 670 GLY A O 1
ATOM 5248 N N . VAL A 1 671 ? -23.719 6.450 31.458 1.00 78.56 671 VAL A N 1
ATOM 5249 C CA . VAL A 1 671 ? -23.820 4.995 31.634 1.00 78.56 671 VAL A CA 1
ATOM 5250 C C . VAL A 1 671 ? -23.183 4.322 30.436 1.00 78.56 671 VAL A C 1
ATOM 5252 O O . VAL A 1 671 ? -23.347 4.812 29.322 1.00 78.56 671 VAL A O 1
ATOM 5255 N N . ASP A 1 672 ? -22.507 3.205 30.668 1.00 88.56 672 ASP A N 1
ATOM 5256 C CA . ASP A 1 672 ? -21.901 2.418 29.607 1.00 88.56 672 ASP A CA 1
ATOM 5257 C C . ASP A 1 672 ? -21.883 0.917 29.922 1.00 88.56 672 ASP A C 1
ATOM 5259 O O . ASP A 1 672 ? -22.391 0.493 30.965 1.00 88.56 672 ASP A O 1
ATOM 5263 N N . VAL A 1 673 ? -21.324 0.110 29.020 1.00 89.81 673 VAL A N 1
ATOM 5264 C CA . VAL A 1 673 ? -21.252 -1.351 29.145 1.00 89.81 673 VAL A CA 1
ATOM 5265 C C . VAL A 1 673 ? -19.802 -1.827 29.230 1.00 89.81 673 VAL A C 1
ATOM 5267 O O . VAL A 1 673 ? -18.947 -1.408 28.459 1.00 89.81 673 VAL A O 1
ATOM 5270 N N . ALA A 1 674 ? -19.531 -2.742 30.160 1.00 92.00 674 ALA A N 1
ATOM 5271 C CA . ALA A 1 674 ? -18.296 -3.520 30.208 1.00 92.00 674 ALA A CA 1
ATOM 5272 C C . ALA A 1 674 ? -18.626 -5.017 30.174 1.00 92.00 674 ALA A C 1
ATOM 5274 O O . ALA A 1 674 ? -19.553 -5.458 30.851 1.00 92.00 674 ALA A O 1
ATOM 5275 N N . TYR A 1 675 ? -17.853 -5.799 29.426 1.00 92.50 675 TYR A N 1
ATOM 5276 C CA . TYR A 1 675 ? -17.970 -7.257 29.370 1.00 92.50 675 TYR A CA 1
ATOM 5277 C C . TYR A 1 675 ? -16.868 -7.914 30.192 1.00 92.50 675 TYR A C 1
ATOM 5279 O O . TYR A 1 675 ? -15.683 -7.720 29.921 1.00 92.50 675 TYR A O 1
ATOM 5287 N N . ILE A 1 676 ? -17.238 -8.680 31.213 1.00 94.69 676 ILE A N 1
ATOM 5288 C CA . ILE A 1 676 ? -16.275 -9.367 32.077 1.00 94.69 676 ILE A CA 1
ATOM 5289 C C . ILE A 1 676 ? -16.270 -10.855 31.715 1.00 94.69 676 ILE A C 1
ATOM 5291 O O . ILE A 1 676 ? -17.251 -11.530 32.037 1.00 94.69 676 ILE A O 1
ATOM 5295 N N . PRO A 1 677 ? -15.210 -11.390 31.081 1.00 94.00 677 PRO A N 1
ATOM 5296 C CA . PRO A 1 677 ? -15.108 -12.825 30.847 1.00 94.00 677 PRO A CA 1
ATOM 5297 C C . PRO A 1 677 ? -14.961 -13.572 32.172 1.00 94.00 677 PRO A C 1
ATOM 5299 O O . PRO A 1 677 ? -14.201 -13.150 33.045 1.00 94.00 677 PRO A O 1
ATOM 5302 N N . VAL A 1 678 ? -15.703 -14.669 32.328 1.00 93.44 678 VAL A N 1
ATOM 5303 C CA . VAL A 1 678 ? -15.658 -15.565 33.489 1.00 93.44 678 VAL A CA 1
ATOM 5304 C C . VAL A 1 678 ? -15.902 -17.018 33.075 1.00 93.44 678 VAL A C 1
ATOM 5306 O O . VAL A 1 678 ? -16.689 -17.307 32.176 1.00 93.44 678 VAL A O 1
ATOM 5309 N N . VAL A 1 679 ? -15.271 -17.953 33.787 1.00 91.44 679 VAL A N 1
ATOM 5310 C CA . VAL A 1 679 ? -15.548 -19.394 33.667 1.00 91.44 679 VAL A CA 1
ATOM 5311 C C . VAL A 1 679 ? -16.391 -19.831 34.865 1.00 91.44 679 VAL A C 1
ATOM 5313 O O . VAL A 1 679 ? -15.980 -19.647 36.010 1.00 91.44 679 VAL A O 1
ATOM 5316 N N . LEU A 1 680 ? -17.582 -20.378 34.605 1.00 92.44 680 LEU A N 1
ATOM 5317 C CA . LEU A 1 680 ? -18.599 -20.689 35.617 1.00 92.44 680 LEU A CA 1
ATOM 5318 C C . LEU A 1 680 ? -18.774 -22.206 35.758 1.00 92.44 680 LEU A C 1
ATOM 5320 O O . LEU A 1 680 ? -19.513 -22.827 34.997 1.00 92.44 680 LEU A O 1
ATOM 5324 N N . ASP A 1 681 ? -18.088 -22.805 36.731 1.00 90.06 681 ASP A N 1
ATOM 5325 C CA . ASP A 1 681 ? -17.952 -24.261 36.884 1.00 90.06 681 ASP A CA 1
ATOM 5326 C C . ASP A 1 681 ? -18.903 -24.895 37.917 1.00 90.06 681 ASP A C 1
ATOM 5328 O O . ASP A 1 681 ? -18.964 -26.122 38.037 1.00 90.06 681 ASP A O 1
ATOM 5332 N N . LYS A 1 682 ? -19.675 -24.090 38.657 1.00 92.69 682 LYS A N 1
ATOM 5333 C CA . LYS A 1 682 ? -20.614 -24.559 39.693 1.00 92.69 682 LYS A CA 1
ATOM 5334 C C . LYS A 1 682 ? -22.065 -24.297 39.315 1.00 92.69 682 LYS A C 1
ATOM 5336 O O . LYS A 1 682 ? -22.354 -23.434 38.499 1.00 92.69 682 LYS A O 1
ATOM 5341 N N . ASP A 1 683 ? -22.991 -25.000 39.966 1.00 92.94 683 ASP A N 1
ATOM 5342 C CA . ASP A 1 683 ? -24.426 -24.733 39.794 1.00 92.94 683 ASP A CA 1
ATOM 5343 C C . ASP A 1 683 ? -24.842 -23.369 40.387 1.00 92.94 683 ASP A C 1
ATOM 5345 O O . ASP A 1 683 ? -25.833 -22.799 39.951 1.00 92.94 683 ASP A O 1
ATOM 5349 N N . VAL A 1 684 ? -24.074 -22.827 41.342 1.00 94.25 684 VAL A N 1
ATOM 5350 C CA . VAL A 1 684 ? -24.162 -21.436 41.818 1.00 94.25 684 VAL A CA 1
ATOM 5351 C C . VAL A 1 684 ? -22.744 -20.892 41.946 1.00 94.25 684 VAL A C 1
ATOM 5353 O O . VAL A 1 684 ? -21.912 -21.470 42.654 1.00 94.25 684 VAL A O 1
ATOM 5356 N N . ASN A 1 685 ? -22.466 -19.784 41.267 1.00 95.06 685 ASN A N 1
ATOM 5357 C CA . ASN A 1 685 ? -21.156 -19.150 41.219 1.00 95.06 685 ASN A CA 1
ATOM 5358 C C . ASN A 1 685 ? -21.186 -17.783 41.896 1.00 95.06 685 ASN A C 1
ATOM 5360 O O . ASN A 1 685 ? -22.185 -17.069 41.836 1.00 95.06 685 ASN A O 1
ATOM 5364 N N . THR A 1 686 ? -20.066 -17.384 42.489 1.00 95.69 686 THR A N 1
ATOM 5365 C CA . THR A 1 686 ? -19.868 -16.024 43.006 1.00 95.69 686 THR A CA 1
ATOM 5366 C C . THR A 1 686 ? -18.751 -15.337 42.237 1.00 95.69 686 THR A C 1
ATOM 5368 O O . THR A 1 686 ? -17.637 -15.857 42.202 1.00 95.69 686 THR A O 1
ATOM 5371 N N . VAL A 1 687 ? -19.020 -14.164 41.673 1.00 96.31 687 VAL A N 1
ATOM 5372 C CA . VAL A 1 687 ? -18.030 -13.301 41.022 1.00 96.31 687 VAL A CA 1
ATOM 5373 C C . VAL A 1 687 ? -17.885 -12.023 41.840 1.00 96.31 687 VAL A C 1
ATOM 5375 O O . VAL A 1 687 ? -18.793 -11.200 41.894 1.00 96.31 687 VAL A O 1
ATOM 5378 N N . ASP A 1 688 ? -16.751 -11.872 42.511 1.00 95.25 688 ASP A N 1
ATOM 5379 C CA . ASP A 1 688 ? -16.431 -10.711 43.336 1.00 95.25 688 ASP A CA 1
ATOM 5380 C C . ASP A 1 688 ? -15.569 -9.721 42.554 1.00 95.25 688 ASP A C 1
ATOM 5382 O O . ASP A 1 688 ? -14.518 -10.090 42.033 1.00 95.25 688 ASP A O 1
ATOM 5386 N N . LEU A 1 689 ? -15.993 -8.460 42.518 1.00 96.12 689 LEU A N 1
ATOM 5387 C CA . LEU A 1 689 ? -15.256 -7.318 41.989 1.00 96.12 689 LEU A CA 1
ATOM 5388 C C . LEU A 1 689 ? -14.759 -6.468 43.161 1.00 96.12 689 LEU A C 1
ATOM 5390 O O . LEU A 1 689 ? -15.573 -5.924 43.901 1.00 96.12 689 LEU A O 1
ATOM 5394 N N . ALA A 1 690 ? -13.446 -6.322 43.339 1.00 95.31 690 ALA A N 1
ATOM 5395 C CA . ALA A 1 690 ? -12.843 -5.556 44.436 1.00 95.31 690 ALA A CA 1
ATOM 5396 C C . ALA A 1 690 ? -11.959 -4.405 43.921 1.00 95.31 690 ALA A C 1
ATOM 5398 O O . ALA A 1 690 ? -11.008 -4.633 43.178 1.00 95.31 690 ALA A O 1
ATOM 5399 N N . TYR A 1 691 ? -12.245 -3.172 44.349 1.00 93.06 691 TYR A N 1
ATOM 5400 C CA . TYR A 1 691 ? -11.641 -1.930 43.838 1.00 93.06 691 TYR A CA 1
ATOM 5401 C C . TYR A 1 691 ? -11.325 -0.871 44.918 1.00 93.06 691 TYR A C 1
ATOM 5403 O O . TYR A 1 691 ? -11.068 0.280 44.582 1.00 93.06 691 TYR A O 1
ATOM 5411 N N . SER A 1 692 ? -11.358 -1.240 46.206 1.00 87.38 692 SER A N 1
ATOM 5412 C CA . SER A 1 692 ? -10.822 -0.533 47.394 1.00 87.38 692 SER A CA 1
ATOM 5413 C C . SER A 1 692 ? -10.708 1.002 47.338 1.00 87.38 692 SER A C 1
ATOM 5415 O O . SER A 1 692 ? -9.822 1.568 46.700 1.00 87.38 692 SER A O 1
ATOM 5417 N N . GLY A 1 693 ? -11.534 1.702 48.116 1.00 84.88 693 GLY A N 1
ATOM 5418 C CA . GLY A 1 693 ? -11.510 3.165 48.227 1.00 84.88 693 GLY A CA 1
ATOM 5419 C C . GLY A 1 693 ? -12.067 3.890 46.998 1.00 84.88 693 GLY A C 1
ATOM 5420 O O . GLY A 1 693 ? -11.868 5.096 46.852 1.00 84.88 693 GLY A O 1
ATOM 5421 N N . LYS A 1 694 ? -12.743 3.162 46.101 1.00 90.12 694 LYS A N 1
ATOM 5422 C CA . LYS A 1 694 ? -13.432 3.686 44.915 1.00 90.12 694 LYS A CA 1
ATOM 5423 C C . LYS A 1 694 ? -14.925 3.350 44.971 1.00 90.12 694 LYS A C 1
ATOM 5425 O O . LYS A 1 694 ? -15.364 2.528 45.779 1.00 90.12 694 LYS A O 1
ATOM 5430 N N . THR A 1 695 ? -15.692 3.982 44.090 1.00 87.56 695 THR A N 1
ATOM 5431 C CA . THR A 1 695 ? -17.138 3.794 43.944 1.00 87.56 695 THR A CA 1
ATOM 5432 C C . THR A 1 695 ? -17.452 3.498 42.485 1.00 87.56 695 THR A C 1
ATOM 5434 O O . THR A 1 695 ? -16.986 4.221 41.606 1.00 87.56 695 THR A O 1
ATOM 5437 N N . LEU A 1 696 ? -18.277 2.482 42.244 1.00 88.94 696 LEU A N 1
ATOM 5438 C CA . LEU A 1 696 ? -18.884 2.194 40.946 1.00 88.94 696 LEU A CA 1
ATOM 5439 C C . LEU A 1 696 ? -20.398 2.157 41.101 1.00 88.94 696 LEU A C 1
ATOM 5441 O O . LEU A 1 696 ? -20.913 1.791 42.156 1.00 88.94 696 LEU A O 1
ATOM 5445 N N . TYR A 1 697 ? -21.110 2.527 40.047 1.00 88.38 697 TYR A N 1
ATOM 5446 C CA . TYR A 1 697 ? -22.552 2.352 39.972 1.00 88.38 697 TYR A CA 1
ATOM 5447 C C . TYR A 1 697 ? -22.813 1.208 39.005 1.00 88.38 697 TYR A C 1
ATOM 5449 O O . TYR A 1 697 ? -22.457 1.321 37.839 1.00 88.38 697 TYR A O 1
ATOM 5457 N N . MET A 1 698 ? -23.397 0.114 39.480 1.00 87.31 698 MET A N 1
ATOM 5458 C CA . MET A 1 698 ? -23.770 -1.040 38.674 1.00 87.31 698 MET A CA 1
ATOM 5459 C C . MET A 1 698 ? -25.290 -1.070 38.549 1.00 87.31 698 MET A C 1
ATOM 5461 O O . MET A 1 698 ? -25.996 -1.336 39.521 1.00 87.31 698 MET A O 1
ATOM 5465 N N . LYS A 1 699 ? -25.798 -0.739 37.361 1.00 80.19 699 LYS A N 1
ATOM 5466 C CA . LYS A 1 699 ? -27.241 -0.633 37.102 1.00 80.19 699 LYS A CA 1
ATOM 5467 C C . LYS A 1 699 ? -27.864 -1.973 36.748 1.00 80.19 699 LYS A C 1
ATOM 5469 O O . LYS A 1 699 ? -28.996 -2.235 37.134 1.00 80.19 699 LYS A O 1
ATOM 5474 N N . ASN A 1 700 ? -27.138 -2.781 35.986 1.00 84.88 700 ASN A N 1
ATOM 5475 C CA . ASN A 1 700 ? -27.587 -4.091 35.547 1.00 84.88 700 ASN A CA 1
ATOM 5476 C C . ASN A 1 700 ? -26.382 -4.995 35.294 1.00 84.88 700 ASN A C 1
ATOM 5478 O O . ASN A 1 700 ? -25.337 -4.510 34.854 1.00 84.88 700 ASN A O 1
ATOM 5482 N N . VAL A 1 701 ? -26.544 -6.293 35.542 1.00 88.50 701 VAL A N 1
ATOM 5483 C CA . VAL A 1 701 ? -25.583 -7.313 35.120 1.00 88.50 701 VAL A CA 1
ATOM 5484 C C . VAL A 1 701 ? -26.340 -8.477 34.509 1.00 88.50 701 VAL A C 1
ATOM 5486 O O . VAL A 1 701 ? -27.238 -9.033 35.135 1.00 88.50 701 VAL A O 1
ATOM 5489 N N . GLU A 1 702 ? -25.946 -8.856 33.301 1.00 89.56 702 GLU A N 1
ATOM 5490 C CA . GLU A 1 702 ? -26.526 -9.977 32.566 1.00 89.56 702 GLU A CA 1
ATOM 5491 C C . GLU A 1 702 ? -25.427 -10.982 32.226 1.00 89.56 702 GLU A C 1
ATOM 5493 O O . GLU A 1 702 ? -24.324 -10.595 31.845 1.00 89.56 702 GLU A O 1
ATOM 5498 N N . ALA A 1 703 ? -25.720 -12.274 32.355 1.00 90.56 703 ALA A N 1
ATOM 5499 C CA . ALA A 1 703 ? -24.868 -13.316 31.802 1.00 90.56 703 ALA A CA 1
ATOM 5500 C C . ALA A 1 703 ? -25.214 -13.462 30.320 1.00 90.56 703 ALA A C 1
ATOM 5502 O O . ALA A 1 703 ? -26.362 -13.760 29.977 1.00 90.56 703 ALA A O 1
ATOM 5503 N N . VAL A 1 704 ? -24.236 -13.235 29.450 1.00 89.88 704 VAL A N 1
ATOM 5504 C CA . VAL A 1 704 ? -24.410 -13.317 28.003 1.00 89.88 704 VAL A CA 1
ATOM 5505 C C . VAL A 1 704 ? -23.294 -14.141 27.375 1.00 89.88 704 VAL A C 1
ATOM 5507 O O . VAL A 1 704 ? -22.147 -14.131 27.818 1.00 89.88 704 VAL A O 1
ATOM 5510 N N . ILE A 1 705 ? -23.642 -14.860 26.319 1.00 83.19 705 ILE A N 1
ATOM 5511 C CA . ILE A 1 705 ? -22.703 -15.251 25.277 1.00 83.19 705 ILE A CA 1
ATOM 5512 C C . ILE A 1 705 ? -22.893 -14.216 24.179 1.00 83.19 705 ILE A C 1
ATOM 5514 O O . ILE A 1 705 ? -23.956 -14.148 23.552 1.00 83.19 705 ILE A O 1
ATOM 5518 N N . GLU A 1 706 ? -21.880 -13.376 24.008 1.00 77.69 706 GLU A N 1
ATOM 5519 C CA . GLU A 1 706 ? -21.806 -12.447 22.891 1.00 77.69 706 GLU A CA 1
ATOM 5520 C C . GLU A 1 706 ? -21.130 -13.155 21.724 1.00 77.69 706 GLU A C 1
ATOM 5522 O O . GLU A 1 706 ? -20.063 -13.751 21.868 1.00 77.69 706 GLU A O 1
ATOM 5527 N N . ARG A 1 707 ? -21.761 -13.085 20.559 1.00 66.06 707 ARG A N 1
ATOM 5528 C CA . ARG A 1 707 ? -21.129 -13.393 19.284 1.00 66.06 707 ARG A CA 1
ATOM 5529 C C . ARG A 1 707 ? -21.382 -12.220 18.366 1.00 66.06 707 ARG A C 1
ATOM 5531 O O . ARG A 1 707 ? -22.514 -11.731 18.273 1.00 66.06 707 ARG A O 1
ATOM 5538 N N . THR A 1 708 ? -20.350 -11.772 17.662 1.00 67.88 708 THR A N 1
ATOM 5539 C CA . THR A 1 708 ? -20.584 -10.842 16.563 1.00 67.88 708 THR A CA 1
ATOM 5540 C C . THR A 1 708 ? -21.541 -11.524 15.599 1.00 67.88 708 THR A C 1
ATOM 5542 O O . THR A 1 708 ? -21.314 -12.666 15.189 1.00 67.88 708 THR A O 1
ATOM 5545 N N . ARG A 1 709 ? -22.670 -10.873 15.300 1.00 73.44 709 ARG A N 1
ATOM 5546 C CA . ARG A 1 709 ? -23.651 -11.510 14.439 1.00 73.44 709 ARG A CA 1
ATOM 5547 C C . ARG A 1 709 ? -23.098 -11.499 13.034 1.00 73.44 709 ARG A C 1
ATOM 5549 O O . ARG A 1 709 ? -22.735 -10.452 12.501 1.00 73.44 709 ARG A O 1
ATOM 5556 N N . THR A 1 710 ? -23.087 -12.675 12.445 1.00 80.00 710 THR A N 1
ATOM 5557 C CA . THR A 1 710 ? -22.650 -12.858 11.079 1.00 80.00 710 THR A CA 1
ATOM 5558 C C . THR A 1 710 ? -23.809 -13.373 10.236 1.00 80.00 710 THR A C 1
ATOM 5560 O O . THR A 1 710 ? -24.723 -14.042 10.728 1.00 80.00 710 THR A O 1
ATOM 5563 N N . VAL A 1 711 ? -23.814 -12.994 8.966 1.00 82.81 711 VAL A N 1
ATOM 5564 C CA . VAL A 1 711 ? -24.764 -13.459 7.954 1.00 82.81 711 VAL A CA 1
ATOM 5565 C C . VAL A 1 711 ? -23.994 -14.200 6.875 1.00 82.81 711 VAL A C 1
ATOM 5567 O O . VAL A 1 711 ? -22.811 -13.934 6.665 1.00 82.81 711 VAL A O 1
ATOM 5570 N N . GLU A 1 712 ? -24.640 -15.160 6.215 1.00 87.12 712 GLU A N 1
ATOM 5571 C CA . GLU A 1 712 ? -24.010 -15.851 5.090 1.00 87.12 712 GLU A CA 1
ATOM 5572 C C . GLU A 1 712 ? -23.641 -14.833 4.010 1.00 87.12 712 GLU A C 1
ATOM 5574 O O . GLU A 1 712 ? -24.480 -14.034 3.588 1.00 87.12 712 GLU A O 1
ATOM 5579 N N . ALA A 1 713 ? -22.376 -14.846 3.597 1.00 84.56 713 ALA A N 1
ATOM 5580 C CA . ALA A 1 713 ? -21.899 -14.006 2.519 1.00 84.56 713 ALA A CA 1
ATOM 5581 C C . ALA A 1 713 ? -22.319 -14.618 1.178 1.00 84.56 713 ALA A C 1
ATOM 5583 O O . ALA A 1 713 ? -22.060 -15.794 0.911 1.00 84.56 713 ALA A O 1
ATOM 5584 N N . ASP A 1 714 ? -22.927 -13.813 0.307 1.00 84.56 714 ASP A N 1
ATOM 5585 C CA . ASP A 1 714 ? -23.074 -14.179 -1.099 1.00 84.56 714 ASP A CA 1
ATOM 5586 C C . ASP A 1 714 ? -21.767 -13.858 -1.828 1.00 84.56 714 ASP A C 1
ATOM 5588 O O . ASP A 1 714 ? -21.574 -12.757 -2.342 1.00 84.56 714 ASP A O 1
ATOM 5592 N N . LEU A 1 715 ? -20.849 -14.828 -1.846 1.00 87.06 715 LEU A N 1
ATOM 5593 C CA . LEU A 1 715 ? -19.532 -14.676 -2.472 1.00 87.06 715 LEU A CA 1
ATOM 5594 C C . LEU A 1 715 ? -19.626 -14.323 -3.968 1.00 87.06 715 LEU A C 1
ATOM 5596 O O . LEU A 1 715 ? -18.760 -13.626 -4.493 1.00 87.06 715 LEU A O 1
ATOM 5600 N N . ASN A 1 716 ? -20.708 -14.724 -4.649 1.00 84.62 716 ASN A N 1
ATOM 5601 C CA . ASN A 1 716 ? -20.924 -14.392 -6.060 1.00 84.62 716 ASN A CA 1
ATOM 5602 C C . ASN A 1 716 ? -21.372 -12.939 -6.268 1.00 84.62 716 ASN A C 1
ATOM 5604 O O . ASN A 1 716 ? -21.224 -12.410 -7.370 1.00 84.62 716 ASN A O 1
ATOM 5608 N N . ALA A 1 717 ? -21.925 -12.296 -5.237 1.00 83.25 717 ALA A N 1
ATOM 5609 C CA . ALA A 1 717 ? -22.326 -10.893 -5.273 1.00 83.25 717 ALA A CA 1
ATOM 5610 C C . ALA A 1 717 ? -21.171 -9.934 -4.946 1.00 83.25 717 ALA A C 1
ATOM 5612 O O . ALA A 1 717 ? -21.329 -8.720 -5.072 1.00 83.25 717 ALA A O 1
ATOM 5613 N N . ILE A 1 718 ? -20.007 -10.452 -4.540 1.00 85.50 718 ILE A N 1
ATOM 5614 C CA . ILE A 1 718 ? -18.862 -9.621 -4.182 1.00 85.50 718 ILE A CA 1
ATOM 5615 C C . ILE A 1 718 ? -18.260 -8.993 -5.438 1.00 85.50 718 ILE A C 1
ATOM 5617 O O . ILE A 1 718 ? -17.488 -9.611 -6.171 1.00 85.50 718 ILE A O 1
ATOM 5621 N N . THR A 1 719 ? -18.561 -7.714 -5.641 1.00 83.69 719 THR A N 1
ATOM 5622 C CA . THR A 1 719 ? -17.944 -6.881 -6.675 1.00 83.69 719 THR A CA 1
ATOM 5623 C C . THR A 1 719 ? -17.079 -5.793 -6.056 1.00 83.69 719 THR A C 1
ATOM 5625 O O . THR A 1 719 ? -17.393 -5.256 -4.993 1.00 83.69 719 THR A O 1
ATOM 5628 N N . PHE A 1 720 ? -15.983 -5.454 -6.727 1.00 88.50 720 PHE A N 1
ATOM 5629 C CA . PHE A 1 720 ? -15.165 -4.299 -6.374 1.00 88.50 720 PHE A CA 1
ATOM 5630 C C . PHE A 1 720 ? -15.585 -3.093 -7.210 1.00 88.50 720 PHE A C 1
ATOM 5632 O O . PHE A 1 720 ? -15.893 -3.229 -8.395 1.00 88.50 720 PHE A O 1
ATOM 5639 N N . ARG A 1 721 ? -15.601 -1.915 -6.583 1.00 79.62 721 ARG A N 1
ATOM 5640 C CA . ARG A 1 721 ? -15.919 -0.644 -7.238 1.00 79.62 721 ARG A CA 1
ATOM 5641 C C . ARG A 1 721 ? -14.960 -0.381 -8.402 1.00 79.62 721 ARG A C 1
ATOM 5643 O O . ARG A 1 721 ? -13.749 -0.347 -8.210 1.00 79.62 721 ARG A O 1
ATOM 5650 N N . GLU A 1 722 ? -15.493 -0.170 -9.606 1.00 82.44 722 GLU A N 1
ATOM 5651 C CA . GLU A 1 722 ? -14.683 0.211 -10.777 1.00 82.44 722 GLU A CA 1
ATOM 5652 C C . GLU A 1 722 ? -14.441 1.731 -10.857 1.00 82.44 722 GLU A C 1
ATOM 5654 O O . GLU A 1 722 ? -13.547 2.184 -11.577 1.00 82.44 722 GLU A O 1
ATOM 5659 N N . ASP A 1 723 ? -15.210 2.525 -10.107 1.00 82.06 723 ASP A N 1
ATOM 5660 C CA . ASP A 1 723 ? -15.133 3.988 -10.037 1.00 82.06 723 ASP A CA 1
ATOM 5661 C C . ASP A 1 723 ? -14.018 4.511 -9.117 1.00 82.06 723 ASP A C 1
ATOM 5663 O O . ASP A 1 723 ? -13.792 5.719 -9.074 1.00 82.06 723 ASP A O 1
ATOM 5667 N N . VAL A 1 724 ? -13.267 3.631 -8.440 1.00 84.06 724 VAL A N 1
ATOM 5668 C CA . VAL A 1 724 ? -12.075 4.034 -7.674 1.00 84.06 724 VAL A CA 1
ATOM 5669 C C . VAL A 1 724 ? -11.045 4.703 -8.590 1.00 84.06 724 VAL A C 1
ATOM 5671 O O . VAL A 1 724 ? -10.795 4.245 -9.709 1.00 84.06 724 VAL A O 1
ATOM 5674 N N . SER A 1 725 ? -10.450 5.809 -8.144 1.00 76.56 725 SER A N 1
ATOM 5675 C CA . SER A 1 725 ? -9.432 6.519 -8.926 1.00 76.56 725 SER A CA 1
ATOM 5676 C C . SER A 1 725 ? -8.139 5.703 -8.993 1.00 76.56 725 SER A C 1
ATOM 5678 O O . SER A 1 725 ? -7.650 5.233 -7.972 1.00 76.56 725 SER A O 1
ATOM 5680 N N . THR A 1 726 ? -7.556 5.585 -10.186 1.00 73.31 726 THR A N 1
ATOM 5681 C CA . THR A 1 726 ? -6.157 5.155 -10.385 1.00 73.31 726 THR A CA 1
ATOM 5682 C C . THR A 1 726 ? -5.245 6.322 -10.765 1.00 73.31 726 THR A C 1
ATOM 5684 O O . THR A 1 726 ? -4.087 6.137 -11.135 1.00 73.31 726 THR A O 1
ATOM 5687 N N . THR A 1 727 ? -5.768 7.545 -10.659 1.00 70.88 727 THR A N 1
ATOM 5688 C CA . THR A 1 727 ? -5.013 8.788 -10.821 1.00 70.88 727 THR A CA 1
ATOM 5689 C C . THR A 1 727 ? -4.455 9.214 -9.464 1.00 70.88 727 THR A C 1
ATOM 5691 O O . THR A 1 727 ? -5.260 9.352 -8.535 1.00 70.88 727 THR A O 1
ATOM 5694 N N . PRO A 1 728 ? -3.132 9.430 -9.336 1.00 65.62 728 PRO A N 1
ATOM 5695 C CA . PRO A 1 728 ? -2.498 9.805 -8.078 1.00 65.62 728 PRO A CA 1
ATOM 5696 C C . PRO A 1 728 ? -3.196 10.960 -7.341 1.00 65.62 728 PRO A C 1
ATOM 5698 O O . PRO A 1 728 ? -3.590 11.959 -7.955 1.00 65.62 728 PRO A O 1
ATOM 5701 N N . LYS A 1 729 ? -3.309 10.833 -6.015 1.00 57.78 729 LYS A N 1
ATOM 5702 C CA . LYS A 1 729 ? -3.753 11.807 -5.015 1.00 57.78 729 LYS A CA 1
ATOM 5703 C C . LYS A 1 729 ? -2.773 12.981 -4.918 1.00 57.78 729 LYS A C 1
ATOM 5705 O O . LYS A 1 729 ? -2.149 13.249 -3.902 1.00 57.78 729 LYS A O 1
ATOM 5710 N N . THR A 1 730 ? -2.750 13.763 -5.986 1.00 47.44 730 THR A N 1
ATOM 5711 C CA . THR A 1 730 ? -2.541 15.211 -5.998 1.00 47.44 730 THR A CA 1
ATOM 5712 C C . THR A 1 730 ? -2.578 15.990 -4.670 1.00 47.44 730 THR A C 1
ATOM 5714 O O . THR A 1 730 ? -3.629 16.578 -4.415 1.00 47.44 730 THR A O 1
ATOM 5717 N N . ASP A 1 731 ? -1.542 16.091 -3.822 1.00 38.47 731 ASP A N 1
ATOM 5718 C CA . ASP A 1 731 ? -1.475 17.183 -2.823 1.00 38.47 731 ASP A CA 1
ATOM 5719 C C . ASP A 1 731 ? -1.342 18.524 -3.567 1.00 38.47 731 ASP A C 1
ATOM 5721 O O . ASP A 1 731 ? -0.254 19.060 -3.760 1.00 38.47 731 ASP A O 1
ATOM 5725 N N . GLY A 1 732 ? -2.471 19.079 -4.010 1.00 35.56 732 GLY A N 1
ATOM 5726 C CA . GLY A 1 732 ? -2.567 20.437 -4.533 1.00 35.56 732 GLY A CA 1
ATOM 5727 C C . GLY A 1 732 ? -2.385 20.599 -6.047 1.00 35.56 732 GLY A C 1
ATOM 5728 O O . GLY A 1 732 ? -1.301 20.453 -6.593 1.00 35.56 732 GLY A O 1
ATOM 5729 N N . LYS A 1 733 ? -3.457 21.127 -6.655 1.00 32.47 733 LYS A N 1
ATOM 5730 C CA . LYS A 1 733 ? -3.564 21.777 -7.976 1.00 32.47 733 LYS A CA 1
ATOM 5731 C C . LYS A 1 733 ? -3.511 20.848 -9.193 1.00 32.47 733 LYS A C 1
ATOM 5733 O O . LYS A 1 733 ? -2.550 20.140 -9.444 1.00 32.47 733 LYS A O 1
ATOM 5738 N N . THR A 1 734 ? -4.584 20.949 -9.975 1.00 37.16 734 THR A N 1
ATOM 5739 C CA . THR A 1 734 ? -4.821 20.330 -11.280 1.00 37.16 734 THR A CA 1
ATOM 5740 C C . THR A 1 734 ? -3.568 20.379 -12.153 1.00 37.16 734 THR A C 1
ATOM 5742 O O . THR A 1 734 ? -3.182 21.458 -12.603 1.00 37.16 734 THR A O 1
ATOM 5745 N N . GLN A 1 735 ? -2.948 19.222 -12.401 1.00 46.28 735 GLN A N 1
ATOM 5746 C CA . GLN A 1 735 ? -1.933 19.083 -13.443 1.00 46.28 735 GLN A CA 1
ATOM 5747 C C . GLN A 1 735 ? -2.556 19.444 -14.796 1.00 46.28 735 GLN A C 1
ATOM 5749 O O . GLN A 1 735 ? -3.707 19.097 -15.075 1.00 46.28 735 GLN A O 1
ATOM 5754 N N . VAL A 1 736 ? -1.815 20.155 -15.647 1.00 49.56 736 VAL A N 1
ATOM 5755 C CA . VAL A 1 736 ? -2.239 20.362 -17.036 1.00 49.56 736 VAL A CA 1
ATOM 5756 C C . VAL A 1 736 ? -1.834 19.126 -17.831 1.00 49.56 736 VAL A C 1
ATOM 5758 O O . VAL A 1 736 ? -0.763 19.089 -18.426 1.00 49.56 736 VAL A O 1
ATOM 5761 N N . GLU A 1 737 ? -2.672 18.093 -17.802 1.00 52.47 737 GLU A N 1
ATOM 5762 C CA . GLU A 1 737 ? -2.464 16.893 -18.612 1.00 52.47 737 GLU A CA 1
ATOM 5763 C C . GLU A 1 737 ? -2.548 17.222 -20.113 1.00 52.47 737 GLU A C 1
ATOM 5765 O O . GLU A 1 737 ? -3.417 17.982 -20.553 1.00 52.47 737 GLU A O 1
ATOM 5770 N N . ASN A 1 738 ? -1.677 16.600 -20.914 1.00 57.91 738 ASN A N 1
ATOM 5771 C CA . ASN A 1 738 ? -1.616 16.731 -22.376 1.00 57.91 738 ASN A CA 1
ATOM 5772 C C . ASN A 1 738 ? -1.217 18.129 -22.884 1.00 57.91 738 ASN A C 1
ATOM 5774 O O . ASN A 1 738 ? -1.682 18.589 -23.935 1.00 57.91 738 ASN A O 1
ATOM 5778 N N . ALA A 1 739 ? -0.343 18.821 -22.153 1.00 69.31 739 ALA A N 1
ATOM 5779 C CA . ALA A 1 739 ? 0.215 20.088 -22.599 1.00 69.31 739 ALA A CA 1
ATOM 5780 C C . ALA A 1 739 ? 1.284 19.882 -23.686 1.00 69.31 739 ALA A C 1
ATOM 5782 O O . ALA A 1 739 ? 2.032 18.909 -23.695 1.00 69.31 739 ALA A O 1
ATOM 5783 N N . ASN A 1 740 ? 1.428 20.851 -24.591 1.00 85.69 740 ASN A N 1
ATOM 5784 C CA . ASN A 1 740 ? 2.588 20.893 -25.492 1.00 85.69 740 ASN A CA 1
ATOM 5785 C C . ASN A 1 740 ? 3.777 21.628 -24.848 1.00 85.69 740 ASN A C 1
ATOM 5787 O O . ASN A 1 740 ? 4.880 21.606 -25.387 1.00 85.69 740 ASN A O 1
ATOM 5791 N N . VAL A 1 741 ? 3.559 22.334 -23.734 1.00 91.12 741 VAL A N 1
ATOM 5792 C CA . VAL A 1 741 ? 4.560 23.174 -23.069 1.00 91.12 741 VAL A CA 1
ATOM 5793 C C . VAL A 1 741 ? 4.351 23.112 -21.564 1.00 91.12 741 VAL A C 1
ATOM 5795 O O . VAL A 1 741 ? 3.233 23.339 -21.106 1.00 91.12 741 VAL A O 1
ATOM 5798 N N . VAL A 1 742 ? 5.419 22.853 -20.812 1.00 93.44 742 VAL A N 1
ATOM 5799 C CA . VAL A 1 742 ? 5.416 22.869 -19.340 1.00 93.44 742 VAL A CA 1
ATOM 5800 C C . VAL A 1 742 ? 6.662 23.559 -18.794 1.00 93.44 742 VAL A C 1
ATOM 5802 O O . VAL A 1 742 ? 7.686 23.643 -19.476 1.00 93.44 742 VAL A O 1
ATOM 5805 N N . TYR A 1 743 ? 6.594 24.032 -17.552 1.00 92.69 743 TYR A N 1
ATOM 5806 C CA . TYR A 1 743 ? 7.691 24.723 -16.871 1.00 92.69 743 TYR A CA 1
ATOM 5807 C C . TYR A 1 743 ? 8.344 23.836 -15.798 1.00 92.69 743 TYR A C 1
ATOM 5809 O O . TYR A 1 743 ? 7.651 23.141 -15.056 1.00 92.69 743 TYR A O 1
ATOM 5817 N N . LEU A 1 744 ? 9.678 23.876 -15.696 1.00 92.62 744 LEU A N 1
ATOM 5818 C CA . LEU A 1 744 ? 10.503 23.103 -14.756 1.00 92.62 744 LEU A CA 1
ATOM 5819 C C . LEU A 1 744 ? 11.458 24.027 -13.972 1.00 92.62 744 LEU A C 1
ATOM 5821 O O . LEU A 1 744 ? 12.187 24.826 -14.563 1.00 92.62 744 LEU A O 1
ATOM 5825 N N . GLY A 1 745 ? 11.496 23.890 -12.644 1.00 83.12 745 GLY A N 1
ATOM 5826 C CA . GLY A 1 745 ? 12.347 24.668 -11.742 1.00 83.12 745 GLY A CA 1
ATOM 5827 C C . GLY A 1 745 ? 12.444 24.041 -10.345 1.00 83.12 745 GLY A C 1
ATOM 5828 O O . GLY A 1 745 ? 11.457 23.575 -9.788 1.00 83.12 745 GLY A O 1
ATOM 5829 N N . GLY A 1 746 ? 13.640 24.020 -9.751 1.00 63.50 746 GLY A N 1
ATOM 5830 C CA . GLY A 1 746 ? 13.960 23.214 -8.563 1.00 63.50 746 GLY A CA 1
ATOM 5831 C C . GLY A 1 746 ? 13.237 23.568 -7.258 1.00 63.50 746 GLY A C 1
ATOM 5832 O O . GLY A 1 746 ? 13.305 22.786 -6.316 1.00 63.50 746 GLY A O 1
ATOM 5833 N N . THR A 1 747 ? 12.537 24.702 -7.178 1.00 54.03 747 THR A N 1
ATOM 5834 C CA . THR A 1 747 ? 11.732 25.103 -6.005 1.00 54.03 747 THR A CA 1
ATOM 5835 C C . THR A 1 747 ? 10.219 25.006 -6.235 1.00 54.03 747 THR A C 1
ATOM 5837 O O . THR A 1 747 ? 9.448 25.315 -5.328 1.00 54.03 747 THR A O 1
ATOM 5840 N N . GLY A 1 748 ? 9.772 24.601 -7.429 1.00 52.69 748 GLY A N 1
ATOM 5841 C CA . GLY A 1 748 ? 8.356 24.580 -7.792 1.00 52.69 748 GLY A CA 1
ATOM 5842 C C . GLY A 1 748 ? 7.666 23.259 -7.442 1.00 52.69 748 GLY A C 1
ATOM 5843 O O . GLY A 1 748 ? 8.023 22.211 -7.960 1.00 52.69 748 GLY A O 1
ATOM 5844 N N . ALA A 1 749 ? 6.646 23.294 -6.586 1.00 54.41 749 ALA A N 1
ATOM 5845 C CA . ALA A 1 749 ? 5.712 22.176 -6.379 1.00 54.41 749 ALA A CA 1
ATOM 5846 C C . ALA A 1 749 ? 4.374 22.449 -7.096 1.00 54.41 749 ALA A C 1
ATOM 5848 O O . ALA A 1 749 ? 3.303 22.236 -6.537 1.00 54.41 749 ALA A O 1
ATOM 5849 N N . GLY A 1 750 ? 4.436 23.068 -8.280 1.00 64.19 750 GLY A N 1
ATOM 5850 C CA . GLY A 1 750 ? 3.256 23.465 -9.044 1.00 64.19 750 GLY A CA 1
ATOM 5851 C C . GLY A 1 750 ? 2.857 22.460 -10.125 1.00 64.19 750 GLY A C 1
ATOM 5852 O O . GLY A 1 750 ? 3.420 21.377 -10.239 1.00 64.19 750 GLY A O 1
ATOM 5853 N N . ASP A 1 751 ? 1.874 22.861 -10.930 1.00 72.88 751 ASP A N 1
ATOM 5854 C CA . ASP A 1 751 ? 1.231 22.067 -11.990 1.00 72.88 751 ASP A CA 1
ATOM 5855 C C . ASP A 1 751 ? 1.921 22.171 -13.367 1.00 72.88 751 ASP A C 1
ATOM 5857 O O . ASP A 1 751 ? 1.409 21.670 -14.368 1.00 72.88 751 ASP A O 1
ATOM 5861 N N . GLY A 1 752 ? 3.049 22.878 -13.436 1.00 79.25 752 GLY A N 1
ATOM 5862 C CA . GLY A 1 752 ? 3.823 23.108 -14.649 1.00 79.25 752 GLY A CA 1
ATOM 5863 C C . GLY A 1 752 ? 3.208 24.081 -15.650 1.00 79.25 752 GLY A C 1
ATOM 5864 O O . GLY A 1 752 ? 3.772 24.225 -16.731 1.00 79.25 752 GLY A O 1
ATOM 5865 N N . SER A 1 753 ? 2.097 24.760 -15.334 1.00 80.62 753 SER A N 1
ATOM 5866 C CA . SER A 1 753 ? 1.391 25.626 -16.296 1.00 80.62 753 SER A CA 1
ATOM 5867 C C . SER A 1 753 ? 2.036 26.993 -16.528 1.00 80.62 753 SER A C 1
ATOM 5869 O O . SER A 1 753 ? 1.836 27.594 -17.584 1.00 80.62 753 SER A O 1
ATOM 5871 N N . THR A 1 754 ? 2.802 27.496 -15.557 1.00 84.44 754 THR A N 1
ATOM 5872 C CA . THR A 1 754 ? 3.528 28.776 -15.635 1.00 84.44 754 THR A CA 1
ATOM 5873 C C . THR A 1 754 ? 4.893 28.664 -14.943 1.00 84.44 754 THR A C 1
ATOM 5875 O O . THR A 1 754 ? 5.090 27.734 -14.155 1.00 84.44 754 THR A O 1
ATOM 5878 N N . PRO A 1 755 ? 5.836 29.605 -15.161 1.00 84.12 755 PRO A N 1
ATOM 5879 C CA . PRO A 1 755 ? 7.129 29.611 -14.469 1.00 84.12 755 PRO A CA 1
ATOM 5880 C C . PRO A 1 755 ? 7.022 29.597 -12.937 1.00 84.12 755 PRO A C 1
ATOM 5882 O O . PRO A 1 755 ? 7.813 28.945 -12.262 1.00 84.12 755 PRO A O 1
ATOM 5885 N N . GLU A 1 756 ? 6.031 30.292 -12.373 1.00 81.81 756 GLU A N 1
ATOM 5886 C CA . GLU A 1 756 ? 5.787 30.375 -10.925 1.00 81.81 756 GLU A CA 1
ATOM 5887 C C . GLU A 1 756 ? 5.200 29.077 -10.359 1.00 81.81 756 GLU A C 1
ATOM 5889 O O . GLU A 1 756 ? 5.244 28.843 -9.151 1.00 81.81 756 GLU A O 1
ATOM 5894 N N . LYS A 1 757 ? 4.640 28.236 -11.234 1.00 78.31 757 LYS A N 1
ATOM 5895 C CA . LYS A 1 757 ? 4.074 26.927 -10.915 1.00 78.31 757 LYS A CA 1
ATOM 5896 C C . LYS A 1 757 ? 4.876 25.785 -11.536 1.00 78.31 757 LYS A C 1
ATOM 5898 O O . LYS A 1 757 ? 4.312 24.738 -11.828 1.00 78.31 757 LYS A O 1
ATOM 5903 N N . ALA A 1 758 ? 6.167 25.976 -11.766 1.00 83.50 758 ALA A N 1
ATOM 5904 C CA . ALA A 1 758 ? 6.995 24.955 -12.383 1.00 83.50 758 ALA A CA 1
ATOM 5905 C C . ALA A 1 758 ? 6.976 23.624 -11.605 1.00 83.50 758 ALA A C 1
ATOM 5907 O O . ALA A 1 758 ? 6.811 23.609 -10.383 1.00 83.50 758 ALA A O 1
ATOM 5908 N N . PHE A 1 759 ? 7.183 22.517 -12.315 1.00 82.62 759 PHE A N 1
ATOM 5909 C CA . PHE A 1 759 ? 7.491 21.226 -11.707 1.00 82.62 759 PHE A CA 1
ATOM 5910 C C . PHE A 1 759 ? 8.892 21.246 -11.083 1.00 82.62 759 PHE A C 1
ATOM 5912 O O . PHE A 1 759 ? 9.785 21.926 -11.586 1.00 82.62 759 PHE A O 1
ATOM 5919 N N . ASN A 1 760 ? 9.127 20.430 -10.054 1.00 82.56 760 ASN A N 1
ATOM 5920 C CA . ASN A 1 760 ? 10.451 20.229 -9.446 1.00 82.56 760 ASN A CA 1
ATOM 5921 C C . ASN A 1 760 ? 11.161 18.956 -9.924 1.00 82.56 760 ASN A C 1
ATOM 5923 O O . ASN A 1 760 ? 12.284 18.698 -9.492 1.00 82.56 760 ASN A O 1
ATOM 5927 N N . ASN A 1 761 ? 10.539 18.144 -10.782 1.00 84.31 761 ASN A N 1
ATOM 5928 C CA . ASN A 1 761 ? 11.112 16.886 -11.249 1.00 84.31 761 ASN A CA 1
ATOM 5929 C C . ASN A 1 761 ? 10.794 16.616 -12.728 1.00 84.31 761 ASN A C 1
ATOM 5931 O O . ASN A 1 761 ? 9.748 17.003 -13.243 1.00 84.31 761 ASN A O 1
ATOM 5935 N N . LEU A 1 762 ? 11.725 15.940 -13.408 1.00 87.50 762 LEU A N 1
ATOM 5936 C CA . LEU A 1 762 ? 11.616 15.635 -14.837 1.00 87.50 762 LEU A CA 1
ATOM 5937 C C . LEU A 1 762 ? 10.527 14.603 -15.158 1.00 87.50 762 LEU A C 1
ATOM 5939 O O . LEU A 1 762 ? 10.024 14.634 -16.271 1.00 87.50 762 LEU A O 1
ATOM 5943 N N . MET A 1 763 ? 10.170 13.699 -14.236 1.00 84.81 763 MET A N 1
ATOM 5944 C CA . MET A 1 763 ? 9.142 12.686 -14.516 1.00 84.81 763 MET A CA 1
ATOM 5945 C C . MET A 1 763 ? 7.776 13.355 -14.677 1.00 84.81 763 MET A C 1
ATOM 5947 O O . MET A 1 763 ? 7.193 13.265 -15.748 1.00 84.81 763 MET A O 1
ATOM 5951 N N . ALA A 1 764 ? 7.360 14.157 -13.694 1.00 80.94 764 ALA A N 1
ATOM 5952 C CA . ALA A 1 764 ? 6.115 14.923 -13.748 1.00 80.94 764 ALA A CA 1
ATOM 5953 C C . ALA A 1 764 ? 6.060 15.876 -14.953 1.00 80.94 764 ALA A C 1
ATOM 5955 O O . ALA A 1 764 ? 5.024 16.013 -15.597 1.00 80.94 764 ALA A O 1
ATOM 5956 N N . ALA A 1 765 ? 7.192 16.500 -15.304 1.00 87.06 765 ALA A N 1
ATOM 5957 C CA . ALA A 1 765 ? 7.262 17.349 -16.487 1.00 87.06 765 ALA A CA 1
ATOM 5958 C C . ALA A 1 765 ? 7.041 16.567 -17.792 1.00 87.06 765 ALA A C 1
ATOM 5960 O O . ALA A 1 765 ? 6.422 17.100 -18.702 1.00 87.06 765 ALA A O 1
ATOM 5961 N N . TYR A 1 766 ? 7.535 15.331 -17.904 1.00 89.75 766 TYR A N 1
ATOM 5962 C CA . TYR A 1 766 ? 7.277 14.490 -19.076 1.00 89.75 766 TYR A CA 1
ATOM 5963 C C . TYR A 1 766 ? 5.863 13.891 -19.070 1.00 89.75 766 TYR A C 1
ATOM 5965 O O . TYR A 1 766 ? 5.232 13.873 -20.123 1.00 89.75 766 TYR A O 1
ATOM 5973 N N . ASP A 1 767 ? 5.353 13.465 -17.912 1.00 83.88 767 ASP A N 1
ATOM 5974 C CA . ASP A 1 767 ? 4.012 12.878 -17.767 1.00 83.88 767 ASP A CA 1
ATOM 5975 C C . ASP A 1 767 ? 2.897 13.882 -18.115 1.00 83.88 767 ASP A C 1
ATOM 5977 O O . ASP A 1 767 ? 1.851 13.503 -18.637 1.00 83.88 767 ASP A O 1
ATOM 5981 N N . ALA A 1 768 ? 3.132 15.178 -17.890 1.00 81.00 768 ALA A N 1
ATOM 5982 C CA . ALA A 1 768 ? 2.195 16.243 -18.246 1.00 81.00 768 ALA A CA 1
ATOM 5983 C C . ALA A 1 768 ? 2.151 16.564 -19.758 1.00 81.00 768 ALA A C 1
ATOM 5985 O O . ALA A 1 768 ? 1.259 17.290 -20.210 1.00 81.00 768 ALA A O 1
ATOM 5986 N N . LEU A 1 769 ? 3.099 16.060 -20.558 1.00 85.19 769 LEU A N 1
ATOM 5987 C CA . LEU A 1 769 ? 3.199 16.382 -21.983 1.00 85.19 769 LEU A CA 1
ATOM 5988 C C . LEU A 1 769 ? 2.350 15.462 -22.873 1.00 85.19 769 LEU A C 1
ATOM 5990 O O . LEU A 1 769 ? 2.316 14.248 -22.695 1.00 85.19 769 LEU A O 1
ATOM 5994 N N . ASP A 1 770 ? 1.763 16.022 -23.935 1.00 84.94 770 ASP A N 1
ATOM 5995 C CA . ASP A 1 770 ? 1.242 15.233 -25.062 1.00 84.94 770 ASP A CA 1
ATOM 5996 C C . ASP A 1 770 ? 2.394 14.793 -25.973 1.00 84.94 770 ASP A C 1
ATOM 5998 O O . ASP A 1 770 ? 2.673 15.373 -27.025 1.00 84.94 770 ASP A O 1
ATOM 6002 N N . LEU A 1 771 ? 3.066 13.726 -25.557 1.00 88.06 771 LEU A N 1
ATOM 6003 C CA . LEU A 1 771 ? 4.262 13.194 -26.201 1.00 88.06 771 LEU A CA 1
ATOM 6004 C C . LEU A 1 771 ? 4.037 12.651 -27.636 1.00 88.06 771 LEU A C 1
ATOM 6006 O O . LEU A 1 771 ? 4.984 12.234 -28.312 1.00 88.06 771 LEU A O 1
ATOM 6010 N N . SER A 1 772 ? 2.806 12.686 -28.158 1.00 84.88 772 SER A N 1
ATOM 6011 C CA . SER A 1 772 ? 2.541 12.451 -29.583 1.00 84.88 772 SER A CA 1
ATOM 6012 C C . SER A 1 772 ? 2.927 13.643 -30.479 1.00 84.88 772 SER A C 1
ATOM 6014 O O . SER A 1 772 ? 3.044 13.477 -31.697 1.00 84.88 772 SER A O 1
ATOM 6016 N N . LYS A 1 773 ? 3.156 14.827 -29.890 1.00 88.06 773 LYS A N 1
ATOM 6017 C CA . LYS A 1 773 ? 3.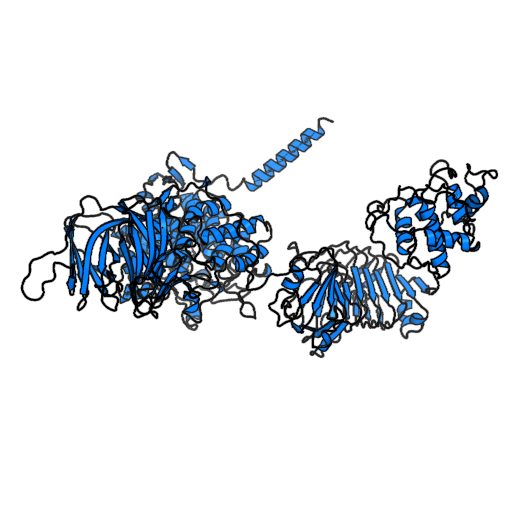440 16.107 -30.561 1.00 88.06 773 LYS A CA 1
ATOM 6018 C C . LYS A 1 773 ? 4.850 16.628 -30.267 1.00 88.06 773 LYS A C 1
ATOM 6020 O O . LYS A 1 773 ? 5.588 16.096 -29.445 1.00 88.06 773 LYS A O 1
ATOM 6025 N N . ASP A 1 774 ? 5.225 17.705 -30.952 1.00 90.56 774 ASP A N 1
ATOM 6026 C CA . ASP A 1 774 ? 6.419 18.477 -30.609 1.00 90.56 774 ASP A CA 1
ATOM 6027 C C . ASP A 1 774 ? 6.151 19.317 -29.348 1.00 90.56 774 ASP A C 1
ATOM 6029 O O . ASP A 1 774 ? 5.375 20.276 -29.366 1.00 90.56 774 ASP A O 1
ATOM 6033 N N . CYS A 1 775 ? 6.798 18.928 -28.255 1.00 94.12 775 CYS A N 1
ATOM 6034 C CA . CYS A 1 775 ? 6.649 19.458 -26.911 1.00 94.12 775 CYS A CA 1
ATOM 6035 C C . CYS A 1 775 ? 7.870 20.271 -26.461 1.00 94.12 775 CYS A C 1
ATOM 6037 O O . CYS A 1 775 ? 8.992 20.088 -26.942 1.00 94.12 775 CYS A O 1
ATOM 6039 N N . THR A 1 776 ? 7.664 21.150 -25.480 1.00 96.88 776 THR A N 1
ATOM 6040 C CA . THR A 1 776 ? 8.716 21.970 -24.867 1.00 96.88 776 THR A CA 1
ATOM 6041 C C . THR A 1 776 ? 8.681 21.873 -23.343 1.00 96.88 776 THR A C 1
ATOM 6043 O O . THR A 1 776 ? 7.644 22.093 -22.725 1.00 96.88 776 THR A O 1
ATOM 6046 N N . ILE A 1 777 ? 9.830 21.600 -22.727 1.00 97.50 777 ILE A N 1
ATOM 6047 C CA . ILE A 1 777 ? 10.055 21.784 -21.290 1.00 97.50 777 ILE A CA 1
ATOM 6048 C C . ILE A 1 777 ? 10.884 23.052 -21.118 1.00 97.50 777 ILE A C 1
ATOM 6050 O O . ILE A 1 777 ? 12.042 23.120 -21.540 1.00 97.50 777 ILE A O 1
ATOM 6054 N N . VAL A 1 778 ? 10.282 24.055 -20.489 1.00 97.38 778 VAL A N 1
ATOM 6055 C CA . VAL A 1 778 ? 10.914 25.338 -20.202 1.00 97.38 778 VAL A CA 1
ATOM 6056 C C . VAL A 1 778 ? 11.591 25.260 -18.838 1.00 97.38 778 VAL A C 1
ATOM 6058 O O . VAL A 1 778 ? 10.933 25.305 -17.801 1.00 97.38 778 VAL A O 1
ATOM 6061 N N . VAL A 1 779 ? 12.918 25.156 -18.823 1.00 96.81 779 VAL A N 1
ATOM 6062 C CA . VAL A 1 779 ? 13.715 25.239 -17.596 1.00 96.81 779 VAL A CA 1
ATOM 6063 C C . VAL A 1 779 ? 13.790 26.707 -17.186 1.00 96.81 779 VAL A C 1
ATOM 6065 O O . VAL A 1 779 ? 14.585 27.475 -17.734 1.00 96.81 779 VAL A O 1
ATOM 6068 N N . CYS A 1 780 ? 12.916 27.103 -16.260 1.00 93.31 780 CYS A N 1
ATOM 6069 C CA . CYS A 1 780 ? 12.697 28.493 -15.858 1.00 93.31 780 CYS A CA 1
ATOM 6070 C C . CYS A 1 780 ? 13.402 28.886 -14.550 1.00 93.31 780 CYS A C 1
ATOM 6072 O O . CYS A 1 780 ? 13.418 30.062 -14.190 1.00 93.31 780 CYS A O 1
ATOM 6074 N N . GLY A 1 781 ? 14.013 27.920 -13.860 1.00 89.56 781 GLY A N 1
ATOM 6075 C CA . GLY A 1 781 ? 14.847 28.118 -12.676 1.00 89.56 781 GLY A CA 1
ATOM 6076 C C . GLY A 1 781 ? 15.981 27.096 -12.616 1.00 89.56 781 GLY A C 1
ATOM 6077 O O . GLY A 1 781 ? 16.138 26.274 -13.518 1.00 89.56 781 GLY A O 1
ATOM 6078 N N . GLU A 1 782 ? 16.804 27.154 -11.572 1.00 91.62 782 GLU A N 1
ATOM 6079 C CA . GLU A 1 782 ? 17.823 26.127 -11.345 1.00 91.62 782 GLU A CA 1
ATOM 6080 C C . GLU A 1 782 ? 17.142 24.788 -11.029 1.00 91.62 782 GLU A C 1
ATOM 6082 O O . GLU A 1 782 ? 16.345 24.703 -10.097 1.00 91.62 782 GLU A O 1
ATOM 6087 N N . PHE A 1 783 ? 17.422 23.747 -11.811 1.00 92.75 783 PHE A N 1
ATOM 6088 C CA . PHE A 1 783 ? 16.870 22.406 -11.628 1.00 92.75 783 PHE A CA 1
ATOM 6089 C C . PHE A 1 783 ? 18.001 21.406 -11.373 1.00 92.75 783 PHE A C 1
ATOM 6091 O O . PHE A 1 783 ? 18.881 21.226 -12.214 1.00 92.75 783 PHE A O 1
ATOM 6098 N N . THR A 1 784 ? 17.971 20.728 -10.222 1.00 90.44 784 THR A N 1
ATOM 6099 C CA . THR A 1 784 ? 19.002 19.745 -9.861 1.00 90.44 784 THR A CA 1
ATOM 6100 C C . THR A 1 784 ? 18.616 18.337 -10.315 1.00 90.44 784 THR A C 1
ATOM 6102 O O . THR A 1 784 ? 17.767 17.683 -9.713 1.00 90.44 784 THR A O 1
ATOM 6105 N N . GLN A 1 785 ? 19.320 17.807 -11.314 1.00 88.88 785 GLN A N 1
ATOM 6106 C CA . GLN A 1 785 ? 19.270 16.395 -11.679 1.00 88.88 785 GLN A CA 1
ATOM 6107 C C . GLN A 1 785 ? 20.301 15.593 -10.869 1.00 88.88 785 GLN A C 1
ATOM 6109 O O . GLN A 1 785 ? 21.433 15.359 -11.303 1.00 88.88 785 GLN A O 1
ATOM 6114 N N . ALA A 1 786 ? 19.900 15.141 -9.680 1.00 79.75 786 ALA A N 1
ATOM 6115 C CA . ALA A 1 786 ? 20.768 14.377 -8.778 1.00 79.75 786 ALA A CA 1
ATOM 6116 C C . ALA A 1 786 ? 20.938 12.891 -9.162 1.00 79.75 786 ALA A C 1
ATOM 6118 O O . ALA A 1 786 ? 21.894 12.250 -8.727 1.00 79.75 786 ALA A O 1
ATOM 6119 N N . LYS A 1 787 ? 20.009 12.325 -9.945 1.00 80.88 787 LYS A N 1
ATOM 6120 C CA . LYS A 1 787 ? 19.972 10.903 -10.336 1.00 80.88 787 LYS A CA 1
ATOM 6121 C C . LYS A 1 787 ? 19.852 10.756 -11.857 1.00 80.88 787 LYS A C 1
ATOM 6123 O O . LYS A 1 787 ? 19.560 11.713 -12.573 1.00 80.88 787 LYS A O 1
ATOM 6128 N N . SER A 1 788 ? 20.086 9.542 -12.359 1.00 85.50 788 SER A N 1
ATOM 6129 C CA . SER A 1 788 ? 19.845 9.244 -13.776 1.00 85.50 788 SER A CA 1
ATOM 6130 C C . SER A 1 788 ? 18.351 9.338 -14.094 1.00 85.50 788 SER A C 1
ATOM 6132 O O . SER A 1 788 ? 17.536 8.829 -13.331 1.00 85.50 788 SER A O 1
ATOM 6134 N N . PHE A 1 789 ? 18.009 9.980 -15.205 1.00 88.75 789 PHE A N 1
ATOM 6135 C CA . PHE A 1 789 ? 16.646 10.149 -15.692 1.00 88.75 789 PHE A CA 1
ATOM 6136 C C . PHE A 1 789 ? 16.350 9.152 -16.820 1.00 88.75 789 PHE A C 1
ATOM 6138 O O . PHE A 1 789 ? 17.175 8.982 -17.720 1.00 88.75 789 PHE A O 1
ATOM 6145 N N . ASN A 1 790 ? 15.182 8.510 -16.766 1.00 86.81 790 ASN A N 1
ATOM 6146 C CA . ASN A 1 790 ? 14.644 7.631 -17.803 1.00 86.81 790 ASN A CA 1
ATOM 6147 C C . ASN A 1 790 ? 13.111 7.700 -17.763 1.00 86.81 790 ASN A C 1
ATOM 6149 O O . ASN A 1 790 ? 12.512 7.238 -16.794 1.00 86.81 790 ASN A O 1
ATOM 6153 N N . HIS A 1 791 ? 12.490 8.294 -18.782 1.00 82.50 791 HIS A N 1
ATOM 6154 C CA . HIS A 1 791 ? 11.030 8.380 -18.871 1.00 82.50 791 HIS A CA 1
ATOM 6155 C C . HIS A 1 791 ? 10.400 7.006 -19.151 1.00 82.50 791 HIS A C 1
ATOM 6157 O O . HIS A 1 791 ? 10.916 6.248 -19.969 1.00 82.50 791 HIS A O 1
ATOM 6163 N N . THR A 1 792 ? 9.268 6.692 -18.521 1.00 67.06 792 THR A N 1
ATOM 6164 C CA . THR A 1 792 ? 8.646 5.358 -18.586 1.00 67.06 792 THR A CA 1
ATOM 6165 C C . THR A 1 792 ? 7.782 5.123 -19.827 1.00 67.06 792 THR A C 1
ATOM 6167 O O . THR A 1 792 ? 6.973 4.216 -19.811 1.00 67.06 792 THR A O 1
ATOM 6170 N N . ALA A 1 793 ? 7.920 5.888 -20.913 1.00 70.12 793 ALA A N 1
ATOM 6171 C CA . ALA A 1 793 ? 7.254 5.583 -22.183 1.00 70.12 793 ALA A CA 1
ATOM 6172 C C . ALA A 1 793 ? 8.049 6.098 -23.389 1.00 70.12 793 ALA A C 1
ATOM 6174 O O . ALA A 1 793 ? 8.688 7.156 -23.322 1.00 70.12 793 ALA A O 1
ATOM 6175 N N . ASN A 1 794 ? 7.973 5.353 -24.499 1.00 79.75 794 ASN A N 1
ATOM 6176 C CA . ASN A 1 794 ? 8.432 5.832 -25.801 1.00 79.75 794 ASN A CA 1
ATOM 6177 C C . ASN A 1 794 ? 7.487 6.898 -26.350 1.00 79.75 794 ASN A C 1
ATOM 6179 O O . ASN A 1 794 ? 6.279 6.827 -26.127 1.00 79.75 794 ASN A O 1
ATOM 6183 N N . PHE A 1 795 ? 8.022 7.834 -27.130 1.00 86.19 795 PHE A N 1
ATOM 6184 C CA . PHE A 1 795 ? 7.223 8.890 -27.734 1.00 86.19 795 PHE A CA 1
ATOM 6185 C C . PHE A 1 795 ? 7.579 9.186 -29.189 1.00 86.19 795 PHE A C 1
ATOM 6187 O O . PHE A 1 795 ? 8.729 9.066 -29.608 1.00 86.19 795 PHE A O 1
ATOM 6194 N N . THR A 1 796 ? 6.561 9.554 -29.973 1.00 84.00 796 THR A N 1
ATOM 6195 C CA . THR A 1 796 ? 6.670 9.777 -31.425 1.00 84.00 796 THR A CA 1
ATOM 6196 C C . THR A 1 796 ? 6.905 11.234 -31.797 1.00 84.00 796 THR A C 1
ATOM 6198 O O . THR A 1 796 ? 7.389 11.509 -32.895 1.00 84.00 796 THR A O 1
ATOM 6201 N N . GLY A 1 797 ? 6.533 12.157 -30.910 1.00 88.56 797 GLY A N 1
ATOM 6202 C CA . GLY A 1 797 ? 6.829 13.574 -31.037 1.00 88.56 797 GLY A CA 1
ATOM 6203 C C . GLY A 1 797 ? 8.283 13.909 -30.698 1.00 88.56 797 GLY A C 1
ATOM 6204 O O . GLY A 1 797 ? 9.168 13.048 -30.716 1.00 88.56 797 GLY A O 1
ATOM 6205 N N . SER A 1 798 ? 8.547 15.169 -30.363 1.00 94.19 798 SER A N 1
ATOM 6206 C CA . SER A 1 798 ? 9.856 15.596 -29.865 1.00 94.19 798 SER A CA 1
ATOM 6207 C C . SER A 1 798 ? 9.739 16.361 -28.561 1.00 94.19 798 SER A C 1
ATOM 6209 O O . SER A 1 798 ? 8.744 17.027 -28.326 1.00 94.19 798 SER A O 1
ATOM 6211 N N . VAL A 1 799 ? 10.758 16.281 -27.708 1.00 97.56 799 VAL A N 1
ATOM 6212 C CA . VAL A 1 799 ? 10.825 17.083 -26.482 1.00 97.56 799 VAL A CA 1
ATOM 6213 C C . VAL A 1 799 ? 12.018 18.020 -26.568 1.00 97.56 799 VAL A C 1
ATOM 6215 O O . VAL A 1 799 ? 13.168 17.577 -26.611 1.00 97.56 799 VAL A O 1
ATOM 6218 N N . THR A 1 800 ? 11.732 19.321 -26.594 1.00 98.19 800 THR A N 1
ATOM 6219 C CA . THR A 1 800 ? 12.736 20.387 -26.544 1.00 98.19 800 THR A CA 1
ATOM 6220 C C . THR A 1 800 ? 12.901 20.879 -25.114 1.00 98.19 800 THR A C 1
ATOM 6222 O O . THR A 1 800 ? 11.968 21.433 -24.544 1.00 98.19 800 THR A O 1
ATOM 6225 N N . LEU A 1 801 ? 14.086 20.714 -24.536 1.00 98.50 801 LEU A N 1
ATOM 6226 C CA . LEU A 1 801 ? 14.466 21.339 -23.276 1.00 98.50 801 LEU A CA 1
ATOM 6227 C C . LEU A 1 801 ? 15.148 22.671 -23.582 1.00 98.50 801 LEU A C 1
ATOM 6229 O O . LEU A 1 801 ? 16.170 22.708 -24.275 1.00 98.50 801 LEU A O 1
ATOM 6233 N N . THR A 1 802 ? 14.576 23.758 -23.068 1.00 98.00 802 THR A N 1
ATOM 6234 C CA . THR A 1 802 ? 15.087 25.110 -23.301 1.00 98.00 802 THR A CA 1
ATOM 6235 C C . THR A 1 802 ? 14.914 26.020 -22.096 1.00 98.00 802 THR A C 1
ATOM 6237 O O . THR A 1 802 ? 13.987 25.847 -21.313 1.00 98.00 802 THR A O 1
ATOM 6240 N N . SER A 1 803 ? 15.785 27.017 -21.962 1.00 97.62 803 SER A N 1
ATOM 6241 C CA . SER A 1 803 ? 15.614 28.127 -21.019 1.00 97.62 803 SER A CA 1
ATOM 6242 C C . SER A 1 803 ? 15.258 29.441 -21.724 1.00 97.62 803 SER A C 1
ATOM 6244 O O . SER A 1 803 ? 15.256 30.490 -21.081 1.00 97.62 803 SER A O 1
ATOM 6246 N N . VAL A 1 804 ? 14.937 29.406 -23.025 1.00 95.31 804 VAL A N 1
ATOM 6247 C CA . VAL A 1 804 ? 14.437 30.560 -23.784 1.00 95.31 804 VAL A CA 1
ATOM 6248 C C . VAL A 1 804 ? 13.084 30.219 -24.391 1.00 95.31 804 VAL A C 1
ATOM 6250 O O . VAL A 1 804 ? 12.981 29.399 -25.299 1.00 95.31 804 VAL A O 1
ATOM 6253 N N . TYR A 1 805 ? 12.034 30.861 -23.892 1.00 93.31 805 TYR A N 1
ATOM 6254 C CA . TYR A 1 805 ? 10.670 30.591 -24.329 1.00 93.31 805 TYR A CA 1
ATOM 6255 C C . TYR A 1 805 ? 9.810 31.854 -24.239 1.00 93.31 805 TYR A C 1
ATOM 6257 O O . TYR A 1 805 ? 9.972 32.652 -23.320 1.00 93.31 805 TYR A O 1
ATOM 6265 N N . ASP A 1 806 ? 8.927 32.047 -25.223 1.00 88.62 806 ASP A N 1
ATOM 6266 C CA . ASP A 1 806 ? 7.985 33.178 -25.310 1.00 88.62 806 ASP A CA 1
ATOM 6267 C C . ASP A 1 806 ? 8.625 34.572 -25.102 1.00 88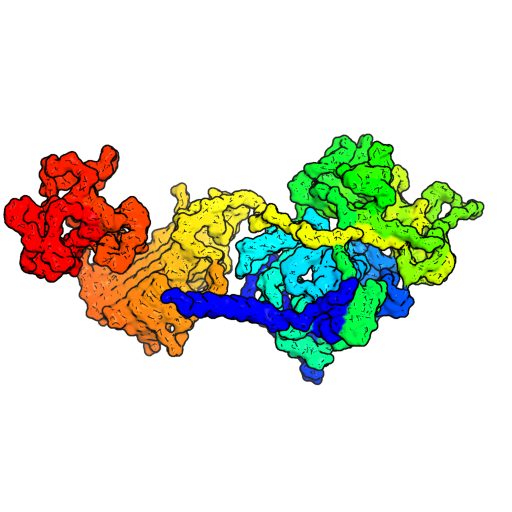.62 806 ASP A C 1
ATOM 6269 O O . ASP A 1 806 ? 8.132 35.433 -24.379 1.00 88.62 806 ASP A O 1
ATOM 6273 N N . GLY A 1 807 ? 9.799 34.788 -25.708 1.00 88.50 807 GLY A N 1
ATOM 6274 C CA . GLY A 1 807 ? 10.541 36.053 -25.613 1.00 88.50 807 GLY A CA 1
ATOM 6275 C C . GLY A 1 807 ? 11.304 36.270 -24.298 1.00 88.50 807 GLY A C 1
ATOM 6276 O O . GLY A 1 807 ? 11.984 37.290 -24.160 1.00 88.50 807 GLY A O 1
ATOM 6277 N N . VAL A 1 808 ? 11.250 35.321 -23.358 1.00 91.75 808 VAL A N 1
ATOM 6278 C CA . VAL A 1 808 ? 11.962 35.367 -22.073 1.00 91.75 808 VAL A CA 1
ATOM 6279 C C . VAL A 1 808 ? 13.181 34.447 -22.104 1.00 91.75 808 VAL A C 1
ATOM 6281 O O . VAL A 1 808 ? 13.087 33.288 -22.496 1.00 91.75 808 VAL A O 1
ATOM 6284 N N . ASP A 1 809 ? 14.331 34.959 -21.657 1.00 96.31 809 ASP A N 1
ATOM 6285 C CA . ASP A 1 809 ? 15.560 34.182 -21.451 1.00 96.31 809 ASP A CA 1
ATOM 6286 C C . ASP A 1 809 ? 15.792 33.970 -19.950 1.00 96.31 809 ASP A C 1
ATOM 6288 O O . ASP A 1 809 ? 16.307 34.852 -19.255 1.00 96.31 809 ASP A O 1
ATOM 6292 N N . TYR A 1 810 ? 15.389 32.802 -19.447 1.00 94.19 810 TYR A N 1
ATOM 6293 C CA . TYR A 1 810 ? 15.429 32.455 -18.026 1.00 94.19 810 TYR A CA 1
ATOM 6294 C C . TYR A 1 810 ? 16.855 32.237 -17.499 1.00 94.19 810 TYR A C 1
ATOM 6296 O O . TYR A 1 810 ? 17.085 32.338 -16.291 1.00 94.19 810 TYR A O 1
ATOM 6304 N N . ARG A 1 811 ? 17.848 32.026 -18.376 1.00 95.69 811 ARG A N 1
ATOM 6305 C CA . ARG A 1 811 ? 19.262 31.867 -17.973 1.00 95.69 811 ARG A CA 1
ATOM 6306 C C . ARG A 1 811 ? 19.798 33.123 -17.295 1.00 95.69 811 ARG A C 1
ATOM 6308 O O . ARG A 1 811 ? 20.591 33.034 -16.359 1.00 95.69 811 ARG A O 1
ATOM 6315 N N . LYS A 1 812 ? 19.292 34.298 -17.693 1.00 93.88 812 LYS A N 1
ATOM 6316 C CA . LYS A 1 812 ? 19.615 35.594 -17.066 1.00 93.88 812 LYS A CA 1
ATOM 6317 C C . LYS A 1 812 ? 19.246 35.647 -15.580 1.00 93.88 812 LYS A C 1
ATOM 6319 O O . LYS A 1 812 ? 19.854 36.413 -14.842 1.00 93.88 812 LYS A O 1
ATOM 6324 N N . ASN A 1 813 ? 18.299 34.809 -15.153 1.00 87.81 813 ASN A N 1
ATOM 6325 C CA . ASN A 1 813 ? 17.845 34.678 -13.769 1.00 87.81 813 ASN A CA 1
ATOM 6326 C C . ASN A 1 813 ? 18.342 33.380 -13.109 1.00 87.81 813 ASN A C 1
ATOM 6328 O O . ASN A 1 813 ? 17.779 32.931 -12.116 1.00 87.81 813 ASN A O 1
ATOM 6332 N N . GLY A 1 814 ? 19.396 32.768 -13.654 1.00 88.62 814 GLY A N 1
ATOM 6333 C CA . GLY A 1 814 ? 20.051 31.613 -13.051 1.00 88.62 814 GLY A CA 1
ATOM 6334 C C . GLY A 1 814 ? 19.515 30.252 -13.489 1.00 88.62 814 GLY A C 1
ATOM 6335 O O . GLY A 1 814 ? 20.048 29.259 -13.000 1.00 88.62 814 GLY A O 1
ATOM 6336 N N . ALA A 1 815 ? 18.550 30.174 -14.415 1.00 95.38 815 ALA A N 1
ATOM 6337 C CA . ALA A 1 815 ? 18.043 28.890 -14.898 1.00 95.38 815 ALA A CA 1
ATOM 6338 C C . ALA A 1 815 ? 19.147 28.035 -15.536 1.00 95.38 815 ALA A C 1
ATOM 6340 O O . ALA A 1 815 ? 19.910 28.519 -16.373 1.00 95.38 815 ALA A O 1
ATOM 6341 N N . ALA A 1 816 ? 19.239 26.781 -15.098 1.00 96.31 816 ALA A N 1
ATOM 6342 C CA . ALA A 1 816 ? 20.232 25.811 -15.542 1.00 96.31 816 ALA A CA 1
ATOM 6343 C C . ALA A 1 816 ? 19.839 24.400 -15.088 1.00 96.31 816 ALA A C 1
ATOM 6345 O O . ALA A 1 816 ? 19.158 24.236 -14.073 1.00 96.31 816 ALA A O 1
ATOM 6346 N N . ILE A 1 817 ? 20.338 23.384 -15.792 1.00 96.31 817 ILE A N 1
ATOM 6347 C CA . ILE A 1 817 ? 20.359 22.005 -15.296 1.00 96.31 817 ILE A CA 1
ATOM 6348 C C . ILE A 1 817 ? 21.642 21.813 -14.486 1.00 96.31 817 ILE A C 1
ATOM 6350 O O . ILE A 1 817 ? 22.749 21.888 -15.026 1.00 96.31 817 ILE A O 1
ATOM 6354 N N . VAL A 1 818 ? 21.495 21.541 -13.192 1.00 94.88 818 VAL A N 1
ATOM 6355 C CA . VAL A 1 818 ? 22.598 21.275 -12.263 1.00 94.88 818 VAL A CA 1
ATOM 6356 C C . VAL A 1 818 ? 22.717 19.782 -12.010 1.00 94.88 818 VAL A C 1
ATOM 6358 O O . VAL A 1 818 ? 21.722 19.118 -11.731 1.00 94.88 818 VAL A O 1
ATOM 6361 N N . SER A 1 819 ? 23.922 19.216 -12.088 1.00 92.06 819 SER A N 1
ATOM 6362 C CA . SER A 1 819 ? 24.104 17.783 -11.818 1.00 92.06 819 SER A CA 1
ATOM 6363 C C . SER A 1 819 ? 25.500 17.440 -11.285 1.00 92.06 819 SER A C 1
ATOM 6365 O O . SER A 1 819 ? 26.489 17.883 -11.865 1.00 92.06 819 SER A O 1
ATOM 6367 N N . PRO A 1 820 ? 25.626 16.584 -10.248 1.00 86.25 820 PRO A N 1
ATOM 6368 C CA . PRO A 1 820 ? 26.916 16.032 -9.813 1.00 86.25 820 PRO A CA 1
ATOM 6369 C C . PRO A 1 820 ? 27.476 14.962 -10.760 1.00 86.25 820 PRO A C 1
ATOM 6371 O O . PRO A 1 820 ? 28.582 14.468 -10.555 1.00 86.25 820 PRO A O 1
ATOM 6374 N N . GLY A 1 821 ? 26.709 14.604 -11.789 1.00 81.50 821 GLY A N 1
ATOM 6375 C CA . GLY A 1 821 ? 27.023 13.587 -12.774 1.00 81.50 821 GLY A CA 1
ATOM 6376 C C . GLY A 1 821 ? 25.950 12.511 -12.801 1.00 81.50 821 GLY A C 1
ATOM 6377 O O . GLY A 1 821 ? 25.807 11.712 -11.877 1.00 81.50 821 GLY A O 1
ATOM 6378 N N . ALA A 1 822 ? 25.176 12.507 -13.882 1.00 88.56 822 ALA A N 1
ATOM 6379 C CA . ALA A 1 822 ? 24.009 11.660 -14.068 1.00 88.56 822 ALA A CA 1
ATOM 6380 C C . ALA A 1 822 ? 23.888 11.218 -15.533 1.00 88.56 822 ALA A C 1
ATOM 6382 O O . ALA A 1 822 ? 24.619 11.692 -16.406 1.00 88.56 822 ALA A O 1
ATOM 6383 N N . ARG A 1 823 ? 22.957 10.292 -15.792 1.00 91.00 823 ARG A N 1
ATOM 6384 C CA . ARG A 1 823 ? 22.549 9.913 -17.149 1.00 91.00 823 ARG A CA 1
ATOM 6385 C C . ARG A 1 823 ? 21.185 10.497 -17.492 1.00 91.00 823 ARG A C 1
ATOM 6387 O O . ARG A 1 823 ? 20.325 10.592 -16.623 1.00 91.00 823 ARG A O 1
ATOM 6394 N N . PHE A 1 824 ? 20.972 10.810 -18.756 1.00 94.50 824 PHE A N 1
ATOM 6395 C CA . PHE A 1 824 ? 19.692 11.190 -19.329 1.00 94.50 824 PHE A CA 1
ATOM 6396 C C . PHE A 1 824 ? 19.380 10.218 -20.466 1.00 94.50 824 PHE A C 1
ATOM 6398 O O . PHE A 1 824 ? 20.083 10.194 -21.473 1.00 94.50 824 PHE A O 1
ATOM 6405 N N . VAL A 1 825 ? 18.372 9.370 -20.287 1.00 92.94 825 VAL A N 1
ATOM 6406 C CA . VAL A 1 825 ? 17.981 8.356 -21.272 1.00 92.94 825 VAL A CA 1
ATOM 6407 C C . VAL A 1 825 ? 16.808 8.885 -22.097 1.00 92.94 825 VAL A C 1
ATOM 6409 O O . VAL A 1 825 ? 15.765 9.233 -21.547 1.00 92.94 825 VAL A O 1
ATOM 6412 N N . CYS A 1 826 ? 16.984 8.958 -23.416 1.00 92.75 826 CYS A N 1
ATOM 6413 C CA . CYS A 1 826 ? 15.977 9.452 -24.352 1.00 92.75 826 CYS A CA 1
ATOM 6414 C C . CYS A 1 826 ? 15.102 8.298 -24.858 1.00 92.75 826 CYS A C 1
ATOM 6416 O O . CYS A 1 826 ? 15.618 7.345 -25.444 1.00 92.75 826 CYS A O 1
ATOM 6418 N N . ASN A 1 827 ? 13.782 8.406 -24.693 1.00 88.88 827 ASN A N 1
ATOM 6419 C CA . ASN A 1 827 ? 12.791 7.448 -25.219 1.00 88.88 827 ASN A CA 1
ATOM 6420 C C . ASN A 1 827 ? 12.026 7.998 -26.445 1.00 88.88 827 ASN A C 1
ATOM 6422 O O . ASN A 1 827 ? 10.936 7.553 -26.783 1.00 88.88 827 ASN A O 1
ATOM 6426 N N . GLY A 1 828 ? 12.606 8.986 -27.119 1.00 91.19 828 GLY A N 1
ATOM 6427 C CA . GLY A 1 828 ? 12.084 9.619 -28.326 1.00 91.19 828 GLY A CA 1
ATOM 6428 C C . GLY A 1 828 ? 13.003 10.766 -28.739 1.00 91.19 828 GLY A C 1
ATOM 6429 O O . GLY A 1 828 ? 14.087 10.925 -28.167 1.00 91.19 828 GLY A O 1
ATOM 6430 N N . LYS A 1 829 ? 12.612 11.562 -29.740 1.00 95.81 829 LYS A N 1
ATOM 6431 C CA . LYS A 1 829 ? 13.458 12.658 -30.236 1.00 95.81 829 LYS A CA 1
ATOM 6432 C C . LYS A 1 829 ? 13.653 13.728 -29.156 1.00 95.81 829 LYS A C 1
ATOM 6434 O O . LYS A 1 829 ? 12.690 14.367 -28.739 1.00 95.81 829 LYS A O 1
ATOM 6439 N N . THR A 1 830 ? 14.895 13.981 -28.755 1.00 98.00 830 THR A N 1
ATOM 6440 C CA . THR A 1 830 ? 15.220 14.970 -27.713 1.00 98.00 830 THR A CA 1
ATOM 6441 C C . THR A 1 830 ? 16.073 16.097 -28.279 1.00 98.00 830 THR A C 1
ATOM 6443 O O . THR A 1 830 ? 17.037 15.858 -29.010 1.00 98.00 830 THR A O 1
ATOM 6446 N N . ILE A 1 831 ? 15.714 17.333 -27.937 1.00 98.44 831 ILE A N 1
ATOM 6447 C CA . ILE A 1 831 ? 16.401 18.549 -28.372 1.00 98.44 831 ILE A CA 1
ATOM 6448 C C . ILE A 1 831 ? 16.803 19.351 -27.133 1.00 98.44 831 ILE A C 1
ATOM 6450 O O . ILE A 1 831 ? 15.959 19.667 -26.303 1.00 98.44 831 ILE A O 1
ATOM 6454 N N . PHE A 1 832 ? 18.072 19.722 -27.021 1.00 98.56 832 PHE A N 1
ATOM 6455 C CA . PHE A 1 832 ? 18.561 20.702 -26.054 1.00 98.56 832 PHE A CA 1
ATOM 6456 C C . PHE A 1 832 ? 18.891 21.986 -26.805 1.00 98.56 832 PHE A C 1
ATOM 6458 O O . PHE A 1 832 ? 19.650 21.952 -27.774 1.00 98.56 832 PHE A O 1
ATOM 6465 N N . LYS A 1 833 ? 18.308 23.111 -26.392 1.00 97.19 833 LYS A N 1
ATOM 6466 C CA . LYS A 1 833 ? 18.461 24.388 -27.093 1.00 97.19 833 LYS A CA 1
ATOM 6467 C C . LYS A 1 833 ? 18.417 25.551 -26.116 1.00 97.19 833 LYS A C 1
ATOM 6469 O O . LYS A 1 833 ? 17.526 25.594 -25.276 1.00 97.19 833 LYS A O 1
ATOM 6474 N N . ASP A 1 834 ? 19.318 26.518 -26.271 1.00 97.44 834 ASP A N 1
ATOM 6475 C CA . ASP A 1 834 ? 19.344 27.735 -25.451 1.00 97.44 834 ASP A CA 1
ATOM 6476 C C . ASP A 1 834 ? 19.259 27.423 -23.940 1.00 97.44 834 ASP A C 1
ATOM 6478 O O . ASP A 1 834 ? 18.357 27.880 -23.235 1.00 97.44 834 ASP A O 1
ATOM 6482 N N . ILE A 1 835 ? 20.167 26.570 -23.455 1.00 97.94 835 ILE A N 1
ATOM 6483 C CA . ILE A 1 835 ? 20.126 25.976 -22.112 1.00 97.94 835 ILE A CA 1
ATOM 6484 C C . ILE A 1 835 ? 21.532 25.845 -21.514 1.00 97.94 835 ILE A C 1
ATOM 6486 O O . ILE A 1 835 ? 22.487 25.513 -22.216 1.00 97.94 835 ILE A O 1
ATOM 6490 N N . ASP A 1 836 ? 21.642 26.079 -20.205 1.00 98.06 836 ASP A N 1
ATOM 6491 C CA . ASP A 1 836 ? 22.901 25.973 -19.465 1.00 98.06 836 ASP A CA 1
ATOM 6492 C C . ASP A 1 836 ? 22.949 24.673 -18.653 1.00 98.06 836 ASP A C 1
ATOM 6494 O O . ASP A 1 836 ? 22.061 24.395 -17.843 1.00 98.06 836 ASP A O 1
ATOM 6498 N N . PHE A 1 837 ? 24.027 23.908 -18.809 1.00 97.81 837 PHE A N 1
ATOM 6499 C CA . PHE A 1 837 ? 24.401 22.825 -17.904 1.00 97.81 837 PHE A CA 1
ATOM 6500 C C . PHE A 1 837 ? 25.489 23.309 -16.940 1.00 97.81 837 PHE A C 1
ATOM 6502 O O . PHE A 1 837 ? 26.564 23.754 -17.355 1.00 97.81 837 PHE A O 1
ATOM 6509 N N . ARG A 1 838 ? 25.227 23.189 -15.638 1.00 96.25 838 ARG A N 1
ATOM 6510 C CA . ARG A 1 838 ? 26.165 23.524 -14.557 1.00 96.25 838 ARG A CA 1
ATOM 6511 C C . ARG A 1 838 ? 26.452 22.279 -13.733 1.00 96.25 838 ARG A C 1
ATOM 6513 O O . ARG A 1 838 ? 25.736 21.935 -12.797 1.00 96.25 838 ARG A O 1
ATOM 6520 N N . LEU A 1 839 ? 27.488 21.557 -14.115 1.00 95.88 839 LEU A N 1
ATOM 6521 C CA . LEU A 1 839 ? 27.861 20.314 -13.465 1.00 95.88 839 LEU A CA 1
ATOM 6522 C C . LEU A 1 839 ? 28.675 20.586 -12.193 1.00 95.88 839 LEU A C 1
ATOM 6524 O O . LEU A 1 839 ? 29.382 21.585 -12.079 1.00 95.88 839 LEU A O 1
ATOM 6528 N N . THR A 1 840 ? 28.598 19.674 -11.230 1.00 92.38 840 THR A N 1
ATOM 6529 C CA . THR A 1 840 ? 29.478 19.675 -10.050 1.00 92.38 840 THR A CA 1
ATOM 6530 C C . THR A 1 840 ? 30.440 18.492 -10.019 1.00 92.38 840 THR A C 1
ATOM 6532 O O . THR A 1 840 ? 31.310 18.427 -9.154 1.00 92.38 840 THR A O 1
ATOM 6535 N N . GLY A 1 841 ? 30.322 17.584 -10.991 1.00 89.69 841 GLY A N 1
ATOM 6536 C CA . GLY A 1 841 ? 31.257 16.490 -11.227 1.00 89.69 841 GLY A CA 1
ATOM 6537 C C . GLY A 1 841 ? 31.872 16.541 -12.623 1.00 89.69 841 GLY A C 1
ATOM 6538 O O . GLY A 1 841 ? 31.504 17.349 -13.478 1.00 89.69 841 GLY A O 1
ATOM 6539 N N . LYS A 1 842 ? 32.819 15.640 -12.867 1.00 93.19 842 LYS A N 1
ATOM 6540 C CA . LYS A 1 842 ? 33.570 15.548 -14.126 1.00 93.19 842 LYS A CA 1
ATOM 6541 C C . LYS A 1 842 ? 32.855 14.861 -15.296 1.00 93.19 842 LYS A C 1
ATOM 6543 O O . LYS A 1 842 ? 33.502 14.593 -16.298 1.00 93.19 842 LYS A O 1
ATOM 6548 N N . TYR A 1 843 ? 31.575 14.510 -15.190 1.00 91.81 843 TYR A N 1
ATOM 6549 C CA . TYR A 1 843 ? 30.876 13.721 -16.214 1.00 91.81 843 TYR A CA 1
ATOM 6550 C C . TYR A 1 843 ? 29.377 14.011 -16.232 1.00 91.81 843 TYR A C 1
ATOM 6552 O O . TYR A 1 843 ? 28.781 14.208 -15.178 1.00 91.81 843 TYR A O 1
ATOM 6560 N N . TYR A 1 844 ? 28.766 13.954 -17.412 1.00 95.69 844 TYR A N 1
ATOM 6561 C CA . TYR A 1 844 ? 27.317 13.861 -17.611 1.00 95.69 844 TYR A CA 1
ATOM 6562 C C . TYR A 1 844 ? 27.057 13.101 -18.912 1.00 95.69 844 TYR A C 1
ATOM 6564 O O . TYR A 1 844 ? 27.857 13.218 -19.831 1.00 95.69 844 TYR A O 1
ATOM 6572 N N . CYS A 1 845 ? 25.985 12.312 -19.019 1.00 95.81 845 CYS A N 1
ATOM 6573 C CA . CYS A 1 845 ? 25.777 11.468 -20.199 1.00 95.81 845 CYS A CA 1
ATOM 6574 C C . CYS A 1 845 ? 24.348 11.449 -20.706 1.00 95.81 845 CYS A C 1
ATOM 6576 O O . CYS A 1 845 ? 23.412 11.289 -19.930 1.00 95.81 845 CYS A O 1
ATOM 6578 N N . VAL A 1 846 ? 24.201 11.511 -22.024 1.00 97.44 846 VAL A N 1
ATOM 6579 C CA . VAL A 1 846 ? 22.932 11.357 -22.726 1.00 97.44 846 VAL A CA 1
ATOM 6580 C C . VAL A 1 846 ? 22.965 10.090 -23.576 1.00 97.44 846 VAL A C 1
ATOM 6582 O O . VAL A 1 846 ? 23.859 9.895 -24.403 1.00 97.44 846 VAL A O 1
ATOM 6585 N N . VAL A 1 847 ? 21.985 9.214 -23.355 1.00 96.12 847 VAL A N 1
ATOM 6586 C CA . VAL A 1 847 ? 21.836 7.926 -24.039 1.00 96.12 847 VAL A CA 1
ATOM 6587 C C . VAL A 1 847 ? 20.618 8.003 -24.951 1.00 96.12 847 VAL A C 1
ATOM 6589 O O . VAL A 1 847 ? 19.486 8.036 -24.474 1.00 96.12 847 VAL A O 1
ATOM 6592 N N . ALA A 1 848 ? 20.849 8.046 -26.260 1.00 95.25 848 ALA A N 1
ATOM 6593 C CA . ALA A 1 848 ? 19.818 8.331 -27.252 1.00 95.25 848 ALA A CA 1
ATOM 6594 C C . ALA A 1 848 ? 18.973 7.105 -27.638 1.00 95.25 848 ALA A C 1
ATOM 6596 O O . ALA A 1 848 ? 17.835 7.262 -28.066 1.00 95.25 848 ALA A O 1
ATOM 6597 N N . GLN A 1 849 ? 19.490 5.881 -27.469 1.00 91.69 849 GLN A N 1
ATOM 6598 C CA . GLN A 1 849 ? 18.768 4.634 -27.775 1.00 91.69 849 GLN A CA 1
ATOM 6599 C C . GLN A 1 849 ? 18.273 4.523 -29.227 1.00 91.69 849 GLN A C 1
ATOM 6601 O O . GLN A 1 849 ? 17.199 3.986 -29.478 1.00 91.69 849 GLN A O 1
ATOM 6606 N N . HIS A 1 850 ? 19.062 5.013 -30.185 1.00 93.00 850 HIS A N 1
ATOM 6607 C CA . HIS A 1 850 ? 18.718 5.143 -31.605 1.00 93.00 850 HIS A CA 1
ATOM 6608 C C . HIS A 1 850 ? 17.602 6.164 -31.898 1.00 93.00 850 HIS A C 1
ATOM 6610 O O . HIS A 1 850 ? 17.129 6.248 -33.030 1.00 93.00 850 HIS A O 1
ATOM 6616 N N . ASN A 1 851 ? 17.197 6.977 -30.917 1.00 94.19 851 ASN A N 1
ATOM 6617 C CA . ASN A 1 851 ? 16.332 8.127 -31.164 1.00 94.19 851 ASN A CA 1
ATOM 6618 C C . ASN A 1 851 ? 17.153 9.335 -31.648 1.00 94.19 851 ASN A C 1
ATOM 6620 O O . ASN A 1 851 ? 18.310 9.485 -31.247 1.00 94.19 851 ASN A O 1
ATOM 6624 N N . PRO A 1 852 ? 16.574 10.236 -32.464 1.00 95.19 852 PRO A N 1
ATOM 6625 C CA . PRO A 1 852 ? 17.271 11.446 -32.880 1.00 95.19 852 PRO A CA 1
ATOM 6626 C C . PRO A 1 852 ? 17.598 12.351 -31.686 1.00 95.19 852 PRO A C 1
ATOM 6628 O O . PRO A 1 852 ? 16.713 12.708 -30.905 1.00 95.19 852 PRO A O 1
ATOM 6631 N N . LEU A 1 853 ? 18.860 12.763 -31.575 1.00 98.31 853 LEU A N 1
ATOM 6632 C CA . LEU A 1 853 ? 19.346 13.623 -30.498 1.00 98.31 853 LEU A CA 1
ATOM 6633 C C . LEU A 1 853 ? 19.969 14.894 -31.073 1.00 98.31 853 LEU A C 1
ATOM 6635 O O . LEU A 1 853 ? 20.867 14.836 -31.916 1.00 98.31 853 LEU A O 1
ATOM 6639 N N . VAL A 1 854 ? 19.499 16.047 -30.599 1.00 97.50 854 VAL A N 1
ATOM 6640 C CA . VAL A 1 854 ? 19.950 17.355 -31.077 1.00 97.50 854 VAL A CA 1
ATOM 6641 C C . VAL A 1 854 ? 20.420 18.218 -29.912 1.00 97.50 854 VAL A C 1
ATOM 6643 O O . VAL A 1 854 ? 19.642 18.538 -29.022 1.00 97.50 854 VAL A O 1
ATOM 6646 N N . PHE A 1 855 ? 21.671 18.658 -29.958 1.00 98.19 855 PHE A N 1
ATOM 6647 C CA . PHE A 1 855 ? 22.154 19.810 -29.201 1.00 98.19 855 PHE A CA 1
ATOM 6648 C C . PHE A 1 855 ? 22.211 20.988 -30.168 1.00 98.19 855 PHE A C 1
ATOM 6650 O O . PHE A 1 855 ? 23.106 21.072 -31.008 1.00 98.19 855 PHE A O 1
ATOM 6657 N N . ASP A 1 856 ? 21.194 21.842 -30.127 1.00 96.50 856 ASP A N 1
ATOM 6658 C CA . ASP A 1 856 ? 21.038 22.959 -31.056 1.00 96.50 856 ASP A CA 1
ATOM 6659 C C . ASP A 1 856 ? 21.942 24.138 -30.642 1.00 96.50 856 ASP A C 1
ATOM 6661 O O . ASP A 1 856 ? 22.968 23.955 -29.985 1.00 96.50 856 ASP A O 1
ATOM 6665 N N . THR A 1 857 ? 21.620 25.359 -31.062 1.00 92.56 857 THR A N 1
ATOM 6666 C CA . THR A 1 857 ? 22.344 26.572 -30.658 1.00 92.56 857 THR A CA 1
ATOM 6667 C C . THR A 1 857 ? 22.110 26.938 -29.188 1.00 92.56 857 THR A C 1
ATOM 6669 O O . THR A 1 857 ? 21.078 26.599 -28.608 1.00 92.56 857 THR A O 1
ATOM 6672 N N . GLY A 1 858 ? 23.049 27.685 -28.598 1.00 93.88 858 GLY A N 1
ATOM 6673 C CA . GLY A 1 858 ? 22.896 28.277 -27.266 1.00 93.88 858 GLY A CA 1
ATOM 6674 C C . GLY A 1 858 ? 23.014 27.298 -26.094 1.00 93.88 858 GLY A C 1
ATOM 6675 O O . GLY A 1 858 ? 22.597 27.644 -24.990 1.00 93.88 858 GLY A O 1
ATOM 6676 N N . VAL A 1 859 ? 23.557 26.099 -26.317 1.00 98.25 859 VAL A N 1
ATOM 6677 C CA . VAL A 1 859 ? 23.872 25.128 -25.264 1.00 98.25 859 VAL A CA 1
ATOM 6678 C C . VAL A 1 859 ? 25.230 25.472 -24.654 1.00 98.25 859 VAL A C 1
ATOM 6680 O O . VAL A 1 859 ? 26.222 25.591 -25.374 1.00 98.25 859 VAL A O 1
ATOM 6683 N N . THR A 1 860 ? 25.293 25.605 -23.330 1.00 97.31 860 THR A N 1
ATOM 6684 C CA . THR A 1 860 ? 26.555 25.822 -22.608 1.00 97.31 860 THR A CA 1
ATOM 6685 C C . THR A 1 860 ? 26.771 24.744 -21.552 1.00 97.31 860 THR A C 1
ATOM 6687 O O . THR A 1 860 ? 25.815 24.249 -20.955 1.00 97.31 860 THR A O 1
ATOM 6690 N N . MET A 1 861 ? 28.028 24.363 -21.312 1.00 96.00 861 MET A N 1
ATOM 6691 C CA . MET A 1 861 ? 28.386 23.407 -20.265 1.00 96.00 861 MET A CA 1
ATOM 6692 C C . MET A 1 861 ? 29.541 23.948 -19.443 1.00 96.00 861 MET A C 1
ATOM 6694 O O . MET A 1 861 ? 30.579 24.340 -19.970 1.00 96.00 861 MET A O 1
ATOM 6698 N N . THR A 1 862 ? 29.356 23.940 -18.132 1.00 95.12 862 THR A N 1
ATOM 6699 C CA . THR A 1 862 ? 30.378 24.298 -17.151 1.00 95.12 862 THR A CA 1
ATOM 6700 C C . THR A 1 862 ? 30.429 23.219 -16.084 1.00 95.12 862 THR A C 1
ATOM 6702 O O . THR A 1 862 ? 29.433 22.536 -15.848 1.00 95.12 862 THR A O 1
ATOM 6705 N N . SER A 1 863 ? 31.580 23.048 -15.438 1.00 95.38 863 SER A N 1
ATOM 6706 C CA . SER A 1 863 ? 31.690 22.206 -14.251 1.00 95.38 863 SER A CA 1
ATOM 6707 C C . SER A 1 863 ? 32.543 22.884 -13.192 1.00 95.38 863 SER A C 1
ATOM 6709 O O . SER A 1 863 ? 33.521 23.557 -13.518 1.00 95.38 863 SER A O 1
ATOM 6711 N N . THR A 1 864 ? 32.193 22.691 -11.921 1.00 95.56 864 THR A N 1
ATOM 6712 C CA . THR A 1 864 ? 33.077 23.056 -10.805 1.00 95.56 864 THR A CA 1
ATOM 6713 C C . THR A 1 864 ? 34.213 22.051 -10.608 1.00 95.56 864 THR A C 1
ATOM 6715 O O . THR A 1 864 ? 35.169 22.351 -9.897 1.00 95.56 864 THR A O 1
ATOM 6718 N N . ASP A 1 865 ? 34.119 20.859 -11.204 1.00 93.50 865 ASP A N 1
ATOM 6719 C CA . ASP A 1 865 ? 35.177 19.852 -11.179 1.00 93.50 865 ASP A CA 1
ATOM 6720 C C . ASP A 1 865 ? 36.152 20.105 -12.348 1.00 93.50 865 ASP A C 1
ATOM 6722 O O . ASP A 1 865 ? 35.766 19.939 -13.511 1.00 93.50 865 ASP A O 1
ATOM 6726 N N . PRO A 1 866 ? 37.423 20.472 -12.083 1.00 92.62 866 PRO A N 1
ATOM 6727 C CA . PRO A 1 866 ? 38.410 20.739 -13.132 1.00 92.62 866 PRO A CA 1
ATOM 6728 C C . PRO A 1 866 ? 38.753 19.493 -13.960 1.00 92.62 866 PRO A C 1
ATOM 6730 O O . PRO A 1 866 ? 39.398 19.601 -15.000 1.00 92.62 866 PRO A O 1
ATOM 6733 N N . GLY A 1 867 ? 38.336 18.304 -13.513 1.00 93.50 867 GLY A N 1
ATOM 6734 C CA . GLY A 1 867 ? 38.427 17.071 -14.273 1.00 93.50 867 GLY A CA 1
ATOM 6735 C C . GLY A 1 867 ? 37.473 17.006 -15.465 1.00 93.50 867 GLY A C 1
ATOM 6736 O O . GLY A 1 867 ? 37.680 16.138 -16.303 1.00 93.50 867 GLY A O 1
ATOM 6737 N N . PHE A 1 868 ? 36.466 17.880 -15.584 1.00 95.94 868 PHE A N 1
ATOM 6738 C CA . PHE A 1 868 ? 35.572 17.946 -16.748 1.00 95.94 868 PHE A CA 1
ATOM 6739 C C . PHE A 1 868 ? 36.279 18.583 -17.954 1.00 95.94 868 PHE A C 1
ATOM 6741 O O . PHE A 1 868 ? 36.179 19.782 -18.203 1.00 95.94 868 PHE A O 1
ATOM 6748 N N . ILE A 1 869 ? 37.040 17.777 -18.691 1.00 94.44 869 ILE A N 1
ATOM 6749 C CA . ILE A 1 869 ? 37.877 18.247 -19.806 1.00 94.44 869 ILE A CA 1
ATOM 6750 C C . ILE A 1 869 ? 37.413 17.733 -21.171 1.00 94.44 869 ILE A C 1
ATOM 6752 O O . ILE A 1 869 ? 37.830 18.273 -22.191 1.00 94.44 869 ILE A O 1
ATOM 6756 N N . GLY A 1 870 ? 36.514 16.748 -21.215 1.00 93.38 870 GLY A N 1
ATOM 6757 C CA . GLY A 1 870 ? 35.885 16.279 -22.450 1.00 93.38 870 GLY A CA 1
ATOM 6758 C C . GLY A 1 870 ? 36.756 15.393 -23.331 1.00 93.38 870 GLY A C 1
ATOM 6759 O O . GLY A 1 870 ? 36.555 15.370 -24.537 1.00 93.38 870 GLY A O 1
ATOM 6760 N N . THR A 1 871 ? 37.741 14.683 -22.776 1.00 92.19 871 THR A N 1
ATOM 6761 C CA . THR A 1 871 ? 38.682 13.877 -23.578 1.00 92.19 871 THR A CA 1
ATOM 6762 C C . THR A 1 871 ? 38.323 12.389 -23.644 1.00 92.19 871 THR A C 1
ATOM 6764 O O . THR A 1 871 ? 38.795 11.677 -24.530 1.00 92.19 871 THR A O 1
ATOM 6767 N N . SER A 1 872 ? 37.475 11.899 -22.737 1.00 92.25 872 SER A N 1
ATOM 6768 C CA . SER A 1 872 ? 37.069 10.497 -22.603 1.00 92.25 872 SER A CA 1
ATOM 6769 C C . SER A 1 872 ? 35.710 10.359 -21.906 1.00 92.25 872 SER A C 1
ATOM 6771 O O . SER A 1 872 ? 35.292 11.249 -21.170 1.00 92.25 872 SER A O 1
ATOM 6773 N N . PHE A 1 873 ? 35.083 9.182 -22.010 1.00 91.44 873 PHE A N 1
ATOM 6774 C CA . PHE A 1 873 ? 33.818 8.882 -21.316 1.00 91.44 873 PHE A CA 1
ATOM 6775 C C . PHE A 1 873 ? 33.894 8.875 -19.771 1.00 91.44 873 PHE A C 1
ATOM 6777 O O . PHE A 1 873 ? 32.954 8.483 -19.083 1.00 91.44 873 PHE A O 1
ATOM 6784 N N . ALA A 1 874 ? 35.060 9.153 -19.188 1.00 90.19 874 ALA A N 1
ATOM 6785 C CA . ALA A 1 874 ? 35.226 9.279 -17.742 1.00 90.19 874 ALA A CA 1
ATOM 6786 C C . ALA A 1 874 ? 35.245 10.744 -17.281 1.00 90.19 874 ALA A C 1
ATOM 6788 O O . ALA A 1 874 ? 35.274 10.996 -16.074 1.00 90.19 874 ALA A O 1
ATOM 6789 N N . ASN A 1 875 ? 35.316 11.688 -18.225 1.00 94.75 875 ASN A N 1
ATOM 6790 C CA . ASN A 1 875 ? 35.632 13.079 -17.941 1.00 94.75 875 ASN A CA 1
ATOM 6791 C C . ASN A 1 875 ? 34.984 14.089 -18.917 1.00 94.75 875 ASN A C 1
ATOM 6793 O O . ASN A 1 875 ? 35.525 15.182 -19.099 1.00 94.75 875 ASN A O 1
ATOM 6797 N N . GLY A 1 876 ? 33.875 13.724 -19.570 1.00 95.19 876 GLY A N 1
ATOM 6798 C CA . GLY A 1 876 ? 33.222 14.529 -20.604 1.00 95.19 876 GLY A CA 1
ATOM 6799 C C . GLY A 1 876 ? 31.699 14.579 -20.522 1.00 95.19 876 GLY A C 1
ATOM 6800 O O . GLY A 1 876 ? 31.072 13.997 -19.631 1.00 95.19 876 GLY A O 1
ATOM 6801 N N . PHE A 1 877 ? 31.122 15.349 -21.448 1.00 97.81 877 PHE A N 1
ATOM 6802 C CA . PHE A 1 877 ? 29.693 15.363 -21.733 1.00 97.81 877 PHE A CA 1
ATOM 6803 C C . PHE A 1 877 ? 29.407 14.295 -22.787 1.00 97.81 877 PHE A C 1
ATOM 6805 O O . PHE A 1 877 ? 29.580 14.489 -23.992 1.00 97.81 877 PHE A O 1
ATOM 6812 N N . ASP A 1 878 ? 29.028 13.123 -22.315 1.00 97.62 878 ASP A N 1
ATOM 6813 C CA . ASP A 1 878 ? 29.027 11.918 -23.116 1.00 97.62 878 ASP A CA 1
ATOM 6814 C C . ASP A 1 878 ? 27.724 11.772 -23.901 1.00 97.62 878 ASP A C 1
ATOM 6816 O O . ASP A 1 878 ? 26.633 11.870 -23.344 1.00 97.62 878 ASP A O 1
ATOM 6820 N N . ILE A 1 879 ? 27.830 11.455 -25.188 1.00 98.25 879 ILE A N 1
ATOM 6821 C CA . ILE A 1 879 ? 26.698 11.139 -26.057 1.00 98.25 879 ILE A CA 1
ATOM 6822 C C . ILE A 1 879 ? 26.850 9.713 -26.566 1.00 98.25 879 ILE A C 1
ATOM 6824 O O . ILE A 1 879 ? 27.879 9.342 -27.133 1.00 98.25 879 ILE A O 1
ATOM 6828 N N . ILE A 1 880 ? 25.804 8.912 -26.394 1.00 97.62 880 ILE A N 1
ATOM 6829 C CA . ILE A 1 880 ? 25.742 7.538 -26.890 1.00 97.62 880 ILE A CA 1
ATOM 6830 C C . ILE A 1 880 ? 24.532 7.437 -27.810 1.00 97.62 880 ILE A C 1
ATOM 6832 O O . ILE A 1 880 ? 23.402 7.554 -27.346 1.00 97.62 880 ILE A O 1
ATOM 6836 N N . GLY A 1 881 ? 24.762 7.243 -29.111 1.00 96.06 881 GLY A N 1
ATOM 6837 C CA . GLY A 1 881 ? 23.689 7.272 -30.112 1.00 96.06 881 GLY A CA 1
ATOM 6838 C C . GLY A 1 881 ? 22.693 6.116 -30.013 1.00 96.06 881 GLY A C 1
ATOM 6839 O O . GLY A 1 881 ? 21.535 6.266 -30.376 1.00 96.06 881 GLY A O 1
ATOM 6840 N N . GLY A 1 882 ? 23.114 4.978 -29.475 1.00 93.06 882 GLY A N 1
ATOM 6841 C CA . GLY A 1 882 ? 22.309 3.791 -29.186 1.00 93.06 882 GLY A CA 1
ATOM 6842 C C . GLY A 1 882 ? 22.314 3.475 -27.691 1.00 93.06 882 GLY A C 1
ATOM 6843 O O . GLY A 1 882 ? 21.974 4.332 -26.878 1.00 93.06 882 GLY A O 1
ATOM 6844 N N . TYR A 1 883 ? 22.666 2.242 -27.321 1.00 92.31 883 TYR A N 1
ATOM 6845 C CA . TYR A 1 883 ? 22.528 1.739 -25.948 1.00 92.31 883 TYR A CA 1
ATOM 6846 C C . TYR A 1 883 ? 23.836 1.750 -25.136 1.00 92.31 883 TYR A C 1
ATOM 6848 O O . TYR A 1 883 ? 24.940 1.627 -25.665 1.00 92.31 883 TYR A O 1
ATOM 6856 N N . GLN A 1 884 ? 23.732 1.820 -23.813 1.00 90.81 884 GLN A N 1
ATOM 6857 C CA . GLN A 1 884 ? 24.832 1.699 -22.861 1.00 90.81 884 GLN A CA 1
ATOM 6858 C C . GLN A 1 884 ? 24.595 0.532 -21.894 1.00 90.81 884 GLN A C 1
ATOM 6860 O O . GLN A 1 884 ? 23.520 0.391 -21.324 1.00 90.81 884 GLN A O 1
ATOM 6865 N N . ASN A 1 885 ? 25.622 -0.272 -21.615 1.00 86.12 885 ASN A N 1
ATOM 6866 C CA . ASN A 1 885 ? 25.532 -1.270 -20.547 1.00 86.12 885 ASN A CA 1
ATOM 6867 C C . ASN A 1 885 ? 25.387 -0.610 -19.162 1.00 86.12 885 ASN A C 1
ATOM 6869 O O . ASN A 1 885 ? 26.105 0.339 -18.839 1.00 86.12 885 ASN A O 1
ATOM 6873 N N . GLY A 1 886 ? 24.466 -1.123 -18.345 1.00 75.12 886 GLY A N 1
ATOM 6874 C CA . GLY A 1 886 ? 24.131 -0.541 -17.043 1.00 75.12 886 GLY A CA 1
ATOM 6875 C C . GLY A 1 886 ? 23.327 0.765 -17.114 1.00 75.12 886 GLY A C 1
ATOM 6876 O O . GLY A 1 886 ? 23.242 1.468 -16.108 1.00 75.12 886 GLY A O 1
ATOM 6877 N N . GLN A 1 887 ? 22.754 1.119 -18.275 1.00 78.00 887 GLN A N 1
ATOM 6878 C CA . GLN A 1 887 ? 21.657 2.095 -18.326 1.00 78.00 887 GLN A CA 1
ATOM 6879 C C . GLN A 1 887 ? 20.402 1.519 -17.639 1.00 78.00 887 GLN A C 1
ATOM 6881 O O . GLN A 1 887 ? 20.281 0.302 -17.496 1.00 78.00 887 GLN A O 1
ATOM 6886 N N . ALA A 1 888 ? 19.459 2.378 -17.247 1.00 66.62 888 ALA A N 1
ATOM 6887 C CA . ALA A 1 888 ? 18.157 1.934 -16.748 1.00 66.62 888 ALA A CA 1
ATOM 6888 C C . ALA A 1 888 ? 17.438 1.046 -17.788 1.00 66.62 888 ALA A C 1
ATOM 6890 O O . ALA A 1 888 ? 17.589 1.270 -18.992 1.00 66.62 888 ALA A O 1
ATOM 6891 N N . THR A 1 889 ? 16.692 0.032 -17.332 1.00 64.88 889 THR A N 1
ATOM 6892 C CA . THR A 1 889 ? 15.935 -0.881 -18.207 1.00 64.88 889 THR A CA 1
ATOM 6893 C C . THR A 1 889 ? 15.032 -0.104 -19.160 1.00 64.88 889 THR A C 1
ATOM 6895 O O . THR A 1 889 ? 14.492 0.947 -18.806 1.00 64.88 889 THR A O 1
ATOM 6898 N N . LEU A 1 890 ? 14.902 -0.618 -20.383 1.00 58.78 890 LEU A N 1
ATOM 6899 C CA . LEU A 1 890 ? 14.002 -0.081 -21.398 1.00 58.78 890 LEU A CA 1
ATOM 6900 C C . LEU A 1 890 ? 12.570 -0.034 -20.852 1.00 58.78 890 LEU A C 1
ATOM 6902 O O . LEU A 1 890 ? 12.225 -0.800 -19.953 1.00 58.78 890 LEU A O 1
ATOM 6906 N N . TYR A 1 891 ? 11.728 0.817 -21.440 1.00 49.41 891 TYR A N 1
ATOM 6907 C CA . TYR A 1 891 ? 10.307 0.931 -21.093 1.00 49.41 891 TYR A CA 1
ATOM 6908 C C . TYR A 1 891 ? 9.595 -0.431 -20.950 1.00 49.41 891 TYR A C 1
ATOM 6910 O O . TYR A 1 891 ? 8.838 -0.648 -20.016 1.00 49.41 891 TYR A O 1
ATOM 6918 N N . ASN A 1 892 ? 9.890 -1.385 -21.833 1.00 53.31 892 ASN A N 1
ATOM 6919 C CA . ASN A 1 892 ? 9.298 -2.727 -21.827 1.00 53.31 892 ASN A CA 1
ATOM 6920 C C . ASN A 1 892 ? 9.954 -3.710 -20.828 1.00 53.31 892 ASN A C 1
ATOM 6922 O O . ASN A 1 892 ? 9.852 -4.924 -21.006 1.00 53.31 892 ASN A O 1
ATOM 6926 N N . GLY A 1 893 ? 10.701 -3.211 -19.839 1.00 52.00 893 GLY A N 1
ATOM 6927 C CA . GLY A 1 893 ? 11.409 -4.014 -18.839 1.00 52.00 893 GLY A CA 1
ATOM 6928 C C . GLY A 1 893 ? 12.647 -4.752 -19.360 1.00 52.00 893 GLY A C 1
ATOM 6929 O O . GLY A 1 893 ? 13.302 -5.461 -18.600 1.00 52.00 893 GLY A O 1
ATOM 6930 N N . GLN A 1 894 ? 13.002 -4.599 -20.639 1.00 60.09 894 GLN A N 1
ATOM 6931 C CA . GLN A 1 894 ? 14.147 -5.295 -21.225 1.00 60.09 894 GLN A CA 1
ATOM 6932 C C . GLN A 1 894 ? 15.474 -4.595 -20.879 1.00 60.09 894 GLN A C 1
ATOM 6934 O O . GLN A 1 894 ? 15.520 -3.369 -20.731 1.00 60.09 894 GLN A O 1
ATOM 6939 N N . PRO A 1 895 ? 16.590 -5.339 -20.771 1.00 71.56 895 PRO A N 1
ATOM 6940 C CA . PRO A 1 895 ? 17.914 -4.734 -20.680 1.00 71.56 895 PRO A CA 1
ATOM 6941 C C . PRO A 1 895 ? 18.253 -3.953 -21.960 1.00 71.56 895 PRO A C 1
ATOM 6943 O O . PRO A 1 895 ? 17.601 -4.100 -22.994 1.00 71.56 895 PRO A O 1
ATOM 6946 N N . ALA A 1 896 ? 19.319 -3.149 -21.894 1.00 75.62 896 ALA A N 1
ATOM 6947 C CA . ALA A 1 896 ? 19.912 -2.476 -23.049 1.00 75.62 896 ALA A CA 1
ATOM 6948 C C . ALA A 1 896 ? 19.995 -3.431 -24.255 1.00 75.62 896 ALA A C 1
ATOM 6950 O O . ALA A 1 896 ? 20.645 -4.480 -24.171 1.00 75.62 896 ALA A O 1
ATOM 6951 N N . SER A 1 897 ? 19.319 -3.091 -25.357 1.00 82.44 897 SER A N 1
ATOM 6952 C CA . SER A 1 897 ? 19.236 -4.006 -26.494 1.00 82.44 897 SER A CA 1
ATOM 6953 C C . SER A 1 897 ? 20.620 -4.228 -27.086 1.00 82.44 897 SER A C 1
ATOM 6955 O O . SER A 1 897 ? 21.338 -3.278 -27.384 1.00 82.44 897 SER A O 1
ATOM 6957 N N . LYS A 1 898 ? 20.984 -5.493 -27.300 1.00 86.31 898 LYS A N 1
ATOM 6958 C CA . LYS A 1 898 ? 22.225 -5.857 -27.997 1.00 86.31 898 LYS A CA 1
ATOM 6959 C C . LYS A 1 898 ? 22.076 -5.797 -29.514 1.00 86.31 898 LYS A C 1
ATOM 6961 O O . LYS A 1 898 ? 23.071 -5.949 -30.214 1.00 86.31 898 LYS A O 1
ATOM 6966 N N . THR A 1 899 ? 20.859 -5.603 -30.024 1.00 87.06 899 THR A N 1
ATOM 6967 C CA . THR A 1 899 ? 20.555 -5.645 -31.456 1.00 87.06 899 THR A CA 1
ATOM 6968 C C . THR A 1 899 ? 19.645 -4.497 -31.877 1.00 87.06 899 THR A C 1
ATOM 6970 O O . THR A 1 899 ? 18.652 -4.221 -31.208 1.00 87.06 899 THR A O 1
ATOM 6973 N N . SER A 1 900 ? 19.932 -3.846 -33.000 1.00 88.12 900 SER A N 1
ATOM 6974 C CA . SER A 1 900 ? 19.085 -2.773 -33.539 1.00 88.12 900 SER A CA 1
ATOM 6975 C C . SER A 1 900 ? 19.384 -2.539 -35.015 1.00 88.12 900 SER A C 1
ATOM 6977 O O . SER A 1 900 ? 20.541 -2.495 -35.420 1.00 88.12 900 SER A O 1
ATOM 6979 N N . ASN A 1 901 ? 18.343 -2.344 -35.818 1.00 89.94 901 ASN A N 1
ATOM 6980 C CA . ASN A 1 901 ? 18.480 -1.882 -37.202 1.00 89.94 901 ASN A CA 1
ATOM 6981 C C . ASN A 1 901 ? 18.065 -0.409 -37.352 1.00 89.94 901 ASN A C 1
ATOM 6983 O O . ASN A 1 901 ? 18.041 0.105 -38.465 1.00 89.94 901 ASN A O 1
ATOM 6987 N N . ALA A 1 902 ? 17.710 0.261 -36.250 1.00 90.06 902 ALA A N 1
ATOM 6988 C CA . ALA A 1 902 ? 17.357 1.672 -36.274 1.00 90.06 902 ALA A CA 1
ATOM 6989 C C . ALA A 1 902 ? 18.610 2.527 -36.532 1.00 90.06 902 ALA A C 1
ATOM 6991 O O . ALA A 1 902 ? 19.684 2.202 -36.004 1.00 90.06 902 ALA A O 1
ATOM 6992 N N . PRO A 1 903 ? 18.498 3.602 -37.329 1.00 89.31 903 PRO A N 1
ATOM 6993 C CA . PRO A 1 903 ? 19.621 4.487 -37.584 1.00 89.31 903 PRO A CA 1
ATOM 6994 C C . PRO A 1 903 ? 20.046 5.219 -36.308 1.00 89.31 903 PRO A C 1
ATOM 6996 O O . PRO A 1 903 ? 19.288 5.332 -35.347 1.00 89.31 903 PRO A O 1
ATOM 6999 N N . VAL A 1 904 ? 21.264 5.740 -36.312 1.00 95.56 904 VAL A N 1
ATOM 7000 C CA . VAL A 1 904 ? 21.726 6.727 -35.335 1.00 95.56 904 VAL A CA 1
ATOM 7001 C C . VAL A 1 904 ? 21.670 8.096 -36.000 1.00 95.56 904 VAL A C 1
ATOM 7003 O O . VAL A 1 904 ? 22.237 8.276 -37.076 1.00 95.56 904 VAL A O 1
ATOM 7006 N N . ASP A 1 905 ? 21.031 9.069 -35.351 1.00 91.38 905 ASP A N 1
ATOM 7007 C CA . ASP A 1 905 ? 20.972 10.454 -35.828 1.00 91.38 905 ASP A CA 1
ATOM 7008 C C . ASP A 1 905 ? 21.341 11.420 -34.695 1.00 91.38 905 ASP A C 1
ATOM 7010 O O . ASP A 1 905 ? 20.559 11.659 -33.773 1.00 91.38 905 ASP A O 1
ATOM 7014 N N . ILE A 1 906 ? 22.565 11.948 -34.749 1.00 98.19 906 ILE A N 1
ATOM 7015 C CA . ILE A 1 906 ? 23.103 12.886 -33.760 1.00 98.19 906 ILE A CA 1
ATOM 7016 C C . ILE A 1 906 ? 23.411 14.204 -34.463 1.00 98.19 906 ILE A C 1
ATOM 7018 O O . ILE A 1 906 ? 24.124 14.230 -35.466 1.00 98.19 906 ILE A O 1
ATOM 7022 N N . THR A 1 907 ? 22.918 15.315 -33.919 1.00 96.19 907 THR A N 1
ATOM 7023 C CA . THR A 1 907 ? 23.248 16.665 -34.393 1.00 96.19 907 THR A CA 1
ATOM 7024 C C . THR A 1 907 ? 23.727 17.537 -33.237 1.00 96.19 907 THR A C 1
ATOM 7026 O O . THR A 1 907 ? 23.043 17.643 -32.225 1.00 96.19 907 THR A O 1
ATOM 7029 N N . ILE A 1 908 ? 24.880 18.189 -33.387 1.00 98.19 908 ILE A N 1
ATOM 7030 C CA . ILE A 1 908 ? 25.465 19.084 -32.381 1.00 98.19 908 ILE A CA 1
ATOM 7031 C C . ILE A 1 908 ? 25.881 20.388 -33.061 1.00 98.19 908 ILE A C 1
ATOM 7033 O O . ILE A 1 908 ? 26.659 20.368 -34.014 1.00 98.19 908 ILE A O 1
ATOM 7037 N N . LYS A 1 909 ? 25.366 21.520 -32.580 1.00 94.38 909 LYS A N 1
ATOM 7038 C CA . LYS A 1 909 ? 25.649 22.854 -33.131 1.00 94.38 909 LYS A CA 1
ATOM 7039 C C . LYS A 1 909 ? 26.326 23.813 -32.156 1.00 94.38 909 LYS A C 1
ATOM 7041 O O . LYS A 1 909 ? 26.902 24.797 -32.604 1.00 94.38 909 LYS A O 1
ATOM 7046 N N . SER A 1 910 ? 26.239 23.558 -30.853 1.00 95.50 910 SER A N 1
ATOM 7047 C CA . SER A 1 910 ? 26.915 24.348 -29.819 1.00 95.50 910 SER A CA 1
ATOM 7048 C C . SER A 1 910 ? 27.206 23.507 -28.572 1.00 95.50 910 SER A C 1
ATOM 7050 O O . SER A 1 910 ? 26.771 22.353 -28.470 1.00 95.50 910 SER A O 1
ATOM 7052 N N . GLY A 1 911 ? 27.966 24.072 -27.637 1.00 97.38 911 GLY A N 1
ATOM 7053 C CA . GLY A 1 911 ? 28.440 23.395 -26.430 1.00 97.38 911 GLY A CA 1
ATOM 7054 C C . GLY A 1 911 ? 29.855 22.833 -26.575 1.00 97.38 911 GLY A C 1
ATOM 7055 O O . GLY A 1 911 ? 30.441 22.832 -27.660 1.00 97.38 911 GLY A O 1
ATOM 7056 N N . SER A 1 912 ? 30.420 22.362 -25.468 1.00 96.31 912 SER A N 1
ATOM 7057 C CA . SER A 1 912 ? 31.808 21.901 -25.392 1.00 96.31 912 SER A CA 1
ATOM 7058 C C . SER A 1 912 ? 31.960 20.628 -24.558 1.00 96.31 912 SER A C 1
ATOM 7060 O O . SER A 1 912 ? 31.012 20.141 -23.947 1.00 96.31 912 SER A O 1
ATOM 7062 N N . HIS A 1 913 ? 33.176 20.076 -24.541 1.00 96.69 913 HIS A N 1
ATOM 7063 C CA . HIS A 1 913 ? 33.543 18.874 -23.784 1.00 96.69 913 HIS A CA 1
ATOM 7064 C C . HIS A 1 913 ? 32.806 17.589 -24.199 1.00 96.69 913 HIS A C 1
ATOM 7066 O O . HIS A 1 913 ? 32.749 16.637 -23.416 1.00 96.69 913 HIS A O 1
ATOM 7072 N N . TYR A 1 914 ? 32.266 17.527 -25.421 1.00 98.31 914 TYR A N 1
ATOM 7073 C CA . TYR A 1 914 ? 31.551 16.339 -25.886 1.00 98.31 914 TYR A CA 1
ATOM 7074 C C . TYR A 1 914 ? 32.477 15.139 -26.106 1.00 98.31 914 TYR A C 1
ATOM 7076 O O . TYR A 1 914 ? 33.551 15.268 -26.706 1.00 98.31 914 TYR A O 1
ATOM 7084 N N . VAL A 1 915 ? 31.996 13.957 -25.714 1.00 97.88 915 VAL A N 1
ATOM 7085 C CA . VAL A 1 915 ? 32.588 12.661 -26.072 1.00 97.88 915 VAL A CA 1
ATOM 7086 C C . VAL A 1 915 ? 31.505 11.757 -26.651 1.00 97.88 915 VAL A C 1
ATOM 7088 O O . VAL A 1 915 ? 30.512 11.472 -25.994 1.00 97.88 915 VAL A O 1
ATOM 7091 N N . ILE A 1 916 ? 31.667 11.304 -27.892 1.00 98.19 916 ILE A N 1
ATOM 7092 C CA . ILE A 1 916 ? 30.583 10.670 -28.656 1.00 98.19 916 ILE A CA 1
ATOM 7093 C C . ILE A 1 916 ? 30.919 9.208 -28.950 1.00 98.19 916 ILE A C 1
ATOM 7095 O O . ILE A 1 916 ? 32.012 8.913 -29.420 1.00 98.19 916 ILE A O 1
ATOM 7099 N N . ALA A 1 917 ? 29.971 8.295 -28.738 1.00 96.12 917 ALA A N 1
ATOM 7100 C CA . ALA A 1 917 ? 29.970 6.954 -29.321 1.00 96.12 917 ALA A CA 1
ATOM 7101 C C . ALA A 1 917 ? 28.770 6.845 -30.255 1.00 96.12 917 ALA A C 1
ATOM 7103 O O . ALA A 1 917 ? 27.629 6.948 -29.803 1.00 96.12 917 ALA A O 1
ATOM 7104 N N . ALA A 1 918 ? 29.030 6.598 -31.540 1.00 94.19 918 ALA A N 1
ATOM 7105 C CA . ALA A 1 918 ? 27.990 6.504 -32.559 1.00 94.19 918 ALA A CA 1
ATOM 7106 C C . ALA A 1 918 ? 26.889 5.512 -32.158 1.00 94.19 918 ALA A C 1
ATOM 7108 O O . ALA A 1 918 ? 25.718 5.849 -32.177 1.00 94.19 918 ALA A O 1
ATOM 7109 N N . TYR A 1 919 ? 27.260 4.311 -31.715 1.00 94.19 919 TYR A N 1
ATOM 7110 C CA . TYR A 1 919 ? 26.294 3.249 -31.433 1.00 94.19 919 TYR A CA 1
ATOM 7111 C C . TYR A 1 919 ? 26.158 2.952 -29.946 1.00 94.19 919 TYR A C 1
ATOM 7113 O O . TYR A 1 919 ? 25.151 3.266 -29.341 1.00 94.19 919 TYR A O 1
ATOM 7121 N N . SER A 1 920 ? 27.140 2.320 -29.313 1.00 93.00 920 SER A N 1
ATOM 7122 C CA . SER A 1 920 ? 26.958 1.865 -27.933 1.00 93.00 920 SER A CA 1
ATOM 7123 C C . SER A 1 920 ? 28.211 1.986 -27.104 1.00 93.00 920 SER A C 1
ATOM 7125 O O . SER A 1 920 ? 29.313 2.053 -27.644 1.00 93.00 920 SER A O 1
ATOM 7127 N N . ARG A 1 921 ? 28.051 1.890 -25.786 1.00 92.56 921 ARG A N 1
ATOM 7128 C CA . ARG A 1 921 ? 29.167 1.820 -24.843 1.00 92.56 921 ARG A CA 1
ATOM 7129 C C . ARG A 1 921 ? 29.003 0.647 -23.882 1.00 92.56 921 ARG A C 1
ATOM 7131 O O . ARG A 1 921 ? 27.951 0.493 -23.270 1.00 92.56 921 ARG A O 1
ATOM 7138 N N . GLN A 1 922 ? 30.056 -0.146 -23.704 1.00 90.38 922 GLN A N 1
ATOM 7139 C CA . GLN A 1 922 ? 30.118 -1.290 -22.781 1.00 90.38 922 GLN A CA 1
ATOM 7140 C C . GLN A 1 922 ? 29.126 -2.434 -23.070 1.00 90.38 922 GLN A C 1
ATOM 7142 O O . GLN A 1 922 ? 29.037 -3.374 -22.284 1.00 90.38 922 GLN A O 1
ATOM 7147 N N . VAL A 1 923 ? 28.393 -2.386 -24.188 1.00 88.69 923 VAL A N 1
ATOM 7148 C CA . VAL A 1 923 ? 27.506 -3.473 -24.620 1.00 88.69 923 VAL A CA 1
ATOM 7149 C C . VAL A 1 923 ? 28.352 -4.566 -25.263 1.00 88.69 923 VAL A C 1
ATOM 7151 O O . VAL A 1 923 ? 29.052 -4.312 -26.242 1.00 88.69 923 VAL A O 1
ATOM 7154 N N . THR A 1 924 ? 28.299 -5.778 -24.712 1.00 87.06 924 THR A N 1
ATOM 7155 C CA . THR A 1 924 ? 29.092 -6.907 -25.205 1.00 87.06 924 THR A CA 1
ATOM 7156 C C . THR A 1 924 ? 28.444 -7.578 -26.410 1.00 87.06 924 THR A C 1
ATOM 7158 O O . THR A 1 924 ? 27.250 -7.877 -26.391 1.00 87.06 924 THR A O 1
ATOM 7161 N N . SER A 1 925 ? 29.249 -7.852 -27.445 1.00 83.25 925 SER A N 1
ATOM 7162 C CA . SER A 1 925 ? 28.801 -8.453 -28.717 1.00 83.25 925 SER A CA 1
ATOM 7163 C C . SER A 1 925 ? 27.590 -7.747 -29.371 1.00 83.25 925 SER A C 1
ATOM 7165 O O . SER A 1 925 ? 26.578 -8.403 -29.627 1.00 83.25 925 SER A O 1
ATOM 7167 N N . PRO A 1 926 ? 27.646 -6.424 -29.624 1.00 87.69 926 PRO A N 1
ATOM 7168 C CA . PRO A 1 926 ? 26.526 -5.713 -30.229 1.00 87.69 926 PRO A CA 1
ATOM 7169 C C . PRO A 1 926 ? 26.321 -6.106 -31.701 1.00 87.69 926 PRO A C 1
ATOM 7171 O O . PRO A 1 926 ? 27.291 -6.304 -32.432 1.00 87.69 926 PRO A O 1
ATOM 7174 N N . ALA A 1 927 ? 25.066 -6.152 -32.151 1.00 88.12 927 ALA A N 1
ATOM 7175 C CA . ALA A 1 927 ? 24.672 -6.358 -33.545 1.00 88.12 927 ALA A CA 1
ATOM 7176 C C . ALA A 1 927 ? 23.747 -5.221 -34.011 1.00 88.12 927 ALA A C 1
ATOM 7178 O O . ALA A 1 927 ? 22.518 -5.336 -34.009 1.00 88.12 927 ALA A O 1
ATOM 7179 N N . TYR A 1 928 ? 24.357 -4.099 -34.390 1.00 91.94 928 TYR A N 1
ATOM 7180 C CA . TYR A 1 928 ? 23.659 -2.909 -34.873 1.00 91.94 928 TYR A CA 1
ATOM 7181 C C . TYR A 1 928 ? 23.897 -2.718 -36.370 1.00 91.94 928 TYR A C 1
ATOM 7183 O O . TYR A 1 928 ? 25.052 -2.643 -36.786 1.00 91.94 928 TYR A O 1
ATOM 7191 N N . ASN A 1 929 ? 22.831 -2.634 -37.171 1.00 89.25 929 ASN A N 1
ATOM 7192 C CA . ASN A 1 929 ? 22.914 -2.540 -38.640 1.00 89.25 929 ASN A CA 1
ATOM 7193 C C . ASN A 1 929 ? 22.220 -1.310 -39.242 1.00 89.25 929 ASN A C 1
ATOM 7195 O O . ASN A 1 929 ? 22.113 -1.231 -40.462 1.00 89.25 929 ASN A O 1
ATOM 7199 N N . GLY A 1 930 ? 21.723 -0.380 -38.426 1.00 89.25 930 GLY A N 1
ATOM 7200 C CA . GLY A 1 930 ? 21.208 0.895 -38.931 1.00 89.25 930 GLY A CA 1
ATOM 7201 C C . GLY A 1 930 ? 22.340 1.883 -39.189 1.00 89.25 930 GLY A C 1
ATOM 7202 O O . GLY A 1 930 ? 23.294 1.904 -38.420 1.00 89.25 930 GLY A O 1
ATOM 7203 N N . ASP A 1 931 ? 22.229 2.699 -40.235 1.00 90.69 931 ASP A N 1
ATOM 7204 C CA . ASP A 1 931 ? 23.248 3.695 -40.585 1.00 90.69 931 ASP A CA 1
ATOM 7205 C C . ASP A 1 931 ? 23.430 4.742 -39.480 1.00 90.69 931 ASP A C 1
ATOM 7207 O O . ASP A 1 931 ? 22.468 5.147 -38.822 1.00 90.69 931 ASP A O 1
ATOM 7211 N N . ALA A 1 932 ? 24.660 5.221 -39.301 1.00 94.38 932 ALA A N 1
ATOM 7212 C CA . ALA A 1 932 ? 24.960 6.293 -38.359 1.00 94.38 932 ALA A CA 1
ATOM 7213 C C . ALA A 1 932 ? 25.239 7.603 -39.087 1.00 94.38 932 ALA A C 1
ATOM 7215 O O . ALA A 1 932 ? 26.140 7.686 -39.918 1.00 94.38 932 ALA A O 1
ATOM 7216 N N . MET A 1 933 ? 24.501 8.644 -38.722 1.00 92.75 933 MET A N 1
ATOM 7217 C CA . MET A 1 933 ? 24.684 10.006 -39.196 1.00 92.75 933 MET A CA 1
ATOM 7218 C C . MET A 1 933 ? 24.987 10.923 -38.013 1.00 92.75 933 MET A C 1
ATOM 7220 O O . MET A 1 933 ? 24.174 11.081 -37.103 1.00 92.75 933 MET A O 1
ATOM 7224 N N . ILE A 1 934 ? 26.165 11.542 -38.037 1.00 97.81 934 ILE A N 1
ATOM 7225 C CA . ILE A 1 934 ? 26.634 12.442 -36.982 1.00 97.81 934 ILE A CA 1
ATOM 7226 C C . ILE A 1 934 ? 26.966 13.785 -37.621 1.00 97.81 934 ILE A C 1
ATOM 7228 O O . ILE A 1 934 ? 27.896 13.876 -38.420 1.00 97.81 934 ILE A O 1
ATOM 7232 N N . ARG A 1 935 ? 26.206 14.828 -37.281 1.00 96.50 935 ARG A N 1
ATOM 7233 C CA . ARG A 1 935 ? 26.376 16.184 -37.817 1.00 96.50 935 ARG A CA 1
ATOM 7234 C C . ARG A 1 935 ? 26.899 17.115 -36.736 1.00 96.50 935 ARG A C 1
ATOM 7236 O O . ARG A 1 935 ? 26.220 17.341 -35.739 1.00 96.50 935 ARG A O 1
ATOM 7243 N N . ILE A 1 936 ? 28.080 17.673 -36.957 1.00 96.94 936 ILE A N 1
ATOM 7244 C CA . ILE A 1 936 ? 28.741 18.619 -36.062 1.00 96.94 936 ILE A CA 1
ATOM 7245 C C . ILE A 1 936 ? 28.897 19.948 -36.813 1.00 96.94 936 ILE A C 1
ATOM 7247 O O . ILE A 1 936 ? 29.502 20.003 -37.883 1.00 96.94 936 ILE A O 1
ATOM 7251 N N . GLY A 1 937 ? 28.319 21.024 -36.288 1.00 90.12 937 GLY A N 1
ATOM 7252 C CA . GLY A 1 937 ? 28.313 22.340 -36.932 1.00 90.12 937 GLY A CA 1
ATOM 7253 C C . GLY A 1 937 ? 28.277 23.482 -35.922 1.00 90.12 937 GLY A C 1
ATOM 7254 O O . GLY A 1 937 ? 28.528 23.272 -34.736 1.00 90.12 937 GLY A O 1
ATOM 7255 N N . GLY A 1 938 ? 27.971 24.693 -36.388 1.00 91.31 938 GLY A N 1
ATOM 7256 C CA . GLY A 1 938 ? 27.992 25.898 -35.559 1.00 91.31 938 GLY A CA 1
ATOM 7257 C C . GLY A 1 938 ? 29.362 26.144 -34.920 1.00 91.31 938 GLY A C 1
ATOM 7258 O O . GLY A 1 938 ? 30.355 26.305 -35.631 1.00 91.31 938 GLY A O 1
ATOM 7259 N N . ASP A 1 939 ? 29.406 26.200 -33.590 1.00 93.00 939 ASP A N 1
ATOM 7260 C CA . ASP A 1 939 ? 30.610 26.420 -32.776 1.00 93.00 939 ASP A CA 1
ATOM 7261 C C . ASP A 1 939 ? 30.879 25.287 -31.766 1.00 93.00 939 ASP A C 1
ATOM 7263 O O . ASP A 1 939 ? 31.652 25.458 -30.822 1.00 93.00 939 ASP A O 1
ATOM 7267 N N . ALA A 1 940 ? 30.268 24.117 -31.981 1.00 97.62 940 ALA A N 1
ATOM 7268 C CA . ALA A 1 940 ? 30.422 22.952 -31.117 1.00 97.62 940 ALA A CA 1
ATOM 7269 C C . ALA A 1 940 ? 31.884 22.490 -30.980 1.00 97.62 940 ALA A C 1
ATOM 7271 O O . ALA A 1 940 ? 32.630 22.441 -31.961 1.00 97.62 940 ALA A O 1
ATOM 7272 N N . GLN A 1 941 ? 32.269 22.067 -29.773 1.00 98.06 941 GLN A N 1
ATOM 7273 C CA . GLN A 1 941 ? 33.602 21.534 -29.475 1.00 98.06 941 GLN A CA 1
ATOM 7274 C C . GLN A 1 941 ? 33.510 20.086 -28.981 1.00 98.06 941 GLN A C 1
ATOM 7276 O O . GLN A 1 941 ? 33.067 19.813 -27.861 1.00 98.06 941 GLN A O 1
ATOM 7281 N N . VAL A 1 942 ? 33.956 19.149 -29.815 1.00 98.38 942 VAL A N 1
ATOM 7282 C CA . VAL A 1 942 ? 33.995 17.713 -29.517 1.00 98.38 942 VAL A CA 1
ATOM 7283 C C . VAL A 1 942 ? 35.431 17.309 -29.205 1.00 98.38 942 VAL A C 1
ATOM 7285 O O . VAL A 1 942 ? 36.326 17.470 -30.031 1.00 98.38 942 VAL A O 1
ATOM 7288 N N . GLY A 1 943 ? 35.678 16.754 -28.020 1.00 97.25 943 GLY A N 1
ATOM 7289 C CA . GLY A 1 943 ? 37.017 16.272 -27.685 1.00 97.25 943 GLY A CA 1
ATOM 7290 C C . GLY A 1 943 ? 37.318 14.929 -28.345 1.00 97.25 943 GLY A C 1
ATOM 7291 O O . GLY A 1 943 ? 38.365 14.768 -28.972 1.00 97.25 943 GLY A O 1
ATOM 7292 N N . THR A 1 944 ? 36.384 13.979 -28.272 1.00 95.94 944 THR A N 1
ATOM 7293 C CA . THR A 1 944 ? 36.585 12.648 -28.863 1.00 95.94 944 THR A CA 1
ATOM 7294 C C . THR A 1 944 ? 35.300 12.092 -29.474 1.00 95.94 944 THR A C 1
ATOM 7296 O O . THR A 1 944 ? 34.275 12.009 -28.805 1.00 95.94 944 THR A O 1
ATOM 7299 N N . LEU A 1 945 ? 35.364 11.645 -30.728 1.00 97.19 945 LEU A N 1
ATOM 7300 C CA . LEU A 1 945 ? 34.289 10.952 -31.437 1.00 97.19 945 LEU A CA 1
ATOM 7301 C C . LEU A 1 945 ? 34.734 9.531 -31.795 1.00 97.19 945 LEU A C 1
ATOM 7303 O O . LEU A 1 945 ? 35.699 9.337 -32.530 1.00 97.19 945 LEU A O 1
ATOM 7307 N N . TYR A 1 946 ? 33.988 8.542 -31.312 1.00 94.69 946 TYR A N 1
ATOM 7308 C CA . TYR A 1 946 ? 34.086 7.142 -31.710 1.00 94.69 946 TYR A CA 1
ATOM 7309 C C . TYR A 1 946 ? 32.979 6.811 -32.708 1.00 94.69 946 TYR A C 1
ATOM 7311 O O . TYR A 1 946 ? 31.793 6.855 -32.370 1.00 94.69 946 TYR A O 1
ATOM 7319 N N . PHE A 1 947 ? 33.352 6.481 -33.943 1.00 93.31 947 PHE A N 1
ATOM 7320 C CA . PHE A 1 947 ? 32.386 6.234 -35.019 1.00 93.31 947 PHE A CA 1
ATOM 7321 C C . PHE A 1 947 ? 31.839 4.793 -35.046 1.00 93.31 947 PHE A C 1
ATOM 7323 O O . PHE A 1 947 ? 30.997 4.458 -35.877 1.00 93.31 947 PHE A O 1
ATOM 7330 N N . ALA A 1 948 ? 32.267 3.947 -34.105 1.00 90.94 948 ALA A N 1
ATOM 7331 C CA . ALA A 1 948 ? 31.753 2.604 -33.838 1.00 90.94 948 ALA A CA 1
ATOM 7332 C C . ALA A 1 948 ? 31.534 2.384 -32.313 1.00 90.94 948 ALA A C 1
ATOM 7334 O O . ALA A 1 948 ? 31.944 3.224 -31.506 1.00 90.94 948 ALA A O 1
ATOM 7335 N N . PRO A 1 949 ? 30.869 1.288 -31.878 1.00 90.69 949 PRO A N 1
ATOM 7336 C CA . PRO A 1 949 ? 30.703 0.941 -30.462 1.00 90.69 949 PRO A CA 1
ATOM 7337 C C . PRO A 1 949 ? 31.994 0.953 -29.639 1.00 90.69 949 PRO A C 1
ATOM 7339 O O . PRO A 1 949 ? 33.025 0.495 -30.111 1.00 90.69 949 PRO A O 1
ATOM 7342 N N . VAL A 1 950 ? 31.929 1.367 -28.376 1.00 90.00 950 VAL A N 1
ATOM 7343 C CA . VAL A 1 950 ? 33.070 1.463 -27.452 1.00 90.00 950 VAL A CA 1
ATOM 7344 C C . VAL A 1 950 ? 32.955 0.423 -26.329 1.00 90.00 950 VAL A C 1
ATOM 7346 O O . VAL A 1 950 ? 31.870 0.182 -25.806 1.00 90.00 950 VAL A O 1
ATOM 7349 N N . ASN A 1 951 ? 34.078 -0.160 -25.906 1.00 84.75 951 ASN A N 1
ATOM 7350 C CA . ASN A 1 951 ? 34.225 -1.141 -24.821 1.00 84.75 951 ASN A CA 1
ATOM 7351 C C . ASN A 1 951 ? 33.367 -2.417 -24.982 1.00 84.75 951 ASN A C 1
ATOM 7353 O O . ASN A 1 951 ? 32.705 -2.840 -24.040 1.00 84.75 951 ASN A O 1
ATOM 7357 N N . THR A 1 952 ? 33.360 -3.049 -26.157 1.00 77.00 952 THR A N 1
ATOM 7358 C CA . THR A 1 952 ? 32.460 -4.182 -26.478 1.00 77.00 952 THR A CA 1
ATOM 7359 C C . THR A 1 952 ? 32.937 -5.565 -26.007 1.00 77.00 952 THR A C 1
ATOM 7361 O O . THR A 1 952 ? 32.250 -6.560 -26.245 1.00 77.00 952 THR A O 1
ATOM 7364 N N . GLY A 1 953 ? 34.097 -5.646 -25.347 1.00 71.06 953 GLY A N 1
ATOM 7365 C CA . GLY A 1 953 ? 34.779 -6.904 -25.012 1.00 71.06 953 GLY A CA 1
ATOM 7366 C C . GLY A 1 953 ? 35.675 -7.410 -26.152 1.00 71.06 953 GLY A C 1
ATOM 7367 O O . GLY A 1 953 ? 35.381 -7.187 -27.325 1.00 71.06 953 GLY A O 1
ATOM 7368 N N . GLU A 1 954 ? 36.796 -8.055 -25.812 1.00 64.06 954 GLU A N 1
ATOM 7369 C CA . GLU A 1 954 ? 37.845 -8.434 -26.780 1.00 64.06 954 GLU A CA 1
ATOM 7370 C C . GLU A 1 954 ? 37.513 -9.695 -27.605 1.00 64.06 954 GLU A C 1
ATOM 7372 O O . GLU A 1 954 ? 38.026 -9.848 -28.710 1.00 64.06 954 GLU A O 1
ATOM 7377 N N . GLU A 1 955 ? 36.627 -10.575 -27.122 1.00 62.94 955 GLU A N 1
ATOM 7378 C CA . GLU A 1 955 ? 36.403 -11.905 -27.719 1.00 62.94 955 GLU A CA 1
ATOM 7379 C C . GLU A 1 955 ? 35.595 -11.908 -29.031 1.00 62.94 955 GLU A C 1
ATOM 7381 O O . GLU A 1 955 ? 35.682 -12.870 -29.797 1.00 62.94 955 GLU A O 1
ATOM 7386 N N . LYS A 1 956 ? 34.791 -10.869 -29.312 1.00 66.06 956 LYS A N 1
ATOM 7387 C CA . LYS A 1 956 ? 33.942 -10.792 -30.519 1.00 66.06 956 LYS A CA 1
ATOM 7388 C C . LYS A 1 956 ? 33.866 -9.356 -31.066 1.00 66.06 956 LYS A C 1
ATOM 7390 O O . LYS A 1 956 ? 33.175 -8.530 -30.466 1.00 66.06 956 LYS A O 1
ATOM 7395 N N . PRO A 1 957 ? 34.542 -9.038 -32.188 1.00 75.06 957 PRO A N 1
ATOM 7396 C CA . PRO A 1 957 ? 34.538 -7.695 -32.766 1.00 75.06 957 PRO A CA 1
ATOM 7397 C C . PRO A 1 957 ? 33.151 -7.296 -33.286 1.00 75.06 957 PRO A C 1
ATOM 7399 O O . PRO A 1 957 ? 32.410 -8.129 -33.814 1.00 75.06 957 PRO A O 1
ATOM 7402 N N . PHE A 1 958 ? 32.814 -6.008 -33.181 1.00 87.19 958 PHE A N 1
ATOM 7403 C CA . PHE A 1 958 ? 31.576 -5.467 -33.749 1.00 87.19 958 PHE A CA 1
ATOM 7404 C C . PHE A 1 958 ? 31.570 -5.664 -35.267 1.00 87.19 958 PHE A C 1
ATOM 7406 O O . PHE A 1 958 ? 32.535 -5.313 -35.933 1.00 87.19 958 PHE A O 1
ATOM 7413 N N . THR A 1 959 ? 30.504 -6.217 -35.837 1.00 87.62 959 THR A N 1
ATOM 7414 C CA . THR A 1 959 ? 30.400 -6.415 -37.289 1.00 87.62 959 THR A CA 1
ATOM 7415 C C . THR A 1 959 ? 29.057 -5.897 -37.765 1.00 87.62 959 THR A C 1
ATOM 7417 O O . THR A 1 959 ? 28.023 -6.304 -37.243 1.00 87.62 959 THR A O 1
ATOM 7420 N N . SER A 1 960 ? 29.089 -5.007 -38.750 1.00 87.88 960 SER A N 1
ATOM 7421 C CA . SER A 1 960 ? 27.917 -4.356 -39.317 1.00 87.88 960 SER A CA 1
ATOM 7422 C C . SER A 1 960 ? 28.110 -4.100 -40.808 1.00 87.88 960 SER A C 1
ATOM 7424 O O . SER A 1 960 ? 29.227 -3.869 -41.275 1.00 87.88 960 SER A O 1
ATOM 7426 N N . THR A 1 961 ? 27.011 -4.121 -41.556 1.00 85.94 961 THR A N 1
ATOM 7427 C CA . THR A 1 961 ? 26.961 -3.638 -42.944 1.00 85.94 961 THR A CA 1
ATOM 7428 C C . THR A 1 961 ? 26.545 -2.171 -43.039 1.00 85.94 961 THR A C 1
ATOM 7430 O O . THR A 1 961 ? 26.456 -1.661 -44.149 1.00 85.94 961 THR A O 1
ATOM 7433 N N . ALA A 1 962 ? 26.266 -1.519 -41.906 1.00 88.44 962 ALA A N 1
ATOM 7434 C CA . ALA A 1 962 ? 25.798 -0.141 -41.848 1.00 88.44 962 ALA A CA 1
ATOM 7435 C C . ALA A 1 962 ? 26.856 0.851 -42.334 1.00 88.44 962 ALA A C 1
ATOM 7437 O O . ALA A 1 962 ? 28.060 0.672 -42.093 1.00 88.44 962 ALA A O 1
ATOM 7438 N N . ASP A 1 963 ? 26.381 1.920 -42.959 1.00 90.94 963 ASP A N 1
ATOM 7439 C CA . ASP A 1 963 ? 27.196 3.046 -43.377 1.00 90.94 963 ASP A CA 1
ATOM 7440 C C . ASP A 1 963 ? 27.306 4.073 -42.246 1.00 90.94 963 ASP A C 1
ATOM 7442 O O . ASP A 1 963 ? 26.346 4.370 -41.531 1.00 90.94 963 ASP A O 1
ATOM 7446 N N . VAL A 1 964 ? 28.502 4.636 -42.072 1.00 95.44 964 VAL A N 1
ATOM 7447 C CA . VAL A 1 964 ? 28.745 5.708 -41.104 1.00 95.44 964 VAL A CA 1
ATOM 7448 C C . VAL A 1 964 ? 29.090 6.988 -41.845 1.00 95.44 964 VAL A C 1
ATOM 7450 O O . VAL A 1 964 ? 30.060 7.040 -42.598 1.00 95.44 964 VAL A O 1
ATOM 7453 N N . THR A 1 965 ? 28.304 8.035 -41.617 1.00 93.50 965 THR A N 1
ATOM 7454 C CA . THR A 1 965 ? 28.521 9.372 -42.166 1.00 93.50 965 THR A CA 1
ATOM 7455 C C . THR A 1 965 ? 28.759 10.369 -41.042 1.00 93.50 965 THR A C 1
ATOM 7457 O O . THR A 1 965 ? 27.919 10.556 -40.163 1.00 93.50 965 THR A O 1
ATOM 7460 N N . ILE A 1 966 ? 29.905 11.039 -41.098 1.00 97.38 966 ILE A N 1
ATOM 7461 C CA . ILE A 1 966 ? 30.254 12.150 -40.215 1.00 97.38 966 ILE A CA 1
ATOM 7462 C C . ILE A 1 966 ? 30.261 13.415 -41.063 1.00 97.38 966 ILE A C 1
ATOM 7464 O O . ILE A 1 966 ? 30.925 13.463 -42.096 1.00 97.38 966 ILE A O 1
ATOM 7468 N N . GLU A 1 967 ? 29.539 14.440 -40.633 1.00 93.12 967 GLU A N 1
ATOM 7469 C CA . GLU A 1 967 ? 29.536 15.756 -41.261 1.00 93.12 967 GLU A CA 1
ATOM 7470 C C . GLU A 1 967 ? 30.094 16.803 -40.298 1.00 93.12 967 GLU A C 1
ATOM 7472 O O . GLU A 1 967 ? 29.628 16.908 -39.166 1.00 93.12 967 GLU A O 1
ATOM 7477 N N . LEU A 1 968 ? 31.072 17.584 -40.765 1.00 93.75 968 LEU A N 1
ATOM 7478 C CA . LEU A 1 968 ? 31.653 18.711 -40.042 1.00 93.75 968 LEU A CA 1
ATOM 7479 C C . LEU A 1 968 ? 31.502 20.003 -40.855 1.00 93.75 968 LEU A C 1
ATOM 7481 O O . LEU A 1 968 ? 31.939 20.076 -42.009 1.00 93.75 968 LEU A O 1
ATOM 7485 N N . ARG A 1 969 ? 30.894 21.027 -40.250 1.00 87.25 969 ARG A N 1
ATOM 7486 C CA . ARG A 1 969 ? 30.626 22.339 -40.864 1.00 87.25 969 ARG A CA 1
ATOM 7487 C C . ARG A 1 969 ? 31.028 23.503 -39.956 1.00 87.25 969 ARG A C 1
ATOM 7489 O O . ARG A 1 969 ? 31.362 23.330 -38.787 1.00 87.25 969 ARG A O 1
ATOM 7496 N N . ASP A 1 970 ? 30.938 24.705 -40.519 1.00 87.69 970 ASP A N 1
ATOM 7497 C CA . ASP A 1 970 ? 31.036 25.986 -39.816 1.00 87.69 970 ASP A CA 1
ATOM 7498 C C . ASP A 1 970 ? 32.358 26.172 -39.046 1.00 87.69 970 ASP A C 1
ATOM 7500 O O . ASP A 1 970 ? 33.431 26.059 -39.640 1.00 87.69 970 ASP A O 1
ATOM 7504 N N . LYS A 1 971 ? 32.294 26.514 -37.750 1.00 91.38 971 LYS A N 1
ATOM 7505 C CA . LYS A 1 971 ? 33.441 26.770 -36.862 1.00 91.38 971 LYS A CA 1
ATOM 7506 C C . LYS A 1 971 ? 33.648 25.665 -35.824 1.00 91.38 971 LYS A C 1
ATOM 7508 O O . LYS A 1 971 ? 34.434 25.857 -34.898 1.00 91.38 971 LYS A O 1
ATOM 7513 N N . ALA A 1 972 ? 32.941 24.547 -35.945 1.00 95.25 972 ALA A N 1
ATOM 7514 C CA . ALA A 1 972 ? 33.043 23.467 -34.982 1.00 95.25 972 ALA A CA 1
ATOM 7515 C C . ALA A 1 972 ? 34.437 22.821 -34.989 1.00 95.25 972 ALA A C 1
ATOM 7517 O O . ALA A 1 972 ? 35.157 22.860 -35.990 1.00 95.25 972 ALA A O 1
ATOM 7518 N N . SER A 1 973 ? 34.814 22.199 -33.877 1.00 97.12 973 SER A N 1
ATOM 7519 C CA . SER A 1 973 ? 36.087 21.493 -33.752 1.00 97.12 973 SER A CA 1
ATOM 7520 C C . SER A 1 973 ? 35.897 20.077 -33.224 1.00 97.12 973 SER A C 1
ATOM 7522 O O . SER A 1 973 ? 35.070 19.823 -32.346 1.00 97.12 973 SER A O 1
ATOM 7524 N N . ILE A 1 974 ? 36.679 19.145 -33.769 1.00 98.00 974 ILE A N 1
ATOM 7525 C CA . ILE A 1 974 ? 36.789 17.775 -33.272 1.00 98.00 974 ILE A CA 1
ATOM 7526 C C . ILE A 1 974 ? 38.265 17.486 -33.003 1.00 98.00 974 ILE A C 1
ATOM 7528 O O . ILE A 1 974 ? 39.058 17.395 -33.937 1.00 98.00 974 ILE A O 1
ATOM 7532 N N . ALA A 1 975 ? 38.658 17.320 -31.741 1.00 96.81 975 ALA A N 1
ATOM 7533 C CA . ALA A 1 975 ? 40.062 17.041 -31.442 1.00 96.81 975 ALA A CA 1
ATOM 7534 C C . ALA A 1 975 ? 40.453 15.629 -31.912 1.00 96.81 975 ALA A C 1
ATOM 7536 O O . ALA A 1 975 ? 41.458 15.463 -32.597 1.00 96.81 975 ALA A O 1
ATOM 7537 N N . ASN A 1 976 ? 39.639 14.609 -31.626 1.00 94.25 976 ASN A N 1
ATOM 7538 C CA . ASN A 1 976 ? 39.951 13.236 -32.021 1.00 94.25 976 ASN A CA 1
ATOM 7539 C C . ASN A 1 976 ? 38.767 12.505 -32.653 1.00 94.25 976 ASN A C 1
ATOM 7541 O O . ASN A 1 976 ? 37.669 12.489 -32.097 1.00 94.25 976 ASN A O 1
ATOM 7545 N N . ILE A 1 977 ? 39.024 11.816 -33.765 1.00 95.12 977 ILE A N 1
ATOM 7546 C CA . ILE A 1 977 ? 38.114 10.845 -34.374 1.00 95.12 977 ILE A CA 1
ATOM 7547 C C . ILE A 1 977 ? 38.789 9.472 -34.386 1.00 95.12 977 ILE A C 1
ATOM 7549 O O . ILE A 1 977 ? 39.841 9.292 -35.001 1.00 95.12 977 ILE A O 1
ATOM 7553 N N . PHE A 1 978 ? 38.157 8.497 -33.737 1.00 89.94 978 PHE A N 1
ATOM 7554 C CA . PHE A 1 978 ? 38.613 7.110 -33.680 1.00 89.94 978 PHE A CA 1
ATOM 7555 C C . PHE A 1 978 ? 37.514 6.155 -34.126 1.00 89.94 978 PHE A C 1
ATOM 7557 O O . PHE A 1 978 ? 36.325 6.442 -33.992 1.00 89.94 978 PHE A O 1
ATOM 7564 N N . GLY A 1 979 ? 37.909 4.966 -34.571 1.00 86.50 979 GLY A N 1
ATOM 7565 C CA . GLY A 1 979 ? 36.956 3.890 -34.822 1.00 86.50 979 GLY A CA 1
ATOM 7566 C C . GLY A 1 979 ? 36.249 3.428 -33.555 1.00 86.50 979 GLY A C 1
ATOM 7567 O O . GLY A 1 979 ? 35.068 3.684 -33.343 1.00 86.50 979 GLY A O 1
ATOM 7568 N N . THR A 1 980 ? 36.976 2.723 -32.701 1.00 86.56 980 THR A N 1
ATOM 7569 C CA . THR A 1 980 ? 36.464 2.103 -31.473 1.00 86.56 980 THR A CA 1
ATOM 7570 C C . THR A 1 980 ? 37.644 1.771 -30.559 1.00 86.56 980 THR A C 1
ATOM 7572 O O . THR A 1 980 ? 38.795 1.859 -30.970 1.00 86.56 980 THR A O 1
ATOM 7575 N N . THR A 1 981 ? 37.390 1.426 -29.299 1.00 82.69 981 THR A N 1
ATOM 7576 C CA . THR A 1 981 ? 38.393 0.872 -28.371 1.00 82.69 981 THR A CA 1
ATOM 7577 C C . THR A 1 981 ? 38.665 -0.623 -28.583 1.00 82.69 981 THR A C 1
ATOM 7579 O O . THR A 1 981 ? 39.581 -1.158 -27.970 1.00 82.69 981 THR A O 1
ATOM 7582 N N . ASN A 1 982 ? 37.866 -1.310 -29.405 1.00 82.69 982 ASN A N 1
ATOM 7583 C CA . ASN A 1 982 ? 37.986 -2.732 -29.754 1.00 82.69 982 ASN A CA 1
ATOM 7584 C C . ASN A 1 982 ? 38.004 -2.878 -31.290 1.00 82.69 982 ASN A C 1
ATOM 7586 O O . ASN A 1 982 ? 38.001 -1.882 -31.995 1.00 82.69 982 ASN A O 1
ATOM 7590 N N . SER A 1 983 ? 38.029 -4.084 -31.857 1.00 85.19 983 SER A N 1
ATOM 7591 C CA . SER A 1 983 ? 37.990 -4.240 -33.325 1.00 85.19 983 SER A CA 1
ATOM 7592 C C . SER A 1 983 ? 36.560 -4.176 -33.881 1.00 85.19 983 SER A C 1
ATOM 7594 O O . SER A 1 983 ? 35.617 -4.637 -33.232 1.00 85.19 983 SER A O 1
ATOM 7596 N N . ALA A 1 984 ? 36.397 -3.636 -35.094 1.00 88.25 984 ALA A N 1
ATOM 7597 C CA . ALA A 1 984 ? 35.097 -3.538 -35.763 1.00 88.25 984 ALA A CA 1
ATOM 7598 C C . ALA A 1 984 ? 35.163 -3.777 -37.283 1.00 88.25 984 ALA A C 1
ATOM 7600 O O . ALA A 1 984 ? 36.205 -3.606 -37.906 1.00 88.25 984 ALA A O 1
ATOM 7601 N N . THR A 1 985 ? 34.038 -4.140 -37.900 1.00 90.62 985 THR A N 1
ATOM 7602 C CA . THR A 1 985 ? 33.828 -4.157 -39.355 1.00 90.62 985 THR A CA 1
ATOM 7603 C C . THR A 1 985 ? 32.565 -3.367 -39.699 1.00 90.62 985 THR A C 1
ATOM 7605 O O . THR A 1 985 ? 31.534 -3.598 -39.073 1.00 90.62 985 THR A O 1
ATOM 7608 N N . LEU A 1 986 ? 32.648 -2.454 -40.671 1.00 91.81 986 LEU A N 1
ATOM 7609 C CA . LEU A 1 986 ? 31.570 -1.552 -41.110 1.00 91.81 986 LEU A CA 1
ATOM 7610 C C . LEU A 1 986 ? 31.324 -1.660 -42.629 1.00 91.81 986 LEU A C 1
ATOM 7612 O O . LEU A 1 986 ? 32.182 -2.168 -43.366 1.00 91.81 986 LEU A O 1
ATOM 7616 N N . GLY A 1 987 ? 30.186 -1.136 -43.100 1.00 90.88 987 GLY A N 1
ATOM 7617 C CA . GLY A 1 987 ? 29.845 -0.970 -44.518 1.00 90.88 987 GLY A CA 1
ATOM 7618 C C . GLY A 1 987 ? 30.789 0.015 -45.207 1.00 90.88 987 GLY A C 1
ATOM 7619 O O . GLY A 1 987 ? 31.875 -0.360 -45.650 1.00 90.88 987 GLY A O 1
ATOM 7620 N N . SER A 1 988 ? 30.403 1.285 -45.277 1.00 90.25 988 SER A N 1
ATOM 7621 C CA . SER A 1 988 ? 31.256 2.403 -45.693 1.00 90.25 988 SER A CA 1
ATOM 7622 C C . SER A 1 988 ? 31.474 3.418 -44.566 1.00 90.25 988 SER A C 1
ATOM 7624 O O . SER A 1 988 ? 30.725 3.475 -43.590 1.00 90.25 988 SER A O 1
ATOM 7626 N N . LEU A 1 989 ? 32.522 4.233 -44.704 1.00 95.25 989 LEU A N 1
ATOM 7627 C CA . LEU A 1 989 ? 32.763 5.400 -43.854 1.00 95.25 989 LEU A CA 1
ATOM 7628 C C . LEU A 1 989 ? 32.897 6.634 -44.740 1.00 95.25 989 LEU A C 1
ATOM 7630 O O . LEU A 1 989 ? 33.813 6.710 -45.561 1.00 95.25 989 LEU A O 1
ATOM 7634 N N . THR A 1 990 ? 32.007 7.602 -44.550 1.00 93.50 990 THR A N 1
ATOM 7635 C CA . THR A 1 990 ? 32.027 8.884 -45.254 1.00 93.50 990 THR A CA 1
ATOM 7636 C C . THR A 1 990 ? 32.290 10.021 -44.275 1.00 93.50 990 THR A C 1
ATOM 7638 O O . THR A 1 990 ? 31.533 10.220 -43.328 1.00 93.50 990 THR A O 1
ATOM 7641 N N . LEU A 1 991 ? 33.347 10.794 -44.524 1.00 95.50 991 LEU A N 1
ATOM 7642 C CA . LEU A 1 991 ? 33.612 12.054 -43.839 1.00 95.50 991 LEU A CA 1
ATOM 7643 C C . LEU A 1 991 ? 33.309 13.211 -44.796 1.00 95.50 991 LEU A C 1
ATOM 7645 O O . LEU A 1 991 ? 33.971 13.373 -45.816 1.00 95.50 991 LEU A O 1
ATOM 7649 N N . ASN A 1 992 ? 32.301 14.004 -44.454 1.00 90.19 992 ASN A N 1
ATOM 7650 C CA . ASN A 1 992 ? 31.892 15.223 -45.138 1.00 90.19 992 ASN A CA 1
ATOM 7651 C C . ASN A 1 992 ? 32.469 16.430 -44.386 1.00 90.19 992 ASN A C 1
ATOM 7653 O O . ASN A 1 992 ? 31.867 16.914 -43.429 1.00 90.19 992 ASN A O 1
ATOM 7657 N N . TRP A 1 993 ? 33.650 16.895 -44.787 1.00 93.50 993 TRP A N 1
ATOM 7658 C CA . TRP A 1 993 ? 34.390 17.951 -44.100 1.00 93.50 993 TRP A CA 1
ATOM 7659 C C . TRP A 1 993 ? 34.306 19.276 -44.862 1.00 93.50 993 TRP A C 1
ATOM 7661 O O . TRP A 1 993 ? 35.080 19.542 -45.778 1.00 93.50 993 TRP A O 1
ATOM 7671 N N . TYR A 1 994 ? 33.354 20.124 -44.480 1.00 83.88 994 TYR A N 1
ATOM 7672 C CA . TYR A 1 994 ? 33.063 21.370 -45.195 1.00 83.88 994 TYR A CA 1
ATOM 7673 C C . TYR A 1 994 ? 33.447 22.643 -44.428 1.00 83.88 994 TYR A C 1
ATOM 7675 O O . TYR A 1 994 ? 33.509 23.714 -45.030 1.00 83.88 994 TYR A O 1
ATOM 7683 N N . GLY A 1 995 ? 33.740 22.539 -43.132 1.00 80.94 995 GLY A N 1
ATOM 7684 C CA . GLY A 1 995 ? 34.228 23.630 -42.284 1.00 80.94 995 GLY A CA 1
ATOM 7685 C C . GLY A 1 995 ? 34.878 23.094 -41.006 1.00 80.94 995 GLY A C 1
ATOM 7686 O O . GLY A 1 995 ? 35.012 21.883 -40.853 1.00 80.94 995 GLY A O 1
ATOM 7687 N N . GLY A 1 996 ? 35.279 23.975 -40.090 1.00 92.88 996 GLY A N 1
ATOM 7688 C CA . GLY A 1 996 ? 35.828 23.577 -38.791 1.00 92.88 996 GLY A CA 1
ATOM 7689 C C . GLY A 1 996 ? 37.220 22.933 -38.827 1.00 92.88 996 GLY A C 1
ATOM 7690 O O . GLY A 1 996 ? 37.896 22.917 -39.859 1.00 92.88 996 GLY A O 1
ATOM 7691 N N . THR A 1 997 ? 37.658 22.392 -37.686 1.00 95.75 997 THR A N 1
ATOM 7692 C CA . THR A 1 997 ? 38.962 21.717 -37.541 1.00 95.75 997 THR A CA 1
ATOM 7693 C C . THR A 1 997 ? 38.824 20.283 -37.041 1.00 95.75 997 THR A C 1
ATOM 7695 O O . THR A 1 997 ? 37.980 19.983 -36.197 1.00 95.75 997 THR A O 1
ATOM 7698 N N . ILE A 1 998 ? 39.691 19.401 -37.545 1.00 97.62 998 ILE A N 1
ATOM 7699 C CA . ILE A 1 998 ? 39.899 18.050 -37.020 1.00 97.62 998 ILE A CA 1
ATOM 7700 C C . ILE A 1 998 ? 41.385 17.916 -36.697 1.00 97.62 998 ILE A C 1
ATOM 7702 O O . ILE A 1 998 ? 42.204 18.076 -37.604 1.00 97.62 998 ILE A O 1
ATOM 7706 N N . ASP A 1 999 ? 41.740 17.631 -35.443 1.00 94.69 999 ASP A N 1
ATOM 7707 C CA . ASP A 1 999 ? 43.157 17.557 -35.051 1.00 94.69 999 ASP A CA 1
ATOM 7708 C C . ASP A 1 999 ? 43.747 16.158 -35.277 1.00 94.69 999 ASP A C 1
ATOM 7710 O O . ASP A 1 999 ? 44.914 16.010 -35.650 1.00 94.69 999 ASP A O 1
ATOM 7714 N N . PHE A 1 1000 ? 42.937 15.112 -35.101 1.00 93.44 1000 PHE A N 1
ATOM 7715 C CA . PHE A 1 1000 ? 43.375 13.729 -35.245 1.00 93.44 1000 PHE A CA 1
ATOM 7716 C C . PHE A 1 1000 ? 42.280 12.810 -35.805 1.00 93.44 1000 PHE A C 1
ATOM 7718 O O . PHE A 1 1000 ? 41.124 12.868 -35.387 1.00 93.44 1000 PHE A O 1
ATOM 7725 N N . PHE A 1 1001 ? 42.666 11.914 -36.721 1.00 93.44 1001 PHE A N 1
ATOM 7726 C CA . PHE A 1 1001 ? 41.814 10.847 -37.252 1.00 93.44 1001 PHE A CA 1
ATOM 7727 C C . PHE A 1 1001 ? 42.606 9.545 -37.379 1.00 93.44 1001 PHE A C 1
ATOM 7729 O O . PHE A 1 1001 ? 43.660 9.517 -38.027 1.00 93.44 1001 PHE A O 1
ATOM 7736 N N . ASP A 1 1002 ? 42.059 8.452 -36.850 1.00 87.81 1002 ASP A N 1
ATOM 7737 C CA . ASP A 1 1002 ? 42.568 7.112 -37.129 1.00 87.81 1002 ASP A CA 1
ATOM 7738 C C . ASP A 1 1002 ? 41.455 6.047 -37.147 1.00 87.81 1002 ASP A C 1
ATOM 7740 O O . ASP A 1 1002 ? 40.443 6.133 -36.448 1.00 87.81 1002 ASP A O 1
ATOM 7744 N N . LEU A 1 1003 ? 41.660 5.014 -37.969 1.00 82.38 1003 LEU A N 1
ATOM 7745 C CA . LEU A 1 1003 ? 40.818 3.814 -38.020 1.00 82.38 1003 LEU A CA 1
ATOM 7746 C C . LEU A 1 1003 ? 41.125 2.856 -36.857 1.00 82.38 1003 LEU A C 1
ATOM 7748 O O . LEU A 1 1003 ? 40.381 1.905 -36.623 1.00 82.38 1003 LEU A O 1
ATOM 7752 N N . THR A 1 1004 ? 42.228 3.086 -36.146 1.00 68.88 1004 THR A N 1
ATOM 7753 C CA . THR A 1 1004 ? 42.671 2.315 -34.982 1.00 68.88 1004 THR A CA 1
ATOM 7754 C C . THR A 1 1004 ? 42.635 3.162 -33.716 1.00 68.88 1004 THR A C 1
ATOM 7756 O O . THR A 1 1004 ? 42.676 4.390 -33.765 1.00 68.88 1004 THR A O 1
ATOM 7759 N N . ASN A 1 1005 ? 42.567 2.500 -32.565 1.00 64.12 1005 ASN A N 1
ATOM 7760 C CA . ASN A 1 1005 ? 42.783 3.139 -31.274 1.00 64.12 1005 ASN A CA 1
ATOM 7761 C C . ASN A 1 1005 ? 43.842 2.339 -30.495 1.00 64.12 1005 ASN A C 1
ATOM 7763 O O . ASN A 1 1005 ? 43.677 1.133 -30.302 1.00 64.12 1005 ASN A O 1
ATOM 7767 N N . TYR A 1 1006 ? 44.922 3.000 -30.066 1.00 55.00 1006 TYR A N 1
ATOM 7768 C CA . TYR A 1 1006 ? 45.970 2.464 -29.176 1.00 55.00 1006 TYR A CA 1
ATOM 7769 C C . TYR A 1 1006 ? 46.592 1.096 -29.554 1.00 55.00 1006 TYR A C 1
ATOM 7771 O O . TYR A 1 1006 ? 46.652 0.197 -28.718 1.00 55.00 1006 TYR A O 1
ATOM 7779 N N . ASP A 1 1007 ? 47.078 0.922 -30.787 1.00 56.97 1007 ASP A N 1
ATOM 7780 C CA . ASP A 1 1007 ? 47.878 -0.237 -31.253 1.00 56.97 1007 ASP A CA 1
ATOM 7781 C C . ASP A 1 1007 ? 47.238 -1.647 -31.133 1.00 56.97 1007 ASP A C 1
ATOM 7783 O O . ASP A 1 1007 ? 47.851 -2.630 -31.550 1.00 56.97 1007 ASP A O 1
ATOM 7787 N N . LYS A 1 1008 ? 46.008 -1.785 -30.606 1.00 57.62 1008 LYS A N 1
ATOM 7788 C CA . LYS A 1 1008 ? 45.360 -3.086 -30.306 1.00 57.62 1008 LYS A CA 1
ATOM 7789 C C . LYS A 1 1008 ? 44.061 -3.373 -31.072 1.00 57.62 1008 LYS A C 1
ATOM 7791 O O . LYS A 1 1008 ? 43.662 -4.529 -31.173 1.00 57.62 1008 LYS A O 1
ATOM 7796 N N . ALA A 1 1009 ? 43.392 -2.348 -31.595 1.00 69.62 1009 ALA A N 1
ATOM 7797 C CA . ALA A 1 1009 ? 42.049 -2.429 -32.172 1.00 69.62 1009 ALA A CA 1
ATOM 7798 C C . ALA A 1 1009 ? 42.038 -1.977 -33.641 1.00 69.62 1009 ALA A C 1
ATOM 7800 O O . ALA A 1 1009 ? 42.551 -0.902 -33.953 1.00 69.62 1009 ALA A O 1
ATOM 7801 N N . THR A 1 1010 ? 41.442 -2.761 -34.548 1.00 76.75 1010 THR A N 1
ATOM 7802 C CA . THR A 1 1010 ? 41.373 -2.433 -35.987 1.00 76.75 1010 THR A CA 1
ATOM 7803 C C . THR A 1 1010 ? 39.934 -2.333 -36.474 1.00 76.75 1010 THR A C 1
ATOM 7805 O O . THR A 1 1010 ? 39.145 -3.260 -36.276 1.00 76.75 1010 THR A O 1
ATOM 7808 N N . VAL A 1 1011 ? 39.603 -1.234 -37.163 1.00 86.50 1011 VAL A N 1
ATOM 7809 C CA . VAL A 1 1011 ? 38.349 -1.114 -37.915 1.00 86.50 1011 VAL A CA 1
ATOM 7810 C C . VAL A 1 1011 ? 38.559 -1.446 -39.391 1.00 86.50 1011 VAL A C 1
ATOM 7812 O O . VAL A 1 1011 ? 39.370 -0.822 -40.072 1.00 86.50 1011 VAL A O 1
ATOM 7815 N N . LYS A 1 1012 ? 37.799 -2.419 -39.896 1.00 89.50 1012 LYS A N 1
ATOM 7816 C CA . LYS A 1 1012 ? 37.716 -2.784 -41.313 1.00 89.50 1012 LYS A CA 1
ATOM 7817 C C . LYS A 1 1012 ? 36.495 -2.118 -41.953 1.00 89.50 1012 LYS A C 1
ATOM 7819 O O . LYS A 1 1012 ? 35.385 -2.269 -41.456 1.00 89.50 1012 LYS A O 1
ATOM 7824 N N . VAL A 1 1013 ? 36.673 -1.443 -43.084 1.00 90.31 1013 VAL A N 1
ATOM 7825 C CA . VAL A 1 1013 ? 35.572 -0.850 -43.864 1.00 90.31 1013 VAL A CA 1
ATOM 7826 C C . VAL A 1 1013 ? 35.444 -1.618 -45.178 1.00 90.31 1013 VAL A C 1
ATOM 7828 O O . VAL A 1 1013 ? 36.428 -1.784 -45.894 1.00 90.31 1013 VAL A O 1
ATOM 7831 N N . THR A 1 1014 ? 34.262 -2.162 -45.465 1.00 89.25 1014 THR A N 1
ATOM 7832 C CA . THR A 1 1014 ? 34.064 -3.145 -46.549 1.00 89.25 1014 THR A CA 1
ATOM 7833 C C . THR A 1 1014 ? 33.806 -2.515 -47.918 1.00 89.25 1014 THR A C 1
ATOM 7835 O O . THR A 1 1014 ? 34.328 -3.010 -48.913 1.00 89.25 1014 THR A O 1
ATOM 7838 N N . ASN A 1 1015 ? 33.086 -1.392 -47.968 1.00 85.12 1015 ASN A N 1
ATOM 7839 C CA . ASN A 1 1015 ? 32.724 -0.655 -49.188 1.00 85.12 1015 ASN A CA 1
ATOM 7840 C C . ASN A 1 1015 ? 33.612 0.582 -49.432 1.00 85.12 1015 ASN A C 1
ATOM 7842 O O . ASN A 1 1015 ? 33.280 1.466 -50.233 1.00 85.12 1015 ASN A O 1
ATOM 7846 N N . GLY A 1 1016 ? 34.751 0.629 -48.738 1.00 87.75 1016 GLY A N 1
ATOM 7847 C CA . GLY A 1 1016 ? 35.731 1.702 -48.802 1.00 87.75 1016 GLY A CA 1
ATOM 7848 C C . GLY A 1 1016 ? 35.342 2.950 -48.014 1.00 87.75 1016 GLY A C 1
ATOM 7849 O O . GLY A 1 1016 ? 34.225 3.116 -47.519 1.00 87.75 1016 GLY A O 1
ATOM 7850 N N . THR A 1 1017 ? 36.309 3.844 -47.914 1.00 93.06 1017 THR A N 1
ATOM 7851 C CA . THR A 1 1017 ? 36.231 5.104 -47.180 1.00 93.06 1017 THR A CA 1
ATOM 7852 C C . THR A 1 1017 ? 36.189 6.282 -48.157 1.00 93.06 1017 THR A C 1
ATOM 7854 O O . THR A 1 1017 ? 36.875 6.282 -49.182 1.00 93.06 1017 THR A O 1
ATOM 7857 N N . THR A 1 1018 ? 35.365 7.290 -47.870 1.00 90.81 1018 THR A N 1
ATOM 7858 C CA . THR A 1 1018 ? 35.204 8.480 -48.717 1.00 90.81 1018 THR A CA 1
ATOM 7859 C C . THR A 1 1018 ? 35.375 9.752 -47.895 1.00 90.81 1018 THR A C 1
ATOM 7861 O O . THR A 1 1018 ? 34.671 9.954 -46.911 1.00 90.81 1018 THR A O 1
ATOM 7864 N N . LEU A 1 1019 ? 36.280 10.630 -48.319 1.00 93.44 1019 LEU A N 1
ATOM 7865 C CA . LEU A 1 1019 ? 36.399 11.995 -47.819 1.00 93.44 1019 LEU A CA 1
ATOM 7866 C C . LEU A 1 1019 ? 35.832 12.954 -48.868 1.00 93.44 1019 LEU A C 1
ATOM 7868 O O . LEU A 1 1019 ? 36.416 13.105 -49.941 1.00 93.44 1019 LEU A O 1
ATOM 7872 N N . ASN A 1 1020 ? 34.718 13.607 -48.551 1.00 85.25 1020 ASN A N 1
ATOM 7873 C CA . ASN A 1 1020 ? 34.221 14.757 -49.300 1.00 85.25 1020 ASN A CA 1
ATOM 7874 C C . ASN A 1 1020 ? 34.653 16.018 -48.554 1.00 85.25 1020 ASN A C 1
ATOM 7876 O O . ASN A 1 1020 ? 34.394 16.117 -47.355 1.00 85.25 1020 ASN A O 1
ATOM 7880 N N . TYR A 1 1021 ? 35.320 16.959 -49.218 1.00 84.31 1021 TYR A N 1
ATOM 7881 C CA . TYR A 1 1021 ? 35.907 18.107 -48.523 1.00 84.31 1021 TYR A CA 1
ATOM 7882 C C . TYR A 1 1021 ? 35.783 19.424 -49.289 1.00 84.31 1021 TYR A C 1
ATOM 7884 O O . TYR A 1 1021 ? 35.829 19.428 -50.516 1.00 84.31 1021 TYR A O 1
ATOM 7892 N N . SER A 1 1022 ? 35.628 20.536 -48.564 1.00 81.81 1022 SER A N 1
ATOM 7893 C CA . SER A 1 1022 ? 35.683 21.894 -49.129 1.00 81.81 1022 SER A CA 1
ATOM 7894 C C . SER A 1 1022 ? 37.117 22.436 -49.160 1.00 81.81 1022 SER A C 1
ATOM 7896 O O . SER A 1 1022 ? 38.010 21.927 -48.476 1.00 81.81 1022 SER A O 1
ATOM 7898 N N . GLU A 1 1023 ? 37.334 23.536 -49.884 1.00 78.31 1023 GLU A N 1
ATOM 7899 C CA . GLU A 1 1023 ? 38.617 24.256 -49.879 1.00 78.31 1023 GLU A CA 1
ATOM 7900 C C . GLU A 1 1023 ? 39.011 24.728 -48.462 1.00 78.31 1023 GLU A C 1
ATOM 7902 O O . GLU A 1 1023 ? 40.189 24.766 -48.101 1.00 78.31 1023 GLU A O 1
ATOM 7907 N N . ALA A 1 1024 ? 38.027 25.076 -47.626 1.00 80.75 1024 ALA A N 1
ATOM 7908 C CA . ALA A 1 1024 ? 38.273 25.504 -46.251 1.00 80.75 1024 ALA A CA 1
ATOM 7909 C C . ALA A 1 1024 ? 38.856 24.368 -45.393 1.00 80.75 1024 ALA A C 1
ATOM 7911 O O . ALA A 1 1024 ? 39.799 24.595 -44.636 1.00 80.75 1024 ALA A O 1
ATOM 7912 N N . ALA A 1 1025 ? 38.335 23.149 -45.550 1.00 86.12 1025 ALA A N 1
ATOM 7913 C CA . ALA A 1 1025 ? 38.847 21.963 -44.873 1.00 86.12 1025 ALA A CA 1
ATOM 7914 C C . ALA A 1 1025 ? 40.260 21.590 -45.347 1.00 86.12 1025 ALA A C 1
ATOM 7916 O O . ALA A 1 1025 ? 41.120 21.265 -44.525 1.00 86.12 1025 ALA A O 1
ATOM 7917 N N . GLU A 1 1026 ? 40.520 21.703 -46.654 1.00 88.25 1026 GLU A N 1
ATOM 7918 C CA . GLU A 1 1026 ? 41.823 21.405 -47.265 1.00 88.25 1026 GLU A CA 1
ATOM 7919 C C . GLU A 1 1026 ? 42.971 22.243 -46.677 1.00 88.25 1026 GLU A C 1
ATOM 7921 O O . GLU A 1 1026 ? 44.099 21.766 -46.553 1.00 88.25 1026 GLU A O 1
ATOM 7926 N N . LYS A 1 1027 ? 42.683 23.479 -46.250 1.00 87.69 1027 LYS A N 1
ATOM 7927 C CA . LYS A 1 1027 ? 43.667 24.416 -45.678 1.00 87.69 1027 LYS A CA 1
ATOM 7928 C C . LYS A 1 1027 ? 44.009 24.164 -44.207 1.00 87.69 1027 LYS A C 1
ATOM 7930 O O . LYS A 1 1027 ? 44.862 24.861 -43.657 1.00 87.69 1027 LYS A O 1
ATOM 7935 N N . THR A 1 1028 ? 43.354 23.216 -43.542 1.00 90.81 1028 THR A N 1
ATOM 7936 C CA . THR A 1 1028 ? 43.592 22.951 -42.116 1.00 90.81 1028 THR A CA 1
ATOM 7937 C C . THR A 1 1028 ? 44.885 22.158 -41.880 1.00 90.81 1028 THR A C 1
ATOM 7939 O O . THR A 1 1028 ? 45.302 21.333 -42.693 1.00 90.81 1028 THR A O 1
ATOM 7942 N N . SER A 1 1029 ? 45.524 22.376 -40.725 1.00 89.62 1029 SER A N 1
ATOM 7943 C CA . SER A 1 1029 ? 46.873 21.871 -40.405 1.00 89.62 1029 SER A CA 1
ATOM 7944 C C . SER A 1 1029 ? 47.036 20.346 -40.458 1.00 89.62 1029 SER A C 1
ATOM 7946 O O . SER A 1 1029 ? 48.150 19.848 -40.633 1.00 89.62 1029 SER A O 1
ATOM 7948 N N . PHE A 1 1030 ? 45.947 19.591 -40.300 1.00 92.00 1030 PHE A N 1
ATOM 7949 C CA . PHE A 1 1030 ? 45.963 18.127 -40.269 1.00 92.00 1030 PHE A CA 1
ATOM 7950 C C . PHE A 1 1030 ? 45.325 17.479 -41.500 1.00 92.00 1030 PHE A C 1
ATOM 7952 O O . PHE A 1 1030 ? 45.384 16.252 -41.620 1.00 92.00 1030 PHE A O 1
ATOM 7959 N N . PHE A 1 1031 ? 44.803 18.269 -42.448 1.00 93.69 1031 PHE A N 1
ATOM 7960 C CA . PHE A 1 1031 ? 44.085 17.763 -43.617 1.00 93.69 1031 PHE A CA 1
ATOM 7961 C C . PHE A 1 1031 ? 44.856 16.667 -44.351 1.00 93.69 1031 PHE A C 1
ATOM 7963 O O . PHE A 1 1031 ? 44.349 15.562 -44.506 1.00 93.69 1031 PHE A O 1
ATOM 7970 N N . THR A 1 1032 ? 46.115 16.915 -44.721 1.00 92.88 1032 THR A N 1
ATOM 7971 C CA . THR A 1 1032 ? 46.938 15.949 -45.469 1.00 92.88 1032 THR A CA 1
ATOM 7972 C C . THR A 1 1032 ? 47.077 14.606 -44.749 1.00 92.88 1032 THR A C 1
ATOM 7974 O O . THR A 1 1032 ? 47.025 13.553 -45.386 1.00 92.88 1032 THR A O 1
ATOM 7977 N N . LYS A 1 1033 ? 47.236 14.621 -43.418 1.00 92.81 1033 LYS A N 1
ATOM 7978 C CA . LYS A 1 1033 ? 47.377 13.398 -42.611 1.00 92.81 1033 LYS A CA 1
ATOM 7979 C C . LYS A 1 1033 ? 46.065 12.623 -42.544 1.00 92.81 1033 LYS A C 1
ATOM 7981 O O . LYS A 1 1033 ? 46.081 11.401 -42.646 1.00 92.81 1033 LYS A O 1
ATOM 7986 N N . ILE A 1 1034 ? 44.948 13.333 -42.412 1.00 94.56 1034 ILE A N 1
ATOM 7987 C CA . ILE A 1 1034 ? 43.606 12.750 -42.348 1.00 94.56 1034 ILE A CA 1
ATOM 7988 C C . ILE A 1 1034 ? 43.207 12.207 -43.721 1.00 94.56 1034 ILE A C 1
ATOM 7990 O O . ILE A 1 1034 ? 42.864 11.037 -43.847 1.00 94.56 1034 ILE A O 1
ATOM 7994 N N . ALA A 1 1035 ? 43.345 13.010 -44.775 1.00 92.31 1035 ALA A N 1
ATOM 7995 C CA . ALA A 1 1035 ? 43.032 12.638 -46.149 1.00 92.31 1035 ALA A CA 1
ATOM 7996 C C . ALA A 1 1035 ? 43.835 11.422 -46.632 1.00 92.31 1035 ALA A C 1
ATOM 7998 O O . ALA A 1 1035 ? 43.371 10.686 -47.499 1.00 92.31 1035 ALA A O 1
ATOM 7999 N N . ALA A 1 1036 ? 45.032 11.168 -46.093 1.00 93.00 1036 ALA A N 1
ATOM 8000 C CA . ALA A 1 1036 ? 45.812 9.965 -46.393 1.00 93.00 1036 ALA A CA 1
ATOM 8001 C C . ALA A 1 1036 ? 45.157 8.657 -45.904 1.00 93.00 1036 ALA A C 1
ATOM 8003 O O . ALA A 1 1036 ? 45.520 7.591 -46.393 1.00 93.00 1036 ALA A O 1
ATOM 8004 N N . LYS A 1 1037 ? 44.194 8.728 -44.977 1.00 92.12 1037 LYS A N 1
ATOM 8005 C CA . LYS A 1 1037 ? 43.488 7.575 -44.397 1.00 92.12 1037 LYS A CA 1
ATOM 8006 C C . LYS A 1 1037 ? 42.223 7.170 -45.173 1.00 92.12 1037 LYS A C 1
ATOM 8008 O O . LYS A 1 1037 ? 41.544 6.246 -44.740 1.00 92.12 1037 LYS A O 1
ATOM 8013 N N . PHE A 1 1038 ? 41.907 7.853 -46.280 1.00 93.19 1038 PHE A N 1
ATOM 8014 C CA . PHE A 1 1038 ? 40.706 7.615 -47.088 1.00 93.19 1038 PHE A CA 1
ATOM 8015 C C . PHE A 1 1038 ? 41.032 7.105 -48.501 1.00 93.19 1038 PHE A C 1
ATOM 8017 O O . PHE A 1 1038 ? 41.948 7.616 -49.153 1.00 93.19 1038 PHE A O 1
ATOM 8024 N N . ASP A 1 1039 ? 40.235 6.149 -48.987 1.00 90.25 1039 ASP A N 1
ATOM 8025 C CA . ASP A 1 1039 ? 40.379 5.502 -50.300 1.00 90.25 1039 ASP A CA 1
ATOM 8026 C C . ASP A 1 1039 ? 39.943 6.432 -51.439 1.00 90.25 1039 ASP A C 1
ATOM 8028 O O . ASP A 1 1039 ? 40.602 6.522 -52.476 1.00 90.25 1039 ASP A O 1
ATOM 8032 N N . ARG A 1 1040 ? 38.822 7.137 -51.244 1.00 87.94 1040 ARG A N 1
ATOM 8033 C CA . ARG A 1 1040 ? 38.250 8.097 -52.197 1.00 87.94 1040 ARG A CA 1
ATOM 8034 C C . ARG A 1 1040 ? 38.261 9.495 -51.605 1.00 87.94 1040 ARG A C 1
ATOM 8036 O O . ARG A 1 1040 ? 37.893 9.684 -50.448 1.00 87.94 1040 ARG A O 1
ATOM 8043 N N . LYS A 1 1041 ? 38.662 10.474 -52.411 1.00 89.69 1041 LYS A N 1
ATOM 8044 C CA . LYS A 1 1041 ? 38.776 11.879 -52.009 1.00 89.69 1041 LYS A CA 1
ATOM 8045 C C . LYS A 1 1041 ? 38.107 12.718 -53.077 1.00 89.69 1041 LYS A C 1
ATOM 8047 O O . LYS A 1 1041 ? 38.592 12.772 -54.204 1.00 89.69 1041 LYS A O 1
ATOM 8052 N N . ASN A 1 1042 ? 36.997 13.337 -52.714 1.00 73.94 1042 ASN A N 1
ATOM 8053 C CA . ASN A 1 1042 ? 36.237 14.188 -53.605 1.00 73.94 1042 ASN A CA 1
ATOM 8054 C C . ASN A 1 1042 ? 36.331 15.608 -53.062 1.00 73.94 1042 ASN A C 1
ATOM 8056 O O . ASN A 1 1042 ? 35.802 15.901 -51.988 1.00 73.94 1042 ASN A O 1
ATOM 8060 N N . ALA A 1 1043 ? 36.990 16.491 -53.808 1.00 71.44 1043 ALA A N 1
ATOM 8061 C CA . ALA A 1 1043 ? 36.778 17.911 -53.598 1.00 71.44 1043 ALA A CA 1
ATOM 8062 C C . ALA A 1 1043 ? 35.296 18.173 -53.885 1.00 71.44 1043 ALA A C 1
ATOM 8064 O O . ALA A 1 1043 ? 34.809 17.892 -54.985 1.00 71.44 1043 ALA A O 1
ATOM 8065 N N . ALA A 1 1044 ? 34.561 18.635 -52.881 1.00 60.91 1044 ALA A N 1
ATOM 8066 C CA . ALA A 1 1044 ? 33.221 19.119 -53.107 1.00 60.91 1044 ALA A CA 1
ATOM 8067 C C . ALA A 1 1044 ? 33.348 20.375 -53.962 1.00 60.91 1044 ALA A C 1
ATOM 8069 O O . ALA A 1 1044 ? 33.937 21.369 -53.546 1.00 60.91 1044 ALA A O 1
ATOM 8070 N N . THR A 1 1045 ? 32.824 20.322 -55.185 1.00 50.19 1045 THR A N 1
ATOM 8071 C CA . THR A 1 1045 ? 32.502 21.554 -55.890 1.00 50.19 1045 THR A CA 1
ATOM 8072 C C . THR A 1 1045 ? 31.405 22.209 -55.069 1.00 50.19 1045 THR A C 1
ATOM 8074 O O . THR A 1 1045 ? 30.328 21.622 -54.936 1.00 50.19 1045 THR A O 1
ATOM 8077 N N . ASP A 1 1046 ? 31.650 23.401 -54.544 1.00 50.78 1046 ASP A N 1
ATOM 8078 C CA . ASP A 1 1046 ? 30.664 24.217 -53.824 1.00 50.78 1046 ASP A CA 1
ATOM 8079 C C . ASP A 1 1046 ? 29.409 24.585 -54.677 1.00 50.78 1046 ASP A C 1
ATOM 8081 O O . ASP A 1 1046 ? 28.592 25.396 -54.258 1.00 50.78 1046 ASP A O 1
ATOM 8085 N N . ASP A 1 1047 ? 29.188 23.952 -55.843 1.00 49.00 1047 ASP A N 1
ATOM 8086 C CA . ASP A 1 1047 ? 28.334 24.420 -56.947 1.00 49.00 1047 ASP A CA 1
ATOM 8087 C C . ASP A 1 1047 ? 27.338 23.383 -57.530 1.00 49.00 1047 ASP A C 1
ATOM 8089 O O . ASP A 1 1047 ? 26.912 23.479 -58.686 1.00 49.00 1047 ASP A O 1
ATOM 8093 N N . GLY A 1 1048 ? 26.882 22.390 -56.762 1.00 54.94 1048 GLY A N 1
ATOM 8094 C CA . GLY A 1 1048 ? 25.727 21.585 -57.192 1.00 54.94 1048 GLY A CA 1
ATOM 8095 C C . GLY A 1 1048 ? 24.432 22.416 -57.193 1.00 54.94 1048 GLY A C 1
ATOM 8096 O O . GLY A 1 1048 ? 23.874 22.655 -56.126 1.00 54.94 1048 GLY A O 1
ATOM 8097 N N . LYS A 1 1049 ? 23.912 22.822 -58.368 1.00 62.97 1049 LYS A N 1
ATOM 8098 C CA . LYS A 1 1049 ? 22.662 23.618 -58.522 1.00 62.97 1049 LYS A CA 1
ATOM 8099 C C . LYS A 1 1049 ? 21.432 23.008 -57.827 1.00 62.97 1049 LYS A C 1
ATOM 8101 O O . LYS A 1 1049 ? 20.493 23.732 -57.510 1.00 62.97 1049 LYS A O 1
ATOM 8106 N N . PHE A 1 1050 ? 21.437 21.694 -57.595 1.00 69.00 1050 PHE A N 1
ATOM 8107 C CA . PHE A 1 1050 ? 20.400 20.955 -56.877 1.00 69.00 1050 PHE A CA 1
ATOM 8108 C C . PHE A 1 1050 ? 21.024 20.201 -55.695 1.00 69.00 1050 PHE A C 1
ATOM 8110 O O . PHE A 1 1050 ? 21.596 19.126 -55.870 1.00 69.00 1050 PHE A O 1
ATOM 8117 N N . SER A 1 1051 ? 20.921 20.761 -54.489 1.00 66.62 1051 SER A N 1
ATOM 8118 C CA . SER A 1 1051 ? 21.389 20.132 -53.250 1.00 66.62 1051 SER A CA 1
ATOM 8119 C C . SER A 1 1051 ? 20.239 19.456 -52.494 1.00 66.62 1051 SER A C 1
ATOM 8121 O O . SER A 1 1051 ? 19.070 19.830 -52.624 1.00 66.62 1051 SER A O 1
ATOM 8123 N N . PHE A 1 1052 ? 20.550 18.437 -51.688 1.00 66.62 1052 PHE A N 1
ATOM 8124 C CA . PHE A 1 1052 ? 19.556 17.830 -50.802 1.00 66.62 1052 PHE A CA 1
ATOM 8125 C C . PHE A 1 1052 ? 19.301 18.746 -49.608 1.00 66.62 1052 PHE A C 1
ATOM 8127 O O . PHE A 1 1052 ? 20.122 18.851 -48.700 1.00 66.62 1052 PHE A O 1
ATOM 8134 N N . THR A 1 1053 ? 18.146 19.401 -49.622 1.00 63.12 1053 THR A N 1
ATOM 8135 C CA . THR A 1 1053 ? 17.724 20.373 -48.604 1.00 63.12 1053 THR A CA 1
ATOM 8136 C C . THR A 1 1053 ? 16.662 19.812 -47.658 1.00 63.12 1053 THR A C 1
ATOM 8138 O O . THR A 1 1053 ? 16.379 20.413 -46.624 1.00 63.12 1053 THR A O 1
ATOM 8141 N N . ARG A 1 1054 ? 16.077 18.649 -47.981 1.00 66.50 1054 ARG A N 1
ATOM 8142 C CA . ARG A 1 1054 ? 15.071 17.947 -47.172 1.00 66.50 1054 ARG A CA 1
ATOM 8143 C C . ARG A 1 1054 ? 15.482 16.497 -46.925 1.00 66.50 1054 ARG A C 1
ATOM 8145 O O . ARG A 1 1054 ? 16.124 15.867 -47.765 1.00 66.50 1054 ARG A O 1
ATOM 8152 N N . ASN A 1 1055 ? 15.057 15.944 -45.791 1.00 56.62 1055 ASN A N 1
ATOM 8153 C CA . ASN A 1 1055 ? 15.169 14.514 -45.511 1.00 56.62 1055 ASN A CA 1
ATOM 8154 C C . ASN A 1 1055 ? 13.888 13.786 -45.953 1.00 56.62 1055 ASN A C 1
ATOM 8156 O O . ASN A 1 1055 ? 12.796 14.260 -45.649 1.00 56.62 1055 ASN A O 1
ATOM 8160 N N . TYR A 1 1056 ? 14.001 12.652 -46.645 1.00 61.34 1056 TYR A N 1
ATOM 8161 C CA . TYR A 1 1056 ? 12.859 11.803 -47.008 1.00 61.34 1056 TYR A CA 1
ATOM 8162 C C . TYR A 1 1056 ? 12.936 10.521 -46.190 1.00 61.34 1056 TYR A C 1
ATOM 8164 O O . TYR A 1 1056 ? 13.785 9.678 -46.459 1.00 61.34 1056 TYR A O 1
ATOM 8172 N N . ALA A 1 1057 ? 12.072 10.410 -45.186 1.00 64.25 1057 ALA A N 1
ATOM 8173 C CA . ALA A 1 1057 ? 12.006 9.303 -44.238 1.00 64.25 1057 ALA A CA 1
ATOM 8174 C C . ALA A 1 1057 ? 10.821 8.374 -44.562 1.00 64.25 1057 ALA A C 1
ATOM 8176 O O . ALA A 1 1057 ? 10.053 7.999 -43.683 1.00 64.25 1057 ALA A O 1
ATOM 8177 N N . ASP A 1 1058 ? 10.628 8.068 -45.851 1.00 67.06 1058 ASP A N 1
ATOM 8178 C CA . ASP A 1 1058 ? 9.529 7.228 -46.357 1.00 67.06 1058 ASP A CA 1
ATOM 8179 C C . ASP A 1 1058 ? 8.136 7.713 -45.967 1.00 67.06 1058 ASP A C 1
ATOM 8181 O O . ASP A 1 1058 ? 7.177 6.951 -45.851 1.00 67.06 1058 ASP A O 1
ATOM 8185 N N . ASN A 1 1059 ? 8.037 9.037 -45.846 1.00 73.38 1059 ASN A N 1
ATOM 8186 C CA . ASN A 1 1059 ? 6.870 9.768 -45.381 1.00 73.38 1059 ASN A CA 1
ATOM 8187 C C . ASN A 1 1059 ? 5.601 9.381 -46.160 1.00 73.38 1059 ASN A C 1
ATOM 8189 O O . ASN A 1 1059 ? 4.506 9.485 -45.627 1.00 73.38 1059 ASN A O 1
ATOM 8193 N N . PHE A 1 1060 ? 5.711 8.931 -47.415 1.00 86.69 1060 PHE A N 1
ATOM 8194 C CA . PHE A 1 1060 ? 4.569 8.591 -48.261 1.00 86.69 1060 PHE A CA 1
ATOM 8195 C C . PHE A 1 1060 ? 4.267 7.090 -48.275 1.00 86.69 1060 PHE A C 1
ATOM 8197 O O . PHE A 1 1060 ? 4.912 6.302 -48.961 1.00 86.69 1060 PHE A O 1
ATOM 8204 N N . THR A 1 1061 ? 3.200 6.713 -47.572 1.00 89.62 1061 THR A N 1
ATOM 8205 C CA . THR A 1 1061 ? 2.740 5.324 -47.376 1.00 89.62 1061 THR A CA 1
ATOM 8206 C C . THR A 1 1061 ? 2.314 4.599 -48.651 1.00 89.62 1061 THR A C 1
ATOM 8208 O O . THR A 1 1061 ? 2.200 3.379 -48.668 1.00 89.62 1061 THR A O 1
ATOM 8211 N N . ASP A 1 1062 ? 2.018 5.333 -49.715 1.00 86.44 1062 ASP A N 1
ATOM 8212 C CA . ASP A 1 1062 ? 1.691 4.783 -51.028 1.00 86.44 1062 ASP A CA 1
ATOM 8213 C C . ASP A 1 1062 ? 2.895 4.732 -51.974 1.00 86.44 1062 ASP A C 1
ATOM 8215 O O . ASP A 1 1062 ? 2.754 4.279 -53.101 1.00 86.44 1062 ASP A O 1
ATOM 8219 N N . VAL A 1 1063 ? 4.090 5.111 -51.521 1.00 80.06 1063 VAL A N 1
ATOM 8220 C CA . VAL A 1 1063 ? 5.350 4.985 -52.263 1.00 80.06 1063 VAL A CA 1
ATOM 8221 C C . VAL A 1 1063 ? 6.240 3.982 -51.526 1.00 80.06 1063 VAL A C 1
ATOM 8223 O O . VAL A 1 1063 ? 7.196 4.378 -50.862 1.00 80.06 1063 VAL A O 1
ATOM 8226 N N . PRO A 1 1064 ? 5.929 2.677 -51.579 1.00 84.88 1064 PRO A N 1
ATOM 8227 C CA . PRO A 1 1064 ? 6.711 1.678 -50.864 1.00 84.88 1064 PRO A CA 1
ATOM 8228 C C . PRO A 1 1064 ? 8.114 1.553 -51.469 1.00 84.88 1064 PRO A C 1
ATOM 8230 O O . PRO A 1 1064 ? 8.281 1.717 -52.675 1.00 84.88 1064 PRO A O 1
ATOM 8233 N N . ALA A 1 1065 ? 9.112 1.205 -50.651 1.00 68.75 1065 ALA A N 1
ATOM 8234 C CA . ALA A 1 1065 ? 10.527 1.117 -51.044 1.00 68.75 1065 ALA A CA 1
ATOM 8235 C C . ALA A 1 1065 ? 10.806 0.238 -52.275 1.00 68.75 1065 ALA A C 1
ATOM 8237 O O . ALA A 1 1065 ? 11.737 0.483 -53.039 1.00 68.75 1065 ALA A O 1
ATOM 8238 N N . ASN A 1 1066 ? 9.980 -0.789 -52.479 1.00 78.06 1066 ASN A N 1
ATOM 8239 C CA . ASN A 1 1066 ? 10.075 -1.711 -53.605 1.00 78.06 1066 ASN A CA 1
ATOM 8240 C C . ASN A 1 1066 ? 9.294 -1.259 -54.852 1.00 78.06 1066 ASN A C 1
ATOM 8242 O O . ASN A 1 1066 ? 9.365 -1.933 -55.881 1.00 78.06 1066 ASN A O 1
ATOM 8246 N N . ALA A 1 1067 ? 8.536 -0.159 -54.791 1.00 83.44 1067 ALA A N 1
ATOM 8247 C CA . ALA A 1 1067 ? 7.920 0.408 -55.979 1.00 83.44 1067 ALA A CA 1
ATOM 8248 C C . ALA A 1 1067 ? 9.019 0.865 -56.935 1.00 83.44 1067 ALA A C 1
ATOM 8250 O O . ALA A 1 1067 ? 9.967 1.541 -56.541 1.00 83.44 1067 ALA A O 1
ATOM 8251 N N . TRP A 1 1068 ? 8.858 0.563 -58.222 1.00 88.94 1068 TRP A N 1
ATOM 8252 C CA . TRP A 1 1068 ? 9.833 0.934 -59.251 1.00 88.94 1068 TRP A CA 1
ATOM 8253 C C . TRP A 1 1068 ? 10.132 2.448 -59.281 1.00 88.94 1068 TRP A C 1
ATOM 8255 O O . TRP A 1 1068 ? 11.200 2.864 -59.722 1.00 88.94 1068 TRP A O 1
ATOM 8265 N N . PHE A 1 1069 ? 9.193 3.271 -58.801 1.00 82.69 1069 PHE A N 1
ATOM 8266 C CA . PHE A 1 1069 ? 9.295 4.727 -58.747 1.00 82.69 1069 PHE A CA 1
ATOM 8267 C C . PHE A 1 1069 ? 9.820 5.286 -57.411 1.00 82.69 1069 PHE A C 1
ATOM 8269 O O . PHE A 1 1069 ? 9.976 6.501 -57.298 1.00 82.69 1069 PHE A O 1
ATOM 8276 N N . TYR A 1 1070 ? 10.098 4.448 -56.406 1.00 85.62 1070 TYR A N 1
ATOM 8277 C CA . TYR A 1 1070 ? 10.429 4.876 -55.041 1.00 85.62 1070 TYR A CA 1
ATOM 8278 C C . TYR A 1 1070 ? 11.617 5.840 -54.969 1.00 85.62 1070 TYR A C 1
ATOM 8280 O O . TYR A 1 1070 ? 11.471 6.955 -54.470 1.00 85.62 1070 TYR A O 1
ATOM 8288 N N . THR A 1 1071 ? 12.766 5.454 -55.534 1.00 77.69 1071 THR A N 1
ATOM 8289 C CA . THR A 1 1071 ? 13.991 6.270 -55.539 1.00 77.69 1071 THR A CA 1
ATOM 8290 C C . THR A 1 1071 ? 13.747 7.640 -56.177 1.00 77.69 1071 THR A C 1
ATOM 8292 O O . THR A 1 1071 ? 14.211 8.659 -55.673 1.00 77.69 1071 THR A O 1
ATOM 8295 N N . TYR A 1 1072 ? 12.945 7.680 -57.246 1.00 87.12 1072 TYR A N 1
ATOM 8296 C CA . TYR A 1 1072 ? 12.619 8.911 -57.959 1.00 87.12 1072 TYR A CA 1
ATOM 8297 C C . TYR A 1 1072 ? 11.686 9.831 -57.158 1.00 87.12 1072 TYR A C 1
ATOM 8299 O O . TYR A 1 1072 ? 11.843 11.048 -57.195 1.00 87.12 1072 TYR A O 1
ATOM 8307 N N . VAL A 1 1073 ? 10.729 9.285 -56.404 1.00 86.06 1073 VAL A N 1
ATOM 8308 C CA . VAL A 1 1073 ? 9.870 10.097 -55.526 1.00 86.06 1073 VAL A CA 1
ATOM 8309 C C . VAL A 1 1073 ? 10.645 10.589 -54.297 1.00 86.06 1073 VAL A C 1
ATOM 8311 O O . VAL A 1 1073 ? 10.543 11.767 -53.946 1.00 86.06 1073 VAL A O 1
ATOM 8314 N N . ARG A 1 1074 ? 11.475 9.726 -53.695 1.00 82.69 1074 ARG A N 1
ATOM 8315 C CA . ARG A 1 1074 ? 12.364 10.055 -52.572 1.00 82.69 1074 ARG A CA 1
ATOM 8316 C C . ARG A 1 1074 ? 13.279 11.224 -52.901 1.00 82.69 1074 ARG A C 1
ATOM 8318 O O . ARG A 1 1074 ? 13.281 12.228 -52.191 1.00 82.69 1074 ARG A O 1
ATOM 8325 N N . ASP A 1 1075 ? 14.064 11.110 -53.966 1.00 77.88 1075 ASP A N 1
ATOM 8326 C CA . ASP A 1 1075 ? 15.101 12.101 -54.250 1.00 77.88 1075 ASP A CA 1
ATOM 8327 C C . ASP A 1 1075 ? 14.497 13.406 -54.801 1.00 77.88 1075 ASP A C 1
ATOM 8329 O O . ASP A 1 1075 ? 14.951 14.489 -54.428 1.00 77.88 1075 ASP A O 1
ATOM 8333 N N . ALA A 1 1076 ? 13.377 13.342 -55.542 1.00 84.25 1076 ALA A N 1
ATOM 8334 C CA . ALA A 1 1076 ? 12.595 14.536 -55.885 1.00 84.25 1076 ALA A CA 1
ATOM 8335 C C . ALA A 1 1076 ? 12.123 15.289 -54.633 1.00 84.25 1076 ALA A C 1
ATOM 8337 O O . ALA A 1 1076 ? 12.179 16.517 -54.603 1.00 84.25 1076 ALA A O 1
ATOM 8338 N N . TYR A 1 1077 ? 11.685 14.588 -53.585 1.00 83.00 1077 TYR A N 1
ATOM 8339 C CA . TYR A 1 1077 ? 11.303 15.233 -52.330 1.00 83.00 1077 TYR A CA 1
ATOM 8340 C C . TYR A 1 1077 ? 12.508 15.825 -51.588 1.00 83.00 1077 TYR A C 1
ATOM 8342 O O . TYR A 1 1077 ? 12.416 16.951 -51.105 1.00 83.00 1077 TYR A O 1
ATOM 8350 N N . ARG A 1 1078 ? 13.645 15.118 -51.523 1.00 72.88 1078 ARG A N 1
ATOM 8351 C CA . ARG A 1 1078 ? 14.865 15.578 -50.820 1.00 72.88 1078 ARG A CA 1
ATOM 8352 C C . ARG A 1 1078 ? 15.467 16.848 -51.415 1.00 72.88 1078 ARG A C 1
ATOM 8354 O O . ARG A 1 1078 ? 16.016 17.666 -50.683 1.00 72.88 1078 ARG A O 1
ATOM 8361 N N . ILE A 1 1079 ? 15.343 17.026 -52.727 1.00 76.25 1079 ILE A N 1
ATOM 8362 C CA . ILE A 1 1079 ? 15.742 18.256 -53.430 1.00 76.25 1079 ILE A CA 1
ATOM 8363 C C . ILE A 1 1079 ? 14.662 19.348 -53.290 1.00 76.25 1079 ILE A C 1
ATOM 8365 O O . ILE A 1 1079 ? 14.946 20.537 -53.403 1.00 76.25 1079 ILE A O 1
ATOM 8369 N N . GLY A 1 1080 ? 13.416 18.959 -53.005 1.00 81.06 1080 GLY A N 1
ATOM 8370 C CA . GLY A 1 1080 ? 12.268 19.857 -52.866 1.00 81.06 1080 GLY A CA 1
ATOM 8371 C C . GLY A 1 1080 ? 11.432 20.046 -54.139 1.00 81.06 1080 GLY A C 1
ATOM 8372 O O . GLY A 1 1080 ? 10.646 20.987 -54.211 1.00 81.06 1080 GLY A O 1
ATOM 8373 N N . LEU A 1 1081 ? 11.573 19.152 -55.123 1.00 83.75 1081 LEU A N 1
ATOM 8374 C CA . LEU A 1 1081 ? 10.909 19.185 -56.437 1.00 83.75 1081 LEU A CA 1
ATOM 8375 C C . LEU A 1 1081 ? 9.490 18.607 -56.430 1.00 83.75 1081 LEU A C 1
ATOM 8377 O O . LEU A 1 1081 ? 8.696 18.900 -57.322 1.00 83.75 1081 LEU A O 1
ATOM 8381 N N . ALA A 1 1082 ? 9.162 17.777 -55.442 1.00 85.00 1082 ALA A N 1
ATOM 8382 C CA . ALA A 1 1082 ? 7.844 17.175 -55.299 1.00 85.00 1082 ALA A CA 1
ATOM 8383 C C . ALA A 1 1082 ? 7.401 17.170 -53.832 1.00 85.00 1082 ALA A C 1
ATOM 8385 O O . ALA A 1 1082 ? 8.208 16.973 -52.926 1.00 85.00 1082 ALA A O 1
ATOM 8386 N N . ASN A 1 1083 ? 6.100 17.359 -53.613 1.00 85.50 1083 ASN A N 1
ATOM 8387 C CA . ASN A 1 1083 ? 5.454 17.246 -52.308 1.00 85.50 1083 ASN A CA 1
ATOM 8388 C C . ASN A 1 1083 ? 4.367 16.169 -52.360 1.00 85.50 1083 ASN A C 1
ATOM 8390 O O . ASN A 1 1083 ? 3.804 15.878 -53.425 1.00 85.50 1083 ASN A O 1
ATOM 8394 N N . GLY A 1 1084 ? 4.055 15.611 -51.193 1.00 83.88 1084 GLY A N 1
ATOM 8395 C CA . GLY A 1 1084 ? 2.922 14.713 -51.029 1.00 83.88 1084 GLY A CA 1
ATOM 8396 C C . GLY A 1 1084 ? 1.600 15.412 -51.323 1.00 83.88 1084 GLY A C 1
ATOM 8397 O O . GLY A 1 1084 ? 1.488 16.634 -51.244 1.00 83.88 1084 GLY A O 1
ATOM 8398 N N . THR A 1 1085 ? 0.583 14.624 -51.656 1.00 80.56 1085 THR A N 1
ATOM 8399 C CA . THR A 1 1085 ? -0.814 15.076 -51.619 1.00 80.56 1085 THR A CA 1
ATOM 8400 C C . THR A 1 1085 ? -1.323 15.217 -50.180 1.00 80.56 1085 THR A C 1
ATOM 8402 O O . THR A 1 1085 ? -2.326 15.880 -49.949 1.00 80.56 1085 THR A O 1
ATOM 8405 N N . SER A 1 1086 ? -0.622 14.614 -49.215 1.00 86.12 1086 SER A N 1
ATOM 8406 C CA . SER A 1 1086 ? -0.721 14.877 -47.777 1.00 86.12 1086 SER A CA 1
ATOM 8407 C C . SER A 1 1086 ? 0.642 14.626 -47.112 1.00 86.12 1086 SER A C 1
ATOM 8409 O O . SER A 1 1086 ? 1.595 14.227 -47.785 1.00 86.12 1086 SER A O 1
ATOM 8411 N N . ALA A 1 1087 ? 0.740 14.803 -45.790 1.00 68.88 1087 ALA A N 1
ATOM 8412 C CA . ALA A 1 1087 ? 1.937 14.440 -45.026 1.00 68.88 1087 ALA A CA 1
ATOM 8413 C C . ALA A 1 1087 ? 2.321 12.952 -45.170 1.00 68.88 1087 ALA A C 1
ATOM 8415 O O . ALA A 1 1087 ? 3.490 12.616 -45.010 1.00 68.88 1087 ALA A O 1
ATOM 8416 N N . THR A 1 1088 ? 1.351 12.084 -45.502 1.00 82.75 1088 THR A N 1
ATOM 8417 C CA . THR A 1 1088 ? 1.523 10.622 -45.524 1.00 82.75 1088 THR A CA 1
ATOM 8418 C C . THR A 1 1088 ? 1.182 9.936 -46.847 1.00 82.75 1088 THR A C 1
ATOM 8420 O O . THR A 1 1088 ? 1.325 8.716 -46.970 1.00 82.75 1088 THR A O 1
ATOM 8423 N N . LYS A 1 1089 ? 0.713 10.680 -47.852 1.00 86.00 1089 LYS A N 1
ATOM 8424 C CA . LYS A 1 1089 ? 0.359 10.156 -49.178 1.00 86.00 1089 LYS A CA 1
ATOM 8425 C C . LYS A 1 1089 ? 1.006 10.996 -50.261 1.00 86.00 1089 LYS A C 1
ATOM 8427 O O . LYS A 1 1089 ? 0.858 12.217 -50.281 1.00 86.00 1089 LYS A O 1
ATOM 8432 N N . PHE A 1 1090 ? 1.660 10.337 -51.204 1.00 91.50 1090 PHE A N 1
ATOM 8433 C CA . PHE A 1 1090 ? 2.122 10.940 -52.443 1.00 91.50 1090 PHE A CA 1
ATOM 8434 C C . PHE A 1 1090 ? 1.089 10.840 -53.560 1.00 91.50 1090 PHE A C 1
ATOM 8436 O O . PHE A 1 1090 ? 1.108 11.663 -54.472 1.00 91.50 1090 PHE A O 1
ATOM 8443 N N . SER A 1 1091 ? 0.211 9.844 -53.492 1.00 92.69 1091 SER A N 1
ATOM 8444 C CA . SER A 1 1091 ? -0.711 9.403 -54.535 1.00 92.69 1091 SER A CA 1
ATOM 8445 C C . SER A 1 1091 ? 0.014 9.092 -55.850 1.00 92.69 1091 SER A C 1
ATOM 8447 O O . SER A 1 1091 ? -0.211 9.796 -56.833 1.00 92.69 1091 SER A O 1
ATOM 8449 N N . PRO A 1 1092 ? 0.906 8.080 -55.921 1.00 86.31 1092 PRO A N 1
ATOM 8450 C CA . PRO A 1 1092 ? 1.750 7.849 -57.099 1.00 86.31 1092 PRO A CA 1
ATOM 8451 C C . PRO A 1 1092 ? 0.960 7.529 -58.368 1.00 86.31 1092 PRO A C 1
ATOM 8453 O O . PRO A 1 1092 ? 1.362 7.961 -59.443 1.00 86.31 1092 PRO A O 1
ATOM 8456 N N . ASP A 1 1093 ? -0.165 6.822 -58.247 1.00 89.81 1093 ASP A N 1
ATOM 8457 C CA . ASP A 1 1093 ? -1.070 6.530 -59.364 1.00 89.81 1093 ASP A CA 1
ATOM 8458 C C . ASP A 1 1093 ? -2.069 7.661 -59.649 1.00 89.81 1093 ASP A C 1
ATOM 8460 O O . ASP A 1 1093 ? -2.842 7.577 -60.602 1.00 89.81 1093 ASP A O 1
ATOM 8464 N N . GLY A 1 1094 ? -2.054 8.726 -58.841 1.00 88.81 1094 GLY A N 1
ATOM 8465 C CA . GLY A 1 1094 ? -2.883 9.904 -59.056 1.00 88.81 1094 GLY A CA 1
ATOM 8466 C C . GLY A 1 1094 ? -2.531 10.603 -60.368 1.00 88.81 1094 GLY A C 1
ATOM 8467 O O . GLY A 1 1094 ? -1.357 10.709 -60.736 1.00 88.81 1094 GLY A O 1
ATOM 8468 N N . SER A 1 1095 ? -3.558 11.100 -61.060 1.00 84.69 1095 SER A N 1
ATOM 8469 C CA . SER A 1 1095 ? -3.386 11.887 -62.282 1.00 84.69 1095 SER A CA 1
ATOM 8470 C C . SER A 1 1095 ? -2.675 13.203 -61.979 1.00 84.69 1095 SER A C 1
ATOM 8472 O O . SER A 1 1095 ? -2.992 13.874 -60.995 1.00 84.69 1095 SER A O 1
ATOM 8474 N N . PHE A 1 1096 ? -1.741 13.595 -62.842 1.00 90.56 1096 PHE A N 1
ATOM 8475 C CA . PHE A 1 1096 ? -1.063 14.883 -62.745 1.00 90.56 1096 PHE A CA 1
ATOM 8476 C C . PHE A 1 1096 ? -1.789 15.937 -63.584 1.00 90.56 1096 PHE A C 1
ATOM 8478 O O . PHE A 1 1096 ? -2.124 15.692 -64.744 1.00 90.56 1096 PHE A O 1
ATOM 8485 N N . THR A 1 1097 ? -2.072 17.095 -62.993 1.00 92.88 1097 THR A N 1
ATOM 8486 C CA . THR A 1 1097 ? -2.783 18.194 -63.673 1.00 92.88 1097 THR A CA 1
ATOM 8487 C C . THR A 1 1097 ? -1.816 19.159 -64.351 1.00 92.88 1097 THR A C 1
ATOM 8489 O O . THR A 1 1097 ? -0.636 19.223 -63.994 1.00 92.88 1097 THR A O 1
ATOM 8492 N N . VAL A 1 1098 ? -2.319 19.961 -65.295 1.00 94.00 1098 VAL A N 1
ATOM 8493 C CA . VAL A 1 1098 ? -1.537 21.036 -65.929 1.00 94.00 1098 VAL A CA 1
ATOM 8494 C C . VAL A 1 1098 ? -0.963 22.000 -64.875 1.00 94.00 1098 VAL A C 1
ATOM 8496 O O . VAL A 1 1098 ? 0.221 22.327 -64.935 1.00 94.00 1098 VAL A O 1
ATOM 8499 N N . ALA A 1 1099 ? -1.742 22.398 -63.861 1.00 91.62 1099 ALA A N 1
ATOM 8500 C CA . ALA A 1 1099 ? -1.291 23.267 -62.769 1.00 91.62 1099 ALA A CA 1
ATOM 8501 C C . ALA A 1 1099 ? -0.101 22.673 -61.999 1.00 91.62 1099 ALA A C 1
ATOM 8503 O O . ALA A 1 1099 ? 0.898 23.352 -61.775 1.00 91.62 1099 ALA A O 1
ATOM 8504 N N . GLN A 1 1100 ? -0.165 21.388 -61.639 1.00 92.12 1100 GLN A N 1
ATOM 8505 C CA . GLN A 1 1100 ? 0.925 20.713 -60.929 1.00 92.12 1100 GLN A CA 1
ATOM 8506 C C . GLN A 1 1100 ? 2.192 20.583 -61.789 1.00 92.12 1100 GLN A C 1
ATOM 8508 O O . GLN A 1 1100 ? 3.299 20.728 -61.267 1.00 92.12 1100 GLN A O 1
ATOM 8513 N N . ALA A 1 1101 ? 2.044 20.358 -63.100 1.00 93.00 1101 ALA A N 1
ATOM 8514 C CA . ALA A 1 1101 ? 3.164 20.316 -64.039 1.00 93.00 1101 ALA A CA 1
ATOM 8515 C C . ALA A 1 1101 ? 3.875 21.668 -64.155 1.00 93.00 1101 ALA A C 1
ATOM 8517 O O . ALA A 1 1101 ? 5.104 21.714 -64.103 1.00 93.00 1101 ALA A O 1
ATOM 8518 N N . LEU A 1 1102 ? 3.120 22.766 -64.230 1.00 93.75 1102 LEU A N 1
ATOM 8519 C CA . LEU A 1 1102 ? 3.687 24.114 -64.285 1.00 93.75 1102 LEU A CA 1
ATOM 8520 C C . LEU A 1 1102 ? 4.317 24.530 -62.946 1.00 93.75 1102 LEU A C 1
ATOM 8522 O O . LEU A 1 1102 ? 5.400 25.109 -62.946 1.00 93.75 1102 LEU A O 1
ATOM 8526 N N . THR A 1 1103 ? 3.734 24.151 -61.803 1.00 91.56 1103 THR A N 1
ATOM 8527 C CA . THR A 1 1103 ? 4.370 24.336 -60.485 1.00 91.56 1103 THR A CA 1
ATOM 8528 C C . THR A 1 1103 ? 5.699 23.588 -60.375 1.00 91.56 1103 THR A C 1
ATOM 8530 O O . THR A 1 1103 ? 6.685 24.159 -59.911 1.00 91.56 1103 THR A O 1
ATOM 8533 N N . ALA A 1 1104 ? 5.769 22.334 -60.830 1.00 92.12 1104 ALA A N 1
ATOM 8534 C CA . ALA A 1 1104 ? 7.014 21.568 -60.816 1.00 92.12 1104 ALA A CA 1
ATOM 8535 C C . ALA A 1 1104 ? 8.070 22.153 -61.773 1.00 92.12 1104 ALA A C 1
ATOM 8537 O O . ALA A 1 1104 ? 9.227 22.306 -61.383 1.00 92.12 1104 ALA A O 1
ATOM 8538 N N . ALA A 1 1105 ? 7.674 22.539 -62.992 1.00 93.69 1105 ALA A N 1
ATOM 8539 C CA . ALA A 1 1105 ? 8.562 23.180 -63.962 1.00 93.69 1105 ALA A CA 1
ATOM 8540 C C . ALA A 1 1105 ? 9.136 24.500 -63.423 1.00 93.69 1105 ALA A C 1
ATOM 8542 O O . ALA A 1 1105 ? 10.342 24.728 -63.509 1.00 93.69 1105 ALA A O 1
ATOM 8543 N N . ALA A 1 1106 ? 8.293 25.334 -62.806 1.00 91.50 1106 ALA A N 1
ATOM 8544 C CA . ALA A 1 1106 ? 8.720 26.564 -62.154 1.00 91.50 1106 ALA A CA 1
ATOM 8545 C C . ALA A 1 1106 ? 9.689 26.290 -60.991 1.00 91.50 1106 ALA A C 1
ATOM 8547 O O . ALA A 1 1106 ? 10.740 26.915 -60.953 1.00 91.50 1106 ALA A O 1
ATOM 8548 N N . ASN A 1 1107 ? 9.403 25.331 -60.099 1.00 88.81 1107 ASN A N 1
ATOM 8549 C CA . ASN A 1 1107 ? 10.279 25.001 -58.963 1.00 88.81 1107 ASN A CA 1
ATOM 8550 C C . ASN A 1 1107 ? 11.652 24.454 -59.391 1.00 88.81 1107 ASN A C 1
ATOM 8552 O O . ASN A 1 1107 ? 12.672 24.812 -58.809 1.00 88.81 1107 ASN A O 1
ATOM 8556 N N . ILE A 1 1108 ? 11.709 23.607 -60.423 1.00 91.69 1108 ILE A N 1
ATOM 8557 C CA . ILE A 1 1108 ? 12.987 23.111 -60.963 1.00 91.69 1108 ILE A CA 1
ATOM 8558 C C . ILE A 1 1108 ? 13.775 24.269 -61.584 1.00 91.69 1108 ILE A C 1
ATOM 8560 O O . ILE A 1 1108 ? 14.966 24.431 -61.313 1.00 91.69 1108 ILE A O 1
ATOM 8564 N N . HIS A 1 1109 ? 13.100 25.105 -62.376 1.00 90.56 1109 HIS A N 1
ATOM 8565 C CA . HIS A 1 1109 ? 13.715 26.261 -63.015 1.00 90.56 1109 HIS A CA 1
ATOM 8566 C C . HIS A 1 1109 ? 14.197 27.295 -61.981 1.00 90.56 1109 HIS A C 1
ATOM 8568 O O . HIS A 1 1109 ? 15.254 27.897 -62.167 1.00 90.56 1109 HIS A O 1
ATOM 8574 N N . THR A 1 1110 ? 13.483 27.508 -60.872 1.00 85.44 1110 THR A N 1
ATOM 8575 C CA . THR A 1 1110 ? 13.902 28.442 -59.817 1.00 85.44 1110 THR A CA 1
ATOM 8576 C C . THR A 1 1110 ? 15.060 27.911 -58.990 1.00 85.44 1110 THR A C 1
ATOM 8578 O O . THR A 1 1110 ? 15.971 28.689 -58.725 1.00 85.44 1110 THR A O 1
ATOM 8581 N N . ILE A 1 1111 ? 15.090 26.619 -58.648 1.00 82.56 1111 ILE A N 1
ATOM 8582 C CA . ILE A 1 1111 ? 16.230 26.022 -57.938 1.00 82.56 1111 ILE A CA 1
ATOM 8583 C C . ILE A 1 1111 ? 17.497 26.111 -58.803 1.00 82.56 1111 ILE A C 1
ATOM 8585 O O . ILE A 1 1111 ? 18.513 26.622 -58.339 1.00 82.56 1111 ILE A O 1
ATOM 8589 N N . TYR A 1 1112 ? 17.421 25.754 -60.092 1.00 81.31 1112 TYR A N 1
ATOM 8590 C CA . TYR A 1 1112 ? 18.572 25.842 -61.004 1.00 81.31 1112 TYR A CA 1
ATOM 8591 C C . TYR A 1 1112 ? 19.097 27.277 -61.191 1.00 81.31 1112 TYR A C 1
ATOM 8593 O O . TYR A 1 1112 ? 20.305 27.522 -61.297 1.00 81.31 1112 TYR A O 1
ATOM 8601 N N . ASN A 1 1113 ? 18.186 28.252 -61.227 1.00 77.94 1113 ASN A N 1
ATOM 8602 C CA . ASN A 1 1113 ? 18.517 29.656 -61.463 1.00 77.94 1113 ASN A CA 1
ATOM 8603 C C . ASN A 1 1113 ? 18.648 30.497 -60.175 1.00 77.94 1113 ASN A C 1
ATOM 8605 O O . ASN A 1 1113 ? 18.858 31.703 -60.285 1.00 77.94 1113 ASN A O 1
ATOM 8609 N N . GLY A 1 1114 ? 18.522 29.902 -58.979 1.00 73.88 1114 GLY A N 1
ATOM 8610 C CA . GLY A 1 1114 ? 18.614 30.598 -57.685 1.00 73.88 1114 GLY A CA 1
ATOM 8611 C C . GLY A 1 1114 ? 17.523 31.654 -57.439 1.00 73.88 1114 GLY A C 1
ATOM 8612 O O . GLY A 1 1114 ? 17.798 32.696 -56.851 1.00 73.88 1114 GLY A O 1
ATOM 8613 N N . LYS A 1 1115 ? 16.299 31.429 -57.931 1.00 78.00 1115 LYS A N 1
ATOM 8614 C CA . LYS A 1 1115 ? 15.152 32.356 -57.822 1.00 78.00 1115 LYS A CA 1
ATOM 8615 C C . LYS A 1 1115 ? 14.116 31.849 -56.806 1.00 78.00 1115 LYS A C 1
ATOM 8617 O O . LYS A 1 1115 ? 14.147 30.692 -56.403 1.00 78.00 1115 LYS A O 1
ATOM 8622 N N . THR A 1 1116 ? 13.148 32.687 -56.440 1.00 78.62 1116 THR A N 1
ATOM 8623 C CA . THR A 1 1116 ? 11.972 32.305 -55.635 1.00 78.62 1116 THR A CA 1
ATOM 8624 C C . THR A 1 1116 ? 10.678 32.706 -56.347 1.00 78.62 1116 THR A C 1
ATOM 8626 O O . THR A 1 1116 ? 10.692 33.544 -57.250 1.00 78.62 1116 THR A O 1
ATOM 8629 N N . VAL A 1 1117 ? 9.562 32.076 -55.973 1.00 79.38 1117 VAL A N 1
ATOM 8630 C CA . VAL A 1 1117 ? 8.215 32.463 -56.417 1.00 79.38 1117 VAL A CA 1
ATOM 8631 C C . VAL A 1 1117 ? 7.492 33.053 -55.215 1.00 79.38 1117 VAL A C 1
ATOM 8633 O O . VAL A 1 1117 ? 7.390 32.386 -54.187 1.00 79.38 1117 VAL A O 1
ATOM 8636 N N . ASP A 1 1118 ? 7.016 34.290 -55.338 1.00 78.94 1118 ASP A N 1
ATOM 8637 C CA . ASP A 1 1118 ? 6.188 34.918 -54.309 1.00 78.94 1118 ASP A CA 1
ATOM 8638 C C . ASP A 1 1118 ? 4.761 34.367 -54.386 1.00 78.94 1118 ASP A C 1
ATOM 8640 O O . ASP A 1 1118 ? 4.111 34.409 -55.433 1.00 78.94 1118 ASP A O 1
ATOM 8644 N N . THR A 1 1119 ? 4.295 33.808 -53.273 1.00 79.88 1119 THR A N 1
ATOM 8645 C CA . THR A 1 1119 ? 2.978 33.180 -53.155 1.00 79.88 1119 THR A CA 1
ATOM 8646 C C . THR A 1 1119 ? 2.011 33.990 -52.289 1.00 79.88 1119 THR A C 1
ATOM 8648 O O . THR A 1 1119 ? 0.887 33.541 -52.063 1.00 79.88 1119 THR A O 1
ATOM 8651 N N . ALA A 1 1120 ? 2.410 35.158 -51.774 1.00 73.56 1120 ALA A N 1
ATOM 8652 C CA . ALA A 1 1120 ? 1.569 35.957 -50.889 1.00 73.56 1120 ALA A CA 1
ATOM 8653 C C . ALA A 1 1120 ? 0.361 36.560 -51.636 1.00 73.56 1120 ALA A C 1
ATOM 8655 O O . ALA A 1 1120 ? 0.498 37.197 -52.676 1.00 73.56 1120 ALA A O 1
ATOM 8656 N N . GLY A 1 1121 ? -0.847 36.371 -51.091 1.00 69.19 1121 GLY A N 1
ATOM 8657 C CA . GLY A 1 1121 ? -2.073 37.017 -51.586 1.00 69.19 1121 GLY A CA 1
ATOM 8658 C C . GLY A 1 1121 ? -2.645 36.480 -52.908 1.00 69.19 1121 GLY A C 1
ATOM 8659 O O . GLY A 1 1121 ? -3.559 37.096 -53.456 1.00 69.19 1121 GLY A O 1
ATOM 8660 N N . ALA A 1 1122 ? -2.146 35.354 -53.431 1.00 79.94 1122 ALA A N 1
ATOM 8661 C CA . ALA A 1 1122 ? -2.643 34.761 -54.676 1.00 79.94 1122 ALA A CA 1
ATOM 8662 C C . ALA A 1 1122 ? -4.082 34.216 -54.545 1.00 79.94 1122 ALA A C 1
ATOM 8664 O O . ALA A 1 1122 ? -4.431 33.598 -53.538 1.00 79.94 1122 ALA A O 1
ATOM 8665 N N . LYS A 1 1123 ? -4.911 34.411 -55.588 1.00 83.19 1123 LYS A N 1
ATOM 8666 C CA . LYS A 1 1123 ? -6.313 33.950 -55.619 1.00 83.19 1123 LYS A CA 1
ATOM 8667 C C . LYS A 1 1123 ? -6.414 32.428 -55.728 1.00 83.19 1123 LYS A C 1
ATOM 8669 O O . LYS A 1 1123 ? -7.138 31.820 -54.945 1.00 83.19 1123 LYS A O 1
ATOM 8674 N N . ASN A 1 1124 ? -5.703 31.821 -56.680 1.00 84.56 1124 ASN A N 1
ATOM 8675 C CA . ASN A 1 1124 ? -5.497 30.376 -56.721 1.00 84.56 1124 ASN A CA 1
ATOM 8676 C C . ASN A 1 1124 ? -4.036 30.055 -56.410 1.00 84.56 1124 ASN A C 1
ATOM 8678 O O . ASN A 1 1124 ? -3.125 30.782 -56.807 1.00 84.56 1124 ASN A O 1
ATOM 8682 N N . TRP A 1 1125 ? -3.804 28.914 -55.761 1.00 84.94 1125 TRP A N 1
ATOM 8683 C CA . TRP A 1 1125 ? -2.468 28.491 -55.330 1.00 84.94 1125 TRP A CA 1
ATOM 8684 C C . TRP A 1 1125 ? -1.465 28.327 -56.488 1.00 84.94 1125 TRP A C 1
ATOM 8686 O O . TRP A 1 1125 ? -0.261 28.434 -56.264 1.00 84.94 1125 TRP A O 1
ATOM 8696 N N . TYR A 1 1126 ? -1.937 28.079 -57.717 1.00 86.81 1126 TYR A N 1
ATOM 8697 C CA . TYR A 1 1126 ? -1.082 27.855 -58.887 1.00 86.81 1126 TYR A CA 1
ATOM 8698 C C . TYR A 1 1126 ? -0.831 29.103 -59.754 1.00 86.81 1126 TYR A C 1
ATOM 8700 O O . TYR A 1 1126 ? 0.085 29.078 -60.579 1.00 86.81 1126 TYR A O 1
ATOM 8708 N N . ASP A 1 1127 ? -1.595 30.192 -59.582 1.00 91.94 1127 ASP A N 1
ATOM 8709 C CA . ASP A 1 1127 ? -1.511 31.390 -60.441 1.00 91.94 1127 ASP A CA 1
ATOM 8710 C C . ASP A 1 1127 ? -0.083 31.989 -60.521 1.00 91.94 1127 ASP A C 1
ATOM 8712 O O . ASP A 1 1127 ? 0.353 32.343 -61.628 1.00 91.94 1127 ASP A O 1
ATOM 8716 N N . PRO A 1 1128 ? 0.698 32.053 -59.414 1.00 93.25 1128 PRO A N 1
ATOM 8717 C CA . PRO A 1 1128 ? 2.077 32.543 -59.465 1.00 93.25 1128 PRO A CA 1
ATOM 8718 C C . PRO A 1 1128 ? 2.990 31.683 -60.348 1.00 93.25 1128 PRO A C 1
ATOM 8720 O O . PRO A 1 1128 ? 3.839 32.207 -61.070 1.00 93.25 1128 PRO A O 1
ATOM 8723 N N . TYR A 1 1129 ? 2.793 30.363 -60.347 1.00 92.94 1129 TYR A N 1
ATOM 8724 C CA . TYR A 1 1129 ? 3.619 29.429 -61.110 1.00 92.94 1129 TYR A CA 1
ATOM 8725 C C . TYR A 1 1129 ? 3.289 29.448 -62.609 1.00 92.94 1129 TYR A C 1
ATOM 8727 O O . TYR A 1 1129 ? 4.197 29.390 -63.434 1.00 92.94 1129 TYR A O 1
ATOM 8735 N N . VAL A 1 1130 ? 2.013 29.602 -62.985 1.00 92.88 1130 VAL A N 1
ATOM 8736 C CA . VAL A 1 1130 ? 1.607 29.760 -64.397 1.00 92.88 1130 VAL A CA 1
ATOM 8737 C C . VAL A 1 1130 ? 2.202 31.039 -64.984 1.00 92.88 1130 VAL A C 1
ATOM 8739 O O . VAL A 1 1130 ? 2.819 31.012 -66.052 1.00 92.88 1130 VAL A O 1
ATOM 8742 N N . SER A 1 1131 ? 2.075 32.147 -64.250 1.00 91.94 1131 SER A N 1
ATOM 8743 C CA . SER A 1 1131 ? 2.645 33.441 -64.637 1.00 91.94 1131 SER A CA 1
ATOM 8744 C C . SER A 1 1131 ? 4.165 33.350 -64.794 1.00 91.94 1131 SER A C 1
ATOM 8746 O O . SER A 1 1131 ? 4.722 33.850 -65.773 1.00 91.94 1131 SER A O 1
ATOM 8748 N N . TYR A 1 1132 ? 4.831 32.634 -63.879 1.00 93.44 1132 TYR A N 1
ATOM 8749 C CA . TYR A 1 1132 ? 6.261 32.350 -63.962 1.00 93.44 1132 TYR A CA 1
ATOM 8750 C C . TYR A 1 1132 ? 6.626 31.583 -65.242 1.00 93.44 1132 TYR A C 1
ATOM 8752 O O . TYR A 1 1132 ? 7.570 31.963 -65.938 1.00 93.44 1132 TYR A O 1
ATOM 8760 N N . CYS A 1 1133 ? 5.887 30.528 -65.591 1.00 93.75 1133 CYS A N 1
ATOM 8761 C CA . CYS A 1 1133 ? 6.172 29.720 -66.777 1.00 93.75 1133 CYS A CA 1
ATOM 8762 C C . CYS A 1 1133 ? 5.978 30.488 -68.095 1.00 93.75 1133 CYS A C 1
ATOM 8764 O O . CYS A 1 1133 ? 6.795 30.325 -69.001 1.00 93.75 1133 CYS A O 1
ATOM 8766 N N . VAL A 1 1134 ? 4.961 31.351 -68.205 1.00 93.31 1134 VAL A N 1
ATOM 8767 C CA . VAL A 1 1134 ? 4.769 32.219 -69.386 1.00 93.31 1134 VAL A CA 1
ATOM 8768 C C . VAL A 1 1134 ? 5.904 33.240 -69.496 1.00 93.31 1134 VAL A C 1
ATOM 8770 O O . VAL A 1 1134 ? 6.488 33.404 -70.566 1.00 93.31 1134 VAL A O 1
ATOM 8773 N N . ALA A 1 1135 ? 6.265 33.888 -68.384 1.00 92.25 1135 ALA A N 1
ATOM 8774 C CA . ALA A 1 1135 ? 7.320 34.902 -68.355 1.00 92.25 1135 ALA A CA 1
ATOM 8775 C C . ALA A 1 1135 ? 8.705 34.345 -68.730 1.00 92.25 1135 ALA A C 1
ATOM 8777 O O . ALA A 1 1135 ? 9.508 35.053 -69.332 1.00 92.25 1135 ALA A O 1
ATOM 8778 N N . ASN A 1 1136 ? 8.979 33.080 -68.398 1.00 89.50 1136 ASN A N 1
ATOM 8779 C CA . ASN A 1 1136 ? 10.236 32.406 -68.736 1.00 89.50 1136 ASN A CA 1
ATOM 8780 C C . ASN A 1 1136 ? 10.148 31.594 -70.046 1.00 89.50 1136 ASN A C 1
ATOM 8782 O O . ASN A 1 1136 ? 11.055 30.823 -70.342 1.00 89.50 1136 ASN A O 1
ATOM 8786 N N . GLY A 1 1137 ? 9.077 31.748 -70.837 1.00 90.75 1137 GLY A N 1
ATOM 8787 C CA . GLY A 1 1137 ? 8.939 31.106 -72.151 1.00 90.75 1137 GLY A CA 1
ATOM 8788 C C . GLY A 1 1137 ? 8.793 29.580 -72.119 1.00 90.75 1137 GLY A C 1
ATOM 8789 O O . GLY A 1 1137 ? 8.945 28.936 -73.154 1.00 90.75 1137 GLY A O 1
ATOM 8790 N N . ILE A 1 1138 ? 8.484 29.002 -70.953 1.00 93.25 1138 ILE A N 1
ATOM 8791 C CA . ILE A 1 1138 ? 8.272 27.556 -70.774 1.00 93.25 1138 ILE A CA 1
ATOM 8792 C C . ILE A 1 1138 ? 6.983 27.119 -71.488 1.00 93.25 1138 ILE A C 1
ATOM 8794 O O . ILE A 1 1138 ? 6.918 26.033 -72.059 1.00 93.25 1138 ILE A O 1
ATOM 8798 N N . ILE A 1 1139 ? 5.966 27.984 -71.491 1.00 93.19 1139 ILE A N 1
ATOM 8799 C CA . ILE A 1 1139 ? 4.722 27.814 -72.250 1.00 93.19 1139 ILE A CA 1
ATOM 8800 C C . ILE A 1 1139 ? 4.323 29.124 -72.934 1.00 93.19 1139 ILE A C 1
ATOM 8802 O O . ILE A 1 1139 ? 4.754 30.206 -72.531 1.00 93.19 1139 ILE A O 1
ATOM 8806 N N . LYS A 1 1140 ? 3.454 29.041 -73.945 1.00 91.94 1140 LYS A N 1
ATOM 8807 C CA . LYS A 1 1140 ? 2.783 30.216 -74.522 1.00 91.94 1140 LYS A CA 1
ATOM 8808 C C . LYS A 1 1140 ? 1.579 30.619 -73.668 1.00 91.94 1140 LYS A C 1
ATOM 8810 O O . LYS A 1 1140 ? 0.943 29.767 -73.045 1.00 91.94 1140 LYS A O 1
ATOM 8815 N N . ALA A 1 1141 ? 1.233 31.907 -73.688 1.00 88.25 1141 ALA A N 1
ATOM 8816 C CA . ALA A 1 1141 ? -0.038 32.370 -73.135 1.00 88.25 1141 ALA A CA 1
ATOM 8817 C C . ALA A 1 1141 ? -1.205 31.608 -73.793 1.00 88.25 1141 ALA A C 1
ATOM 8819 O O . ALA A 1 1141 ? -1.169 31.336 -74.994 1.00 88.25 1141 ALA A O 1
ATOM 8820 N N . ASP A 1 1142 ? -2.193 31.219 -72.986 1.00 85.88 1142 ASP A N 1
ATOM 8821 C CA . ASP A 1 1142 ? -3.388 30.463 -73.390 1.00 85.88 1142 ASP A CA 1
ATOM 8822 C C . ASP A 1 1142 ? -3.129 29.091 -74.043 1.00 85.88 1142 ASP A C 1
ATOM 8824 O O . ASP A 1 1142 ? -4.036 28.496 -74.630 1.00 85.88 1142 ASP A O 1
ATOM 8828 N N . GLN A 1 1143 ? -1.909 28.548 -73.917 1.00 90.31 1143 GLN A N 1
ATOM 8829 C CA . GLN A 1 1143 ? -1.570 27.210 -74.415 1.00 90.31 1143 GLN A CA 1
ATOM 8830 C C . GLN A 1 1143 ? -2.452 26.121 -73.788 1.00 90.31 1143 GLN A C 1
ATOM 8832 O O . GLN A 1 1143 ? -2.816 25.163 -74.468 1.00 90.31 1143 GLN A O 1
ATOM 8837 N N . PHE A 1 1144 ? -2.826 26.290 -72.518 1.00 92.69 1144 PHE A N 1
ATOM 8838 C CA . PHE A 1 1144 ? -3.774 25.426 -71.824 1.00 92.69 1144 PHE A CA 1
ATOM 8839 C C . PHE A 1 1144 ? -5.000 26.234 -71.397 1.00 92.69 1144 PHE A C 1
ATOM 8841 O O . PHE A 1 1144 ? -4.872 27.316 -70.829 1.00 92.69 1144 PHE A O 1
ATOM 8848 N N . LYS A 1 1145 ? -6.195 25.697 -71.680 1.00 86.44 1145 LYS A N 1
ATOM 8849 C CA . LYS A 1 1145 ? -7.481 26.352 -71.378 1.00 86.44 1145 LYS A CA 1
ATOM 8850 C C . LYS A 1 1145 ? -8.072 25.964 -70.018 1.00 86.44 1145 LYS A C 1
ATOM 8852 O O . LYS A 1 1145 ? -8.905 26.700 -69.503 1.00 86.44 1145 LYS A O 1
ATOM 8857 N N . ASP A 1 1146 ? -7.647 24.836 -69.447 1.00 91.88 1146 ASP A N 1
ATOM 8858 C CA . ASP A 1 1146 ? -8.052 24.356 -68.121 1.00 91.88 1146 ASP A CA 1
ATOM 8859 C C . ASP A 1 1146 ? -6.828 23.818 -67.367 1.00 91.88 1146 ASP A C 1
ATOM 8861 O O . ASP A 1 1146 ? -6.181 22.867 -67.807 1.00 91.88 1146 ASP A O 1
ATOM 8865 N N . TYR A 1 1147 ? -6.502 24.447 -66.235 1.00 92.19 1147 TYR A N 1
ATOM 8866 C CA . TYR A 1 1147 ? -5.316 24.126 -65.440 1.00 92.19 1147 TYR A CA 1
ATOM 8867 C C . TYR A 1 1147 ? -5.531 22.968 -64.456 1.00 92.19 1147 TYR A C 1
ATOM 8869 O O . TYR A 1 1147 ? -4.556 22.362 -64.012 1.00 92.19 1147 TYR A O 1
ATOM 8877 N N . ASN A 1 1148 ? -6.780 22.617 -64.139 1.00 92.62 1148 ASN A N 1
ATOM 8878 C CA . ASN A 1 1148 ? -7.089 21.477 -63.271 1.00 92.62 1148 ASN A CA 1
ATOM 8879 C C . ASN A 1 1148 ? -7.287 20.178 -64.070 1.00 92.62 1148 ASN A C 1
ATOM 8881 O O . ASN A 1 1148 ? -7.398 19.105 -63.475 1.00 92.62 1148 ASN A O 1
ATOM 8885 N N . ALA A 1 1149 ? -7.300 20.252 -65.406 1.00 89.12 1149 ALA A N 1
ATOM 8886 C CA . ALA A 1 1149 ? -7.385 19.084 -66.272 1.00 89.12 1149 ALA A CA 1
ATOM 8887 C C . ALA A 1 1149 ? -6.110 18.208 -66.194 1.00 89.12 1149 ALA A C 1
ATOM 8889 O O . ALA A 1 1149 ? -5.002 18.738 -66.026 1.00 89.12 1149 ALA A O 1
ATOM 8890 N N . PRO A 1 1150 ? -6.234 16.872 -66.337 1.00 95.44 1150 PRO A N 1
ATOM 8891 C CA . PRO A 1 1150 ? -5.097 15.971 -66.535 1.00 95.44 1150 PRO A CA 1
ATOM 8892 C C . PRO A 1 1150 ? -4.224 16.377 -67.729 1.00 95.44 1150 PRO A C 1
ATOM 8894 O O . PRO A 1 1150 ? -4.748 16.663 -68.804 1.00 95.44 1150 PRO A O 1
ATOM 8897 N N . ILE A 1 1151 ? -2.899 16.355 -67.568 1.00 95.06 1151 ILE A N 1
ATOM 8898 C CA . ILE A 1 1151 ? -1.959 16.622 -68.668 1.00 95.06 1151 ILE A CA 1
ATOM 8899 C C . ILE A 1 1151 ? -1.628 15.338 -69.448 1.00 95.06 1151 ILE A C 1
ATOM 8901 O O . ILE A 1 1151 ? -1.459 14.269 -68.852 1.00 95.06 1151 ILE A O 1
ATOM 8905 N N . THR A 1 1152 ? -1.509 15.440 -70.779 1.00 95.44 1152 THR A N 1
ATOM 8906 C CA . THR A 1 1152 ? -1.060 14.326 -71.633 1.00 95.44 1152 THR A CA 1
ATOM 8907 C C . THR A 1 1152 ? 0.460 14.148 -71.570 1.00 95.44 1152 THR A C 1
ATOM 8909 O O . THR A 1 1152 ? 1.205 15.087 -71.283 1.00 95.44 1152 THR A O 1
ATOM 8912 N N . ARG A 1 1153 ? 0.961 12.948 -71.875 1.00 95.62 1153 ARG A N 1
ATOM 8913 C CA . ARG A 1 1153 ? 2.405 12.652 -71.922 1.00 95.62 1153 ARG A CA 1
ATOM 8914 C C . ARG A 1 1153 ? 3.123 13.466 -73.004 1.00 95.62 1153 ARG A C 1
ATOM 8916 O O . ARG A 1 1153 ? 4.239 13.928 -72.780 1.00 95.62 1153 ARG A O 1
ATOM 8923 N N . GLY A 1 1154 ? 2.476 13.691 -74.147 1.00 95.38 1154 GLY A N 1
ATOM 8924 C CA . GLY A 1 1154 ? 2.975 14.546 -75.223 1.00 95.38 1154 GLY A CA 1
ATOM 8925 C C . GLY A 1 1154 ? 3.109 16.010 -74.796 1.00 95.38 1154 GLY A C 1
ATOM 8926 O O . GLY A 1 1154 ? 4.154 16.615 -75.037 1.00 95.38 1154 GLY A O 1
ATOM 8927 N N . ASP A 1 1155 ? 2.107 16.556 -74.102 1.00 95.12 1155 ASP A N 1
ATOM 8928 C CA . ASP A 1 1155 ? 2.155 17.929 -73.583 1.00 95.12 1155 ASP A CA 1
ATOM 8929 C C . ASP A 1 1155 ? 3.152 18.076 -72.426 1.00 95.12 1155 ASP A C 1
ATOM 8931 O O . ASP A 1 1155 ? 3.887 19.062 -72.368 1.00 95.12 1155 ASP A O 1
ATOM 8935 N N . MET A 1 1156 ? 3.261 17.070 -71.551 1.00 95.38 1156 MET A N 1
ATOM 8936 C CA . MET A 1 1156 ? 4.295 17.003 -70.513 1.00 95.38 1156 MET A CA 1
ATOM 8937 C C . MET A 1 1156 ? 5.703 17.055 -71.130 1.00 95.38 1156 MET A C 1
ATOM 8939 O O . MET A 1 1156 ? 6.562 17.793 -70.652 1.00 95.38 1156 MET A O 1
ATOM 8943 N N . ALA A 1 1157 ? 5.947 16.325 -72.225 1.00 96.12 1157 ALA A N 1
ATOM 8944 C CA . ALA A 1 1157 ? 7.226 16.383 -72.933 1.00 96.12 1157 ALA A CA 1
ATOM 8945 C C . ALA A 1 1157 ? 7.497 17.776 -73.522 1.00 96.12 1157 ALA A C 1
ATOM 8947 O O . ALA A 1 1157 ? 8.616 18.273 -73.407 1.00 96.12 1157 ALA A O 1
ATOM 8948 N N . ILE A 1 1158 ? 6.483 18.426 -74.107 1.00 95.38 1158 ILE A N 1
ATOM 8949 C CA . ILE A 1 1158 ? 6.603 19.789 -74.651 1.00 95.38 1158 ILE A CA 1
ATOM 8950 C C . ILE A 1 1158 ? 6.980 20.792 -73.550 1.00 95.38 1158 ILE A C 1
ATOM 8952 O O . ILE A 1 1158 ? 7.880 21.601 -73.769 1.00 95.38 1158 ILE A O 1
ATOM 8956 N N . VAL A 1 1159 ? 6.356 20.709 -72.367 1.00 95.94 1159 VAL A N 1
ATOM 8957 C CA . VAL A 1 1159 ? 6.659 21.594 -71.226 1.00 95.94 1159 VAL A CA 1
ATOM 8958 C C . VAL A 1 1159 ? 8.091 21.386 -70.722 1.00 95.94 1159 VAL A C 1
ATOM 8960 O O . VAL A 1 1159 ? 8.810 22.359 -70.527 1.00 95.94 1159 VAL A O 1
ATOM 8963 N N . PHE A 1 1160 ? 8.541 20.140 -70.535 1.00 96.69 1160 PHE A N 1
ATOM 8964 C CA . PHE A 1 1160 ? 9.819 19.836 -69.869 1.00 96.69 1160 PHE A CA 1
ATOM 8965 C C . PHE A 1 1160 ? 11.045 19.771 -70.800 1.00 96.69 1160 PHE A C 1
ATOM 8967 O O . PHE A 1 1160 ? 12.174 19.685 -70.312 1.00 96.69 1160 PHE A O 1
ATOM 8974 N N . ALA A 1 1161 ? 10.866 19.834 -72.124 1.00 94.00 1161 ALA A N 1
ATOM 8975 C CA . ALA A 1 1161 ? 11.967 19.744 -73.090 1.00 94.00 1161 ALA A CA 1
ATOM 8976 C C . ALA A 1 1161 ? 12.922 20.950 -73.078 1.00 94.00 1161 ALA A C 1
ATOM 8978 O O . ALA A 1 1161 ? 14.039 20.834 -73.587 1.00 94.00 1161 ALA A O 1
ATOM 8979 N N . ASN A 1 1162 ? 12.496 22.092 -72.525 1.00 86.38 1162 ASN A N 1
ATOM 8980 C CA . ASN A 1 1162 ? 13.251 23.349 -72.571 1.00 86.38 1162 ASN A CA 1
ATOM 8981 C C . ASN A 1 1162 ? 13.226 24.132 -71.241 1.00 86.38 1162 ASN A C 1
ATOM 8983 O O . ASN A 1 1162 ? 13.409 25.344 -71.249 1.00 86.38 1162 ASN A O 1
ATOM 8987 N N . ILE A 1 1163 ? 12.991 23.469 -70.098 1.00 93.75 1163 ILE A N 1
ATOM 8988 C CA . ILE A 1 1163 ? 13.024 24.143 -68.780 1.00 93.75 1163 ILE A CA 1
ATOM 8989 C C . ILE A 1 1163 ? 14.446 24.394 -68.268 1.00 93.75 1163 ILE A C 1
ATOM 8991 O O . ILE A 1 1163 ? 14.616 25.099 -67.283 1.00 93.75 1163 ILE A O 1
ATOM 8995 N N . LEU A 1 1164 ? 15.463 23.814 -68.904 1.00 91.56 1164 LEU A N 1
ATOM 8996 C CA . LEU A 1 1164 ? 16.879 24.043 -68.621 1.00 91.56 1164 LEU A CA 1
ATOM 8997 C C . LEU A 1 1164 ? 17.635 24.346 -69.934 1.00 91.56 1164 LEU A C 1
ATOM 8999 O O . LEU A 1 1164 ? 17.085 24.120 -71.017 1.00 91.56 1164 LEU A O 1
ATOM 9003 N N . PRO A 1 1165 ? 18.885 24.841 -69.877 1.00 89.00 1165 PRO A N 1
ATOM 9004 C CA . PRO A 1 1165 ? 19.722 25.012 -71.065 1.00 89.00 1165 PRO A CA 1
ATOM 9005 C C . PRO A 1 1165 ? 19.978 23.693 -71.812 1.00 89.00 1165 PRO A C 1
ATOM 9007 O O . PRO A 1 1165 ? 20.043 22.626 -71.205 1.00 89.00 1165 PRO A O 1
ATOM 9010 N N . ASP A 1 1166 ? 20.201 23.761 -73.129 1.00 87.56 1166 ASP A N 1
ATOM 9011 C CA . ASP A 1 1166 ? 20.392 22.578 -73.989 1.00 87.56 1166 ASP A CA 1
ATOM 9012 C C . ASP A 1 1166 ? 21.545 21.657 -73.556 1.00 87.56 1166 ASP A C 1
ATOM 9014 O O . ASP A 1 1166 ? 21.480 20.449 -73.789 1.00 87.56 1166 ASP A O 1
ATOM 9018 N N . SER A 1 1167 ? 22.567 22.196 -72.883 1.00 83.88 1167 SER A N 1
ATOM 9019 C CA . SER A 1 1167 ? 23.683 21.420 -72.325 1.00 83.88 1167 SER A CA 1
ATOM 9020 C C . SER A 1 1167 ? 23.228 20.354 -71.329 1.00 83.88 1167 SER A C 1
ATOM 9022 O O . SER A 1 1167 ? 23.818 19.277 -71.274 1.00 83.88 1167 SER A O 1
ATOM 9024 N N . GLU A 1 1168 ? 22.147 20.610 -70.589 1.00 87.44 1168 GLU A N 1
ATOM 9025 C CA . GLU A 1 1168 ? 21.592 19.654 -69.629 1.00 87.44 1168 GLU A CA 1
ATOM 9026 C C . GLU A 1 1168 ? 20.896 18.478 -70.322 1.00 87.44 1168 GLU A C 1
ATOM 9028 O O . GLU A 1 1168 ? 20.649 17.454 -69.692 1.00 87.44 1168 GLU A O 1
ATOM 9033 N N . TYR A 1 1169 ? 20.631 18.561 -71.628 1.00 91.88 1169 TYR A N 1
ATOM 9034 C CA . TYR A 1 1169 ? 19.948 17.528 -72.412 1.00 91.88 1169 TYR A CA 1
ATOM 9035 C C . TYR A 1 1169 ? 20.889 16.775 -73.362 1.00 91.88 1169 TYR A C 1
ATOM 9037 O O . TYR A 1 1169 ? 20.444 16.241 -74.381 1.00 91.88 1169 TYR A O 1
ATOM 9045 N N . ALA A 1 1170 ? 22.186 16.716 -73.038 1.00 90.31 1170 ALA A N 1
ATOM 9046 C CA . ALA A 1 1170 ? 23.162 15.940 -73.798 1.00 90.31 1170 ALA A CA 1
ATOM 9047 C C . ALA A 1 1170 ? 22.692 14.488 -74.008 1.00 90.31 1170 ALA A C 1
ATOM 9049 O O . ALA A 1 1170 ? 22.222 13.827 -73.077 1.00 90.31 1170 ALA A O 1
ATOM 9050 N N . ALA A 1 1171 ? 22.811 13.999 -75.245 1.00 90.88 1171 ALA A N 1
ATOM 9051 C CA . ALA A 1 1171 ? 22.387 12.653 -75.600 1.00 90.88 1171 ALA A CA 1
ATOM 9052 C C . ALA A 1 1171 ? 23.289 11.607 -74.926 1.00 90.88 1171 ALA A C 1
ATOM 9054 O O . ALA A 1 1171 ? 24.506 11.637 -75.084 1.00 90.88 1171 ALA A O 1
ATOM 9055 N N . VAL A 1 1172 ? 22.677 10.675 -74.197 1.00 90.19 1172 VAL A N 1
ATOM 9056 C CA . VAL A 1 1172 ? 23.351 9.537 -73.547 1.00 90.19 1172 VAL A CA 1
ATOM 9057 C C . VAL A 1 1172 ? 23.041 8.212 -74.240 1.00 90.19 1172 VAL A C 1
ATOM 9059 O O . VAL A 1 1172 ? 23.681 7.210 -73.937 1.00 90.19 1172 VAL A O 1
ATOM 9062 N N . ARG A 1 1173 ? 22.067 8.211 -75.161 1.00 91.31 1173 ARG A N 1
ATOM 9063 C CA . ARG A 1 1173 ? 21.645 7.039 -75.935 1.00 91.31 1173 ARG A CA 1
ATOM 9064 C C . ARG A 1 1173 ? 21.009 7.412 -77.276 1.00 91.31 1173 ARG A C 1
ATOM 9066 O O . ARG A 1 1173 ? 20.513 8.529 -77.449 1.00 91.31 1173 ARG A O 1
ATOM 9073 N N . ASP A 1 1174 ? 20.956 6.439 -78.183 1.00 89.31 1174 ASP A N 1
ATOM 9074 C CA . ASP A 1 1174 ? 20.341 6.545 -79.514 1.00 89.31 1174 ASP A CA 1
ATOM 9075 C C . ASP A 1 1174 ? 18.979 5.828 -79.615 1.00 89.31 1174 ASP A C 1
ATOM 9077 O O . ASP A 1 1174 ? 18.564 5.087 -78.723 1.00 89.31 1174 ASP A O 1
ATOM 9081 N N . GLY A 1 1175 ? 18.255 6.069 -80.715 1.00 88.56 1175 GLY A N 1
ATOM 9082 C CA . GLY A 1 1175 ? 16.941 5.475 -81.009 1.00 88.56 1175 GLY A CA 1
ATOM 9083 C C . GLY A 1 1175 ? 15.752 6.430 -80.843 1.00 88.56 1175 GLY A C 1
ATOM 9084 O O . GLY A 1 1175 ? 15.924 7.636 -80.655 1.00 88.56 1175 GLY A O 1
ATOM 9085 N N . SER A 1 1176 ? 14.537 5.888 -80.945 1.00 88.50 1176 SER A N 1
ATOM 9086 C CA . SER A 1 1176 ? 13.259 6.615 -80.888 1.00 88.50 1176 SER A CA 1
ATOM 9087 C C . SER A 1 1176 ? 12.134 5.700 -80.397 1.00 88.50 1176 SER A C 1
ATOM 9089 O O . SER A 1 1176 ? 12.211 4.482 -80.561 1.00 88.50 1176 SER A O 1
ATOM 9091 N N . ASN A 1 1177 ? 11.064 6.274 -79.847 1.00 92.81 1177 ASN A N 1
ATOM 9092 C CA . ASN A 1 1177 ? 9.853 5.517 -79.524 1.00 92.81 1177 ASN A CA 1
ATOM 9093 C C . ASN A 1 1177 ? 9.041 5.194 -80.801 1.00 92.81 1177 ASN A C 1
ATOM 9095 O O . ASN A 1 1177 ? 8.798 6.117 -81.581 1.00 92.81 1177 ASN A O 1
ATOM 9099 N N . PRO A 1 1178 ? 8.608 3.937 -81.036 1.00 89.50 1178 PRO A N 1
ATOM 9100 C CA . PRO A 1 1178 ? 7.999 3.527 -82.310 1.00 89.50 1178 PRO A CA 1
ATOM 9101 C C . PRO A 1 1178 ? 6.664 4.203 -82.662 1.00 89.50 1178 PRO A C 1
ATOM 9103 O O . PRO A 1 1178 ? 6.358 4.373 -83.840 1.00 89.50 1178 PRO A O 1
ATOM 9106 N N . ASP A 1 1179 ? 5.872 4.601 -81.667 1.00 92.50 1179 ASP A N 1
ATOM 9107 C CA . ASP A 1 1179 ? 4.540 5.203 -81.822 1.00 92.50 1179 ASP A CA 1
ATOM 9108 C C . ASP A 1 1179 ? 4.544 6.740 -81.925 1.00 92.50 1179 ASP A C 1
ATOM 9110 O O . ASP A 1 1179 ? 3.491 7.353 -82.116 1.00 92.50 1179 ASP A O 1
ATOM 9114 N N . VAL A 1 1180 ? 5.712 7.384 -81.835 1.00 93.19 1180 VAL A N 1
ATOM 9115 C CA . VAL A 1 1180 ? 5.848 8.846 -81.920 1.00 93.19 1180 VAL A CA 1
ATOM 9116 C C . VAL A 1 1180 ? 6.462 9.229 -83.264 1.00 93.19 1180 VAL A C 1
ATOM 9118 O O . VAL A 1 1180 ? 7.678 9.307 -83.416 1.00 93.19 1180 VAL A O 1
ATOM 9121 N N . THR A 1 1181 ? 5.609 9.466 -84.262 1.00 91.44 1181 THR A N 1
ATOM 9122 C CA . THR A 1 1181 ? 6.038 9.818 -85.628 1.00 91.44 1181 THR A CA 1
ATOM 9123 C C . THR A 1 1181 ? 6.223 11.325 -85.806 1.00 91.44 1181 THR A C 1
ATOM 9125 O O . THR A 1 1181 ? 5.628 12.125 -85.083 1.00 91.44 1181 THR A O 1
ATOM 9128 N N . SER A 1 1182 ? 7.005 11.732 -86.811 1.00 90.94 1182 SER A N 1
ATOM 9129 C CA . SER A 1 1182 ? 7.303 13.145 -87.103 1.00 90.94 1182 SER A CA 1
ATOM 9130 C C . SER A 1 1182 ? 6.085 14.007 -87.449 1.00 90.94 1182 SER A C 1
ATOM 9132 O O . SER A 1 1182 ? 6.192 15.231 -87.444 1.00 90.94 1182 SER A O 1
ATOM 9134 N N . ALA A 1 1183 ? 4.928 13.393 -87.714 1.00 89.56 1183 ALA A N 1
ATOM 9135 C CA . ALA A 1 1183 ? 3.665 14.088 -87.938 1.00 89.56 1183 ALA A CA 1
ATOM 9136 C C . ALA A 1 1183 ? 2.990 14.574 -86.637 1.00 89.56 1183 ALA A C 1
ATOM 9138 O O . ALA A 1 1183 ? 2.084 15.404 -86.698 1.00 89.56 1183 ALA A O 1
ATOM 9139 N N . LEU A 1 1184 ? 3.403 14.076 -85.463 1.00 93.31 1184 LEU A N 1
ATOM 9140 C CA . LEU A 1 1184 ? 2.849 14.494 -84.173 1.00 93.31 1184 LEU A CA 1
ATOM 9141 C C . LEU A 1 1184 ? 3.532 15.761 -83.651 1.00 93.31 1184 LEU A C 1
ATOM 9143 O O . LEU A 1 1184 ? 4.756 15.884 -83.673 1.00 93.31 1184 LEU A O 1
ATOM 9147 N N . ALA A 1 1185 ? 2.742 16.674 -83.079 1.00 91.00 1185 ALA A N 1
ATOM 9148 C CA . ALA A 1 1185 ? 3.234 17.965 -82.589 1.00 91.00 1185 ALA A CA 1
ATOM 9149 C C . ALA A 1 1185 ? 4.294 17.839 -81.472 1.00 91.00 1185 ALA A C 1
ATOM 9151 O O . ALA A 1 1185 ? 5.171 18.691 -81.348 1.00 91.00 1185 ALA A O 1
ATOM 9152 N N . CYS A 1 1186 ? 4.251 16.762 -80.681 1.00 94.44 1186 CYS A N 1
ATOM 9153 C CA . CYS A 1 1186 ? 5.199 16.492 -79.597 1.00 94.44 1186 CYS A CA 1
ATOM 9154 C C . CYS A 1 1186 ? 6.493 15.787 -80.048 1.00 94.44 1186 CYS A C 1
ATOM 9156 O O . CYS A 1 1186 ? 7.386 15.595 -79.222 1.00 94.44 1186 CYS A O 1
ATOM 9158 N N . TYR A 1 1187 ? 6.630 15.426 -81.333 1.00 95.81 1187 TYR A N 1
ATOM 9159 C CA . TYR A 1 1187 ? 7.728 14.589 -81.834 1.00 95.81 1187 TYR A CA 1
ATOM 9160 C C . TYR A 1 1187 ? 9.116 15.105 -81.438 1.00 95.81 1187 TYR A C 1
ATOM 9162 O O . TYR A 1 1187 ? 9.916 14.369 -80.862 1.00 95.81 1187 TYR A O 1
ATOM 9170 N N . ALA A 1 1188 ? 9.393 16.388 -81.686 1.00 95.38 1188 ALA A N 1
ATOM 9171 C CA . ALA A 1 1188 ? 10.703 16.973 -81.401 1.00 95.38 1188 ALA A CA 1
ATOM 9172 C C . ALA A 1 1188 ? 11.044 16.949 -79.898 1.00 95.38 1188 ALA A C 1
ATOM 9174 O O . ALA A 1 1188 ? 12.175 16.641 -79.521 1.00 95.38 1188 ALA A O 1
ATOM 9175 N N . ALA A 1 1189 ? 10.059 17.228 -79.040 1.00 95.81 1189 ALA A N 1
ATOM 9176 C CA . ALA A 1 1189 ? 10.231 17.252 -77.590 1.00 95.81 1189 ALA A CA 1
ATOM 9177 C C . ALA A 1 1189 ? 10.490 15.847 -77.024 1.00 95.81 1189 ALA A C 1
ATOM 9179 O O . ALA A 1 1189 ? 11.433 15.648 -76.254 1.00 95.81 1189 ALA A O 1
ATOM 9180 N N . VAL A 1 1190 ? 9.706 14.855 -77.460 1.00 96.88 1190 VAL A N 1
ATOM 9181 C CA . VAL A 1 1190 ? 9.886 13.457 -77.043 1.00 96.88 1190 VAL A CA 1
ATOM 9182 C C . VAL A 1 1190 ? 11.244 12.931 -77.505 1.00 96.88 1190 VAL A C 1
ATOM 9184 O O . VAL A 1 1190 ? 11.974 12.341 -76.710 1.00 96.88 1190 VAL A O 1
ATOM 9187 N N . GLN A 1 1191 ? 11.640 13.208 -78.750 1.00 95.75 1191 GLN A N 1
ATOM 9188 C CA . GLN A 1 1191 ? 12.919 12.749 -79.288 1.00 95.75 1191 GLN A CA 1
ATOM 9189 C C . GLN A 1 1191 ? 14.125 13.343 -78.537 1.00 95.75 1191 GLN A C 1
ATOM 9191 O O . GLN A 1 1191 ? 15.103 12.628 -78.298 1.00 95.75 1191 GLN A O 1
ATOM 9196 N N . LYS A 1 1192 ? 14.051 14.621 -78.130 1.00 96.19 1192 LYS A N 1
ATOM 9197 C CA . LYS A 1 1192 ? 15.086 15.295 -77.324 1.00 96.19 1192 LYS A CA 1
ATOM 9198 C C . LYS A 1 1192 ? 15.245 14.628 -75.956 1.00 96.19 1192 LYS A C 1
ATOM 9200 O O . LYS A 1 1192 ? 16.337 14.189 -75.600 1.00 96.19 1192 LYS A O 1
ATOM 9205 N N . LEU A 1 1193 ? 14.146 14.485 -75.215 1.00 96.94 1193 LEU A N 1
ATOM 9206 C CA . LEU A 1 1193 ? 14.163 13.887 -73.877 1.00 96.94 1193 LEU A CA 1
ATOM 9207 C C . LEU A 1 1193 ? 14.528 12.395 -73.903 1.00 96.94 1193 LEU A C 1
ATOM 9209 O O . LEU A 1 1193 ? 15.151 11.898 -72.962 1.00 96.94 1193 LEU A O 1
ATOM 9213 N N . TYR A 1 1194 ? 14.154 11.674 -74.967 1.00 96.06 1194 TYR A N 1
ATOM 9214 C CA . TYR A 1 1194 ? 14.484 10.260 -75.122 1.00 96.06 1194 TYR A CA 1
ATOM 9215 C C . TYR A 1 1194 ? 15.991 10.060 -75.265 1.00 96.06 1194 TYR A C 1
ATOM 9217 O O . TYR A 1 1194 ? 16.556 9.232 -74.551 1.00 96.06 1194 TYR A O 1
ATOM 9225 N N . LYS A 1 1195 ? 16.652 10.826 -76.144 1.00 95.75 1195 LYS A N 1
ATOM 9226 C CA . LYS A 1 1195 ? 18.106 10.728 -76.353 1.00 95.75 1195 LYS A CA 1
ATOM 9227 C C . LYS A 1 1195 ? 18.901 11.130 -75.114 1.00 95.75 1195 LYS A C 1
ATOM 9229 O O . LYS A 1 1195 ? 19.931 10.528 -74.830 1.00 95.75 1195 LYS A O 1
ATOM 9234 N N . ALA A 1 1196 ? 18.395 12.081 -74.331 1.00 94.12 1196 ALA A N 1
ATOM 9235 C CA . ALA A 1 1196 ? 18.973 12.469 -73.044 1.00 94.12 1196 ALA A CA 1
ATOM 9236 C C . ALA A 1 1196 ? 18.752 11.437 -71.916 1.00 94.12 1196 ALA A C 1
ATOM 9238 O O . ALA A 1 1196 ? 19.192 11.657 -70.792 1.00 94.12 1196 ALA A O 1
ATOM 9239 N N . GLY A 1 1197 ? 18.060 10.319 -72.173 1.00 93.69 1197 GLY A N 1
ATOM 9240 C CA . GLY A 1 1197 ? 17.814 9.285 -71.163 1.00 93.69 1197 GLY A CA 1
ATOM 9241 C C . GLY A 1 1197 ? 16.784 9.674 -70.095 1.00 93.69 1197 GLY A C 1
ATOM 9242 O O . GLY A 1 1197 ? 16.658 8.980 -69.086 1.00 93.69 1197 GLY A O 1
ATOM 9243 N N . ILE A 1 1198 ? 16.041 10.769 -70.294 1.00 95.69 1198 ILE A N 1
ATOM 9244 C CA . ILE A 1 1198 ? 15.087 11.309 -69.313 1.00 95.69 1198 ILE A CA 1
ATOM 9245 C C . ILE A 1 1198 ? 13.754 10.557 -69.397 1.00 95.69 1198 ILE A C 1
ATOM 9247 O O . ILE A 1 1198 ? 13.302 9.979 -68.406 1.00 95.69 1198 ILE A O 1
ATOM 9251 N N . VAL A 1 1199 ? 13.153 10.498 -70.588 1.00 94.38 1199 VAL A N 1
ATOM 9252 C CA . VAL A 1 1199 ? 11.901 9.756 -70.843 1.00 94.38 1199 VAL A CA 1
ATOM 9253 C C . VAL A 1 1199 ? 12.181 8.447 -71.568 1.00 94.38 1199 VAL A C 1
ATOM 9255 O O . VAL A 1 1199 ? 13.215 8.323 -72.203 1.00 94.38 1199 VAL A O 1
ATOM 9258 N N . GLY A 1 1200 ? 11.282 7.464 -71.513 1.00 89.25 1200 GLY A N 1
ATOM 9259 C CA . GLY A 1 1200 ? 11.430 6.184 -72.215 1.00 89.25 1200 GLY A CA 1
ATOM 9260 C C . GLY A 1 1200 ? 10.087 5.573 -72.609 1.00 89.25 1200 GLY A C 1
ATOM 9261 O O . GLY A 1 1200 ? 9.035 6.118 -72.272 1.00 89.25 1200 GLY A O 1
ATOM 9262 N N . GLY A 1 1201 ? 10.147 4.458 -73.340 1.00 85.19 1201 GLY A N 1
ATOM 9263 C CA . GLY A 1 1201 ? 8.975 3.660 -73.703 1.00 85.19 1201 GLY A CA 1
ATOM 9264 C C . GLY A 1 1201 ? 8.577 2.662 -72.618 1.00 85.19 1201 GLY A C 1
ATOM 9265 O O . GLY A 1 1201 ? 9.318 2.439 -71.659 1.00 85.19 1201 GLY A O 1
ATOM 9266 N N . ASP A 1 1202 ? 7.404 2.065 -72.767 1.00 84.44 1202 ASP A N 1
ATOM 9267 C CA . ASP A 1 1202 ? 6.893 1.050 -71.855 1.00 84.44 1202 ASP A CA 1
ATOM 9268 C C . ASP A 1 1202 ? 7.605 -0.307 -71.988 1.00 84.44 1202 ASP A C 1
ATOM 9270 O O . ASP A 1 1202 ? 8.159 -0.667 -73.032 1.00 84.44 1202 ASP A O 1
ATOM 9274 N N . ALA A 1 1203 ? 7.582 -1.084 -70.903 1.00 75.44 1203 ALA A N 1
ATOM 9275 C CA . ALA A 1 1203 ? 8.147 -2.426 -70.889 1.00 75.44 1203 ALA A CA 1
ATOM 9276 C C . ALA A 1 1203 ? 7.300 -3.363 -71.768 1.00 75.44 1203 ALA A C 1
ATOM 9278 O O . ALA A 1 1203 ? 6.123 -3.580 -71.496 1.00 75.44 1203 ALA A O 1
ATOM 9279 N N . GLY A 1 1204 ? 7.911 -3.927 -72.812 1.00 80.19 1204 GLY A N 1
ATOM 9280 C CA . GLY A 1 1204 ? 7.288 -4.905 -73.710 1.00 80.19 1204 GLY A CA 1
ATOM 9281 C C . GLY A 1 1204 ? 7.083 -4.402 -75.139 1.00 80.19 1204 GLY A C 1
ATOM 9282 O O . GLY A 1 1204 ? 7.369 -5.157 -76.064 1.00 80.19 1204 GLY A O 1
ATOM 9283 N N . THR A 1 1205 ? 6.654 -3.146 -75.339 1.00 84.19 1205 THR A N 1
ATOM 9284 C CA . THR A 1 1205 ? 6.425 -2.589 -76.694 1.00 84.19 1205 THR A CA 1
ATOM 9285 C C . THR A 1 1205 ? 7.362 -1.443 -77.072 1.00 84.19 1205 THR A C 1
ATOM 9287 O O . THR A 1 1205 ? 7.579 -1.202 -78.258 1.00 84.19 1205 THR A O 1
ATOM 9290 N N . GLY A 1 1206 ? 7.965 -0.763 -76.090 1.00 86.44 1206 GLY A N 1
ATOM 9291 C CA . GLY A 1 1206 ? 8.851 0.379 -76.325 1.00 86.44 1206 GLY A CA 1
ATOM 9292 C C . GLY A 1 1206 ? 8.120 1.665 -76.733 1.00 86.44 1206 GLY A C 1
ATOM 9293 O O . GLY A 1 1206 ? 8.776 2.660 -77.058 1.00 86.44 1206 GLY A O 1
ATOM 9294 N N . ASN A 1 1207 ? 6.786 1.676 -76.686 1.00 93.12 1207 ASN A N 1
ATOM 9295 C CA . ASN A 1 1207 ? 5.937 2.800 -77.074 1.00 93.12 1207 ASN A CA 1
ATOM 9296 C C . ASN A 1 1207 ? 5.854 3.857 -75.963 1.00 93.12 1207 ASN A C 1
ATOM 9298 O O . ASN A 1 1207 ? 5.876 3.547 -74.770 1.00 93.12 1207 ASN A O 1
ATOM 9302 N N . TYR A 1 1208 ? 5.748 5.127 -76.348 1.00 94.25 1208 TYR A N 1
ATOM 9303 C CA . TYR A 1 1208 ? 5.693 6.266 -75.431 1.00 94.25 1208 TYR A CA 1
ATOM 9304 C C . TYR A 1 1208 ? 4.272 6.634 -74.991 1.00 94.25 1208 TYR A C 1
ATOM 9306 O O . TYR A 1 1208 ? 4.093 7.112 -73.866 1.00 94.25 1208 TYR A O 1
ATOM 9314 N N . ARG A 1 1209 ? 3.281 6.393 -75.858 1.00 94.06 1209 ARG A N 1
ATOM 9315 C CA . ARG A 1 1209 ? 1.853 6.701 -75.688 1.00 94.06 1209 ARG A CA 1
ATOM 9316 C C . ARG A 1 1209 ? 1.585 8.201 -75.478 1.00 94.06 1209 ARG A C 1
ATOM 9318 O O . ARG A 1 1209 ? 1.156 8.607 -74.401 1.00 94.06 1209 ARG A O 1
ATOM 9325 N N . PRO A 1 1210 ? 1.836 9.062 -76.485 1.00 94.06 1210 PRO A N 1
ATOM 9326 C CA . PRO A 1 1210 ? 1.835 10.520 -76.308 1.00 94.06 1210 PRO A CA 1
ATOM 9327 C C . PRO A 1 1210 ? 0.467 11.131 -75.960 1.00 94.06 1210 PRO A C 1
ATOM 9329 O O . PRO A 1 1210 ? 0.432 12.201 -75.362 1.00 94.06 1210 PRO A O 1
ATOM 9332 N N . ASN A 1 1211 ? -0.645 10.477 -76.306 1.00 93.50 1211 ASN A N 1
ATOM 9333 C CA . ASN A 1 1211 ? -1.992 11.004 -76.050 1.00 93.50 1211 ASN A CA 1
ATOM 9334 C C . ASN A 1 1211 ? -2.572 10.578 -74.687 1.00 93.50 1211 ASN A C 1
ATOM 9336 O O . ASN A 1 1211 ? -3.639 11.058 -74.311 1.00 93.50 1211 ASN A O 1
ATOM 9340 N N . ASP A 1 1212 ? -1.884 9.705 -73.947 1.00 94.94 1212 ASP A N 1
ATOM 9341 C CA . ASP A 1 1212 ? -2.340 9.225 -72.640 1.00 94.94 1212 ASP A CA 1
ATOM 9342 C C . ASP A 1 1212 ? -1.991 10.228 -71.528 1.00 94.94 1212 ASP A C 1
ATOM 9344 O O . ASP A 1 1212 ? -1.069 11.035 -71.666 1.00 94.94 1212 ASP A O 1
ATOM 9348 N N . GLY A 1 1213 ? -2.706 10.163 -70.401 1.00 92.94 1213 GLY A N 1
ATOM 9349 C CA . GLY A 1 1213 ? -2.382 10.931 -69.194 1.00 92.94 1213 GLY A CA 1
ATOM 9350 C C . GLY A 1 1213 ? -1.128 10.417 -68.472 1.00 92.94 1213 GLY A C 1
ATOM 9351 O O . GLY A 1 1213 ? -0.702 9.279 -68.679 1.00 92.94 1213 GLY A O 1
ATOM 9352 N N . ILE A 1 1214 ? -0.539 11.249 -67.605 1.00 92.94 1214 ILE A N 1
ATOM 9353 C CA . ILE A 1 1214 ? 0.646 10.888 -66.806 1.00 92.94 1214 ILE A CA 1
ATOM 9354 C C . ILE A 1 1214 ? 0.339 10.757 -65.308 1.00 92.94 1214 ILE A C 1
ATOM 9356 O O . ILE A 1 1214 ? -0.398 11.561 -64.724 1.00 92.94 1214 ILE A O 1
ATOM 9360 N N . LYS A 1 1215 ? 0.942 9.746 -64.675 1.00 93.94 1215 LYS A N 1
ATOM 9361 C CA . LYS A 1 1215 ? 0.862 9.516 -63.227 1.00 93.94 1215 LYS A CA 1
ATOM 9362 C C . LYS A 1 1215 ? 1.910 10.325 -62.462 1.00 93.94 1215 LYS A C 1
ATOM 9364 O O . LYS A 1 1215 ? 3.006 10.587 -62.957 1.00 93.94 1215 LYS A O 1
ATOM 9369 N N . ARG A 1 1216 ? 1.615 10.665 -61.207 1.00 93.38 1216 ARG A N 1
ATOM 9370 C CA . ARG A 1 1216 ? 2.533 11.386 -60.303 1.00 93.38 1216 ARG A CA 1
ATOM 9371 C C . ARG A 1 1216 ? 3.885 10.691 -60.119 1.00 93.38 1216 ARG A C 1
ATOM 9373 O O . ARG A 1 1216 ? 4.915 11.360 -60.101 1.00 93.38 1216 ARG A O 1
ATOM 9380 N N . SER A 1 1217 ? 3.901 9.364 -60.025 1.00 93.06 1217 SER A N 1
ATOM 9381 C CA . SER A 1 1217 ? 5.139 8.576 -59.950 1.00 93.06 1217 SER A CA 1
ATOM 9382 C C . SER A 1 1217 ? 5.992 8.680 -61.214 1.00 93.06 1217 SER A C 1
ATOM 9384 O O . SER A 1 1217 ? 7.206 8.847 -61.130 1.00 93.06 1217 SER A O 1
ATOM 9386 N N . GLU A 1 1218 ? 5.363 8.636 -62.386 1.00 91.06 1218 GLU A N 1
ATOM 9387 C CA . GLU A 1 1218 ? 6.033 8.779 -63.681 1.00 91.06 1218 GLU A CA 1
ATOM 9388 C C . GLU A 1 1218 ? 6.587 10.198 -63.875 1.00 91.06 1218 GLU A C 1
ATOM 9390 O O . GLU A 1 1218 ? 7.665 10.365 -64.446 1.00 91.06 1218 GLU A O 1
ATOM 9395 N N . ALA A 1 1219 ? 5.906 11.217 -63.343 1.00 93.81 1219 ALA A N 1
ATOM 9396 C CA . ALA A 1 1219 ? 6.399 12.592 -63.341 1.00 93.81 1219 ALA A CA 1
ATOM 9397 C C . ALA A 1 1219 ? 7.676 12.754 -62.487 1.00 93.81 1219 ALA A C 1
ATOM 9399 O O . ALA A 1 1219 ? 8.627 13.400 -62.926 1.00 93.81 1219 ALA A O 1
ATOM 9400 N N . CYS A 1 1220 ? 7.767 12.100 -61.320 1.00 93.62 1220 CYS A N 1
ATOM 9401 C CA . CYS A 1 1220 ? 8.976 12.122 -60.480 1.00 93.62 1220 CYS A CA 1
ATOM 9402 C C . CYS A 1 1220 ? 10.220 11.552 -61.171 1.00 93.62 1220 CYS A C 1
ATOM 9404 O O . CYS A 1 1220 ? 11.328 12.030 -60.919 1.00 93.62 1220 CYS A O 1
ATOM 9406 N N . VAL A 1 1221 ? 10.054 10.579 -62.069 1.00 94.00 1221 VAL A N 1
ATOM 9407 C CA . VAL A 1 1221 ? 11.153 10.038 -62.889 1.00 94.00 1221 VAL A CA 1
ATOM 9408 C C . VAL A 1 1221 ? 11.723 11.121 -63.803 1.00 94.00 1221 VAL A C 1
ATOM 9410 O O . VAL A 1 1221 ? 12.936 11.230 -63.961 1.00 94.00 1221 VAL A O 1
ATOM 9413 N N . ILE A 1 1222 ? 10.851 11.948 -64.387 1.00 94.75 1222 ILE A N 1
ATOM 9414 C CA . ILE A 1 1222 ? 11.259 13.059 -65.250 1.00 94.75 1222 ILE A CA 1
ATOM 9415 C C . ILE A 1 1222 ? 12.002 14.113 -64.417 1.00 94.75 1222 ILE A C 1
ATOM 9417 O O . ILE A 1 1222 ? 13.084 14.538 -64.810 1.00 94.75 1222 ILE A O 1
ATOM 9421 N N . PHE A 1 1223 ? 11.478 14.490 -63.244 1.00 94.00 1223 PHE A N 1
ATOM 9422 C CA . PHE A 1 1223 ? 12.072 15.539 -62.397 1.00 94.00 1223 PHE A CA 1
ATOM 9423 C C . PHE A 1 1223 ? 13.474 15.176 -61.902 1.00 94.00 1223 PHE A C 1
ATOM 9425 O O . PHE A 1 1223 ? 14.401 15.977 -61.991 1.00 94.00 1223 PHE A O 1
ATOM 9432 N N . THR A 1 1224 ? 13.64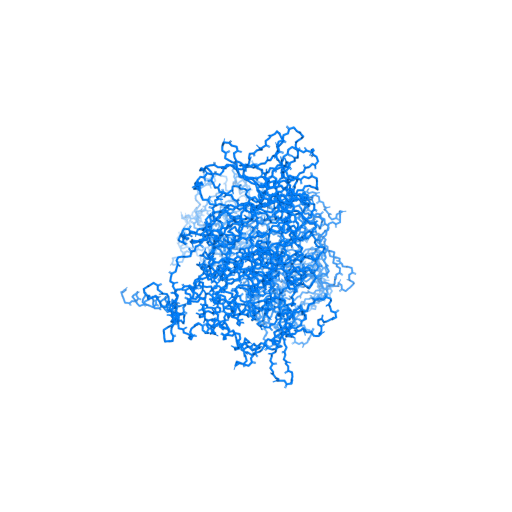1 13.952 -61.409 1.00 87.50 1224 THR A N 1
ATOM 9433 C CA . THR A 1 1224 ? 14.922 13.476 -60.871 1.00 87.50 1224 THR A CA 1
ATOM 9434 C C . THR A 1 1224 ? 15.969 13.259 -61.948 1.00 87.50 1224 THR A C 1
ATOM 9436 O O . THR A 1 1224 ? 17.105 13.654 -61.745 1.00 87.50 1224 THR A O 1
ATOM 9439 N N . ARG A 1 1225 ? 15.619 12.727 -63.125 1.00 92.62 1225 ARG A N 1
ATOM 9440 C CA . ARG A 1 1225 ? 16.580 12.573 -64.238 1.00 92.62 1225 ARG A CA 1
ATOM 9441 C C . ARG A 1 1225 ? 17.012 13.897 -64.865 1.00 92.62 1225 ARG A C 1
ATOM 9443 O O . ARG A 1 1225 ? 18.073 13.967 -65.491 1.00 92.62 1225 ARG A O 1
ATOM 9450 N N . ILE A 1 1226 ? 16.190 14.932 -64.704 1.00 89.81 1226 ILE A N 1
ATOM 9451 C CA . ILE A 1 1226 ? 16.562 16.310 -65.019 1.00 89.81 1226 ILE A CA 1
ATOM 9452 C C . ILE A 1 1226 ? 17.557 16.839 -63.971 1.00 89.81 1226 ILE A C 1
ATOM 9454 O O . ILE A 1 1226 ? 18.587 17.375 -64.363 1.00 89.81 1226 ILE A O 1
ATOM 9458 N N . ALA A 1 1227 ? 17.302 16.637 -62.673 1.00 81.44 1227 ALA A N 1
ATOM 9459 C CA . ALA A 1 1227 ? 18.151 17.143 -61.584 1.00 81.44 1227 ALA A CA 1
ATOM 9460 C C . ALA A 1 1227 ? 19.443 16.333 -61.327 1.00 81.44 1227 ALA A C 1
ATOM 9462 O O . ALA A 1 1227 ? 20.405 16.874 -60.789 1.00 81.44 1227 ALA A O 1
ATOM 9463 N N . MET A 1 1228 ? 19.467 15.046 -61.689 1.00 79.69 1228 MET A N 1
ATOM 9464 C CA . MET A 1 1228 ? 20.523 14.078 -61.371 1.00 79.69 1228 MET A CA 1
ATOM 9465 C C . MET A 1 1228 ? 20.886 13.262 -62.622 1.00 79.69 1228 MET A C 1
ATOM 9467 O O . MET A 1 1228 ? 20.143 12.379 -63.062 1.00 79.69 1228 MET A O 1
ATOM 9471 N N . ALA A 1 1229 ? 22.028 13.580 -63.241 1.00 79.25 1229 ALA A N 1
ATOM 9472 C CA . ALA A 1 1229 ? 22.425 13.003 -64.529 1.00 79.25 1229 ALA A CA 1
ATOM 9473 C C . ALA A 1 1229 ? 22.774 11.502 -64.465 1.00 79.25 1229 ALA A C 1
ATOM 9475 O O . ALA A 1 1229 ? 22.599 10.786 -65.451 1.00 79.25 1229 ALA A O 1
ATOM 9476 N N . ASP A 1 1230 ? 23.225 11.010 -63.313 1.00 74.75 1230 ASP A N 1
ATOM 9477 C CA . ASP A 1 1230 ? 23.535 9.601 -63.047 1.00 74.75 1230 ASP A CA 1
ATOM 9478 C C . ASP A 1 1230 ? 22.291 8.696 -63.041 1.00 74.75 1230 ASP A C 1
ATOM 9480 O O . ASP A 1 1230 ? 22.399 7.496 -63.294 1.00 74.75 1230 ASP A O 1
ATOM 9484 N N . MET A 1 1231 ? 21.102 9.271 -62.841 1.00 80.56 1231 MET A N 1
ATOM 9485 C CA . MET A 1 1231 ? 19.826 8.552 -62.875 1.00 80.56 1231 MET A CA 1
ATOM 9486 C C . MET A 1 1231 ? 19.233 8.374 -64.285 1.00 80.56 1231 MET A C 1
ATOM 9488 O O . MET A 1 1231 ? 18.169 7.749 -64.436 1.00 80.56 1231 MET A O 1
ATOM 9492 N N . ARG A 1 1232 ? 19.870 8.941 -65.320 1.00 88.56 1232 ARG A N 1
ATOM 9493 C CA . ARG A 1 1232 ? 19.403 8.880 -66.716 1.00 88.56 1232 ARG A CA 1
ATOM 9494 C C . ARG A 1 1232 ? 19.538 7.468 -67.281 1.00 88.56 1232 ARG A C 1
ATOM 9496 O O . ARG A 1 1232 ? 20.511 6.761 -67.025 1.00 88.56 1232 ARG A O 1
ATOM 9503 N N . ALA A 1 1233 ? 18.546 7.060 -68.067 1.00 84.75 1233 ALA A N 1
ATOM 9504 C CA . ALA A 1 1233 ? 18.568 5.779 -68.759 1.00 84.75 1233 ALA A CA 1
ATOM 9505 C C . ALA A 1 1233 ? 19.636 5.789 -69.865 1.00 84.75 1233 ALA A C 1
ATOM 9507 O O . ALA A 1 1233 ? 19.690 6.741 -70.645 1.00 84.75 1233 ALA A O 1
ATOM 9508 N N . LYS A 1 1234 ? 20.451 4.734 -69.928 1.00 81.00 1234 LYS A N 1
ATOM 9509 C CA . LYS A 1 1234 ? 21.535 4.557 -70.905 1.00 81.00 1234 LYS A CA 1
ATOM 9510 C C . LYS A 1 1234 ? 21.123 3.634 -72.041 1.00 81.00 1234 LYS A C 1
ATOM 9512 O O . LYS A 1 1234 ? 20.232 2.786 -71.805 1.00 81.00 1234 LYS A O 1
#

Radius of gyration: 41.75 Å; chains: 1; bounding box: 88×80×148 Å